Protein 3S7X (pdb70)

Radius of gyration: 32.51 Å; Cα contacts (8 Å, |Δi|>4): 3942; chains: 5; bounding box: 86×85×62 Å

Structure (mmCIF, N/CA/C/O backbone):
data_3S7X
#
_entry.id   3S7X
#
_cell.length_a   166.200
_cell.length_b   166.200
_cell.length_c   127.570
_cell.angle_alpha   90.00
_cell.angle_beta   90.00
_cell.angle_gamma   90.00
#
_symmetry.space_group_name_H-M   'P 43 21 2'
#
loop_
_entity.id
_entity.type
_entity.pdbx_description
1 polymer 'Major capsid protein VP1'
2 non-polymer GLYCEROL
3 non-polymer 'CHLORIDE ION'
4 non-polymer 'SODIUM ION'
#
loop_
_atom_site.group_PDB
_atom_site.id
_atom_site.type_symbol
_atom_site.label_atom_id
_atom_site.label_alt_id
_atom_site.label_comp_id
_atom_site.label_asym_id
_atom_site.label_entity_id
_atom_site.label_seq_id
_atom_site.pdbx_PDB_ins_code
_atom_site.Cartn_x
_atom_site.Cartn_y
_atom_site.Cartn_z
_atom_site.occupancy
_atom_site.B_iso_or_equiv
_atom_site.auth_seq_id
_atom_site.auth_comp_id
_atom_site.auth_asym_id
_atom_site.auth_atom_id
_atom_site.pdbx_PDB_model_num
ATOM 1 N N . SER A 1 2 ? 64.240 -25.583 -13.133 1.00 86.87 31 SER A N 1
ATOM 2 C CA . SER A 1 2 ? 64.965 -26.344 -12.078 1.00 87.52 31 SER A CA 1
ATOM 3 C C . SER A 1 2 ? 65.134 -27.825 -12.464 1.00 88.07 31 SER A C 1
ATOM 4 O O . SER A 1 2 ? 66.012 -28.145 -13.270 1.00 87.98 31 SER A O 1
ATOM 6 N N . HIS A 1 3 ? 64.295 -28.711 -11.913 1.00 88.58 32 HIS A N 1
ATOM 7 C CA . HIS A 1 3 ? 64.410 -30.168 -12.132 1.00 88.99 32 HIS A CA 1
ATOM 8 C C . HIS A 1 3 ? 64.126 -30.573 -13.578 1.00 88.97 32 HIS A C 1
ATOM 9 O O . HIS A 1 3 ? 64.550 -31.639 -14.030 1.00 88.88 32 HIS A O 1
ATOM 16 N N . MET A 1 4 ? 63.408 -29.711 -14.290 1.00 88.95 33 MET A N 1
ATOM 17 C CA . MET A 1 4 ? 63.017 -29.965 -15.671 1.00 88.78 33 MET A CA 1
ATOM 18 C C . MET A 1 4 ? 63.804 -29.109 -16.667 1.00 88.76 33 MET A C 1
ATOM 19 O O . MET A 1 4 ? 64.276 -29.619 -17.682 1.00 88.71 33 MET A O 1
ATOM 24 N N . GLY A 1 5 ? 63.927 -27.813 -16.367 1.00 88.83 34 GLY A N 1
ATOM 25 C CA . GLY A 1 5 ? 64.629 -26.844 -17.220 1.00 88.64 34 GLY A CA 1
ATOM 26 C C . GLY A 1 5 ? 66.005 -27.305 -17.677 1.00 88.50 34 GLY A C 1
ATOM 27 O O . GLY A 1 5 ? 66.862 -27.665 -16.859 1.00 88.81 34 GLY A O 1
ATOM 28 N N . GLY A 1 6 ? 66.212 -27.290 -18.991 1.00 87.67 35 GLY A N 1
ATOM 29 C CA . GLY A 1 6 ? 67.414 -27.856 -19.588 1.00 86.33 35 GLY A CA 1
ATOM 30 C C . GLY A 1 6 ? 67.203 -29.307 -19.981 1.00 85.19 35 GLY A C 1
ATOM 31 O O . GLY A 1 6 ? 68.127 -30.116 -19.903 1.00 85.34 35 GLY A O 1
ATOM 32 N N . VAL A 1 7 ? 65.975 -29.637 -20.377 1.00 83.87 36 VAL A N 1
ATOM 33 C CA . VAL A 1 7 ? 65.659 -30.937 -20.970 1.00 82.86 36 VAL A CA 1
ATOM 34 C C . VAL A 1 7 ? 64.710 -30.699 -22.144 1.00 81.74 36 VAL A C 1
ATOM 35 O O . VAL A 1 7 ? 63.901 -29.770 -22.119 1.00 82.06 36 VAL A O 1
ATOM 39 N N . ASP A 1 8 ? 64.814 -31.533 -23.170 1.00 79.76 37 ASP A N 1
ATOM 40 C CA . ASP A 1 8 ? 64.106 -31.287 -24.421 1.00 79.04 37 ASP A CA 1
ATOM 41 C C . ASP A 1 8 ? 63.183 -32.450 -24.768 1.00 77.72 37 ASP A C 1
ATOM 42 O O . ASP A 1 8 ? 63.638 -33.508 -25.203 1.00 77.52 37 ASP A O 1
ATOM 47 N N . VAL A 1 9 ? 61.885 -32.238 -24.577 1.00 76.43 38 VAL A N 1
ATOM 48 C CA . VAL A 1 9 ? 60.900 -33.316 -24.652 1.00 75.04 38 VAL A CA 1
ATOM 49 C C . VAL A 1 9 ? 60.324 -33.463 -26.057 1.00 74.10 38 VAL A C 1
ATOM 50 O O . VAL A 1 9 ? 59.781 -32.515 -26.612 1.00 73.99 38 VAL A O 1
ATOM 54 N N . LEU A 1 10 ? 60.438 -34.659 -26.622 1.00 73.28 39 LEU A N 1
ATOM 55 C CA . LEU A 1 10 ? 59.927 -34.919 -27.964 1.00 72.78 39 LEU A CA 1
ATOM 56 C C . LEU A 1 10 ? 58.674 -35.786 -27.920 1.00 72.65 39 LEU A C 1
ATOM 57 O O . LEU A 1 10 ? 57.989 -35.851 -26.910 1.00 72.71 39 LEU A O 1
ATOM 62 N N . ALA A 1 11 ? 58.386 -36.459 -29.025 1.00 73.00 40 ALA A N 1
ATOM 63 C CA . ALA A 1 11 ? 57.174 -37.259 -29.156 1.00 73.52 40 ALA A CA 1
ATOM 64 C C . ALA A 1 11 ? 57.120 -38.442 -28.194 1.00 74.01 40 ALA A C 1
ATOM 65 O O . ALA A 1 11 ? 58.133 -39.085 -27.914 1.00 73.86 40 ALA A O 1
ATOM 67 N N . ALA A 1 12 ? 55.925 -38.719 -27.690 1.00 74.86 41 ALA A N 1
ATOM 68 C CA . ALA A 1 12 ? 55.681 -39.934 -26.937 1.00 75.73 41 ALA A CA 1
ATOM 69 C C . ALA A 1 12 ? 55.649 -41.111 -27.899 1.00 76.52 41 ALA A C 1
ATOM 70 O O . ALA A 1 12 ? 55.054 -41.023 -28.973 1.00 76.61 41 ALA A O 1
ATOM 72 N N . VAL A 1 13 ? 56.307 -42.201 -27.524 1.00 77.62 42 VAL A N 1
ATOM 73 C CA . VAL A 1 13 ? 56.272 -43.421 -28.319 1.00 79.06 42 VAL A CA 1
ATOM 74 C C . VAL A 1 13 ? 54.848 -43.984 -28.306 1.00 81.02 42 VAL A C 1
ATOM 75 O O . VAL A 1 13 ? 54.276 -44.192 -27.233 1.00 81.00 42 VAL A O 1
ATOM 79 N N . PRO A 1 14 ? 54.262 -44.210 -29.498 1.00 83.21 43 PRO A N 1
ATOM 80 C CA . PRO A 1 14 ? 52.922 -44.797 -29.569 1.00 84.95 43 PRO A CA 1
ATOM 81 C C . PRO A 1 14 ? 52.875 -46.078 -28.746 1.00 86.91 43 PRO A C 1
ATOM 82 O O . PRO A 1 14 ? 53.693 -46.979 -28.955 1.00 87.08 43 PRO A O 1
ATOM 86 N N . LEU A 1 15 ? 51.935 -46.135 -27.807 1.00 89.10 44 LEU A N 1
ATOM 87 C CA . LEU A 1 15 ? 51.889 -47.208 -26.811 1.00 91.21 44 LEU A CA 1
ATOM 88 C C . LEU A 1 15 ? 51.471 -48.584 -27.355 1.00 92.54 44 LEU A C 1
ATOM 89 O O . LEU A 1 15 ? 50.352 -48.776 -27.843 1.00 92.53 44 LEU A O 1
ATOM 94 N N . SER A 1 16 ? 52.406 -49.528 -27.274 1.00 94.16 45 SER A N 1
ATOM 95 C CA . SER A 1 16 ? 52.157 -50.928 -27.589 1.00 95.71 45 SER A CA 1
ATOM 96 C C . SER A 1 16 ? 52.595 -51.785 -26.405 1.00 96.87 45 SER A C 1
ATOM 97 O O . SER A 1 16 ? 53.256 -51.296 -25.485 1.00 97.03 45 SER A O 1
ATOM 100 N N . GLU A 1 17 ? 52.235 -53.064 -26.445 1.00 98.07 46 GLU A N 1
ATOM 101 C CA . GLU A 1 17 ? 52.562 -54.031 -25.389 1.00 99.06 46 GLU A CA 1
ATOM 102 C C . GLU A 1 17 ? 54.041 -54.019 -24.976 1.00 98.56 46 GLU A C 1
ATOM 103 O O . GLU A 1 17 ? 54.382 -54.388 -23.851 1.00 98.73 46 GLU A O 1
ATOM 109 N N . GLU A 1 18 ? 54.903 -53.585 -25.890 1.00 97.74 47 GLU A N 1
ATOM 110 C CA . GLU A 1 18 ? 56.341 -53.554 -25.655 1.00 96.83 47 GLU A CA 1
ATOM 111 C C . GLU A 1 18 ? 56.818 -52.233 -25.034 1.00 94.55 47 GLU A C 1
ATOM 112 O O . GLU A 1 18 ? 57.914 -52.162 -24.478 1.00 94.33 47 GLU A O 1
ATOM 118 N N . THR A 1 19 ? 55.988 -51.197 -25.122 1.00 91.93 48 THR A N 1
ATOM 119 C CA . THR A 1 19 ? 56.388 -49.849 -24.710 1.00 89.43 48 THR A CA 1
ATOM 120 C C . THR A 1 19 ? 55.744 -49.373 -23.402 1.00 87.41 48 THR A C 1
ATOM 121 O O . THR A 1 19 ? 56.127 -48.329 -22.865 1.00 87.30 48 THR A O 1
ATOM 125 N N . GLU A 1 20 ? 54.772 -50.132 -22.895 1.00 85.03 49 GLU A N 1
ATOM 126 C CA . GLU A 1 20 ? 54.044 -49.746 -21.679 1.00 82.59 49 GLU A CA 1
ATOM 127 C C . GLU A 1 20 ? 54.325 -50.642 -20.467 1.00 79.66 49 GLU A C 1
ATOM 128 O O . GLU A 1 20 ? 54.605 -51.838 -20.616 1.00 79.36 49 GLU A O 1
ATOM 134 N N . PHE A 1 21 ? 54.232 -50.057 -19.273 1.00 76.31 50 PHE A N 1
ATOM 135 C CA . PHE A 1 21 ? 54.488 -50.781 -18.027 1.00 73.04 50 PHE A CA 1
ATOM 136 C C . PHE A 1 21 ? 53.512 -50.416 -16.902 1.00 70.87 50 PHE A C 1
ATOM 137 O O . PHE A 1 21 ? 53.209 -49.239 -16.696 1.00 70.60 50 PHE A O 1
ATOM 145 N N . LYS A 1 22 ? 53.036 -51.430 -16.178 1.00 68.35 51 LYS A N 1
ATOM 146 C CA . LYS A 1 22 ? 52.118 -51.231 -15.047 1.00 66.11 51 LYS A CA 1
ATOM 147 C C . LYS A 1 22 ? 52.578 -51.903 -13.746 1.00 64.47 51 LYS A C 1
ATOM 148 O O . LYS A 1 22 ? 53.067 -53.035 -13.768 1.00 64.59 51 LYS A O 1
ATOM 154 N N . VAL A 1 23 ? 52.421 -51.201 -12.621 1.00 62.37 52 VAL A N 1
ATOM 155 C CA . VAL A 1 23 ? 52.628 -51.796 -11.289 1.00 60.63 52 VAL A CA 1
ATOM 156 C C . VAL A 1 23 ? 51.549 -51.412 -10.309 1.00 59.39 52 VAL A C 1
ATOM 157 O O . VAL A 1 23 ? 51.090 -50.271 -10.308 1.00 59.55 52 VAL A O 1
ATOM 161 N N . GLU A 1 24 ? 51.155 -52.375 -9.478 1.00 57.78 53 GLU A N 1
ATOM 162 C CA . GLU A 1 24 ? 50.311 -52.117 -8.317 1.00 56.00 53 GLU A CA 1
ATOM 163 C C . GLU A 1 24 ? 51.183 -52.269 -7.082 1.00 54.97 53 GLU A C 1
ATOM 164 O O . GLU A 1 24 ? 52.037 -53.149 -7.041 1.00 55.47 53 GLU A O 1
ATOM 170 N N . LEU A 1 25 ? 50.997 -51.400 -6.090 1.00 53.71 54 LEU A N 1
ATOM 171 C CA . LEU A 1 25 ? 51.738 -51.499 -4.825 1.00 52.12 54 LEU A CA 1
ATOM 172 C C . LEU A 1 25 ? 50.999 -50.821 -3.674 1.00 51.36 54 LEU A C 1
ATOM 173 O O . LEU A 1 25 ? 50.161 -49.944 -3.903 1.00 51.45 54 LEU A O 1
ATOM 178 N N . PHE A 1 26 ? 51.306 -51.242 -2.446 1.00 50.32 55 PHE A N 1
ATOM 179 C CA . PHE A 1 26 ? 50.817 -50.565 -1.247 1.00 48.88 55 PHE A CA 1
ATOM 180 C C . PHE A 1 26 ? 51.941 -49.785 -0.580 1.00 49.10 55 PHE A C 1
ATOM 181 O O . PHE A 1 26 ? 53.103 -50.192 -0.636 1.00 49.48 55 PHE A O 1
ATOM 189 N N . VAL A 1 27 ? 51.592 -48.659 0.037 1.00 49.25 56 VAL A N 1
ATOM 190 C CA . VAL A 1 27 ? 52.551 -47.846 0.786 1.00 49.56 56 VAL A CA 1
ATOM 191 C C . VAL A 1 27 ? 52.106 -47.800 2.243 1.00 50.44 56 VAL A C 1
ATOM 192 O O . VAL A 1 27 ? 50.933 -47.550 2.528 1.00 50.95 56 VAL A O 1
ATOM 196 N N . LYS A 1 28 ? 53.043 -48.057 3.154 1.00 50.89 57 LYS A N 1
ATOM 197 C CA . LYS A 1 28 ? 52.746 -48.104 4.585 1.00 51.42 57 LYS A CA 1
ATOM 198 C C . LYS A 1 28 ? 52.908 -46.728 5.227 1.00 51.60 57 LYS A C 1
ATOM 199 O O . LYS A 1 28 ? 53.802 -45.981 4.841 1.00 51.64 57 LYS A O 1
ATOM 205 N N . PRO A 1 29 ? 52.047 -46.390 6.213 1.00 51.86 58 PRO A N 1
ATOM 206 C CA . PRO A 1 29 ? 52.223 -45.144 6.966 1.00 52.04 58 PRO A CA 1
ATOM 207 C C . PRO A 1 29 ? 53.429 -45.227 7.881 1.00 52.87 58 PRO A C 1
ATOM 208 O O . PRO A 1 29 ? 53.846 -46.319 8.249 1.00 52.76 58 PRO A O 1
ATOM 212 N N . VAL A 1 30 ? 53.988 -44.078 8.233 1.00 54.18 59 VAL A N 1
ATOM 213 C CA . VAL A 1 30 ? 55.188 -44.035 9.057 1.00 55.40 59 VAL A CA 1
ATOM 214 C C . VAL A 1 30 ? 54.970 -43.192 10.314 1.00 56.83 59 VAL A C 1
ATOM 215 O O . VAL A 1 30 ? 54.639 -42.003 10.236 1.00 56.51 59 VAL A O 1
ATOM 219 N N . ILE A 1 31 ? 55.137 -43.841 11.467 1.00 58.68 60 ILE A N 1
ATOM 220 C CA . ILE A 1 31 ? 55.228 -43.171 12.764 1.00 60.10 60 ILE A CA 1
ATOM 221 C C . ILE A 1 31 ? 56.695 -43.180 13.171 1.00 61.50 60 ILE A C 1
ATOM 222 O O . ILE A 1 31 ? 57.404 -44.145 12.903 1.00 61.24 60 ILE A O 1
ATOM 227 N N . GLY A 1 32 ? 57.146 -42.102 13.807 1.00 63.71 61 GLY A N 1
ATOM 228 C CA . GLY A 1 32 ? 58.542 -41.969 14.237 1.00 66.52 61 GLY A CA 1
ATOM 229 C C . GLY A 1 32 ? 58.951 -42.966 15.308 1.00 68.75 61 GLY A C 1
ATOM 230 O O . GLY A 1 32 ? 58.095 -43.582 15.946 1.00 68.88 61 GLY A O 1
ATOM 231 N N . ASN A 1 33 ? 60.262 -43.123 15.502 1.00 70.70 62 ASN A N 1
ATOM 232 C CA . ASN A 1 33 ? 60.801 -44.134 16.416 1.00 72.56 62 ASN A CA 1
ATOM 233 C C . ASN A 1 33 ? 61.478 -43.555 17.656 1.00 73.84 62 ASN A C 1
ATOM 234 O O . ASN A 1 33 ? 62.513 -42.894 17.559 1.00 73.77 62 ASN A O 1
ATOM 239 N N . ALA A 1 34 ? 60.902 -43.832 18.824 1.00 75.21 63 ALA A N 1
ATOM 240 C CA . ALA A 1 34 ? 61.355 -43.211 20.072 1.00 76.02 63 ALA A CA 1
ATOM 241 C C . ALA A 1 34 ? 62.747 -43.668 20.520 1.00 76.34 63 ALA A C 1
ATOM 242 O O . ALA A 1 34 ? 63.431 -42.948 21.242 1.00 76.47 63 ALA A O 1
ATOM 244 N N . GLU A 1 35 ? 63.172 -44.845 20.064 1.00 76.04 64 GLU A N 1
ATOM 245 C CA . GLU A 1 35 ? 64.433 -45.440 20.509 1.00 75.86 64 GLU A CA 1
ATOM 246 C C . GLU A 1 35 ? 65.366 -45.878 19.381 1.00 75.69 64 GLU A C 1
ATOM 247 O O . GLU A 1 35 ? 66.541 -46.147 19.627 1.00 75.75 64 GLU A O 1
ATOM 253 N N . GLY A 1 36 ? 64.846 -45.963 18.158 1.00 75.65 65 GLY A N 1
ATOM 254 C CA . GLY A 1 36 ? 65.619 -46.473 17.022 1.00 75.22 65 GLY A CA 1
ATOM 255 C C . GLY A 1 36 ? 65.873 -45.475 15.900 1.00 75.01 65 GLY A C 1
ATOM 256 O O . GLY A 1 36 ? 65.742 -44.253 16.083 1.00 74.44 65 GLY A O 1
ATOM 257 N N . THR A 1 37 ? 66.273 -46.010 14.744 1.00 74.73 66 THR A N 1
ATOM 258 C CA . THR A 1 37 ? 66.419 -45.233 13.508 1.00 74.31 66 THR A CA 1
ATOM 259 C C . THR A 1 37 ? 65.683 -45.893 12.330 1.00 74.12 66 THR A C 1
ATOM 260 O O . THR A 1 37 ? 65.616 -45.323 11.232 1.00 74.74 66 THR A O 1
ATOM 264 N N . THR A 1 38 ? 65.135 -47.088 12.558 1.00 72.82 67 THR A N 1
ATOM 265 C CA . THR A 1 38 ? 64.220 -47.686 11.591 1.00 72.32 67 THR A CA 1
ATOM 266 C C . THR A 1 38 ? 62.817 -47.133 11.836 1.00 71.59 67 THR A C 1
ATOM 267 O O . THR A 1 38 ? 62.448 -46.873 12.984 1.00 71.55 67 THR A O 1
ATOM 271 N N . PRO A 1 39 ? 62.030 -46.946 10.759 1.00 70.67 68 PRO A N 1
ATOM 272 C CA . PRO A 1 39 ? 60.683 -46.395 10.885 1.00 69.51 68 PRO A CA 1
ATOM 273 C C . PRO A 1 39 ? 59.690 -47.412 11.438 1.00 67.94 68 PRO A C 1
ATOM 274 O O . PRO A 1 39 ? 59.835 -48.604 11.186 1.00 68.09 68 PRO A O 1
ATOM 278 N N . HIS A 1 40 ? 58.699 -46.942 12.190 1.00 66.20 69 HIS A N 1
ATOM 279 C CA . HIS A 1 40 ? 57.578 -47.786 12.594 1.00 64.78 69 HIS A CA 1
ATOM 280 C C . HIS A 1 40 ? 56.502 -47.734 11.522 1.00 63.62 69 HIS A C 1
ATOM 281 O O . HIS A 1 40 ? 55.966 -46.663 11.238 1.00 63.68 69 HIS A O 1
ATOM 288 N N . TYR A 1 41 ? 56.188 -48.877 10.921 1.00 62.10 70 TYR A N 1
ATOM 289 C CA . TYR A 1 41 ? 55.069 -48.940 9.991 1.00 60.99 70 TYR A CA 1
ATOM 290 C C . TYR A 1 41 ? 53.792 -49.180 10.777 1.00 60.52 70 TYR A C 1
ATOM 291 O O . TYR A 1 41 ? 53.304 -50.304 10.860 1.00 60.68 70 TYR A O 1
ATOM 300 N N . TRP A 1 42 ? 53.278 -48.103 11.371 1.00 60.01 71 TRP A N 1
ATOM 301 C CA . TRP A 1 42 ? 52.058 -48.137 12.180 1.00 59.50 71 TRP A CA 1
ATOM 302 C C . TRP A 1 42 ? 50.959 -47.217 11.642 1.00 59.03 71 TRP A C 1
ATOM 303 O O . TRP A 1 42 ? 51.227 -46.097 11.204 1.00 58.98 71 TRP A O 1
ATOM 314 N N . SER A 1 43 ? 49.723 -47.701 11.701 1.00 58.57 72 SER A N 1
ATOM 315 C CA . SER A 1 43 ? 48.536 -46.882 11.499 1.00 58.16 72 SER A CA 1
ATOM 316 C C . SER A 1 43 ? 48.137 -46.122 12.770 1.00 58.26 72 SER A C 1
ATOM 317 O O . SER A 1 43 ? 47.369 -45.160 12.698 1.00 58.47 72 SER A O 1
ATOM 320 N N . ILE A 1 44 ? 48.648 -46.565 13.923 1.00 58.09 73 ILE A N 1
ATOM 321 C CA . ILE A 1 44 ? 48.324 -45.985 15.241 1.00 57.08 73 ILE A CA 1
ATOM 322 C C . ILE A 1 44 ? 49.594 -45.679 16.035 1.00 56.95 73 ILE A C 1
ATOM 323 O O . ILE A 1 44 ? 50.509 -46.502 16.102 1.00 57.07 73 ILE A O 1
ATOM 328 N N . SER A 1 45 ? 49.647 -44.493 16.632 1.00 56.91 74 SER A N 1
ATOM 329 C CA . SER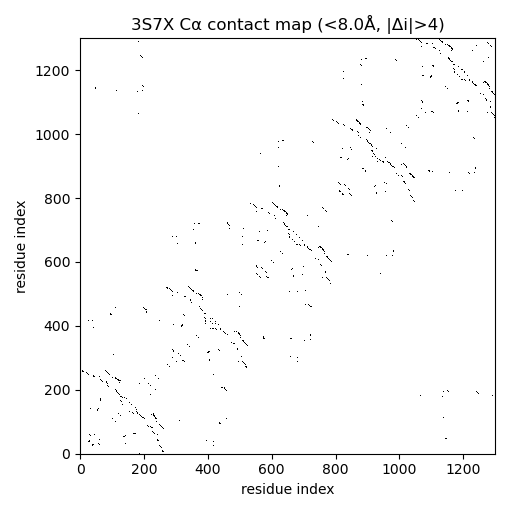 A 1 45 ? 50.828 -44.053 17.375 1.00 56.88 74 SER A CA 1
ATOM 330 C C . SER A 1 45 ? 50.734 -44.375 18.865 1.00 57.24 74 SER A C 1
ATOM 331 O O . SER A 1 45 ? 49.712 -44.855 19.352 1.00 57.55 74 SER A O 1
ATOM 334 N N . SER A 1 46 ? 51.819 -44.103 19.582 1.00 57.49 75 SER A N 1
ATOM 335 C CA . SER A 1 46 ? 51.844 -44.188 21.036 1.00 57.51 75 SER A CA 1
ATOM 336 C C . SER A 1 46 ? 51.083 -42.992 21.620 1.00 57.63 75 SER A C 1
ATOM 337 O O . SER A 1 46 ? 50.916 -41.979 20.940 1.00 57.70 75 SER A O 1
ATOM 340 N N . PRO A 1 47 ? 50.612 -43.104 22.881 1.00 57.76 76 PRO A N 1
ATOM 341 C CA . PRO A 1 47 ? 49.837 -42.012 23.474 1.00 57.56 76 PRO A CA 1
ATOM 342 C C . PRO A 1 47 ? 50.551 -40.672 23.389 1.00 57.59 76 PRO A C 1
ATOM 343 O O . PRO A 1 47 ? 51.753 -40.598 23.628 1.00 57.39 76 PRO A O 1
ATOM 347 N N . LEU A 1 48 ? 49.799 -39.632 23.039 1.00 58.05 77 LEU A N 1
ATOM 348 C CA . LEU A 1 48 ? 50.306 -38.261 22.966 1.00 58.76 77 LEU A CA 1
ATOM 349 C C . LEU A 1 48 ? 50.772 -37.778 24.332 1.00 59.23 77 LEU A C 1
ATOM 350 O O . LEU A 1 48 ? 50.084 -37.983 25.329 1.00 59.36 77 LEU A O 1
ATOM 355 N N . LYS A 1 49 ? 51.932 -37.128 24.368 1.00 59.88 78 LYS A N 1
ATOM 356 C CA . LYS A 1 49 ? 52.429 -36.495 25.597 1.00 60.97 78 LYS A CA 1
ATOM 357 C C . LYS A 1 49 ? 51.589 -35.272 25.983 1.00 61.31 78 LYS A C 1
ATOM 358 O O . LYS A 1 49 ? 50.727 -34.847 25.223 1.00 61.70 78 LYS A O 1
ATOM 364 N N . THR A 1 50 ? 51.819 -34.722 27.170 1.00 61.66 79 THR A N 1
ATOM 365 C CA . THR A 1 50 ? 51.061 -33.549 27.605 1.00 61.84 79 THR A CA 1
ATOM 366 C C . THR A 1 50 ? 51.714 -32.268 27.092 1.00 62.24 79 THR A C 1
ATOM 367 O O . THR A 1 50 ? 52.879 -32.271 26.690 1.00 61.86 79 THR A O 1
ATOM 371 N N . ALA A 1 51 ? 50.944 -31.185 27.121 1.00 63.25 80 ALA A N 1
ATOM 372 C CA . ALA A 1 51 ? 51.328 -29.899 26.550 1.00 64.37 80 ALA A CA 1
ATOM 373 C C . ALA A 1 51 ? 52.811 -29.581 26.679 1.00 65.51 80 ALA A C 1
ATOM 374 O O . ALA A 1 51 ? 53.510 -29.485 25.673 1.00 65.84 80 ALA A O 1
ATOM 376 N N . GLU A 1 52 ? 53.289 -29.446 27.913 1.00 66.73 81 GLU A N 1
ATOM 377 C CA . GLU A 1 52 ? 54.680 -29.054 28.188 1.00 67.66 81 GLU A CA 1
ATOM 378 C C . GLU A 1 52 ? 55.718 -29.749 27.289 1.00 67.17 81 GLU A C 1
ATOM 379 O O . GLU A 1 52 ? 56.623 -29.091 26.750 1.00 67.05 81 GLU A O 1
ATOM 385 N N . ALA A 1 53 ? 55.574 -31.068 27.133 1.00 66.38 82 ALA A N 1
ATOM 386 C CA . ALA A 1 53 ? 56.448 -31.856 26.265 1.00 65.69 82 ALA A CA 1
ATOM 387 C C . ALA A 1 53 ? 56.056 -31.733 24.789 1.00 65.38 82 ALA A C 1
ATOM 388 O O . ALA A 1 53 ? 56.870 -31.309 23.963 1.00 65.53 82 ALA A O 1
ATOM 390 N N . ALA A 1 54 ? 54.806 -32.090 24.474 1.00 64.57 83 ALA A N 1
ATOM 391 C CA . ALA A 1 54 ? 54.303 -32.151 23.090 1.00 63.38 83 ALA A CA 1
ATOM 392 C C . ALA A 1 54 ? 54.461 -30.842 22.321 1.00 62.61 83 ALA A C 1
ATOM 393 O O . ALA A 1 54 ? 54.806 -30.8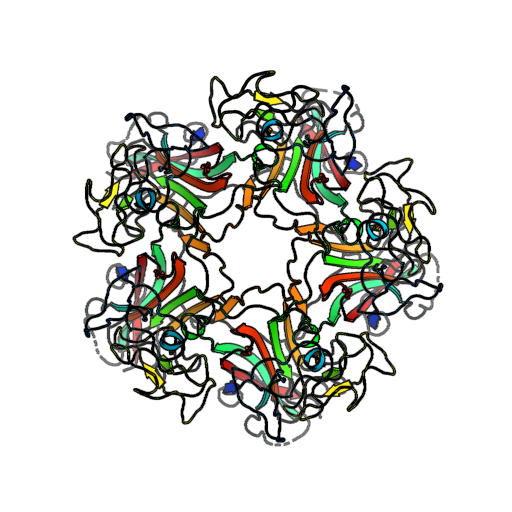45 21.148 1.00 62.43 83 ALA A O 1
ATOM 395 N N . ASN A 1 55 ? 54.225 -29.725 22.997 1.00 61.90 84 ASN A N 1
ATOM 396 C CA . ASN A 1 55 ? 54.309 -28.415 22.369 1.00 61.70 84 ASN A CA 1
ATOM 397 C C . ASN A 1 55 ? 55.692 -28.051 21.833 1.00 62.34 84 ASN A C 1
ATOM 398 O O . ASN A 1 55 ? 55.801 -27.204 20.939 1.00 62.94 84 ASN A O 1
ATOM 403 N N . VAL A 1 56 ? 56.743 -28.663 22.380 1.00 62.76 85 VAL A N 1
ATOM 404 C CA . VAL A 1 56 ? 58.112 -28.368 21.924 1.00 63.08 85 VAL A CA 1
ATOM 405 C C . VAL A 1 56 ? 58.894 -29.609 21.464 1.00 63.69 85 VAL A C 1
ATOM 406 O O . VAL A 1 56 ? 59.525 -29.570 20.401 1.00 63.74 85 VAL A O 1
ATOM 410 N N . THR A 1 57 ? 58.840 -30.696 22.245 1.00 63.95 86 THR A N 1
ATOM 411 C CA . THR A 1 57 ? 59.598 -31.915 21.943 1.00 64.31 86 THR A CA 1
ATOM 412 C C . THR A 1 57 ? 58.745 -33.165 22.103 1.00 64.61 86 THR A C 1
ATOM 413 O O . THR A 1 57 ? 58.942 -33.938 23.040 1.00 65.26 86 THR A O 1
ATOM 417 N N . PRO A 1 58 ? 57.796 -33.381 21.186 1.00 64.67 87 PRO A N 1
ATOM 418 C CA . PRO A 1 58 ? 57.001 -34.604 21.303 1.00 64.72 87 PRO A CA 1
ATOM 419 C C . PRO A 1 58 ? 57.836 -35.851 20.989 1.00 64.63 87 PRO A C 1
ATOM 420 O O . PRO A 1 58 ? 58.712 -35.804 20.123 1.00 64.74 87 PRO A O 1
ATOM 424 N N . ASP A 1 59 ? 57.571 -36.946 21.699 1.00 64.54 88 ASP A N 1
ATOM 425 C CA . ASP A 1 59 ? 58.248 -38.222 21.446 1.00 64.49 88 ASP A CA 1
ATOM 426 C C . ASP A 1 59 ? 58.088 -38.605 19.986 1.00 64.04 88 ASP A C 1
ATOM 427 O O . ASP A 1 59 ? 56.997 -38.520 19.438 1.00 64.16 88 ASP A O 1
ATOM 432 N N . ALA A 1 60 ? 59.176 -39.033 19.362 1.00 63.70 89 ALA A N 1
ATOM 433 C CA . ALA A 1 60 ? 59.157 -39.392 17.941 1.00 63.40 89 ALA A CA 1
ATOM 434 C C . ALA A 1 60 ? 57.999 -40.310 17.546 1.00 63.03 89 ALA A C 1
ATOM 435 O O . ALA A 1 60 ? 57.516 -40.232 16.417 1.00 63.53 89 ALA A O 1
ATOM 437 N N . ASP A 1 61 ? 57.547 -41.161 18.466 1.00 62.23 90 ASP A N 1
ATOM 438 C CA . ASP A 1 61 ? 56.428 -42.060 18.173 1.00 61.84 90 ASP A CA 1
ATOM 439 C C . ASP A 1 61 ? 55.040 -41.462 18.463 1.00 61.14 90 ASP A C 1
ATOM 440 O O . ASP A 1 61 ? 54.043 -42.183 18.538 1.00 60.84 90 ASP A O 1
ATOM 445 N N . THR A 1 62 ? 54.989 -40.139 18.613 1.00 60.44 91 THR A N 1
ATOM 446 C CA . THR A 1 62 ? 53.721 -39.394 18.633 1.00 59.90 91 THR A CA 1
ATOM 447 C C . THR A 1 62 ? 53.588 -38.421 17.441 1.00 59.24 91 THR A C 1
ATOM 448 O O . THR A 1 62 ? 52.817 -37.459 17.502 1.00 59.48 91 THR A O 1
ATOM 452 N N . THR A 1 63 ? 54.346 -38.669 16.372 1.00 57.83 92 THR A N 1
ATOM 453 C CA . THR A 1 63 ? 54.242 -37.874 15.150 1.00 56.57 92 THR A CA 1
ATOM 454 C C . THR A 1 63 ? 54.212 -38.754 13.906 1.00 56.06 92 THR A C 1
ATOM 455 O O . THR A 1 63 ? 54.636 -39.916 13.940 1.00 56.11 92 THR A O 1
ATOM 459 N N . VAL A 1 64 ? 53.696 -38.187 12.819 1.00 55.31 93 VAL A N 1
ATOM 460 C CA . VAL A 1 64 ? 53.593 -38.877 11.533 1.00 54.46 93 VAL A CA 1
ATOM 461 C C . VAL A 1 64 ? 54.669 -38.357 10.580 1.00 53.99 93 VAL A C 1
ATOM 462 O O . VAL A 1 64 ? 54.961 -37.157 10.556 1.00 53.88 93 VAL A O 1
ATOM 466 N N . CYS A 1 65 ? 55.267 -39.271 9.817 1.00 53.51 94 CYS A N 1
ATOM 467 C CA . CYS A 1 65 ? 56.271 -38.915 8.825 1.00 53.08 94 CYS A CA 1
ATOM 468 C C . CYS A 1 65 ? 55.791 -39.255 7.422 1.00 52.42 94 CYS A C 1
ATOM 469 O O . CYS A 1 65 ? 54.976 -40.164 7.247 1.00 52.22 94 CYS A O 1
ATOM 472 N N . TYR A 1 66 ? 56.287 -38.509 6.434 1.00 51.75 95 TYR A N 1
ATOM 473 C CA . TYR A 1 66 ? 55.982 -38.784 5.033 1.00 51.35 95 TYR A CA 1
ATOM 474 C C . TYR A 1 66 ? 56.479 -40.168 4.689 1.00 51.54 95 TYR A C 1
ATOM 475 O O . TYR A 1 66 ? 57.657 -40.472 4.880 1.00 52.06 95 TYR A O 1
ATOM 484 N N . SER A 1 67 ? 55.570 -41.008 4.213 1.00 51.50 96 SER A N 1
ATOM 485 C CA . SER A 1 67 ? 55.930 -42.298 3.684 1.00 52.02 96 SER A CA 1
ATOM 486 C C . SER A 1 67 ? 56.629 -42.082 2.355 1.00 53.06 96 SER A C 1
ATOM 487 O O . SER A 1 67 ? 56.339 -41.115 1.643 1.00 53.39 96 SER A O 1
ATOM 490 N N . LEU A 1 68 ? 57.570 -42.959 2.031 1.00 53.69 97 LEU A N 1
ATOM 491 C CA . LEU A 1 68 ? 58.326 -42.809 0.800 1.00 54.29 97 LEU A CA 1
ATOM 492 C C . LEU A 1 68 ? 58.506 -44.150 0.120 1.00 55.22 97 LEU A C 1
ATOM 493 O O . LEU A 1 68 ? 58.946 -45.118 0.734 1.00 56.04 97 LEU A O 1
ATOM 498 N N . SER A 1 69 ? 58.140 -44.203 -1.151 1.00 56.27 98 SER A N 1
ATOM 499 C CA . SER A 1 69 ? 58.252 -45.420 -1.925 1.00 57.36 98 SER A CA 1
ATOM 500 C C . SER A 1 69 ? 58.838 -45.107 -3.292 1.00 58.54 98 SER A C 1
ATOM 501 O O . SER A 1 69 ? 58.602 -44.029 -3.842 1.00 58.50 98 SER A O 1
ATOM 504 N N . GLN A 1 70 ? 59.602 -46.057 -3.826 1.00 59.99 99 GLN A N 1
ATOM 505 C CA . GLN A 1 70 ? 60.365 -45.857 -5.049 1.00 61.20 99 GLN A CA 1
ATOM 506 C C . GLN A 1 70 ? 60.096 -46.974 -6.046 1.00 61.53 99 GLN A C 1
ATOM 507 O O . GLN A 1 70 ? 60.143 -48.149 -5.690 1.00 61.77 99 GLN A O 1
ATOM 513 N N . VAL A 1 71 ? 59.802 -46.600 -7.290 1.00 61.95 100 VAL A N 1
ATOM 514 C CA . VAL A 1 71 ? 59.512 -47.570 -8.353 1.00 62.60 100 VAL A CA 1
ATOM 515 C C . VAL A 1 71 ? 60.468 -47.387 -9.525 1.00 63.30 100 VAL A C 1
ATOM 516 O O . VAL A 1 71 ? 60.661 -46.273 -10.001 1.00 63.40 100 VAL A O 1
ATOM 520 N N . ALA A 1 72 ? 61.071 -48.486 -9.972 1.00 64.07 101 ALA A N 1
ATOM 521 C CA . ALA A 1 72 ? 62.000 -48.459 -11.101 1.00 64.92 101 ALA A CA 1
ATOM 522 C C . ALA A 1 72 ? 61.569 -49.460 -12.170 1.00 65.93 101 ALA A C 1
ATOM 523 O O . ALA A 1 72 ? 61.761 -50.667 -11.998 1.00 65.98 101 ALA A O 1
ATOM 525 N N . PRO A 1 73 ? 60.975 -48.962 -13.277 1.00 66.95 102 PRO A N 1
ATOM 526 C CA . PRO A 1 73 ? 60.466 -49.825 -14.358 1.00 67.66 102 PRO A CA 1
ATOM 527 C C . PRO A 1 73 ? 61.599 -50.482 -15.157 1.00 68.72 102 PRO A C 1
ATOM 528 O O . PRO A 1 73 ? 62.730 -49.996 -15.106 1.00 68.66 102 PRO A O 1
ATOM 532 N N . PRO A 1 74 ? 61.300 -51.573 -15.899 1.00 69.91 103 PRO A N 1
ATOM 533 C CA . PRO A 1 74 ? 62.316 -52.337 -16.635 1.00 71.01 103 PRO A CA 1
ATOM 534 C C . PRO A 1 74 ? 63.249 -51.456 -17.472 1.00 72.68 103 PRO A C 1
ATOM 535 O O . PRO A 1 74 ? 62.826 -50.405 -17.958 1.00 73.02 103 PRO A O 1
ATOM 539 N N . ASP A 1 75 ? 64.503 -51.886 -17.630 1.00 74.22 104 ASP A N 1
ATOM 540 C CA . ASP A 1 75 ? 65.492 -51.174 -18.449 1.00 75.48 104 ASP A CA 1
ATOM 541 C C . ASP A 1 75 ? 65.041 -51.085 -19.909 1.00 75.91 104 ASP A C 1
ATOM 542 O O . ASP A 1 75 ? 64.425 -52.011 -20.423 1.00 75.78 104 ASP A O 1
ATOM 547 N N . ILE A 1 76 ? 65.329 -49.974 -20.579 1.00 74.92 105 ILE A N 1
ATOM 548 C CA . ILE A 1 76 ? 64.977 -49.857 -22.000 1.00 74.00 105 ILE A CA 1
ATOM 549 C C . ILE A 1 76 ? 66.221 -50.057 -22.882 1.00 73.53 105 ILE A C 1
ATOM 550 O O . ILE A 1 76 ? 67.184 -49.289 -22.768 1.00 73.38 105 ILE A O 1
ATOM 555 N N . PRO A 1 77 ? 66.207 -51.089 -23.759 1.00 73.16 106 PRO A N 1
ATOM 556 C CA . PRO A 1 77 ? 67.344 -51.347 -24.668 1.00 72.99 106 PRO A CA 1
ATOM 557 C C . PRO A 1 77 ? 67.393 -50.422 -25.903 1.00 73.05 106 PRO A C 1
ATOM 558 O O . PRO A 1 77 ? 66.383 -49.792 -26.252 1.00 73.20 106 PRO A O 1
ATOM 562 N N . ASN A 1 78 ? 68.566 -50.346 -26.541 1.00 72.55 107 ASN A N 1
ATOM 563 C CA . ASN A 1 78 ? 68.768 -49.589 -27.790 1.00 71.94 107 ASN A CA 1
ATOM 564 C C . ASN A 1 78 ? 68.452 -48.108 -27.669 1.00 71.60 107 ASN A C 1
ATOM 565 O O . ASN A 1 78 ? 69.158 -47.373 -26.985 1.00 71.67 107 ASN A O 1
ATOM 570 N N . GLU A 1 82 ? 71.490 -42.789 -28.618 1.00 81.49 111 GLU A N 1
ATOM 571 C CA . GLU A 1 82 ? 72.317 -42.130 -29.623 1.00 82.05 111 GLU A CA 1
ATOM 572 C C . GLU A 1 82 ? 72.243 -40.610 -29.493 1.00 81.38 111 GLU A C 1
ATOM 573 O O . GLU A 1 82 ? 72.893 -40.003 -28.638 1.00 80.77 111 GLU A O 1
ATOM 579 N N . CYS A 1 83 ? 71.439 -40.006 -30.361 1.00 81.08 112 CYS A N 1
ATOM 580 C CA . CYS A 1 83 ? 71.246 -38.567 -30.393 1.00 80.13 112 CYS A CA 1
ATOM 581 C C . CYS A 1 83 ? 70.053 -38.173 -29.514 1.00 79.87 112 CYS A C 1
ATOM 582 O O . CYS A 1 83 ? 69.801 -36.983 -29.272 1.00 80.08 112 CYS A O 1
ATOM 585 N N . ASP A 1 84 ? 69.322 -39.187 -29.046 1.00 79.12 113 ASP A N 1
ATOM 586 C CA . ASP A 1 84 ? 68.188 -39.003 -28.134 1.00 78.39 113 ASP A CA 1
ATOM 587 C C . ASP A 1 84 ? 67.839 -40.290 -27.368 1.00 76.62 113 ASP A C 1
ATOM 588 O O . ASP A 1 84 ? 68.088 -41.400 -27.855 1.00 76.22 113 ASP A O 1
ATOM 593 N N . MET A 1 85 ? 67.269 -40.115 -26.171 1.00 74.65 114 MET A N 1
ATOM 594 C CA . MET A 1 85 ? 66.977 -41.202 -25.224 1.00 72.37 114 MET A CA 1
ATOM 595 C C . MET A 1 85 ? 65.502 -41.552 -25.194 1.00 69.91 114 MET A C 1
ATOM 596 O O . MET A 1 85 ? 64.655 -40.690 -25.418 1.00 70.19 114 MET A O 1
ATOM 601 N N . LEU A 1 86 ? 65.202 -42.814 -24.894 1.00 66.82 115 LEU A N 1
ATOM 602 C CA . LEU A 1 86 ? 63.859 -43.212 -24.468 1.00 63.78 115 LEU A CA 1
ATOM 603 C C . LEU A 1 86 ? 63.773 -43.217 -22.938 1.00 62.50 115 LEU A C 1
ATOM 604 O O . LEU A 1 86 ? 64.670 -43.701 -22.255 1.00 62.39 115 LEU A O 1
ATOM 609 N N . ILE A 1 87 ? 62.680 -42.675 -22.413 1.00 61.47 116 ILE A N 1
ATOM 610 C CA . ILE A 1 87 ? 62.479 -42.492 -20.973 1.00 59.69 116 ILE A CA 1
ATOM 611 C C . ILE A 1 87 ? 61.069 -42.934 -20.570 1.00 58.71 116 ILE A C 1
ATOM 612 O O . ILE A 1 87 ? 60.129 -42.826 -21.363 1.00 58.51 116 ILE A O 1
ATOM 617 N N . TRP A 1 88 ? 60.932 -43.454 -19.353 1.00 58.35 117 TRP A N 1
ATOM 618 C CA . TRP A 1 88 ? 59.624 -43.840 -18.838 1.00 55.84 117 TRP A CA 1
ATOM 619 C C . TRP A 1 88 ? 58.808 -42.627 -18.386 1.00 54.94 117 TRP A C 1
ATOM 620 O O . TRP A 1 88 ? 59.321 -41.736 -17.691 1.00 53.36 117 TRP A O 1
ATOM 631 N N . GLU A 1 89 ? 57.535 -42.608 -18.784 1.00 54.87 118 GLU A N 1
ATOM 632 C CA . GLU A 1 89 ? 56.625 -41.493 -18.489 1.00 55.28 118 GLU A CA 1
ATOM 633 C C . GLU A 1 89 ? 55.348 -41.975 -17.803 1.00 54.73 118 GLU A C 1
ATOM 634 O O . GLU A 1 89 ? 54.586 -42.772 -18.366 1.00 55.05 118 GLU A O 1
ATOM 640 N N . LEU A 1 90 ? 55.131 -41.488 -16.584 1.00 53.32 119 LEU A N 1
ATOM 641 C CA . LEU A 1 90 ? 53.909 -41.768 -15.841 1.00 51.52 119 LEU A CA 1
ATOM 642 C C . LEU A 1 90 ? 52.831 -40.804 -16.324 1.00 51.18 119 LEU A C 1
ATOM 643 O O . LEU A 1 90 ? 52.985 -39.585 -16.204 1.00 51.24 119 LEU A O 1
ATOM 648 N N . TYR A 1 91 ? 51.754 -41.350 -16.882 1.00 50.47 120 TYR A N 1
ATOM 649 C CA . TYR A 1 91 ? 50.719 -40.526 -17.505 1.00 50.53 120 TYR A CA 1
ATOM 650 C C . TYR A 1 91 ? 49.339 -40.701 -16.858 1.00 52.73 120 TYR A C 1
ATOM 651 O O . TYR A 1 91 ? 48.449 -39.858 -17.031 1.00 54.02 120 TYR A O 1
ATOM 660 N N . ARG A 1 92 ? 49.180 -41.793 -16.110 1.00 54.05 121 ARG A N 1
ATOM 661 C CA . ARG A 1 92 ? 47.909 -42.155 -15.496 1.00 54.85 121 ARG A CA 1
ATOM 662 C C . ARG A 1 92 ? 48.183 -42.870 -14.181 1.00 55.21 121 ARG A C 1
ATOM 663 O O . ARG A 1 92 ? 49.152 -43.620 -14.083 1.00 56.97 121 ARG A O 1
ATOM 671 N N . MET A 1 93 ? 47.344 -42.644 -13.170 1.00 53.49 122 MET A N 1
ATOM 672 C CA . MET A 1 93 ? 47.413 -43.445 -11.939 1.00 51.06 122 MET A CA 1
ATOM 673 C C . MET A 1 93 ? 46.085 -43.543 -11.196 1.00 50.44 122 MET A C 1
ATOM 674 O O . MET A 1 93 ? 45.234 -42.670 -11.317 1.00 52.56 122 MET A O 1
ATOM 679 N N . GLU A 1 94 ? 45.916 -44.624 -10.444 1.00 48.40 123 GLU A N 1
ATOM 680 C CA . GLU A 1 94 ? 44.825 -44.743 -9.491 1.00 47.63 123 GLU A CA 1
ATOM 681 C C . GLU A 1 94 ? 45.437 -44.802 -8.104 1.00 48.09 123 GLU A C 1
ATOM 682 O O . GLU A 1 94 ? 46.472 -45.443 -7.906 1.00 48.87 123 GLU A O 1
ATOM 688 N N . THR A 1 95 ? 44.815 -44.125 -7.144 1.00 48.10 124 THR A N 1
ATOM 689 C CA . THR A 1 95 ? 45.254 -44.226 -5.755 1.00 47.44 124 THR A CA 1
ATOM 690 C C . THR A 1 95 ? 44.071 -44.241 -4.801 1.00 48.44 124 THR A C 1
ATOM 691 O O . THR A 1 95 ? 43.193 -43.393 -4.872 1.00 50.56 124 THR A O 1
ATOM 695 N N . GLU A 1 96 ? 44.039 -45.247 -3.940 1.00 48.26 125 GLU A N 1
ATOM 696 C CA . GLU A 1 96 ? 42.960 -45.407 -2.979 1.00 48.09 125 GLU A CA 1
ATOM 697 C C . GLU A 1 96 ? 43.572 -45.725 -1.621 1.00 48.15 125 GLU A C 1
ATOM 698 O O . GLU A 1 96 ? 44.597 -46.396 -1.544 1.00 48.87 125 GLU A O 1
ATOM 704 N N . VAL A 1 97 ? 42.956 -45.217 -0.560 1.00 46.88 126 VAL A N 1
ATOM 705 C CA . VAL A 1 97 ? 43.455 -45.419 0.795 1.00 44.58 126 VAL A CA 1
ATOM 706 C C . VAL A 1 97 ? 42.649 -46.517 1.488 1.00 45.70 126 VAL A C 1
ATOM 707 O O . VAL A 1 97 ? 41.435 -46.600 1.321 1.00 45.51 126 VAL A O 1
ATOM 711 N N . LEU A 1 98 ? 43.345 -47.379 2.229 1.00 47.28 127 LEU A N 1
ATOM 712 C CA . LEU A 1 98 ? 42.709 -48.421 3.045 1.00 47.67 127 LEU A CA 1
ATOM 713 C C . LEU A 1 98 ? 42.305 -47.839 4.386 1.00 46.91 127 LEU A C 1
ATOM 714 O O . LEU A 1 98 ? 43.118 -47.243 5.100 1.00 47.08 127 LEU A O 1
ATOM 719 N N . VAL A 1 99 ? 41.040 -48.017 4.726 1.00 45.71 128 VAL A N 1
ATOM 720 C CA . VAL A 1 99 ? 40.506 -47.371 5.903 1.00 44.71 128 VAL A CA 1
ATOM 721 C C . VAL A 1 99 ? 39.395 -48.207 6.565 1.00 44.49 128 VAL A C 1
ATOM 722 O O . VAL A 1 99 ? 38.554 -48.792 5.879 1.00 43.11 128 VAL A O 1
ATOM 726 N N . LEU A 1 100 ? 39.430 -48.306 7.893 1.00 45.91 129 LEU A N 1
ATOM 727 C CA . LEU A 1 100 ? 38.376 -49.002 8.646 1.00 46.18 129 LEU A CA 1
ATOM 728 C C . LEU A 1 100 ? 37.493 -47.989 9.371 1.00 45.92 129 LEU A C 1
ATOM 729 O O . LEU A 1 100 ? 37.952 -46.881 9.658 1.00 47.99 129 LEU A O 1
ATOM 734 N N . PRO A 1 101 ? 36.228 -48.353 9.659 1.00 44.53 130 PRO A N 1
ATOM 735 C CA . PRO A 1 101 ? 35.474 -47.533 10.604 1.00 45.14 130 PRO A CA 1
ATOM 736 C C . PRO A 1 101 ? 35.856 -47.918 12.027 1.00 47.68 130 PRO A C 1
ATOM 737 O O . PRO A 1 101 ? 35.858 -49.106 12.348 1.00 50.11 130 PRO A O 1
ATOM 741 N N . VAL A 1 102 ? 36.210 -46.944 12.864 1.00 48.66 131 VAL A N 1
ATOM 742 C CA . VAL A 1 102 ? 36.457 -47.249 14.277 1.00 49.00 131 VAL A CA 1
ATOM 743 C C . VAL A 1 102 ? 35.212 -46.975 15.107 1.00 49.97 131 VAL A C 1
ATOM 744 O O . VAL A 1 102 ? 34.819 -45.825 15.307 1.00 49.75 131 VAL A O 1
ATOM 748 N N . LEU A 1 103 ? 34.579 -48.053 15.551 1.00 51.57 132 LEU A N 1
ATOM 749 C CA . LEU A 1 103 ? 33.384 -47.960 16.365 1.00 52.66 132 LEU A CA 1
ATOM 750 C C . LEU A 1 103 ? 33.675 -48.533 17.749 1.00 54.59 132 LEU A C 1
ATOM 751 O O . LEU A 1 103 ? 33.753 -47.788 18.730 1.00 54.70 132 LEU A O 1
ATOM 756 N N . ASN A 1 104 ? 33.842 -49.854 17.814 1.00 56.06 133 ASN A N 1
ATOM 757 C CA . ASN A 1 104 ? 34.139 -50.542 19.065 1.00 56.90 133 ASN A CA 1
ATOM 758 C C . ASN A 1 104 ? 35.535 -50.216 19.601 1.00 56.96 133 ASN A C 1
ATOM 759 O O . ASN A 1 104 ? 35.715 -50.045 20.803 1.00 59.42 133 ASN A O 1
ATOM 764 N N . ALA A 1 105 ? 36.510 -50.111 18.703 1.00 55.24 134 ALA A N 1
ATOM 765 C CA . ALA A 1 105 ? 37.856 -49.648 19.055 1.00 53.48 134 ALA A CA 1
ATOM 766 C C . ALA A 1 105 ? 37.835 -48.158 19.382 1.00 53.27 134 ALA A C 1
ATOM 767 O O . ALA A 1 105 ? 38.832 -47.591 19.823 1.00 51.01 134 ALA A O 1
ATOM 769 N N . GLY A 1 106 ? 36.680 -47.534 19.167 1.00 55.33 135 GLY A N 1
ATOM 770 C CA . GLY A 1 106 ? 36.486 -46.116 19.468 1.00 58.30 135 GLY A CA 1
ATOM 771 C C . GLY A 1 106 ? 35.834 -45.849 20.818 1.00 59.69 135 GLY A C 1
ATOM 772 O O . GLY A 1 106 ? 35.928 -44.728 21.330 1.00 60.20 135 GLY A O 1
ATOM 773 N N . ILE A 1 107 ? 35.173 -46.864 21.392 1.00 59.48 136 ILE A N 1
ATOM 774 C CA . ILE A 1 107 ? 34.559 -46.749 22.722 1.00 57.44 136 ILE A CA 1
ATOM 775 C C . ILE A 1 107 ? 35.639 -46.358 23.714 1.00 58.62 136 ILE A C 1
ATOM 776 O O . ILE A 1 107 ? 36.709 -46.975 23.749 1.00 57.70 136 ILE A O 1
ATOM 781 N N . LEU A 1 108 ? 35.362 -45.320 24.498 1.00 60.54 137 LEU A N 1
ATOM 782 C CA . LEU A 1 108 ? 36.343 -44.810 25.451 1.00 63.32 137 LEU A CA 1
ATOM 783 C C . LEU A 1 108 ? 35.909 -45.044 26.897 1.00 67.43 137 LEU A C 1
ATOM 784 O O . LEU A 1 108 ? 34.717 -45.185 27.180 1.00 68.20 137 LEU A O 1
ATOM 789 N N . THR A 1 109 ? 36.895 -45.107 27.792 1.00 70.55 138 THR A N 1
ATOM 790 C CA . THR A 1 109 ? 36.692 -45.541 29.180 1.00 71.09 138 THR A CA 1
ATOM 791 C C . THR A 1 109 ? 35.661 -44.719 29.967 1.00 71.08 138 THR A C 1
ATOM 792 O O . THR A 1 109 ? 34.956 -45.279 30.805 1.00 69.03 138 THR A O 1
ATOM 796 N N . THR A 1 110 ? 35.555 -43.416 29.671 1.00 72.02 139 THR A N 1
ATOM 797 C CA . THR A 1 110 ? 34.557 -42.519 30.298 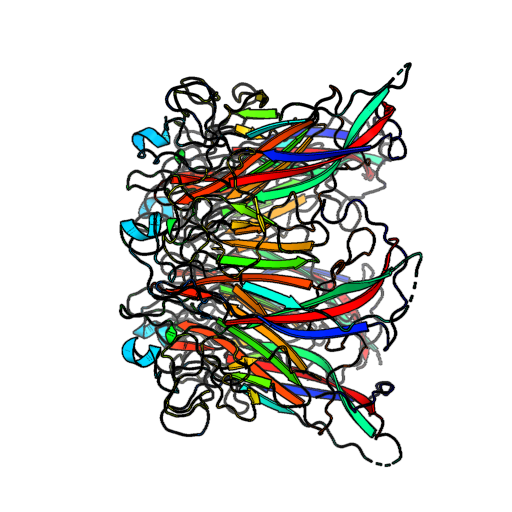1.00 73.12 139 THR A CA 1
ATOM 798 C C . THR A 1 110 ? 33.136 -42.816 29.847 1.00 73.89 139 THR A C 1
ATOM 799 O O . THR A 1 110 ? 32.180 -42.259 30.391 1.00 73.73 139 THR A O 1
ATOM 803 N N . GLY A 1 111 ? 33.008 -43.675 28.837 1.00 76.10 140 GLY A N 1
ATOM 804 C CA . GLY A 1 111 ? 31.708 -44.100 28.325 1.00 74.13 140 GLY A CA 1
ATOM 805 C C . GLY A 1 111 ? 31.338 -43.392 27.038 1.00 71.34 140 GLY A C 1
ATOM 806 O O . GLY A 1 111 ? 31.663 -42.216 26.845 1.00 70.87 140 GLY A O 1
ATOM 807 N N . GLY A 1 112 ? 30.652 -44.112 26.156 1.00 68.55 141 GLY A N 1
ATOM 808 C CA . GLY A 1 112 ? 30.224 -43.557 24.880 1.00 66.20 141 GLY A CA 1
ATOM 809 C C . GLY A 1 112 ? 31.224 -43.823 23.776 1.00 63.64 141 GLY A C 1
ATOM 810 O O . GLY A 1 112 ? 32.222 -44.531 23.977 1.00 62.23 141 GLY A O 1
ATOM 811 N N . VAL A 1 113 ? 30.954 -43.247 22.606 1.00 61.39 142 VAL A N 1
ATOM 812 C CA . VAL A 1 113 ? 31.774 -43.489 21.423 1.00 58.28 142 VAL A CA 1
ATOM 813 C C . VAL A 1 113 ? 32.614 -42.276 21.054 1.00 57.88 142 VAL A C 1
ATOM 814 O O . VAL A 1 113 ? 32.127 -41.354 20.407 1.00 58.52 142 VAL A O 1
ATOM 818 N N . GLY A 1 114 ? 33.879 -42.272 21.455 1.00 58.11 143 GLY A N 1
ATOM 819 C CA . GLY A 1 114 ? 34.835 -41.356 20.839 1.00 60.52 143 GLY A CA 1
ATOM 820 C C . GLY A 1 114 ? 35.135 -41.954 19.479 1.00 63.26 143 GLY A C 1
ATOM 821 O O . GLY A 1 114 ? 34.829 -43.125 19.239 1.00 68.56 143 GLY A O 1
ATOM 822 N N . GLY A 1 115 ? 35.710 -41.181 18.573 1.00 60.72 144 GLY A N 1
ATOM 823 C CA . GLY A 1 115 ? 36.160 -41.769 17.315 1.00 59.36 144 GLY A CA 1
ATOM 824 C C . GLY A 1 115 ? 37.487 -41.183 16.916 1.00 57.45 144 GLY A C 1
ATOM 825 O O . GLY A 1 115 ? 38.192 -40.616 17.745 1.00 60.16 144 GLY A O 1
ATOM 826 N N . ILE A 1 116 ? 37.840 -41.319 15.648 1.00 52.36 145 ILE A N 1
ATOM 827 C CA . ILE A 1 116 ? 38.926 -40.521 15.125 1.00 46.86 145 ILE A CA 1
ATOM 828 C C . ILE A 1 116 ? 38.350 -39.145 14.820 1.00 45.17 145 ILE A C 1
ATOM 829 O O . ILE A 1 116 ? 37.277 -39.027 14.222 1.00 47.00 145 ILE A O 1
ATOM 834 N N . ALA A 1 117 ? 39.048 -38.110 15.282 1.00 42.09 146 ALA A N 1
ATOM 835 C CA . ALA A 1 117 ? 38.649 -36.713 15.073 1.00 40.72 146 ALA A CA 1
ATOM 836 C C . ALA A 1 117 ? 39.815 -35.789 15.383 1.00 41.72 146 ALA A C 1
ATOM 837 O O . ALA A 1 117 ? 40.775 -36.193 16.039 1.00 41.67 146 ALA A O 1
ATOM 839 N N . GLY A 1 118 ? 39.728 -34.551 14.898 1.00 43.48 147 GLY A N 1
ATOM 840 C CA . GLY A 1 118 ? 40.766 -33.553 15.130 1.00 45.32 147 GLY A CA 1
ATOM 841 C C . GLY A 1 118 ? 41.508 -33.186 13.859 1.00 45.59 147 GLY A C 1
ATOM 842 O O . GLY A 1 118 ? 40.961 -33.316 12.764 1.00 45.62 147 GLY A O 1
ATOM 843 N N . PRO A 1 119 ? 42.763 -32.717 13.999 1.00 45.16 148 PRO A N 1
ATOM 844 C CA . PRO A 1 119 ? 43.560 -32.254 12.871 1.00 44.98 148 PRO A CA 1
ATOM 845 C C . PRO A 1 119 ? 43.838 -33.351 11.851 1.00 45.26 148 PRO A C 1
ATOM 846 O O . PRO A 1 119 ? 44.159 -34.477 12.223 1.00 44.69 148 PRO A O 1
ATOM 850 N N . GLN A 1 120 ? 43.699 -33.012 10.572 1.00 45.79 149 GLN A N 1
ATOM 851 C CA . GLN A 1 120 ? 43.921 -33.972 9.487 1.00 44.96 149 GLN A CA 1
ATOM 852 C C . GLN A 1 120 ? 44.906 -33.430 8.456 1.00 43.44 149 GLN A C 1
ATOM 853 O O . GLN A 1 120 ? 45.046 -32.221 8.303 1.00 42.54 149 GLN A O 1
ATOM 859 N N . LEU A 1 121 ? 45.589 -34.333 7.759 1.00 41.94 150 LEU A N 1
ATOM 860 C CA . LEU A 1 121 ? 46.458 -33.948 6.655 1.00 41.52 150 LEU A CA 1
ATOM 861 C C . LEU A 1 121 ? 46.519 -35.045 5.603 1.00 42.36 150 LEU A C 1
ATOM 862 O O . LEU A 1 121 ? 47.072 -36.112 5.843 1.00 43.10 150 LEU A O 1
ATOM 867 N N . TYR A 1 122 ? 45.941 -34.773 4.439 1.00 42.74 151 TYR A N 1
ATOM 868 C CA . TYR A 1 122 ? 45.989 -35.698 3.306 1.00 42.54 151 TYR A CA 1
ATOM 869 C C . TYR A 1 122 ? 46.912 -35.138 2.245 1.00 43.04 151 TYR A C 1
ATOM 870 O O . TYR A 1 122 ? 46.830 -33.953 1.898 1.00 44.21 151 TYR A O 1
ATOM 879 N N . PHE A 1 123 ? 47.802 -35.988 1.742 1.00 42.63 152 PHE A N 1
ATOM 880 C CA . PHE A 1 123 ? 48.838 -35.553 0.813 1.00 42.93 152 PHE A CA 1
ATOM 881 C C . PHE A 1 123 ? 49.382 -36.722 0.015 1.00 43.90 152 PHE A C 1
ATOM 882 O O . PHE A 1 123 ? 49.648 -37.788 0.575 1.00 43.99 152 PHE A O 1
ATOM 890 N N . TRP A 1 124 ? 49.531 -36.522 -1.294 1.00 44.74 153 TRP A N 1
ATOM 891 C CA . TRP A 1 124 ? 50.325 -37.428 -2.119 1.00 45.91 153 TRP A CA 1
ATOM 892 C C . TRP A 1 124 ? 51.106 -36.681 -3.199 1.00 45.50 153 TRP A C 1
ATOM 893 O O . TRP A 1 124 ? 50.725 -35.586 -3.620 1.00 45.17 153 TRP A O 1
ATOM 904 N N . ALA A 1 125 ? 52.206 -37.292 -3.630 1.00 45.77 154 ALA A N 1
ATOM 905 C CA . ALA A 1 125 ? 53.099 -36.716 -4.629 1.00 46.42 154 ALA A CA 1
ATOM 906 C C . ALA A 1 125 ? 53.761 -37.802 -5.483 1.00 47.32 154 ALA A C 1
ATOM 907 O O . ALA A 1 125 ? 54.231 -38.821 -4.970 1.00 47.76 154 ALA A O 1
ATOM 909 N N . VAL A 1 126 ? 53.772 -37.572 -6.790 1.00 47.64 155 VAL A N 1
ATOM 910 C CA . VAL A 1 126 ? 54.530 -38.397 -7.721 1.00 47.91 155 VAL A CA 1
ATOM 911 C C . VAL A 1 126 ? 55.547 -37.516 -8.463 1.00 48.28 155 VAL A C 1
ATOM 912 O O . VAL A 1 126 ? 55.237 -36.373 -8.834 1.00 46.70 155 VAL A O 1
ATOM 916 N N . GLY A 1 127 ? 56.758 -38.043 -8.655 1.00 49.69 156 GLY A N 1
ATOM 917 C CA . GLY A 1 127 ? 57.854 -37.258 -9.221 1.00 52.69 156 GLY A CA 1
ATOM 918 C C . GLY A 1 127 ? 58.990 -38.075 -9.804 1.00 55.22 156 GLY A C 1
ATOM 919 O O . GLY A 1 127 ? 59.085 -39.283 -9.569 1.00 56.55 156 GLY A O 1
ATOM 920 N N . GLY A 1 128 ? 59.852 -37.409 -10.572 1.00 56.19 157 GLY A N 1
ATOM 921 C CA . GLY A 1 128 ? 61.033 -38.045 -11.159 1.00 57.83 157 GLY A CA 1
ATOM 922 C C . GLY A 1 128 ? 62.245 -37.861 -10.272 1.00 59.29 157 GLY A C 1
ATOM 923 O O . GLY A 1 128 ? 63.347 -38.302 -10.596 1.00 60.36 157 GLY A O 1
ATOM 924 N N . GLN A 1 129 ? 62.013 -37.189 -9.151 1.00 60.15 158 GLN A N 1
ATOM 925 C CA . GLN A 1 129 ? 63.017 -36.900 -8.135 1.00 61.08 158 GLN A CA 1
ATOM 926 C C . GLN A 1 129 ? 62.316 -36.843 -6.776 1.00 61.16 158 GLN A C 1
ATOM 927 O O . GLN A 1 129 ? 61.087 -36.820 -6.715 1.00 61.22 158 GLN A O 1
ATOM 933 N N . PRO A 1 130 ? 63.091 -36.844 -5.681 1.00 61.18 159 PRO A N 1
ATOM 934 C CA . PRO A 1 130 ? 62.518 -36.595 -4.362 1.00 60.08 159 PRO A CA 1
ATOM 935 C C . PRO A 1 130 ? 61.645 -35.340 -4.313 1.00 56.80 159 PRO A C 1
ATOM 936 O O . PRO A 1 130 ? 61.870 -34.399 -5.063 1.00 57.05 159 PRO A O 1
ATOM 940 N N . LEU A 1 131 ? 60.659 -35.345 -3.428 1.00 52.81 160 LEU A N 1
ATOM 941 C CA . LEU A 1 131 ? 59.800 -34.196 -3.214 1.00 50.76 160 LEU A CA 1
ATOM 942 C C . LEU A 1 131 ? 60.578 -33.088 -2.516 1.00 50.11 160 LEU A C 1
ATOM 943 O O . LEU A 1 131 ? 61.235 -33.330 -1.507 1.00 50.04 160 LEU A O 1
ATOM 948 N N . ASP A 1 132 ? 60.507 -31.872 -3.048 1.00 50.64 161 ASP A N 1
ATOM 949 C CA . ASP A 1 132 ? 61.148 -30.736 -2.400 1.00 53.49 161 ASP A CA 1
ATOM 950 C C . ASP A 1 132 ? 60.230 -30.190 -1.321 1.00 53.45 161 ASP A C 1
ATOM 951 O O . ASP A 1 132 ? 59.035 -29.983 -1.563 1.00 53.62 161 ASP A O 1
ATOM 956 N N . VAL A 1 133 ? 60.794 -29.961 -0.136 1.00 53.83 162 VAL A N 1
ATOM 957 C CA . VAL A 1 133 ? 60.039 -29.449 1.016 1.00 53.74 162 VAL A CA 1
ATOM 958 C C . VAL A 1 133 ? 60.707 -28.243 1.692 1.00 55.02 162 VAL A C 1
ATOM 959 O O . VAL A 1 133 ? 61.897 -27.971 1.480 1.00 55.59 162 VAL A O 1
ATOM 963 N N . LEU A 1 134 ? 59.925 -27.535 2.509 1.00 55.45 163 LEU A N 1
ATOM 964 C CA . LEU A 1 134 ? 60.399 -26.379 3.262 1.00 55.87 163 LEU A CA 1
ATOM 965 C C . LEU A 1 134 ? 60.191 -26.598 4.754 1.00 57.39 163 LEU A C 1
ATOM 966 O O . LEU A 1 134 ? 59.124 -27.053 5.176 1.00 59.31 163 LEU A O 1
ATOM 971 N N . GLY A 1 135 ? 61.212 -26.261 5.544 1.00 56.65 164 GLY A N 1
ATOM 972 C CA . GLY A 1 135 ? 61.192 -26.431 6.998 1.00 54.34 164 GLY A CA 1
ATOM 973 C C . GLY A 1 135 ? 60.595 -25.237 7.710 1.00 54.43 164 GLY A C 1
ATOM 974 O O . GLY A 1 135 ? 61.168 -24.143 7.697 1.00 54.83 164 GLY A O 1
ATOM 975 N N . LEU A 1 136 ? 59.436 -25.444 8.330 1.00 54.18 165 LEU A N 1
ATOM 976 C CA . LEU A 1 136 ? 58.772 -24.383 9.089 1.00 54.55 165 LEU A CA 1
ATOM 977 C C . LEU A 1 136 ? 58.298 -24.851 10.459 1.00 55.71 165 LEU A C 1
ATOM 978 O O . LEU A 1 136 ? 58.112 -26.044 10.681 1.00 57.43 165 LEU A O 1
ATOM 983 N N . ALA A 1 137 ? 58.104 -23.905 11.373 1.00 55.30 166 ALA A N 1
ATOM 984 C CA . ALA A 1 137 ? 57.615 -24.214 12.715 1.00 55.31 166 ALA A CA 1
ATOM 985 C C . ALA A 1 137 ? 56.196 -23.682 12.918 1.00 54.51 166 ALA A C 1
ATOM 986 O O . ALA A 1 137 ? 55.900 -22.568 12.492 1.00 54.00 166 ALA A O 1
ATOM 988 N N . PRO A 1 138 ? 55.312 -24.475 13.565 1.00 54.32 167 PRO A N 1
ATOM 989 C CA . PRO A 1 138 ? 53.941 -24.037 13.837 1.00 54.66 167 PRO A CA 1
ATOM 990 C C . PRO A 1 138 ? 53.906 -22.826 14.761 1.00 56.82 167 PRO A C 1
ATOM 991 O O . PRO A 1 138 ? 53.060 -21.938 14.596 1.00 58.07 167 PRO A O 1
ATOM 995 N N . THR A 1 139 ? 54.834 -22.805 15.717 1.00 58.66 168 THR A N 1
ATOM 996 C CA . THR A 1 139 ? 54.883 -21.810 16.775 1.00 59.85 168 THR A CA 1
ATOM 997 C C . THR A 1 139 ? 56.329 -21.341 16.988 1.00 58.61 168 THR A C 1
ATOM 998 O O . THR A 1 139 ? 57.234 -21.800 16.299 1.00 57.04 168 THR A O 1
ATOM 1002 N N . GLU A 1 140 ? 56.547 -20.418 17.921 1.00 59.46 169 GLU A N 1
ATOM 1003 C CA . GLU A 1 140 ? 57.901 -19.899 18.196 1.00 60.56 169 GLU A CA 1
ATOM 1004 C C . GLU A 1 140 ? 58.798 -20.828 19.019 1.00 60.76 169 GLU A C 1
ATOM 1005 O O . GLU A 1 140 ? 59.975 -20.532 19.205 1.00 60.44 169 GLU A O 1
ATOM 1011 N N . LYS A 1 141 ? 58.252 -21.949 19.489 1.00 61.88 170 LYS A N 1
ATOM 1012 C CA . LYS A 1 141 ? 59.007 -22.867 20.354 1.00 63.56 170 LYS A CA 1
ATOM 1013 C C . LYS A 1 141 ? 58.987 -24.361 19.959 1.00 63.12 170 LYS A C 1
ATOM 1014 O O . LYS A 1 141 ? 59.596 -25.189 20.646 1.00 65.49 170 LYS A O 1
ATOM 1020 N N . TYR A 1 142 ? 58.315 -24.706 18.859 1.00 60.45 171 TYR A N 1
ATOM 1021 C CA . TYR A 1 142 ? 58.262 -26.100 18.408 1.00 57.39 171 TYR A CA 1
ATOM 1022 C C . TYR A 1 142 ? 59.590 -26.529 17.771 1.00 57.16 171 TYR A C 1
ATOM 1023 O O . TYR A 1 142 ? 60.074 -25.903 16.820 1.00 56.90 171 TYR A O 1
ATOM 1032 N N . LYS A 1 143 ? 60.172 -27.599 18.310 1.00 57.54 172 LYS A N 1
ATOM 1033 C CA . LYS A 1 143 ? 61.445 -28.128 17.826 1.00 58.26 172 LYS A CA 1
ATOM 1034 C C . LYS A 1 143 ? 61.240 -29.424 17.070 1.00 56.10 172 LYS A C 1
ATOM 1035 O O . LYS A 1 143 ? 61.917 -29.688 16.077 1.00 54.22 172 LYS A O 1
ATOM 1041 N N . GLY A 1 144 ? 60.305 -30.231 17.551 1.00 56.80 173 GLY A N 1
ATOM 1042 C CA . GLY A 1 144 ? 60.115 -31.579 17.034 1.00 60.99 173 GLY A CA 1
ATOM 1043 C C . GLY A 1 144 ? 60.769 -32.609 17.939 1.00 65.56 173 GLY A C 1
ATOM 1044 O O . GLY A 1 144 ? 61.408 -32.249 18.931 1.00 67.65 173 GLY A O 1
ATOM 1045 N N . PRO A 1 145 ? 60.607 -33.903 17.615 1.00 68.13 174 PRO A N 1
ATOM 1046 C CA . PRO A 1 145 ? 61.251 -34.936 18.411 1.00 71.14 174 PRO A CA 1
ATOM 1047 C C . PRO A 1 145 ? 62.747 -34.717 18.471 1.00 74.90 174 PRO A C 1
ATOM 1048 O O . PRO A 1 145 ? 63.369 -34.420 17.451 1.00 78.59 174 PRO A O 1
ATOM 1052 N N . ALA A 1 146 ? 63.313 -34.849 19.666 1.00 75.60 175 ALA A N 1
ATOM 1053 C CA . ALA A 1 146 ? 64.761 -34.781 19.841 1.00 74.72 175 ALA A CA 1
ATOM 1054 C C . ALA A 1 146 ? 65.394 -36.120 19.487 1.00 75.20 175 ALA A C 1
ATOM 1055 O O . ALA A 1 146 ? 66.563 -36.343 19.764 1.00 73.26 175 ALA A O 1
ATOM 1057 N N . GLN A 1 147 ? 64.627 -36.995 18.840 1.00 78.46 176 GLN A N 1
ATOM 1058 C CA . GLN A 1 147 ? 65.055 -38.375 18.636 1.00 82.36 176 GLN A CA 1
ATOM 1059 C C . GLN A 1 147 ? 65.300 -38.818 17.179 1.00 81.97 176 GLN A C 1
ATOM 1060 O O . GLN A 1 147 ? 66.450 -38.851 16.736 1.00 84.77 176 GLN A O 1
ATOM 1066 N N . TYR A 1 148 ? 64.238 -39.157 16.449 1.00 78.20 177 TYR A N 1
ATOM 1067 C CA . TYR A 1 148 ? 64.371 -39.953 15.219 1.00 74.07 177 TYR A CA 1
ATOM 1068 C C . TYR A 1 148 ? 64.284 -39.134 13.947 1.00 71.01 177 TYR A C 1
ATOM 1069 O O . TYR A 1 148 ? 64.827 -39.509 12.906 1.00 69.51 177 TYR A O 1
ATOM 1078 N N . THR A 1 149 ? 63.589 -38.014 14.050 1.00 68.37 178 THR A N 1
ATOM 1079 C CA . THR A 1 149 ? 63.214 -37.224 12.895 1.00 65.35 178 THR A CA 1
ATOM 1080 C C . THR A 1 149 ? 64.302 -36.234 12.512 1.00 63.90 178 THR A C 1
ATOM 1081 O O . THR A 1 149 ? 65.107 -35.818 13.353 1.00 64.59 178 THR A O 1
ATOM 1085 N N . VAL A 1 150 ? 64.323 -35.869 11.234 1.00 61.66 179 VAL A N 1
ATOM 1086 C CA . VAL A 1 150 ? 65.151 -34.771 10.765 1.00 58.50 179 VAL A CA 1
ATOM 1087 C C . VAL A 1 150 ? 64.353 -33.507 11.032 1.00 60.00 179 VAL A C 1
ATOM 1088 O O . VAL A 1 150 ? 63.346 -33.245 10.367 1.00 61.03 179 VAL A O 1
ATOM 1092 N N . ASN A 1 151 ? 64.772 -32.749 12.037 1.00 61.25 180 ASN A N 1
ATOM 1093 C CA . ASN A 1 151 ? 64.129 -31.473 12.319 1.00 64.08 180 ASN A CA 1
ATOM 1094 C C . ASN A 1 151 ? 64.740 -30.381 11.445 1.00 64.26 180 ASN A C 1
ATOM 1095 O O . ASN A 1 151 ? 65.900 -30.503 11.030 1.00 65.04 180 ASN A O 1
ATOM 1100 N N . PRO A 1 152 ? 63.957 -29.328 11.136 1.00 64.02 181 PRO A N 1
ATOM 1101 C CA . PRO A 1 152 ? 64.460 -28.148 10.434 1.00 65.17 181 PRO A CA 1
ATOM 1102 C C . PRO A 1 152 ? 65.717 -27.545 11.077 1.00 68.16 181 PRO A C 1
ATOM 1103 O O . PRO A 1 152 ? 66.578 -27.018 10.369 1.00 66.92 181 PRO A O 1
ATOM 1107 N N . LYS A 1 153 ? 65.808 -27.621 12.404 1.00 72.68 182 LYS A N 1
ATOM 1108 C CA . LYS A 1 153 ? 67.001 -27.210 13.148 1.00 76.41 182 LYS A CA 1
ATOM 1109 C C . LYS A 1 153 ? 67.148 -28.176 14.314 1.00 80.98 182 LYS A C 1
ATOM 1110 O O . LYS A 1 153 ? 66.265 -28.239 15.178 1.00 85.00 182 LYS A O 1
ATOM 1116 N N . THR A 1 154 ? 68.258 -28.919 14.339 1.00 81.71 183 THR A N 1
ATOM 1117 C CA . THR A 1 154 ? 68.337 -30.151 15.151 1.00 82.23 183 THR A CA 1
ATOM 1118 C C . THR A 1 154 ? 68.229 -29.970 16.672 1.00 81.95 183 THR A C 1
ATOM 1119 O O . THR A 1 154 ? 67.866 -30.905 17.387 1.00 81.78 183 THR A O 1
ATOM 1123 N N . ASN A 1 155 ? 68.503 -28.766 17.159 1.00 81.70 184 ASN A N 1
ATOM 1124 C CA . ASN A 1 155 ? 68.296 -28.490 18.571 1.00 81.91 184 ASN A CA 1
ATOM 1125 C C . ASN A 1 155 ? 67.449 -27.250 18.838 1.00 81.20 184 ASN A C 1
ATOM 1126 O O . ASN A 1 155 ? 67.111 -26.964 19.987 1.00 81.43 184 ASN A O 1
ATOM 1131 N N . GLY A 1 156 ? 67.089 -26.533 17.775 1.00 80.76 185 GLY A N 1
ATOM 1132 C CA . GLY A 1 156 ? 66.420 -25.233 17.895 1.00 77.87 185 GLY A CA 1
ATOM 1133 C C . GLY A 1 156 ? 65.122 -25.104 17.117 1.00 73.60 185 GLY A C 1
ATOM 1134 O O . GLY A 1 156 ? 64.465 -26.102 16.811 1.00 72.14 185 GLY A O 1
ATOM 1135 N N . THR A 1 157 ? 64.752 -23.862 16.816 1.00 70.16 186 THR A N 1
ATOM 1136 C CA . THR A 1 157 ? 63.561 -23.579 16.026 1.00 67.42 186 THR A CA 1
ATOM 1137 C C . THR A 1 157 ? 63.906 -22.759 14.793 1.00 67.80 186 THR A C 1
ATOM 1138 O O . THR A 1 157 ? 64.804 -21.912 14.822 1.00 69.78 186 THR A O 1
ATOM 1142 N N . VAL A 1 158 ? 63.181 -23.030 13.713 1.00 65.33 187 VAL A N 1
ATOM 1143 C CA . VAL A 1 158 ? 63.228 -22.226 12.496 1.00 60.57 187 VAL A CA 1
ATOM 1144 C C . VAL A 1 158 ? 62.015 -21.291 12.512 1.00 60.01 187 VAL A C 1
ATOM 1145 O O . VAL A 1 158 ? 61.104 -21.493 13.321 1.00 59.68 187 VAL A O 1
ATOM 1149 N N . PRO A 1 159 ? 61.995 -20.259 11.641 1.00 59.65 188 PRO A N 1
ATOM 1150 C CA . PRO A 1 159 ? 60.883 -19.297 11.730 1.00 59.79 188 PRO A CA 1
ATOM 1151 C C . PRO A 1 159 ? 59.527 -19.914 11.377 1.00 60.08 188 PRO A C 1
ATOM 1152 O O . PRO A 1 159 ? 59.467 -20.978 10.749 1.00 60.24 188 PRO A O 1
ATOM 1156 N N . HIS A 1 160 ? 58.453 -19.248 11.800 1.00 59.65 189 HIS A N 1
ATOM 1157 C CA . HIS A 1 160 ? 57.086 -19.699 11.520 1.00 58.74 189 HIS A CA 1
ATOM 1158 C C . HIS A 1 160 ? 56.519 -18.961 10.301 1.00 57.39 189 HIS A C 1
ATOM 1159 O O . HIS A 1 160 ? 55.334 -18.638 10.241 1.00 56.59 189 HIS A O 1
ATOM 1166 N N . VAL A 1 161 ? 57.397 -18.745 9.322 1.00 55.70 190 VAL A N 1
ATOM 1167 C CA . VAL A 1 161 ? 57.200 -17.836 8.200 1.00 53.57 190 VAL A CA 1
ATOM 1168 C C . VAL A 1 161 ? 58.295 -18.141 7.172 1.00 56.18 190 VAL A C 1
ATOM 1169 O O . VAL A 1 161 ? 59.367 -18.626 7.545 1.00 58.30 190 VAL A O 1
ATOM 1173 N N . TYR A 1 162 ? 58.034 -17.882 5.889 1.00 56.72 191 TYR A N 1
ATOM 1174 C CA . TYR A 1 162 ? 59.056 -18.105 4.868 1.00 56.98 191 TYR A CA 1
ATOM 1175 C C . TYR A 1 162 ? 60.225 -17.123 4.993 1.00 59.72 191 TYR A C 1
ATOM 1176 O O . TYR A 1 162 ? 60.027 -15.905 4.999 1.00 59.50 191 TYR A O 1
ATOM 1185 N N . SER A 1 163 ? 61.437 -17.674 5.084 1.00 62.61 192 SER A N 1
ATOM 1186 C CA . SER A 1 163 ? 62.674 -16.894 5.075 1.00 65.46 192 SER A CA 1
ATOM 1187 C C . SER A 1 163 ? 63.652 -17.438 4.035 1.00 66.54 192 SER A C 1
ATOM 1188 O O . SER A 1 163 ? 63.998 -18.625 4.049 1.00 65.50 192 SER A O 1
ATOM 1191 N N . SER A 1 164 ? 64.098 -16.557 3.141 1.00 68.34 193 SER A N 1
ATOM 1192 C CA . SER A 1 164 ? 65.030 -16.925 2.077 1.00 69.40 193 SER A CA 1
ATOM 1193 C C . SER A 1 164 ? 66.306 -17.501 2.678 1.00 69.59 193 SER A C 1
ATOM 1194 O O . SER A 1 164 ? 66.858 -18.486 2.176 1.00 68.67 193 SER A O 1
ATOM 1197 N N . SER A 1 165 ? 66.742 -16.887 3.778 1.00 70.47 194 SER A N 1
ATOM 1198 C CA . SER A 1 165 ? 67.985 -17.243 4.459 1.00 70.78 194 SER A CA 1
ATOM 1199 C C . SER A 1 165 ? 67.832 -18.381 5.474 1.00 71.43 194 SER A C 1
ATOM 1200 O O . SER A 1 165 ? 68.694 -19.261 5.552 1.00 72.41 194 SER A O 1
ATOM 1203 N N . GLU A 1 166 ? 66.739 -18.374 6.235 1.00 70.89 195 GLU A N 1
ATOM 1204 C CA . GLU A 1 166 ? 66.613 -19.274 7.387 1.00 69.64 195 GLU A CA 1
ATOM 1205 C C . GLU A 1 166 ? 65.661 -20.468 7.240 1.00 65.67 195 GLU A C 1
ATOM 1206 O O . GLU A 1 166 ? 65.728 -21.404 8.040 1.00 64.20 195 GLU A O 1
ATOM 1212 N N . THR A 1 167 ? 64.782 -20.442 6.238 1.00 62.45 196 THR A N 1
ATOM 1213 C CA . THR A 1 167 ? 63.889 -21.580 5.979 1.00 58.93 196 THR A CA 1
ATOM 1214 C C . THR A 1 167 ? 64.634 -22.679 5.225 1.00 56.62 196 THR A C 1
ATOM 1215 O O . THR A 1 167 ? 64.968 -22.511 4.049 1.00 56.22 196 THR A O 1
ATOM 1219 N N . PRO A 1 168 ? 64.899 -23.807 5.908 1.00 55.52 197 PRO A N 1
ATOM 1220 C CA . PRO A 1 168 ? 65.686 -24.912 5.344 1.00 54.96 197 PRO A CA 1
ATOM 1221 C C . PRO A 1 168 ? 64.990 -25.548 4.156 1.00 55.30 197 PRO A C 1
ATOM 1222 O O . PRO A 1 168 ? 63.766 -25.703 4.169 1.00 56.74 197 PRO A O 1
ATOM 1226 N N . LYS A 1 169 ? 65.767 -25.902 3.138 1.00 55.03 198 LYS A N 1
ATOM 1227 C CA . LYS A 1 169 ? 65.211 -26.526 1.945 1.00 55.92 198 LYS A CA 1
ATOM 1228 C C . LYS A 1 169 ? 65.794 -27.913 1.792 1.00 55.80 198 LYS A C 1
ATOM 1229 O O . LYS A 1 169 ? 66.982 -28.067 1.521 1.00 58.15 198 LYS A O 1
ATOM 1235 N N . ALA A 1 170 ? 64.951 -28.922 1.992 1.00 54.95 199 ALA A N 1
ATOM 1236 C CA . ALA A 1 170 ? 65.388 -30.323 1.932 1.00 55.40 199 ALA A CA 1
ATOM 1237 C C . ALA A 1 170 ? 64.613 -31.124 0.896 1.00 55.36 199 ALA A C 1
ATOM 1238 O O . ALA A 1 170 ? 63.631 -30.645 0.336 1.00 55.89 199 ALA A O 1
ATOM 1240 N N . ARG A 1 171 ? 65.062 -32.348 0.653 1.00 55.54 200 ARG A N 1
ATOM 1241 C CA . ARG A 1 171 ? 64.357 -33.274 -0.221 1.00 57.63 200 ARG A CA 1
ATOM 1242 C C . ARG A 1 171 ? 64.075 -34.578 0.527 1.00 56.91 200 ARG A C 1
ATOM 1243 O O . ARG A 1 171 ? 64.979 -35.160 1.130 1.00 59.29 200 ARG A O 1
ATOM 1251 N N . VAL A 1 172 ? 62.824 -35.025 0.494 1.00 54.25 201 VAL A N 1
ATOM 1252 C CA . VAL A 1 172 ? 62.395 -36.221 1.219 1.00 52.42 201 VAL A CA 1
ATOM 1253 C C . VAL A 1 172 ? 63.048 -37.490 0.646 1.00 55.92 201 VAL A C 1
ATOM 1254 O O . VAL A 1 172 ? 62.490 -38.146 -0.242 1.00 58.06 201 VAL A O 1
ATOM 1258 N N . THR A 1 173 ? 64.236 -37.813 1.164 1.00 58.11 202 THR A N 1
ATOM 1259 C CA . THR A 1 173 ? 65.051 -38.941 0.685 1.00 59.15 202 THR A CA 1
ATOM 1260 C C . THR A 1 173 ? 64.951 -40.149 1.595 1.00 61.22 202 THR A C 1
ATOM 1261 O O . THR A 1 173 ? 65.394 -41.236 1.233 1.00 61.03 202 THR A O 1
ATOM 1265 N N . ASN A 1 174 ? 64.366 -39.946 2.772 1.00 63.87 203 ASN A N 1
ATOM 1266 C CA . ASN A 1 174 ? 64.145 -41.009 3.756 1.00 66.34 203 ASN A CA 1
ATOM 1267 C C . ASN A 1 174 ? 62.787 -40.873 4.450 1.00 67.23 203 ASN A C 1
ATOM 1268 O O . ASN A 1 174 ? 62.049 -39.919 4.206 1.00 69.38 203 ASN A O 1
ATOM 1273 N N . GLU A 1 175 ? 62.472 -41.811 5.336 1.00 65.40 204 GLU A N 1
ATOM 1274 C CA . GLU A 1 175 ? 61.189 -41.793 6.029 1.00 62.58 204 GLU A CA 1
ATOM 1275 C C . GLU A 1 175 ? 61.268 -41.097 7.393 1.00 61.01 204 GLU A C 1
ATOM 1276 O O . GLU A 1 175 ? 60.559 -41.469 8.330 1.00 58.44 204 GLU A O 1
ATOM 1282 N N . LYS A 1 176 ? 62.112 -40.069 7.483 1.00 61.12 205 LYS A N 1
ATOM 1283 C CA . LYS A 1 176 ? 62.363 -39.378 8.754 1.00 61.56 205 LYS A CA 1
ATOM 1284 C C . LYS A 1 176 ? 61.837 -37.936 8.787 1.00 60.71 205 LYS A C 1
ATOM 1285 O O . LYS A 1 176 ? 62.268 -37.138 9.621 1.00 59.43 205 LYS A O 1
ATOM 1291 N N . TYR A 1 177 ? 60.907 -37.607 7.892 1.00 60.70 206 TYR A N 1
ATOM 1292 C CA . TYR A 1 177 ? 60.402 -36.232 7.773 1.00 59.12 206 TYR A CA 1
ATOM 1293 C C . TYR A 1 177 ? 58.991 -36.053 8.340 1.00 59.00 206 TYR A C 1
ATOM 1294 O O . TYR A 1 177 ? 58.013 -36.558 7.787 1.00 58.57 206 TYR A O 1
ATOM 1303 N N . SER A 1 178 ? 58.903 -35.336 9.455 1.00 59.38 207 SER A N 1
ATOM 1304 C CA . SER A 1 178 ? 57.645 -35.163 10.170 1.00 59.86 207 SER A CA 1
ATOM 1305 C C . SER A 1 178 ? 56.722 -34.191 9.441 1.00 57.85 207 SER A C 1
ATOM 1306 O O . SER A 1 178 ? 57.100 -33.049 9.170 1.00 58.18 207 SER A O 1
ATOM 1309 N N . ILE A 1 179 ? 55.511 -34.652 9.138 1.00 53.88 208 ILE A N 1
ATOM 1310 C CA . ILE A 1 179 ? 54.486 -33.813 8.513 1.00 49.06 208 ILE A CA 1
ATOM 1311 C C . ILE A 1 179 ? 54.105 -32.598 9.354 1.00 49.89 208 ILE A C 1
ATOM 1312 O O . ILE A 1 179 ? 53.372 -31.729 8.884 1.00 51.02 208 ILE A O 1
ATOM 1317 N N . GLU A 1 180 ? 54.599 -32.552 10.591 1.00 50.06 209 GLU A N 1
ATOM 1318 C CA . GLU A 1 180 ? 54.296 -31.459 11.516 1.00 50.20 209 GLU A CA 1
ATOM 1319 C C . GLU A 1 180 ? 55.287 -30.304 11.437 1.00 50.61 209 GLU A C 1
ATOM 1320 O O . GLU A 1 180 ? 55.080 -29.274 12.089 1.00 50.91 209 GLU A O 1
ATOM 1326 N N . SER A 1 181 ? 56.354 -30.467 10.648 1.00 51.36 210 SER A N 1
ATOM 1327 C CA . SER A 1 181 ? 57.259 -29.345 10.350 1.00 53.54 210 SER A CA 1
ATOM 1328 C C . SER A 1 181 ? 57.833 -29.270 8.905 1.00 53.96 210 SER A C 1
ATOM 1329 O O . SER A 1 181 ? 58.682 -28.424 8.612 1.00 53.74 210 SER A O 1
ATOM 1332 N N . TRP A 1 182 ? 57.348 -30.123 8.004 1.00 54.98 211 TRP A N 1
ATOM 1333 C CA . TRP A 1 182 ? 57.761 -30.071 6.593 1.00 56.60 211 TRP A CA 1
ATOM 1334 C C . TRP A 1 182 ? 56.591 -29.923 5.603 1.00 55.92 211 TRP A C 1
ATOM 1335 O O . TRP A 1 182 ? 55.689 -30.769 5.553 1.00 55.20 211 TRP A O 1
ATOM 1346 N N . VAL A 1 183 ? 56.639 -28.850 4.813 1.00 55.37 212 VAL A N 1
ATOM 1347 C CA . VAL A 1 183 ? 55.602 -28.509 3.833 1.00 54.18 212 VAL A CA 1
ATOM 1348 C C . VAL A 1 183 ? 56.166 -28.664 2.432 1.00 54.55 212 VAL A C 1
ATOM 1349 O O . VAL A 1 183 ? 57.344 -28.373 2.213 1.00 56.34 212 VAL A O 1
ATOM 1353 N N . ALA A 1 184 ? 55.334 -29.113 1.488 1.00 53.28 213 ALA A N 1
ATOM 1354 C CA . ALA A 1 184 ? 55.728 -29.182 0.075 1.00 51.76 213 ALA A CA 1
ATOM 1355 C C . ALA A 1 184 ? 56.051 -27.788 -0.481 1.00 51.76 213 ALA A C 1
ATOM 1356 O O . ALA A 1 184 ? 55.323 -26.814 -0.224 1.00 50.40 213 ALA A O 1
ATOM 1358 N N . ASP A 1 185 ? 57.150 -27.709 -1.230 1.00 52.11 214 ASP A N 1
ATOM 1359 C CA . ASP A 1 185 ? 57.629 -26.456 -1.793 1.00 52.30 214 ASP A CA 1
ATOM 1360 C C . ASP A 1 185 ? 56.939 -26.160 -3.128 1.00 51.05 214 ASP A C 1
ATOM 1361 O O . ASP A 1 185 ? 57.206 -26.841 -4.120 1.00 51.27 214 ASP A O 1
ATOM 1366 N N . PRO A 1 186 ? 56.064 -25.129 -3.157 1.00 49.59 215 PRO A N 1
ATOM 1367 C CA . PRO A 1 186 ? 55.321 -24.752 -4.360 1.00 50.30 215 PRO A CA 1
ATOM 1368 C C . PRO A 1 186 ? 56.184 -24.059 -5.419 1.00 53.58 215 PRO A C 1
ATOM 1369 O O . PRO A 1 186 ? 55.713 -23.788 -6.524 1.00 56.07 215 PRO A O 1
ATOM 1373 N N . SER A 1 187 ? 57.434 -23.775 -5.077 1.00 55.78 216 SER A N 1
ATOM 1374 C CA . SER A 1 187 ? 58.325 -23.047 -5.962 1.00 57.69 216 SER A CA 1
ATOM 1375 C C . SER A 1 187 ? 59.387 -23.956 -6.558 1.00 59.59 216 SER A C 1
ATOM 1376 O O . SER A 1 187 ? 60.318 -23.472 -7.213 1.00 61.54 216 SER A O 1
ATOM 1379 N N . ARG A 1 188 ? 59.260 -25.264 -6.340 1.00 59.12 217 ARG A N 1
ATOM 1380 C CA . ARG A 1 188 ? 60.307 -26.168 -6.776 1.00 60.05 217 ARG A CA 1
ATOM 1381 C C . ARG A 1 188 ? 59.882 -27.432 -7.480 1.00 61.73 217 ARG A C 1
ATOM 1382 O O . ARG A 1 188 ? 60.642 -27.956 -8.295 1.00 69.01 217 ARG A O 1
ATOM 1390 N N . ASN A 1 189 ? 58.699 -27.940 -7.185 1.00 58.16 218 ASN A N 1
ATOM 1391 C CA . ASN A 1 189 ? 58.394 -29.296 -7.611 1.00 58.83 218 ASN A CA 1
ATOM 1392 C C . ASN A 1 189 ? 58.015 -29.490 -9.084 1.00 61.79 218 ASN A C 1
ATOM 1393 O O . ASN A 1 189 ? 56.874 -29.843 -9.405 1.00 64.14 218 ASN A O 1
ATOM 1398 N N . ASP A 1 190 ? 58.999 -29.262 -9.962 1.00 63.49 219 ASP A N 1
ATOM 1399 C CA . ASP A 1 190 ? 58.916 -29.576 -11.390 1.00 65.93 219 ASP A CA 1
ATOM 1400 C C . ASP A 1 190 ? 58.862 -31.076 -11.569 1.00 62.48 219 ASP A C 1
ATOM 1401 O O . ASP A 1 190 ? 59.217 -31.813 -10.659 1.00 63.10 219 ASP A O 1
ATOM 1406 N N . ASN A 1 191 ? 58.448 -31.533 -12.747 1.00 58.78 220 ASN A N 1
ATOM 1407 C CA . ASN A 1 191 ? 58.380 -32.967 -13.033 1.00 55.75 220 ASN A CA 1
ATOM 1408 C C . ASN A 1 191 ? 57.762 -33.737 -11.853 1.00 55.25 220 ASN A C 1
ATOM 1409 O O . ASN A 1 191 ? 58.209 -34.817 -11.479 1.00 56.53 220 ASN A O 1
ATOM 1414 N N . CYS A 1 192 ? 56.729 -33.144 -11.267 1.00 54.08 221 CYS A N 1
ATOM 1415 C CA . CYS A 1 192 ? 56.073 -33.666 -10.078 1.00 53.22 221 CYS A CA 1
ATOM 1416 C C . CYS A 1 192 ? 54.642 -33.139 -10.021 1.00 53.10 221 CYS A C 1
ATOM 1417 O O . CYS A 1 192 ? 54.399 -31.968 -10.304 1.00 53.80 221 CYS A O 1
ATOM 1420 N N . ARG A 1 193 ? 53.695 -34.002 -9.680 1.00 53.63 222 ARG A N 1
ATOM 1421 C CA . ARG A 1 193 ? 52.340 -33.552 -9.371 1.00 56.07 222 ARG A CA 1
ATOM 1422 C C . ARG A 1 193 ? 52.048 -33.874 -7.899 1.00 54.93 222 ARG A C 1
ATOM 1423 O O . ARG A 1 193 ? 52.195 -35.020 -7.470 1.00 55.25 222 ARG A O 1
ATOM 1431 N N . TYR A 1 194 ? 51.668 -32.861 -7.121 1.00 52.25 223 TYR A N 1
ATOM 1432 C CA . TYR A 1 194 ? 51.304 -33.088 -5.724 1.00 48.97 223 TYR A CA 1
ATOM 1433 C C . TYR A 1 194 ? 50.002 -32.411 -5.324 1.00 50.56 223 TYR A C 1
ATOM 1434 O O . TYR A 1 194 ? 49.533 -31.491 -5.993 1.00 50.79 223 TYR A O 1
ATOM 1443 N N . PHE A 1 195 ? 49.462 -32.846 -4.189 1.00 52.41 224 PHE A N 1
ATOM 1444 C CA . PHE A 1 195 ? 48.088 -32.566 -3.806 1.00 54.41 224 PHE A CA 1
ATOM 1445 C C . PHE A 1 195 ? 47.920 -32.720 -2.295 1.00 50.49 224 PHE A C 1
ATOM 1446 O O . PHE A 1 195 ? 48.249 -33.766 -1.743 1.00 49.31 224 PHE A O 1
ATOM 1454 N N . GLY A 1 196 ? 47.405 -31.692 -1.625 1.00 48.14 225 GLY A N 1
ATOM 1455 C CA . GLY A 1 196 ? 47.218 -31.752 -0.177 1.00 46.53 225 GLY A CA 1
ATOM 1456 C C . GLY A 1 196 ? 46.003 -31.013 0.362 1.00 46.08 225 GLY A C 1
ATOM 1457 O O . GLY A 1 196 ? 45.599 -29.975 -0.161 1.00 47.19 225 GLY A O 1
ATOM 1458 N N . ARG A 1 197 ? 45.418 -31.555 1.421 1.00 44.74 226 ARG A N 1
ATOM 1459 C CA . ARG A 1 197 ? 44.375 -30.864 2.168 1.00 44.04 226 ARG A CA 1
ATOM 1460 C C . ARG A 1 197 ? 44.667 -30.994 3.657 1.00 42.56 226 ARG A C 1
ATOM 1461 O O . ARG A 1 197 ? 44.986 -32.095 4.116 1.00 41.63 226 ARG A O 1
ATOM 1469 N N . MET A 1 198 ? 44.581 -29.888 4.403 1.00 42.12 227 MET A N 1
ATOM 1470 C CA . MET A 1 198 ? 44.668 -29.951 5.875 1.00 44.02 227 MET A CA 1
ATOM 1471 C C . MET A 1 198 ? 43.410 -29.432 6.595 1.00 45.07 227 MET A C 1
ATOM 1472 O O . MET A 1 198 ? 42.673 -28.602 6.056 1.00 45.20 227 MET A O 1
ATOM 1477 N N . VAL A 1 199 ? 43.181 -29.941 7.808 1.00 45.63 228 VAL A N 1
ATOM 1478 C CA . VAL A 1 199 ? 42.021 -29.577 8.615 1.00 45.76 228 VAL A CA 1
ATOM 1479 C C . VAL A 1 199 ? 42.452 -29.088 9.999 1.00 48.52 228 VAL A C 1
ATOM 1480 O O . VAL A 1 199 ? 43.436 -29.574 10.558 1.00 47.85 228 VAL A O 1
ATOM 1484 N N . GLY A 1 200 ? 41.710 -28.117 10.534 1.00 52.19 229 GLY A N 1
ATOM 1485 C CA . GLY A 1 200 ? 41.885 -27.628 11.905 1.00 55.34 229 GLY A CA 1
ATOM 1486 C C . GLY A 1 200 ? 41.391 -28.617 12.948 1.00 58.24 229 GLY A C 1
ATOM 1487 O O . GLY A 1 200 ? 41.024 -29.750 12.616 1.00 59.23 229 GLY A O 1
ATOM 1488 N N . GLY A 1 201 ? 41.342 -28.190 14.208 1.00 59.22 230 GLY A N 1
ATOM 1489 C CA . GLY A 1 201 ? 41.311 -29.161 15.291 1.00 62.81 230 GLY A CA 1
ATOM 1490 C C . GLY A 1 201 ? 40.255 -29.111 16.371 1.00 65.26 230 GLY A C 1
ATOM 1491 O O . GLY A 1 201 ? 40.516 -29.539 17.504 1.00 67.93 230 GLY A O 1
ATOM 1492 N N . ALA A 1 202 ? 39.061 -28.624 16.049 1.00 63.56 231 ALA A N 1
ATOM 1493 C CA . ALA A 1 202 ? 37.966 -28.678 17.021 1.00 61.53 231 ALA A CA 1
ATOM 1494 C C . ALA A 1 202 ? 37.253 -30.035 16.949 1.00 59.91 231 ALA A C 1
ATOM 1495 O O . ALA A 1 202 ? 36.031 -30.099 16.773 1.00 61.43 231 ALA A O 1
ATOM 1497 N N . ALA A 1 203 ? 38.037 -31.110 17.079 1.00 55.99 232 ALA A N 1
ATOM 1498 C CA . ALA A 1 203 ? 37.548 -32.495 17.019 1.00 52.78 232 ALA A CA 1
ATOM 1499 C C . ALA A 1 203 ? 36.502 -32.753 15.932 1.00 51.23 232 ALA A C 1
ATOM 1500 O O . ALA A 1 203 ? 35.376 -33.149 16.225 1.00 50.68 232 ALA A O 1
ATOM 1502 N N . THR A 1 204 ? 36.886 -32.521 14.681 1.00 49.98 233 THR A N 1
ATOM 1503 C CA . THR A 1 204 ? 36.034 -32.832 13.524 1.00 48.35 233 THR A CA 1
ATOM 1504 C C . THR A 1 204 ? 36.426 -34.172 12.904 1.00 45.56 233 THR A C 1
ATOM 1505 O O . THR A 1 204 ? 37.613 -34.517 12.861 1.00 45.28 233 THR A O 1
ATOM 1509 N N . PRO A 1 205 ? 35.432 -34.928 12.411 1.00 43.53 234 PRO A N 1
ATOM 1510 C CA . PRO A 1 205 ? 35.679 -36.279 11.905 1.00 42.77 234 PRO A CA 1
ATOM 1511 C C . PRO A 1 205 ? 36.294 -36.261 10.518 1.00 43.46 234 PRO A C 1
ATOM 1512 O O . PRO A 1 205 ? 35.965 -35.377 9.723 1.00 46.14 234 PRO A O 1
ATOM 1516 N N . PRO A 1 206 ? 37.191 -37.221 10.225 1.00 42.29 235 PRO A N 1
ATOM 1517 C CA . PRO A 1 206 ? 37.619 -37.447 8.857 1.00 41.13 235 PRO A CA 1
ATOM 1518 C C . PRO A 1 206 ? 36.477 -38.026 8.024 1.00 40.37 235 PRO A C 1
ATOM 1519 O O . PRO A 1 206 ? 35.726 -38.875 8.506 1.00 39.81 235 PRO A O 1
ATOM 1523 N N . VAL A 1 207 ? 36.337 -37.535 6.795 1.00 39.32 236 VAL A N 1
ATOM 1524 C CA . VAL A 1 207 ? 35.423 -38.110 5.809 1.00 36.94 236 VAL A CA 1
ATOM 1525 C C . VAL A 1 207 ? 36.307 -38.645 4.698 1.00 37.78 236 VAL A C 1
ATOM 1526 O O . VAL A 1 207 ? 37.123 -37.908 4.149 1.00 38.79 236 VAL A O 1
ATOM 1530 N N . VAL A 1 208 ? 36.184 -39.934 4.396 1.00 38.90 237 VAL A N 1
ATOM 1531 C CA . VAL A 1 208 ? 37.107 -40.589 3.462 1.00 40.59 237 VAL A CA 1
ATOM 1532 C C . VAL A 1 208 ? 36.364 -41.498 2.481 1.00 43.62 237 VAL A C 1
ATOM 1533 O O . VAL A 1 208 ? 35.689 -42.452 2.883 1.00 46.05 237 VAL A O 1
ATOM 1537 N N . SER A 1 209 ? 36.493 -41.187 1.194 1.00 44.69 238 SER A N 1
ATOM 1538 C CA . SER A 1 209 ? 35.900 -41.991 0.129 1.00 44.23 238 SER A CA 1
ATOM 1539 C C . SER A 1 209 ? 36.925 -42.901 -0.547 1.00 43.78 238 SER A C 1
ATOM 1540 O O . SER A 1 209 ? 38.105 -42.568 -0.644 1.00 44.50 238 SER A O 1
ATOM 1543 N N . PHE A 1 210 ? 36.463 -44.058 -1.001 1.00 43.24 239 PHE A N 1
ATOM 1544 C CA . PHE A 1 210 ? 37.310 -45.003 -1.702 1.00 43.93 239 PHE A CA 1
ATOM 1545 C C . PHE A 1 210 ? 36.483 -45.745 -2.734 1.00 45.57 239 PHE A C 1
ATOM 1546 O O . PHE A 1 210 ? 35.320 -46.085 -2.498 1.00 44.38 239 PHE A O 1
ATOM 1554 N N . SER A 1 211 ? 37.087 -45.973 -3.895 1.00 48.39 240 SER A N 1
ATOM 1555 C CA . SER A 1 211 ? 36.404 -46.634 -4.997 1.00 49.68 240 SER A CA 1
ATOM 1556 C C . SER A 1 211 ? 37.362 -47.504 -5.763 1.00 50.68 240 SER A C 1
ATOM 1557 O O . SER A 1 211 ? 38.484 -47.773 -5.329 1.00 51.14 240 SER A O 1
ATOM 1560 N N . ASN A 1 212 ? 36.903 -47.874 -6.943 1.00 51.89 241 ASN A N 1
ATOM 1561 C CA . ASN A 1 212 ? 37.446 -48.937 -7.745 1.00 51.97 241 ASN A CA 1
ATOM 1562 C C . ASN A 1 212 ? 37.441 -48.403 -9.161 1.00 52.88 241 ASN A C 1
ATOM 1563 O O . ASN A 1 212 ? 37.971 -49.021 -10.078 1.00 52.32 241 ASN A O 1
ATOM 1568 N N . ASN A 1 213 ? 36.834 -47.227 -9.312 1.00 54.46 242 ASN A N 1
ATOM 1569 C CA . ASN A 1 213 ? 36.409 -46.699 -10.596 1.00 58.08 242 ASN A CA 1
ATOM 1570 C C . ASN A 1 213 ? 36.714 -45.202 -10.657 1.00 55.59 242 ASN A C 1
ATOM 1571 O O . ASN A 1 213 ? 35.824 -44.382 -10.827 1.00 58.90 242 ASN A O 1
ATOM 1576 N N . SER A 1 214 ? 37.988 -44.857 -10.516 1.00 51.67 243 SER A N 1
ATOM 1577 C CA . SER A 1 214 ? 38.412 -43.473 -10.374 1.00 50.12 243 SER A CA 1
ATOM 1578 C C . SER A 1 214 ? 39.899 -43.324 -10.729 1.00 49.27 243 SER A C 1
ATOM 1579 O O . SER A 1 214 ? 40.767 -43.907 -10.076 1.00 49.98 243 SER A O 1
ATOM 1582 N N . THR A 1 215 ? 40.183 -42.539 -11.766 1.00 48.38 244 THR A N 1
ATOM 1583 C CA . THR A 1 215 ? 41.540 -42.356 -12.277 1.00 48.40 244 THR A CA 1
ATOM 1584 C C . THR A 1 215 ? 42.000 -40.936 -12.047 1.00 47.94 244 THR A C 1
ATOM 1585 O O . THR A 1 215 ? 41.198 -40.026 -11.906 1.00 48.02 244 THR A O 1
ATOM 1589 N N . ILE A 1 216 ? 43.306 -40.750 -12.020 1.00 48.63 245 ILE A N 1
ATOM 1590 C CA . ILE A 1 216 ? 43.880 -39.419 -12.056 1.00 50.66 245 ILE A CA 1
ATOM 1591 C C . ILE A 1 216 ? 44.754 -39.302 -13.311 1.00 55.55 245 ILE A C 1
ATOM 1592 O O . ILE A 1 216 ? 45.694 -40.090 -13.484 1.00 58.06 245 ILE A O 1
ATOM 1597 N N . PRO A 1 217 ? 44.433 -38.339 -14.202 1.00 57.70 246 PRO A N 1
ATOM 1598 C CA . PRO A 1 217 ? 45.339 -38.055 -15.310 1.00 57.34 246 PRO A CA 1
ATOM 1599 C C . PRO A 1 217 ? 46.491 -37.205 -14.789 1.00 57.00 246 PRO A C 1
ATOM 1600 O O . PRO A 1 217 ? 46.306 -36.434 -13.837 1.00 56.91 246 PRO A O 1
ATOM 1604 N N . LEU A 1 218 ? 47.666 -37.351 -15.396 1.00 56.36 247 LEU A N 1
ATOM 1605 C CA . LEU A 1 218 ? 48.857 -36.686 -14.899 1.00 56.01 247 LEU A CA 1
ATOM 1606 C C . LEU A 1 218 ? 49.539 -35.763 -15.915 1.00 57.36 247 LEU A C 1
ATOM 1607 O O . LEU A 1 218 ? 50.559 -35.139 -15.603 1.00 59.25 247 LEU A O 1
ATOM 1612 N N . LEU A 1 219 ? 48.970 -35.656 -17.115 1.00 56.71 248 LEU A N 1
ATOM 1613 C CA . LEU A 1 219 ? 49.554 -34.832 -18.172 1.00 56.15 248 LEU A CA 1
ATOM 1614 C C . LEU A 1 219 ? 49.424 -33.355 -17.843 1.00 58.04 248 LEU A C 1
ATOM 1615 O O . LEU A 1 219 ? 48.387 -32.923 -17.369 1.00 60.05 248 LEU A O 1
ATOM 1620 N N . ASP A 1 220 ? 50.484 -32.588 -18.079 1.00 59.23 249 ASP A N 1
ATOM 1621 C CA . ASP A 1 220 ? 50.458 -31.136 -17.858 1.00 60.48 249 ASP A CA 1
ATOM 1622 C C . ASP A 1 220 ? 49.843 -30.410 -19.057 1.00 61.18 249 ASP A C 1
ATOM 1623 O O . ASP A 1 220 ? 49.248 -31.047 -19.929 1.00 59.75 249 ASP A O 1
ATOM 1628 N N . GLU A 1 221 ? 50.004 -29.085 -19.101 1.00 63.73 250 GLU A N 1
ATOM 1629 C CA . GLU A 1 221 ? 49.468 -28.251 -20.187 1.00 66.18 250 GLU A CA 1
ATOM 1630 C C . GLU A 1 221 ? 49.908 -28.729 -21.570 1.00 64.58 250 GLU A C 1
ATOM 1631 O O . GLU A 1 221 ? 49.162 -28.590 -22.540 1.00 65.00 250 GLU A O 1
ATOM 1637 N N . ASN A 1 222 ? 51.117 -29.286 -21.648 1.00 62.13 251 ASN A N 1
ATOM 1638 C CA . ASN A 1 222 ? 51.691 -29.742 -22.914 1.00 60.88 251 ASN A CA 1
ATOM 1639 C C . ASN A 1 222 ? 51.518 -31.238 -23.165 1.00 59.58 251 ASN A C 1
ATOM 1640 O O . ASN A 1 222 ? 52.130 -31.784 -24.084 1.00 60.27 251 ASN A O 1
ATOM 1645 N N . GLY A 1 223 ? 50.691 -31.894 -22.353 1.00 57.93 252 GLY A N 1
ATOM 1646 C CA . GLY A 1 223 ? 50.440 -33.326 -22.491 1.00 57.21 252 GLY A CA 1
ATOM 1647 C C . GLY A 1 223 ? 51.620 -34.190 -22.093 1.00 58.10 252 GLY A C 1
ATOM 1648 O O . GLY A 1 223 ? 51.786 -35.293 -22.620 1.00 58.49 252 GLY A O 1
ATOM 1649 N N . ILE A 1 224 ? 52.438 -33.689 -21.167 1.00 58.61 253 ILE A N 1
ATOM 1650 C CA . ILE A 1 224 ? 53.596 -34.424 -20.651 1.00 58.98 253 ILE A CA 1
ATOM 1651 C C . ILE A 1 224 ? 53.376 -34.842 -19.195 1.00 58.16 253 ILE A C 1
ATOM 1652 O O . ILE A 1 224 ? 53.145 -34.005 -18.320 1.00 58.01 253 ILE A O 1
ATOM 1657 N N . GLY A 1 225 ? 53.458 -36.142 -18.941 1.00 57.12 254 GLY A N 1
ATOM 1658 C CA . GLY A 1 225 ? 53.339 -36.662 -17.583 1.00 57.45 254 GLY A CA 1
ATOM 1659 C C . GLY A 1 225 ? 54.601 -36.493 -16.751 1.00 56.48 254 GLY A C 1
ATOM 1660 O O . GLY A 1 225 ? 55.371 -35.544 -16.941 1.00 56.33 254 GLY A O 1
ATOM 1661 N N . ILE A 1 226 ? 54.807 -37.412 -15.813 1.00 54.90 255 ILE A N 1
ATOM 1662 C CA . ILE A 1 226 ? 56.016 -37.399 -15.003 1.00 53.83 255 ILE A CA 1
ATOM 1663 C C . ILE A 1 226 ? 57.085 -38.223 -15.699 1.00 53.79 255 ILE A C 1
ATOM 1664 O O . ILE A 1 226 ? 56.850 -39.371 -16.076 1.00 52.50 255 ILE A O 1
ATOM 1669 N N . LEU A 1 227 ? 58.256 -37.622 -15.862 1.00 54.66 256 LEU A N 1
ATOM 1670 C CA . LEU A 1 227 ? 59.355 -38.244 -16.583 1.00 55.15 256 LEU A CA 1
ATOM 1671 C C . LEU A 1 227 ? 60.379 -38.804 -15.607 1.00 56.57 256 LEU A C 1
ATOM 1672 O O . LEU A 1 227 ? 60.892 -38.080 -14.749 1.00 57.31 256 LEU A O 1
ATOM 1677 N N . CYS A 1 228 ? 60.668 -40.095 -15.743 1.00 57.01 257 CYS A N 1
ATOM 1678 C CA . CYS A 1 228 ? 61.641 -40.763 -14.893 1.00 58.57 257 CYS A CA 1
ATOM 1679 C C . CYS A 1 228 ? 63.049 -40.584 -15.449 1.00 60.24 257 CYS A C 1
ATOM 1680 O O . CYS A 1 228 ? 63.642 -41.524 -15.976 1.00 60.22 257 CYS A O 1
ATOM 1683 N N . LEU A 1 229 ? 63.576 -39.369 -15.321 1.00 61.59 258 LEU A N 1
ATOM 1684 C CA . LEU A 1 229 ? 64.863 -39.009 -15.911 1.00 62.97 258 LEU A CA 1
ATOM 1685 C C . LEU A 1 229 ? 66.031 -39.860 -15.414 1.00 65.68 258 LEU A C 1
ATOM 1686 O O . LEU A 1 229 ? 67.010 -40.046 -16.141 1.00 67.39 258 LEU A O 1
ATOM 1691 N N . GLN A 1 230 ? 65.922 -40.374 -14.185 1.00 66.85 259 GLN A N 1
ATOM 1692 C CA . GLN A 1 230 ? 66.968 -41.212 -13.593 1.00 66.85 259 GLN A CA 1
ATOM 1693 C C . GLN A 1 230 ? 66.502 -42.658 -13.435 1.00 65.25 259 GLN A C 1
ATOM 1694 O O . GLN A 1 230 ? 67.097 -43.423 -12.682 1.00 67.54 259 GLN A O 1
ATOM 1700 N N . GLY A 1 231 ? 65.431 -43.029 -14.130 1.00 62.96 260 GLY A N 1
ATOM 1701 C CA . GLY A 1 231 ? 64.915 -44.400 -14.095 1.00 62.55 260 GLY A CA 1
ATOM 1702 C C . GLY A 1 231 ? 64.000 -44.747 -12.925 1.00 64.05 260 GLY A C 1
ATOM 1703 O O . GLY A 1 231 ? 63.378 -45.816 -12.911 1.00 62.54 260 GLY A O 1
ATOM 1704 N N . ARG A 1 232 ? 63.916 -43.850 -11.943 1.00 66.82 261 ARG A N 1
ATOM 1705 C CA . ARG A 1 232 ? 63.081 -44.062 -10.757 1.00 69.37 261 ARG A CA 1
ATOM 1706 C C . ARG A 1 232 ? 61.877 -43.113 -10.749 1.00 64.54 261 ARG A C 1
ATOM 1707 O O . ARG A 1 232 ? 61.957 -41.990 -11.254 1.00 62.90 261 ARG A O 1
ATOM 1715 N N . LEU A 1 233 ? 60.767 -43.580 -10.177 1.00 60.72 262 LEU A N 1
ATOM 1716 C CA . LEU A 1 233 ? 59.639 -42.720 -9.817 1.00 57.56 262 LEU A CA 1
ATOM 1717 C C . LEU A 1 233 ? 59.497 -42.648 -8.297 1.00 56.75 262 LEU A C 1
ATOM 1718 O O . LEU A 1 233 ? 59.542 -43.669 -7.604 1.00 55.98 262 LEU A O 1
ATOM 1723 N N . TYR A 1 234 ? 59.311 -41.429 -7.797 1.00 56.23 263 TYR A N 1
ATOM 1724 C CA . TYR A 1 234 ? 59.224 -41.160 -6.356 1.00 55.30 263 TYR A CA 1
ATOM 1725 C C . TYR A 1 234 ? 57.793 -40.910 -5.876 1.00 52.46 263 TYR A C 1
ATOM 1726 O O . TYR A 1 234 ? 57.182 -39.893 -6.215 1.00 52.29 263 TYR A O 1
ATOM 1735 N N . ILE A 1 235 ? 57.269 -41.847 -5.089 1.00 50.03 264 ILE A N 1
ATOM 1736 C CA . ILE A 1 235 ? 55.980 -41.672 -4.414 1.00 48.30 264 ILE A CA 1
ATOM 1737 C C . ILE A 1 235 ? 56.179 -41.134 -2.990 1.00 47.67 264 ILE A C 1
ATOM 1738 O O . ILE A 1 235 ? 56.977 -41.670 -2.226 1.00 48.24 264 ILE A O 1
ATOM 1743 N N . THR A 1 236 ? 55.465 -40.068 -2.644 1.00 46.35 265 THR A N 1
ATOM 1744 C CA . THR A 1 236 ? 55.535 -39.512 -1.298 1.00 46.57 265 THR A CA 1
ATOM 1745 C C . THR A 1 236 ? 54.133 -39.149 -0.826 1.00 48.63 265 THR A C 1
ATOM 1746 O O . THR A 1 236 ? 53.416 -38.436 -1.527 1.00 51.57 265 THR A O 1
ATOM 1750 N N . CYS A 1 237 ? 53.741 -39.635 0.352 1.00 47.58 266 CYS A N 1
ATOM 1751 C CA . CYS A 1 237 ? 52.379 -39.424 0.844 1.00 46.16 266 CYS A CA 1
ATOM 1752 C C . CYS A 1 237 ? 52.227 -39.508 2.359 1.00 46.70 266 CYS A C 1
ATOM 1753 O O . CYS A 1 237 ? 53.119 -39.963 3.055 1.00 47.65 266 CYS A O 1
ATOM 1756 N N . ALA A 1 238 ? 51.075 -39.058 2.848 1.00 46.86 267 ALA A N 1
ATOM 1757 C CA . ALA A 1 238 ? 50.722 -39.073 4.262 1.00 46.07 267 ALA A CA 1
ATOM 1758 C C . ALA A 1 238 ? 49.215 -38.876 4.392 1.00 47.26 267 ALA A C 1
ATOM 1759 O O . ALA A 1 238 ? 48.635 -38.008 3.734 1.00 47.60 267 ALA A O 1
ATOM 1761 N N . ASP A 1 239 ? 48.582 -39.679 5.241 1.00 48.57 268 ASP A N 1
ATOM 1762 C CA . ASP A 1 239 ? 47.148 -39.545 5.501 1.00 48.90 268 ASP A CA 1
ATOM 1763 C C . ASP A 1 239 ? 46.817 -39.515 6.990 1.00 46.48 268 ASP A C 1
ATOM 1764 O O . ASP A 1 239 ? 46.356 -40.519 7.551 1.00 46.21 268 ASP A O 1
ATOM 1769 N N . LEU A 1 240 ? 47.051 -38.363 7.621 1.00 43.63 269 LEU A N 1
ATOM 1770 C CA . LEU A 1 240 ? 46.725 -38.162 9.028 1.00 42.02 269 LEU A CA 1
ATOM 1771 C C . LEU A 1 240 ? 45.224 -38.019 9.184 1.00 42.67 269 LEU A C 1
ATOM 1772 O O . LEU A 1 240 ? 44.638 -37.044 8.707 1.00 43.32 269 LEU A O 1
ATOM 1777 N N . LEU A 1 241 ? 44.614 -38.993 9.857 1.00 42.67 270 LEU A N 1
ATOM 1778 C CA . LEU A 1 241 ? 43.154 -39.053 10.002 1.00 42.50 270 LEU A CA 1
ATOM 1779 C C . LEU A 1 241 ? 42.593 -38.307 11.211 1.00 43.25 270 LEU A C 1
ATOM 1780 O O . LEU A 1 241 ? 41.409 -37.984 11.251 1.00 42.96 270 LEU A O 1
ATOM 1785 N N . GLY A 1 242 ? 43.447 -38.041 12.192 1.00 44.59 271 GLY A N 1
ATOM 1786 C CA . GLY A 1 242 ? 43.030 -37.405 13.444 1.00 45.48 271 GLY A CA 1
ATOM 1787 C C . GLY A 1 242 ? 43.425 -38.212 14.675 1.00 46.68 271 GLY A C 1
ATOM 1788 O O . GLY A 1 242 ? 44.350 -39.036 14.627 1.00 47.12 271 GLY A O 1
ATOM 1789 N N . VAL A 1 243 ? 42.719 -37.987 15.782 1.00 47.38 272 VAL A N 1
ATOM 1790 C CA . VAL A 1 243 ? 43.076 -38.605 17.057 1.00 48.71 272 VAL A CA 1
ATOM 1791 C C . VAL A 1 243 ? 41.922 -39.426 17.613 1.00 49.26 272 VAL A C 1
ATOM 1792 O O . VAL A 1 243 ? 40.774 -38.990 17.570 1.00 48.39 272 VAL A O 1
ATOM 1796 N N . ASN A 1 244 ? 42.241 -40.622 18.112 1.00 50.68 273 ASN A N 1
ATOM 1797 C CA . ASN A 1 244 ? 41.283 -41.483 18.815 1.00 51.64 273 ASN A CA 1
ATOM 1798 C C . ASN A 1 244 ? 41.862 -42.020 20.121 1.00 52.05 273 ASN A C 1
ATOM 1799 O O . ASN A 1 244 ? 42.885 -42.717 20.118 1.00 52.58 273 ASN A O 1
ATOM 1804 N N . LYS A 1 245 ? 41.183 -41.701 21.223 1.00 51.06 274 LYS A N 1
ATOM 1805 C CA . LYS A 1 245 ? 41.586 -42.093 22.577 1.00 49.68 274 LYS A CA 1
ATOM 1806 C C . LYS A 1 245 ? 43.020 -41.659 22.847 1.00 50.64 274 LYS A C 1
ATOM 1807 O O . LYS A 1 245 ? 43.884 -42.481 23.166 1.00 49.90 274 LYS A O 1
ATOM 1813 N N . ASN A 1 246 ? 43.264 -40.358 22.696 1.00 52.30 275 ASN A N 1
ATOM 1814 C CA . ASN A 1 246 ? 44.597 -39.768 22.827 1.00 52.75 275 ASN A CA 1
ATOM 1815 C C . ASN A 1 246 ? 45.721 -40.466 22.032 1.00 53.21 275 ASN A C 1
ATOM 1816 O O . ASN A 1 246 ? 46.885 -40.466 22.451 1.00 52.58 275 ASN A O 1
ATOM 1821 N N . ARG A 1 247 ? 45.367 -41.047 20.881 1.00 54.38 276 ARG A N 1
ATOM 1822 C CA . ARG A 1 247 ? 46.355 -41.640 19.963 1.00 55.28 276 ARG A CA 1
ATOM 1823 C C . ARG A 1 247 ? 46.157 -41.237 18.495 1.00 55.57 276 ARG A C 1
ATOM 1824 O O . ARG A 1 247 ? 45.033 -41.222 17.985 1.00 55.98 276 ARG A O 1
ATOM 1832 N N . VAL A 1 248 ? 47.267 -40.906 17.835 1.00 54.30 277 VAL A N 1
ATOM 1833 C CA . VAL A 1 248 ? 47.264 -40.441 16.436 1.00 51.79 277 VAL A CA 1
ATOM 1834 C C . VAL A 1 248 ? 47.014 -41.580 15.451 1.00 52.38 277 VAL A C 1
ATOM 1835 O O . VAL A 1 248 ? 47.752 -42.575 15.434 1.00 53.27 277 VAL A O 1
ATOM 1839 N N . HIS A 1 249 ? 45.976 -41.425 14.632 1.00 51.76 278 HIS A N 1
ATOM 1840 C CA . HIS A 1 249 ? 45.661 -42.400 13.591 1.00 51.11 278 HIS A CA 1
ATOM 1841 C C . HIS A 1 249 ? 45.943 -41.886 12.176 1.00 50.02 278 HIS A C 1
ATOM 1842 O O . HIS A 1 249 ? 45.768 -40.699 11.866 1.00 50.70 278 HIS A O 1
ATOM 1849 N N . THR A 1 250 ? 46.398 -42.802 11.329 1.00 47.61 279 THR A N 1
ATOM 1850 C CA . THR A 1 250 ? 46.564 -42.542 9.906 1.00 44.91 279 THR A CA 1
ATOM 1851 C C . THR A 1 250 ? 45.720 -43.551 9.123 1.00 46.17 279 THR A C 1
ATOM 1852 O O . THR A 1 250 ? 45.073 -44.435 9.712 1.00 46.92 279 THR A O 1
ATOM 1856 N N . GLY A 1 251 ? 45.724 -43.407 7.799 1.00 46.11 280 GLY A N 1
ATOM 1857 C CA . GLY A 1 251 ? 45.154 -44.416 6.930 1.00 45.99 280 GLY A CA 1
ATOM 1858 C C . GLY A 1 251 ? 45.947 -45.679 7.157 1.00 47.23 280 GLY A C 1
ATOM 1859 O O . GLY A 1 251 ? 47.144 -45.618 7.476 1.00 47.66 280 GLY A O 1
ATOM 1860 N N . LEU A 1 252 ? 45.277 -46.822 7.024 1.00 48.28 281 LEU A N 1
ATOM 1861 C CA . LEU A 1 252 ? 45.913 -48.123 7.233 1.00 49.27 281 LEU A CA 1
ATOM 1862 C C . LEU A 1 252 ? 47.089 -48.326 6.273 1.00 51.39 281 LEU A C 1
ATOM 1863 O O . LEU A 1 252 ? 48.178 -48.712 6.689 1.00 50.93 281 LEU A O 1
ATOM 1868 N N . SER A 1 253 ? 46.846 -48.044 4.994 1.00 54.42 282 SER A N 1
ATOM 1869 C CA . SER A 1 253 ? 47.861 -48.063 3.937 1.00 56.31 282 SER A CA 1
ATOM 1870 C C . SER A 1 253 ? 47.245 -47.496 2.659 1.00 56.34 282 SER A C 1
ATOM 1871 O O . SER A 1 253 ? 46.027 -47.491 2.507 1.00 57.56 282 SER A O 1
ATOM 1874 N N . ARG A 1 254 ? 48.087 -47.010 1.753 1.00 54.31 283 ARG A N 1
ATOM 1875 C CA . ARG A 1 254 ? 47.613 -46.406 0.511 1.00 51.79 283 ARG A CA 1
ATOM 1876 C C . ARG A 1 254 ? 48.025 -47.225 -0.712 1.00 50.86 283 ARG A C 1
ATOM 1877 O O . ARG A 1 254 ? 49.196 -47.592 -0.873 1.00 50.48 283 ARG A O 1
ATOM 1885 N N . PHE A 1 255 ? 47.049 -47.496 -1.571 1.00 50.41 284 PHE A N 1
ATOM 1886 C CA . PHE A 1 255 ? 47.257 -48.253 -2.797 1.00 49.71 284 PHE A CA 1
ATOM 1887 C C . PHE A 1 255 ? 47.657 -47.336 -3.955 1.00 48.71 284 PHE A C 1
ATOM 1888 O O . PHE A 1 255 ? 47.277 -46.163 -4.003 1.00 48.01 284 PHE A O 1
ATOM 1896 N N . PHE A 1 256 ? 48.431 -47.875 -4.885 1.00 48.10 285 PHE A N 1
ATOM 1897 C CA . PHE A 1 256 ? 48.821 -47.143 -6.091 1.00 47.57 285 PHE A CA 1
ATOM 1898 C C . PHE A 1 256 ? 48.872 -48.077 -7.296 1.00 48.46 285 PHE A C 1
ATOM 1899 O O . PHE A 1 256 ? 49.509 -49.126 -7.238 1.00 50.27 285 PHE A O 1
ATOM 1907 N N . ARG A 1 257 ? 48.200 -47.704 -8.377 1.00 47.95 286 ARG A N 1
ATOM 1908 C CA . ARG A 1 257 ? 48.411 -48.366 -9.658 1.00 47.36 286 ARG A CA 1
ATOM 1909 C C . ARG A 1 257 ? 49.007 -47.363 -10.646 1.00 48.77 286 ARG A C 1
ATOM 1910 O O . ARG A 1 257 ? 48.363 -46.366 -10.990 1.00 50.10 286 ARG A O 1
ATOM 1918 N N . LEU A 1 258 ? 50.241 -47.625 -11.080 1.00 48.97 287 LEU A N 1
ATOM 1919 C CA . LEU A 1 258 ? 50.971 -46.694 -11.932 1.00 49.54 287 LEU A CA 1
ATOM 1920 C C . LEU A 1 258 ? 51.007 -47.131 -13.391 1.00 52.69 287 LEU A C 1
ATOM 1921 O O . LEU A 1 258 ? 51.323 -48.278 -13.685 1.00 54.66 287 LEU A O 1
ATOM 1926 N N . HIS A 1 259 ? 50.681 -46.212 -14.298 1.00 54.06 288 HIS A N 1
ATOM 1927 C CA . HIS A 1 259 ? 50.660 -46.494 -15.736 1.00 53.72 288 HIS A CA 1
ATOM 1928 C C . HIS A 1 259 ? 51.766 -45.738 -16.472 1.00 54.44 288 HIS A C 1
ATOM 1929 O O . HIS A 1 259 ? 51.768 -44.504 -16.536 1.00 53.96 288 HIS A O 1
ATOM 1936 N N . PHE A 1 260 ? 52.705 -46.497 -17.029 1.00 55.06 289 PHE A N 1
ATOM 1937 C CA . PHE A 1 260 ? 53.854 -45.933 -17.731 1.00 54.96 289 PHE A CA 1
ATOM 1938 C C . PHE A 1 260 ? 53.814 -46.160 -19.239 1.00 54.95 289 PHE A C 1
ATOM 1939 O O . PHE A 1 260 ? 53.279 -47.163 -19.718 1.00 54.52 289 PHE A O 1
ATOM 1947 N N . ARG A 1 261 ? 54.399 -45.214 -19.970 1.00 55.07 290 ARG A N 1
ATOM 1948 C CA . ARG A 1 261 ? 54.687 -45.363 -21.396 1.00 55.82 290 ARG A CA 1
ATOM 1949 C C . ARG A 1 261 ? 56.072 -44.777 -21.650 1.00 58.33 290 ARG A C 1
ATOM 1950 O O . ARG A 1 261 ? 56.665 -44.164 -20.751 1.00 59.04 290 ARG A O 1
ATOM 1958 N N . GLN A 1 262 ? 56.587 -44.956 -22.864 1.00 59.56 291 GLN A N 1
ATOM 1959 C CA . GLN A 1 262 ? 57.912 -44.440 -23.194 1.00 59.87 291 GLN A CA 1
ATOM 1960 C C . GLN A 1 262 ? 57.846 -43.093 -23.907 1.00 58.10 291 GLN A C 1
ATOM 1961 O O . GLN A 1 262 ? 56.878 -42.808 -24.613 1.00 56.57 291 GLN A O 1
ATOM 1967 N N . ARG A 1 263 ? 58.862 -42.257 -23.701 1.00 58.83 292 ARG A N 1
ATOM 1968 C CA . ARG A 1 263 ? 58.908 -40.950 -24.349 1.00 62.85 292 ARG A CA 1
ATOM 1969 C C . ARG A 1 263 ? 60.309 -40.509 -24.788 1.00 67.23 292 ARG A C 1
ATOM 1970 O O . ARG A 1 263 ? 61.273 -40.686 -24.048 1.00 70.46 292 ARG A O 1
ATOM 1978 N N . ARG A 1 264 ? 60.398 -39.910 -25.980 1.00 69.55 293 ARG A N 1
ATOM 1979 C CA . ARG A 1 264 ? 61.669 -39.435 -26.542 1.00 71.91 293 ARG A CA 1
ATOM 1980 C C . ARG A 1 264 ? 62.144 -38.121 -25.943 1.00 70.80 293 ARG A C 1
ATOM 1981 O O . ARG A 1 264 ? 61.346 -37.212 -25.734 1.00 69.95 293 ARG A O 1
ATOM 1989 N N . VAL A 1 265 ? 63.449 -38.030 -25.683 1.00 72.05 294 VAL A N 1
ATOM 1990 C CA . VAL A 1 265 ? 64.073 -36.827 -25.123 1.00 75.12 294 VAL A CA 1
ATOM 1991 C C . VAL A 1 265 ? 65.458 -36.611 -25.745 1.00 79.43 294 VAL A C 1
ATOM 1992 O O . VAL A 1 265 ? 66.176 -37.584 -25.997 1.00 82.88 294 VAL A O 1
ATOM 1996 N N . ARG A 1 266 ? 65.826 -35.345 -25.984 1.00 80.44 295 ARG A N 1
ATOM 1997 C CA . ARG A 1 266 ? 67.170 -34.989 -26.476 1.00 81.69 295 ARG A CA 1
ATOM 1998 C C . ARG A 1 266 ? 68.190 -34.917 -25.325 1.00 82.80 295 ARG A C 1
ATOM 1999 O O . ARG A 1 266 ? 67.898 -34.336 -24.273 1.00 82.87 295 ARG A O 1
ATOM 2001 N N . ASN A 1 267 ? 69.379 -35.492 -25.558 1.00 83.61 296 ASN A N 1
ATOM 2002 C CA . ASN A 1 267 ? 70.436 -35.739 -24.541 1.00 84.42 296 ASN A CA 1
ATOM 2003 C C . ASN A 1 267 ? 70.782 -34.652 -23.498 1.00 84.73 296 ASN A C 1
ATOM 2004 O O . ASN A 1 267 ? 70.424 -34.760 -22.319 1.00 84.61 296 ASN A O 1
ATOM 2010 N N . HIS B 1 3 ? 42.722 -62.588 -12.462 1.00 83.95 32 HIS B N 1
ATOM 2011 C CA . HIS B 1 3 ? 41.298 -62.615 -12.016 1.00 84.56 32 HIS B CA 1
ATOM 2012 C C . HIS B 1 3 ? 40.309 -62.501 -13.187 1.00 85.21 32 HIS B C 1
ATOM 2013 O O . HIS B 1 3 ? 39.256 -63.142 -13.185 1.00 85.35 32 HIS B O 1
ATOM 2020 N N . MET B 1 4 ? 40.646 -61.662 -14.166 1.00 85.98 33 MET B N 1
ATOM 2021 C CA . MET B 1 4 ? 39.824 -61.453 -15.368 1.00 86.33 33 MET B CA 1
ATOM 2022 C C . MET B 1 4 ? 40.561 -61.895 -16.637 1.00 86.77 33 MET B C 1
ATOM 2023 O O . MET B 1 4 ? 39.939 -62.376 -17.592 1.00 86.90 33 MET B O 1
ATOM 2028 N N . GLY B 1 5 ? 41.884 -61.713 -16.635 1.00 87.04 34 GLY B N 1
ATOM 2029 C CA . GLY B 1 5 ? 42.767 -62.167 -17.709 1.00 86.87 34 GLY B CA 1
ATOM 2030 C C . GLY B 1 5 ? 42.610 -63.644 -18.026 1.00 86.86 34 GLY B C 1
ATOM 2031 O O . GLY B 1 5 ? 42.370 -64.472 -17.136 1.00 86.28 34 GLY B O 1
ATOM 2032 N N . GLY B 1 6 ? 42.754 -63.967 -19.309 1.00 86.86 35 GLY B N 1
ATOM 2033 C CA . GLY B 1 6 ? 42.441 -65.298 -19.810 1.00 86.08 35 GLY B CA 1
ATOM 2034 C C . GLY B 1 6 ? 41.144 -65.252 -20.594 1.00 85.21 35 GLY B C 1
ATOM 2035 O O . GLY B 1 6 ? 40.986 -65.961 -21.589 1.00 85.71 35 GLY B O 1
ATOM 2036 N N . VAL B 1 7 ? 40.217 -64.409 -20.147 1.00 83.92 36 VAL B N 1
ATOM 2037 C CA . VAL B 1 7 ? 38.934 -64.243 -20.822 1.00 82.70 36 VAL B CA 1
ATOM 2038 C C . VAL B 1 7 ? 39.069 -63.295 -22.027 1.00 81.64 36 VAL B C 1
ATOM 2039 O O . VAL B 1 7 ? 39.904 -62.384 -22.026 1.00 81.95 36 VAL B O 1
ATOM 2043 N N . ASP B 1 8 ? 38.255 -63.532 -23.052 1.00 79.71 37 ASP B N 1
ATOM 2044 C CA . ASP B 1 8 ? 38.312 -62.790 -24.302 1.00 79.00 37 ASP B CA 1
ATOM 2045 C C . ASP B 1 8 ? 36.922 -62.273 -24.648 1.00 77.68 37 ASP B C 1
ATOM 2046 O O . ASP B 1 8 ? 36.051 -63.035 -25.066 1.00 77.50 37 ASP B O 1
ATOM 2051 N N . VAL B 1 9 ? 36.723 -60.971 -24.474 1.00 76.39 38 VAL B N 1
ATOM 2052 C CA . VAL B 1 9 ? 35.390 -60.370 -24.557 1.00 75.09 38 VAL B CA 1
ATOM 2053 C C . VAL B 1 9 ? 35.058 -59.889 -25.970 1.00 74.19 38 VAL B C 1
ATOM 2054 O O . VAL B 1 9 ? 35.787 -59.081 -26.553 1.00 74.02 38 VAL B O 1
ATOM 2058 N N . LEU B 1 10 ? 33.948 -60.379 -26.510 1.00 73.33 39 LEU B N 1
ATOM 2059 C CA . LEU B 1 10 ? 33.529 -59.989 -27.852 1.00 72.82 39 LEU B CA 1
ATOM 2060 C C . LEU B 1 10 ? 32.320 -59.056 -27.809 1.00 72.72 39 LEU B C 1
ATOM 2061 O O . LEU B 1 10 ? 32.066 -58.406 -26.796 1.00 72.72 39 LEU B O 1
ATOM 2066 N N . ALA B 1 11 ? 31.581 -59.003 -28.912 1.00 73.04 40 ALA B N 1
ATOM 2067 C CA . ALA B 1 11 ? 30.469 -58.077 -29.065 1.00 73.52 40 ALA B CA 1
ATOM 2068 C C . ALA B 1 11 ? 29.329 -58.392 -28.114 1.00 74.01 40 ALA B C 1
ATOM 2069 O O . ALA B 1 11 ? 29.046 -59.554 -27.833 1.00 73.79 40 ALA B O 1
ATOM 2071 N N . ALA B 1 12 ? 28.690 -57.340 -27.611 1.00 74.93 41 ALA B N 1
ATOM 2072 C CA . ALA B 1 12 ? 27.465 -57.483 -26.844 1.00 75.77 41 ALA B CA 1
ATOM 2073 C C . ALA B 1 12 ? 26.334 -57.827 -27.802 1.00 76.57 41 ALA B C 1
ATOM 2074 O O . ALA B 1 12 ? 26.233 -57.244 -28.882 1.00 76.71 41 ALA B O 1
ATOM 2076 N N . VAL B 1 13 ? 25.499 -58.786 -27.418 1.00 77.67 42 VAL B N 1
ATOM 2077 C CA . VAL B 1 13 ? 24.321 -59.134 -28.205 1.00 79.07 42 VAL B CA 1
ATOM 2078 C C . VAL B 1 13 ? 23.346 -57.952 -28.191 1.00 81.00 42 VAL B C 1
ATOM 2079 O O . VAL B 1 13 ? 22.974 -57.474 -27.117 1.00 80.94 42 VAL B O 1
ATOM 2083 N N . PRO B 1 14 ? 22.952 -57.462 -29.385 1.00 83.22 43 PRO B N 1
ATOM 2084 C CA . PRO B 1 14 ? 21.977 -56.372 -29.465 1.00 84.97 43 PRO B CA 1
ATOM 2085 C C . PRO B 1 14 ? 20.733 -56.715 -28.651 1.00 86.95 43 PRO B C 1
ATOM 2086 O O . PRO B 1 14 ? 20.122 -57.772 -28.866 1.00 87.10 43 PRO B O 1
ATOM 2090 N N . LEU B 1 15 ? 20.386 -55.830 -27.716 1.00 89.13 44 LEU B N 1
ATOM 2091 C CA . LEU B 1 15 ? 19.361 -56.117 -26.705 1.00 91.23 44 LEU B CA 1
ATOM 2092 C C . LEU B 1 15 ? 17.924 -56.158 -27.237 1.00 92.53 44 LEU B C 1
ATOM 2093 O O . LEU B 1 15 ? 17.389 -55.164 -27.722 1.00 92.54 44 LEU B O 1
ATOM 2098 N N . SER B 1 16 ? 17.327 -57.340 -27.150 1.00 94.11 45 SER B N 1
ATOM 2099 C CA . SER B 1 16 ? 15.923 -57.537 -27.463 1.00 95.71 45 SER B CA 1
ATOM 2100 C C . SER B 1 16 ? 15.240 -58.217 -26.279 1.00 96.90 45 SER B C 1
ATOM 2101 O O . SER B 1 16 ? 15.913 -58.692 -25.358 1.00 97.07 45 SER B O 1
ATOM 2104 N N . GLU B 1 17 ? 13.909 -58.274 -26.320 1.00 98.03 46 GLU B N 1
ATOM 2105 C CA . GLU B 1 17 ? 13.097 -58.872 -25.255 1.00 99.03 46 GLU B CA 1
ATOM 2106 C C . GLU B 1 17 ? 13.578 -60.268 -24.823 1.00 98.58 46 GLU B C 1
ATOM 2107 O O . GLU B 1 17 ? 13.347 -60.691 -23.688 1.00 98.75 46 GLU B O 1
ATOM 2113 N N . GLU B 1 18 ? 14.256 -60.965 -25.730 1.00 97.78 47 GLU B N 1
ATOM 2114 C CA . GLU B 1 18 ? 14.723 -62.324 -25.482 1.00 96.83 47 GLU B CA 1
ATOM 2115 C C . GLU B 1 18 ? 16.128 -62.365 -24.859 1.00 94.58 47 GLU B C 1
ATOM 2116 O O . GLU B 1 18 ? 16.532 -63.383 -24.287 1.00 94.35 47 GLU B O 1
ATOM 2122 N N . THR B 1 19 ? 16.858 -61.255 -24.959 1.00 91.94 48 THR B N 1
ATOM 2123 C CA . THR B 1 19 ? 18.267 -61.216 -24.558 1.00 89.42 48 THR B CA 1
ATOM 2124 C C . THR B 1 19 ? 18.527 -60.456 -23.254 1.00 87.42 48 THR B C 1
ATOM 2125 O O . THR B 1 19 ? 19.644 -60.490 -22.730 1.00 87.30 48 THR B O 1
ATOM 2129 N N . GLU B 1 20 ? 17.504 -59.771 -22.740 1.00 85.06 49 GLU B N 1
ATOM 2130 C CA . GLU B 1 20 ? 17.654 -58.934 -21.543 1.00 82.59 49 GLU B CA 1
ATOM 2131 C C . GLU B 1 20 ? 16.889 -59.462 -20.331 1.00 79.65 49 GLU B C 1
ATOM 2132 O O . GLU B 1 20 ? 15.838 -60.090 -20.478 1.00 79.36 49 GLU B O 1
ATOM 2138 N N . PHE B 1 21 ? 17.421 -59.183 -19.139 1.00 76.32 50 PHE B N 1
ATOM 2139 C CA . PHE B 1 21 ? 16.818 -59.641 -17.881 1.00 73.08 50 PHE B CA 1
ATOM 2140 C C . PHE B 1 21 ? 16.879 -58.595 -16.754 1.00 70.91 50 PHE B C 1
ATOM 2141 O O . PHE B 1 21 ? 17.913 -57.951 -16.548 1.00 70.59 50 PHE B O 1
ATOM 2149 N N . LYS B 1 22 ? 15.764 -58.443 -16.033 1.00 68.43 51 LYS B N 1
ATOM 2150 C CA . LYS B 1 22 ? 15.664 -57.506 -14.899 1.00 66.14 51 LYS B CA 1
ATOM 2151 C C . LYS B 1 22 ? 15.163 -58.143 -13.590 1.00 64.47 51 LYS B C 1
ATOM 2152 O O . LYS B 1 22 ? 14.242 -58.960 -13.595 1.00 64.63 51 LYS B O 1
ATOM 2158 N N . VAL B 1 23 ? 15.784 -57.770 -12.474 1.00 62.38 52 VAL B N 1
ATOM 2159 C CA . VAL B 1 23 ? 15.291 -58.147 -11.144 1.00 60.66 52 VAL B CA 1
ATOM 2160 C C . VAL B 1 23 ? 15.323 -56.990 -10.163 1.00 59.43 52 VAL B C 1
ATOM 2161 O O . VAL B 1 23 ? 16.265 -56.186 -10.157 1.00 59.49 52 VAL B O 1
ATOM 2165 N N . GLU B 1 24 ? 14.282 -56.919 -9.340 1.00 57.78 53 GLU B N 1
ATOM 2166 C CA . GLU B 1 24 ? 14.260 -56.035 -8.187 1.00 56.09 53 GLU B CA 1
ATOM 2167 C C . GLU B 1 24 ? 14.407 -56.905 -6.945 1.00 54.99 53 GLU B C 1
ATOM 2168 O O . GLU B 1 24 ? 13.848 -57.994 -6.895 1.00 55.52 53 GLU B O 1
ATOM 2174 N N . LEU B 1 25 ? 15.170 -56.440 -5.956 1.00 53.62 54 LEU B N 1
ATOM 2175 C CA . LEU B 1 25 ? 15.313 -57.159 -4.686 1.00 52.08 54 LEU B CA 1
ATOM 2176 C C . LEU B 1 25 ? 15.758 -56.254 -3.538 1.00 51.35 54 LEU B C 1
ATOM 2177 O O . LEU B 1 25 ? 16.363 -55.201 -3.761 1.00 51.44 54 LEU B O 1
ATOM 2182 N N . PHE B 1 26 ? 15.449 -56.675 -2.312 1.00 50.41 55 PHE B N 1
ATOM 2183 C CA . PHE B 1 26 ? 15.932 -56.005 -1.104 1.00 48.97 55 PHE B CA 1
ATOM 2184 C C . PHE B 1 26 ? 17.033 -56.833 -0.447 1.00 49.12 55 PHE B C 1
ATOM 2185 O O . PHE B 1 26 ? 17.029 -58.065 -0.520 1.00 49.42 55 PHE B O 1
ATOM 2193 N N . VAL B 1 27 ? 17.982 -56.141 0.171 1.00 49.24 56 VAL B N 1
ATOM 2194 C CA . VAL B 1 27 ? 19.067 -56.774 0.906 1.00 49.56 56 VAL B CA 1
ATOM 2195 C C . VAL B 1 27 ? 18.970 -56.324 2.361 1.00 50.49 56 VAL B C 1
ATOM 2196 O O . VAL B 1 27 ? 18.856 -55.126 2.633 1.00 51.06 56 VAL B O 1
ATOM 2200 N N . LYS B 1 28 ? 18.991 -57.287 3.283 1.00 50.93 57 LYS B N 1
ATOM 2201 C CA . LYS B 1 28 ? 18.877 -57.022 4.716 1.00 51.34 57 LYS B CA 1
ATOM 2202 C C . LYS B 1 28 ? 20.237 -56.765 5.358 1.00 51.53 57 LYS B C 1
ATOM 2203 O O . LYS B 1 28 ? 21.221 -57.400 4.986 1.00 51.55 57 LYS B O 1
ATOM 2209 N N . PRO B 1 29 ? 20.297 -55.832 6.329 1.00 51.80 58 PRO B N 1
ATOM 2210 C CA . PRO B 1 29 ? 21.543 -55.594 7.061 1.00 52.07 58 PRO B CA 1
ATOM 2211 C C . PRO B 1 29 ? 21.859 -56.758 7.985 1.00 52.92 58 PRO B C 1
ATOM 2212 O O . PRO B 1 29 ? 20.958 -57.487 8.378 1.00 52.90 58 PRO B O 1
ATOM 2216 N N . VAL B 1 30 ? 23.127 -56.932 8.325 1.00 54.19 59 VAL B N 1
ATOM 2217 C CA . VAL B 1 30 ? 23.535 -58.051 9.168 1.00 55.41 59 VAL B CA 1
ATOM 2218 C C . VAL B 1 30 ? 24.272 -57.587 10.422 1.00 56.79 59 VAL B C 1
ATOM 2219 O O . VAL B 1 30 ? 25.313 -56.915 10.347 1.00 56.48 59 VAL B O 1
ATOM 2223 N N . ILE B 1 31 ? 23.692 -57.931 11.572 1.00 58.65 60 ILE B N 1
ATOM 2224 C CA . ILE B 1 31 ? 24.358 -57.807 12.870 1.00 60.15 60 ILE B CA 1
ATOM 2225 C C . ILE B 1 31 ? 24.815 -59.208 13.283 1.00 61.52 60 ILE B C 1
ATOM 2226 O O . ILE B 1 31 ? 24.118 -60.191 13.025 1.00 61.20 60 ILE B O 1
ATOM 2231 N N . GLY B 1 32 ? 25.986 -59.292 13.908 1.00 63.64 61 GLY B N 1
ATOM 2232 C CA . GLY B 1 32 ? 26.545 -60.572 14.351 1.00 66.47 61 GLY B CA 1
ATOM 2233 C C . GLY B 1 32 ? 25.731 -61.256 15.438 1.00 68.75 61 GLY B C 1
ATOM 2234 O O . GLY B 1 32 ? 24.871 -60.631 16.066 1.00 68.96 61 GLY B O 1
ATOM 2235 N N . ASN B 1 33 ? 26.004 -62.542 15.660 1.00 70.67 62 ASN B N 1
ATOM 2236 C CA . ASN B 1 33 ? 25.205 -63.361 16.571 1.00 72.56 62 ASN B CA 1
ATOM 2237 C C . ASN B 1 33 ? 25.976 -63.824 17.800 1.00 73.81 62 ASN B C 1
ATOM 2238 O O . ASN B 1 33 ? 26.917 -64.611 17.692 1.00 73.69 62 ASN B O 1
ATOM 2243 N N . ALA B 1 34 ? 25.539 -63.357 18.969 1.00 75.20 63 ALA B N 1
ATOM 2244 C CA . ALA B 1 34 ? 26.275 -63.569 20.224 1.00 76.04 63 ALA B CA 1
ATOM 2245 C C . ALA B 1 34 ? 26.291 -65.024 20.695 1.00 76.36 63 ALA B C 1
ATOM 2246 O O . ALA B 1 34 ? 27.209 -65.446 21.393 1.00 76.38 63 ALA B O 1
ATOM 2248 N N . GLU B 1 35 ? 25.273 -65.781 20.298 1.00 76.35 64 GLU B N 1
ATOM 2249 C CA . GLU B 1 35 ? 25.151 -67.205 20.620 1.00 76.33 64 GLU B CA 1
ATOM 2250 C C . GLU B 1 35 ? 24.372 -67.900 19.505 1.00 75.50 64 GLU B C 1
ATOM 2251 O O . GLU B 1 35 ? 23.153 -68.077 19.591 1.00 75.10 64 GLU B O 1
ATOM 2257 N N . GLY B 1 36 ? 25.088 -68.274 18.450 1.00 74.79 65 GLY B N 1
ATOM 2258 C CA . GLY B 1 36 ? 24.468 -68.831 17.249 1.00 74.16 65 GLY B CA 1
ATOM 2259 C C . GLY B 1 36 ? 25.323 -68.581 16.022 1.00 73.69 65 GLY B C 1
ATOM 2260 O O . GLY B 1 36 ? 26.231 -67.736 16.051 1.00 73.82 65 GLY B O 1
ATOM 2261 N N . THR B 1 37 ? 25.044 -69.323 14.950 1.00 72.80 66 THR B N 1
ATOM 2262 C CA . THR B 1 37 ? 25.823 -69.208 13.714 1.00 72.15 66 THR B CA 1
ATOM 2263 C C . THR B 1 37 ? 24.984 -68.700 12.534 1.00 72.14 66 THR B C 1
ATOM 2264 O O . THR B 1 37 ? 25.495 -68.554 11.423 1.00 72.05 66 THR B O 1
ATOM 2268 N N . THR B 1 38 ? 23.703 -68.435 12.779 1.00 72.59 67 THR B N 1
ATOM 2269 C CA . THR B 1 38 ? 22.868 -67.757 11.788 1.00 72.34 67 THR B CA 1
ATOM 2270 C C . THR B 1 38 ? 22.971 -66.244 12.005 1.00 71.59 67 THR B C 1
ATOM 2271 O O . THR B 1 38 ? 23.134 -65.795 13.142 1.00 71.52 67 THR B O 1
ATOM 2275 N N . PRO B 1 39 ? 22.887 -65.455 10.916 1.00 70.68 68 PRO B N 1
ATOM 2276 C CA . PRO B 1 39 ? 22.982 -63.999 11.029 1.00 69.54 68 PRO B CA 1
ATOM 2277 C C . PRO B 1 39 ? 21.709 -63.363 11.581 1.00 67.96 68 PRO B C 1
ATOM 2278 O O . PRO B 1 39 ? 20.613 -63.865 11.326 1.00 68.05 68 PRO B O 1
ATOM 2282 N N . HIS B 1 40 ? 21.856 -62.272 12.327 1.00 66.22 69 HIS B N 1
ATOM 2283 C CA . HIS B 1 40 ? 20.706 -61.473 12.733 1.00 64.76 69 HIS B CA 1
ATOM 2284 C C . HIS B 1 40 ? 20.425 -60.444 11.657 1.00 63.68 69 HIS B C 1
ATOM 2285 O O . HIS B 1 40 ? 21.288 -59.606 11.357 1.00 63.72 69 HIS B O 1
ATOM 2292 N N . TYR B 1 41 ? 19.230 -60.502 11.070 1.00 62.10 70 TYR B N 1
ATOM 2293 C CA . TYR B 1 41 ? 18.813 -59.462 10.134 1.00 61.03 70 TYR B CA 1
ATOM 2294 C C . TYR B 1 41 ? 18.196 -58.301 10.902 1.00 60.48 70 TYR B C 1
ATOM 2295 O O . TYR B 1 41 ? 16.979 -58.174 10.987 1.00 60.61 70 TYR B O 1
ATOM 2304 N N . TRP B 1 42 ? 19.066 -57.473 11.476 1.00 59.93 71 TRP B N 1
ATOM 2305 C CA . TRP B 1 42 ? 18.656 -56.339 12.295 1.00 59.48 71 TRP B CA 1
ATOM 2306 C C . TRP B 1 42 ? 19.173 -55.010 11.758 1.00 58.98 71 TRP B C 1
ATOM 2307 O O . TRP B 1 42 ? 20.317 -54.913 11.322 1.00 59.00 71 TRP B O 1
ATOM 2318 N N . SER B 1 43 ? 18.321 -53.990 11.817 1.00 58.53 72 SER B N 1
ATOM 2319 C CA . SER B 1 43 ? 18.728 -52.602 11.606 1.00 58.21 72 SER B CA 1
ATOM 2320 C C . SER B 1 43 ? 19.351 -51.978 12.874 1.00 58.28 72 SER B C 1
ATOM 2321 O O . SER B 1 43 ? 20.051 -50.961 12.798 1.00 58.51 72 SER B O 1
ATOM 2324 N N . ILE B 1 44 ? 19.088 -52.594 14.028 1.00 58.03 73 ILE B N 1
ATOM 2325 C CA . ILE B 1 44 ? 19.543 -52.098 15.335 1.00 57.09 73 ILE B CA 1
ATOM 2326 C C . ILE B 1 44 ? 20.236 -53.203 16.134 1.00 56.98 73 ILE B C 1
ATOM 2327 O O . ILE B 1 44 ? 19.732 -54.324 16.223 1.00 57.15 73 ILE B O 1
ATOM 2332 N N . SER B 1 45 ? 21.391 -52.883 16.711 1.00 56.88 74 SER B N 1
ATOM 2333 C CA . SER B 1 45 ? 22.180 -53.857 17.460 1.00 56.89 74 SER B CA 1
ATOM 2334 C C . SER B 1 45 ? 21.832 -53.874 18.954 1.00 57.28 74 SER B C 1
ATOM 2335 O O . SER B 1 45 ? 21.040 -53.062 19.434 1.00 57.54 74 SER B O 1
ATOM 2338 N N . SER B 1 46 ? 22.438 -54.809 19.681 1.00 57.50 75 SER B N 1
ATOM 2339 C CA . SER B 1 46 ? 22.350 -54.845 21.138 1.00 57.54 75 SER B CA 1
ATOM 2340 C C . SER B 1 46 ? 23.262 -53.755 21.713 1.00 57.69 75 SER B C 1
ATOM 2341 O O . SER B 1 46 ? 24.190 -53.317 21.030 1.00 57.84 75 SER B O 1
ATOM 2344 N N . PRO B 1 47 ? 23.016 -53.321 22.970 1.00 57.75 76 PRO B N 1
ATOM 2345 C CA . PRO B 1 47 ? 23.823 -52.247 23.555 1.00 57.51 76 PRO B CA 1
ATOM 2346 C C . PRO B 1 47 ? 25.321 -52.509 23.461 1.00 57.59 76 PRO B C 1
ATOM 2347 O O . PRO B 1 47 ? 25.770 -53.633 23.693 1.00 57.41 76 PRO B O 1
ATOM 2351 N N . LEU B 1 48 ? 26.073 -51.469 23.108 1.00 58.01 77 LEU B N 1
ATOM 2352 C CA . LEU B 1 48 ? 27.534 -51.526 23.029 1.00 58.74 77 LEU B CA 1
ATOM 2353 C C . LEU B 1 48 ? 28.152 -51.813 24.391 1.00 59.25 77 LEU B C 1
ATOM 2354 O O . LEU B 1 48 ? 27.746 -51.232 25.388 1.00 59.54 77 LEU B O 1
ATOM 2359 N N . LYS B 1 49 ? 29.138 -52.699 24.428 1.00 59.80 78 LYS B N 1
ATOM 2360 C CA . LYS B 1 49 ? 29.870 -52.978 25.657 1.00 60.91 78 LYS B CA 1
ATOM 2361 C C . LYS B 1 49 ? 30.775 -51.801 26.032 1.00 61.36 78 LYS B C 1
ATOM 2362 O O . LYS B 1 49 ? 30.914 -50.857 25.258 1.00 61.79 78 LYS B O 1
ATOM 2368 N N . THR B 1 50 ? 31.375 -51.844 27.219 1.00 61.68 79 THR B N 1
ATOM 2369 C CA . THR B 1 50 ? 32.258 -50.765 27.650 1.00 61.83 79 THR B CA 1
ATOM 2370 C C . THR B 1 50 ? 33.667 -50.988 27.129 1.00 62.24 79 THR B C 1
ATOM 2371 O O . THR B 1 50 ? 34.019 -52.097 26.731 1.00 61.85 79 THR B O 1
ATOM 2375 N N . ALA B 1 51 ? 34.456 -49.916 27.141 1.00 63.29 80 ALA B N 1
ATOM 2376 C CA . ALA B 1 51 ? 35.797 -49.885 26.562 1.00 64.41 80 ALA B CA 1
ATOM 2377 C C . ALA B 1 51 ? 36.566 -51.195 26.703 1.00 65.50 80 ALA B C 1
ATOM 2378 O O . ALA B 1 51 ? 36.885 -51.822 25.701 1.00 65.78 80 ALA B O 1
ATOM 2380 N N . GLU B 1 52 ? 36.832 -51.612 27.941 1.00 66.72 81 GLU B N 1
ATOM 2381 C CA . GLU B 1 52 ? 37.652 -52.793 28.226 1.00 67.61 81 GLU B CA 1
ATOM 2382 C C . GLU B 1 52 ? 37.304 -54.001 27.347 1.00 67.12 81 GLU B C 1
ATOM 2383 O O . GLU B 1 52 ? 38.198 -54.662 26.807 1.00 66.97 81 GLU B O 1
ATOM 2389 N N . ALA B 1 53 ? 36.007 -54.270 27.201 1.00 66.36 82 ALA B N 1
ATOM 2390 C CA . ALA B 1 53 ? 35.524 -55.349 26.329 1.00 65.76 82 ALA B CA 1
ATOM 2391 C C . ALA B 1 53 ? 35.507 -54.960 24.841 1.00 65.42 82 ALA B C 1
ATOM 2392 O O . ALA B 1 53 ? 36.171 -55.602 24.018 1.00 65.54 82 ALA B O 1
ATOM 2394 N N . ALA B 1 54 ? 34.751 -53.906 24.514 1.00 64.56 83 ALA B N 1
ATOM 2395 C CA . ALA B 1 54 ? 34.550 -53.445 23.134 1.00 63.34 83 ALA B CA 1
ATOM 2396 C C . ALA B 1 54 ? 35.847 -53.186 22.364 1.00 62.62 83 ALA B C 1
ATOM 2397 O O . ALA B 1 54 ? 35.939 -53.522 21.188 1.00 62.47 83 ALA B O 1
ATOM 2399 N N . ASN B 1 55 ? 36.842 -52.603 23.032 1.00 61.91 84 ASN B N 1
ATOM 2400 C CA . ASN B 1 55 ? 38.123 -52.280 22.405 1.00 61.68 84 ASN B CA 1
ATOM 2401 C C . ASN B 1 55 ? 38.897 -53.481 21.869 1.00 62.33 84 ASN B C 1
ATOM 2402 O O . ASN B 1 55 ? 39.731 -53.322 20.969 1.00 62.96 84 ASN B O 1
ATOM 2407 N N . VAL B 1 56 ? 38.639 -54.670 22.422 1.00 62.75 85 VAL B N 1
ATOM 2408 C CA . VAL B 1 56 ? 39.346 -55.887 21.987 1.00 63.12 85 VAL B CA 1
ATOM 2409 C C . VAL B 1 56 ? 38.416 -57.022 21.533 1.00 63.64 85 VAL B C 1
ATOM 2410 O O . VAL B 1 56 ? 38.657 -57.637 20.486 1.00 63.64 85 VAL B O 1
ATOM 2414 N N . THR B 1 57 ? 37.366 -57.289 22.311 1.00 63.90 86 THR B N 1
ATOM 2415 C CA . THR B 1 57 ? 36.448 -58.396 22.017 1.00 64.36 86 THR B CA 1
ATOM 2416 C C . THR B 1 57 ? 34.986 -57.985 22.171 1.00 64.59 86 THR B C 1
ATOM 2417 O O . THR B 1 57 ? 34.320 -58.400 23.119 1.00 65.19 86 THR B O 1
ATOM 2421 N N . PRO B 1 58 ? 34.475 -57.173 21.236 1.00 64.65 87 PRO B N 1
ATOM 2422 C CA . PRO B 1 58 ? 33.073 -56.786 21.356 1.00 64.73 87 PRO B CA 1
ATOM 2423 C C . PRO B 1 58 ? 32.155 -57.967 21.070 1.00 64.59 87 PRO B C 1
ATOM 2424 O O . PRO B 1 58 ? 32.478 -58.807 20.237 1.00 64.60 87 PRO B O 1
ATOM 2428 N N . ASP B 1 59 ? 31.032 -58.030 21.778 1.00 64.52 88 ASP B N 1
ATOM 2429 C CA . ASP B 1 59 ? 30.037 -59.071 21.547 1.00 64.52 88 ASP B CA 1
ATOM 2430 C C . ASP B 1 59 ? 29.626 -59.047 20.083 1.00 64.08 88 ASP B C 1
ATOM 2431 O O . ASP B 1 59 ? 29.398 -57.978 19.519 1.00 64.24 88 ASP B O 1
ATOM 2436 N N . ALA B 1 60 ? 29.525 -60.223 19.475 1.00 63.69 89 ALA B N 1
ATOM 2437 C CA . ALA B 1 60 ? 29.190 -60.331 18.059 1.00 63.33 89 ALA B CA 1
ATOM 2438 C C . ALA B 1 60 ? 27.966 -59.509 17.658 1.00 62.97 89 ALA B C 1
ATOM 2439 O O . ALA B 1 60 ? 27.908 -59.007 16.541 1.00 63.48 89 ALA B O 1
ATOM 2441 N N . ASP B 1 61 ? 27.006 -59.351 18.568 1.00 62.22 90 ASP B N 1
ATOM 2442 C CA . ASP B 1 61 ? 25.807 -58.559 18.275 1.00 61.82 90 ASP B CA 1
ATOM 2443 C C . ASP B 1 61 ? 25.950 -57.056 18.558 1.00 61.10 90 ASP B C 1
ATOM 2444 O O . ASP B 1 61 ? 24.956 -56.329 18.666 1.00 60.80 90 ASP B O 1
ATOM 2449 N N . THR B 1 62 ? 27.197 -56.603 18.668 1.00 60.38 91 THR B N 1
ATOM 2450 C CA . THR B 1 62 ? 27.510 -55.171 18.704 1.00 59.94 91 THR B CA 1
ATOM 2451 C C . THR B 1 62 ? 28.382 -54.745 17.506 1.00 59.25 91 THR B C 1
ATOM 2452 O O . THR B 1 62 ? 29.034 -53.693 17.536 1.00 59.53 91 THR B O 1
ATOM 2456 N N . THR B 1 63 ? 28.394 -55.564 16.455 1.00 57.83 92 THR B N 1
ATOM 2457 C CA . THR B 1 63 ? 29.103 -55.208 15.229 1.00 56.55 92 THR B CA 1
ATOM 2458 C C . THR B 1 63 ? 28.260 -55.452 13.985 1.00 56.03 92 THR B C 1
ATOM 2459 O O . THR B 1 63 ? 27.297 -56.223 14.015 1.00 56.15 92 THR B O 1
ATOM 2463 N N . VAL B 1 64 ? 28.630 -54.788 12.895 1.00 55.27 93 VAL B N 1
ATOM 2464 C CA . VAL B 1 64 ? 27.932 -54.922 11.615 1.00 54.42 93 VAL B CA 1
ATOM 2465 C C . VAL B 1 64 ? 28.758 -55.780 10.669 1.00 53.91 93 VAL B C 1
ATOM 2466 O O . VAL B 1 64 ? 29.989 -55.684 10.634 1.00 53.74 93 VAL B O 1
ATOM 2470 N N . CYS B 1 65 ? 28.067 -56.630 9.916 1.00 53.53 94 CYS B N 1
ATOM 2471 C CA . CYS B 1 65 ? 28.706 -57.492 8.923 1.00 53.13 94 CYS B CA 1
ATOM 2472 C C . CYS B 1 65 ? 28.233 -57.162 7.513 1.00 52.48 94 CYS B C 1
ATOM 2473 O O . CYS B 1 65 ? 27.093 -56.707 7.323 1.00 52.31 94 CYS B O 1
ATOM 2476 N N . TYR B 1 66 ? 29.112 -57.387 6.533 1.00 51.78 95 TYR B N 1
ATOM 2477 C CA . TYR B 1 66 ? 28.750 -57.214 5.125 1.00 51.37 95 TYR B CA 1
ATOM 2478 C C . TYR B 1 66 ? 27.575 -58.099 4.776 1.00 51.51 95 TYR B C 1
ATOM 2479 O O . TYR B 1 66 ? 27.628 -59.310 4.964 1.00 52.12 95 TYR B O 1
ATOM 2488 N N . SER B 1 67 ? 26.503 -57.485 4.299 1.00 51.57 96 SER B N 1
ATOM 2489 C CA . SER B 1 67 ? 25.377 -58.230 3.766 1.00 52.11 96 SER B CA 1
ATOM 2490 C C . SER B 1 67 ? 25.805 -58.828 2.433 1.00 53.12 96 SER B C 1
ATOM 2491 O O . SER B 1 67 ? 26.621 -58.244 1.712 1.00 53.30 96 SER B O 1
ATOM 2494 N N . LEU B 1 68 ? 25.274 -60.006 2.116 1.00 53.86 97 LEU B N 1
ATOM 2495 C CA . LEU B 1 68 ? 25.657 -60.702 0.895 1.00 54.27 97 LEU B CA 1
ATOM 2496 C C . LEU B 1 68 ? 24.433 -61.283 0.250 1.00 55.14 97 LEU B C 1
ATOM 2497 O O . LEU B 1 68 ? 23.654 -61.967 0.890 1.00 56.04 97 LEU B O 1
ATOM 2502 N N . SER B 1 69 ? 24.256 -60.978 -1.022 1.00 56.31 98 SER B N 1
ATOM 2503 C CA . SER B 1 69 ? 23.114 -61.460 -1.782 1.00 57.43 98 SER B CA 1
ATOM 2504 C C . SER B 1 69 ? 23.592 -61.925 -3.151 1.00 58.59 98 SER B C 1
ATOM 2505 O O . SER B 1 69 ? 24.529 -61.353 -3.720 1.00 58.49 98 SER B O 1
ATOM 2508 N N . GLN B 1 70 ? 22.939 -62.965 -3.666 1.00 60.02 99 GLN B N 1
ATOM 2509 C CA . GLN B 1 70 ? 23.357 -63.622 -4.894 1.00 61.18 99 GLN B CA 1
ATOM 2510 C C . GLN B 1 70 ? 22.208 -63.699 -5.893 1.00 61.53 99 GLN B C 1
ATOM 2511 O O . GLN B 1 70 ? 21.093 -64.077 -5.531 1.00 61.86 99 GLN B O 1
ATOM 2517 N N . VAL B 1 71 ? 22.477 -63.322 -7.141 1.00 61.88 100 VAL B N 1
ATOM 2518 C CA . VAL B 1 71 ? 21.464 -63.361 -8.198 1.00 62.58 100 VAL B CA 1
ATOM 2519 C C . VAL B 1 71 ? 21.940 -64.229 -9.362 1.00 63.34 100 VAL B C 1
ATOM 2520 O O . VAL B 1 71 ? 23.067 -64.072 -9.834 1.00 63.44 100 VAL B O 1
ATOM 2524 N N . ALA B 1 72 ? 21.080 -65.149 -9.804 1.00 64.09 101 ALA B N 1
ATOM 2525 C CA . ALA B 1 72 ? 21.373 -66.032 -10.939 1.00 64.90 101 ALA B CA 1
ATOM 2526 C C . ALA B 1 72 ? 20.285 -65.928 -12.011 1.00 65.93 101 ALA B C 1
ATOM 2527 O O . ALA B 1 72 ? 19.190 -66.470 -11.841 1.00 65.99 101 ALA B O 1
ATOM 2529 N N . PRO B 1 73 ? 20.578 -65.221 -13.121 1.00 66.93 102 PRO B N 1
ATOM 2530 C CA . PRO B 1 73 ? 19.593 -65.007 -14.189 1.00 67.67 102 PRO B CA 1
ATOM 2531 C C . PRO B 1 73 ? 19.310 -66.296 -14.965 1.00 68.76 102 PRO B C 1
ATOM 2532 O O . PRO B 1 73 ? 20.119 -67.229 -14.891 1.00 68.71 102 PRO B O 1
ATOM 2536 N N . PRO B 1 74 ? 18.181 -66.351 -15.709 1.00 69.88 103 PRO B N 1
ATOM 2537 C CA . PRO B 1 74 ? 17.764 -67.559 -16.434 1.00 71.03 103 PRO B CA 1
ATOM 2538 C C . PRO B 1 74 ? 18.880 -68.186 -17.272 1.00 72.69 103 PRO B C 1
ATOM 2539 O O . PRO B 1 74 ? 19.749 -67.467 -17.778 1.00 73.03 103 PRO B O 1
ATOM 2543 N N . ASP B 1 75 ? 18.844 -69.512 -17.418 1.00 74.25 104 ASP B N 1
ATOM 2544 C CA . ASP B 1 75 ? 19.839 -70.248 -18.211 1.00 75.58 104 ASP B CA 1
ATOM 2545 C C . ASP B 1 75 ? 19.859 -69.864 -19.681 1.00 76.27 104 ASP B C 1
ATOM 2546 O O . ASP B 1 75 ? 18.843 -69.425 -20.245 1.00 75.99 104 ASP B O 1
ATOM 2551 N N . ILE B 1 76 ? 21.029 -70.062 -20.288 1.00 78.42 105 ILE B N 1
ATOM 2552 C CA . ILE B 1 76 ? 21.180 -69.982 -21.737 1.00 80.60 105 ILE B CA 1
ATOM 2553 C C . ILE B 1 76 ? 21.799 -71.293 -22.285 1.00 82.11 105 ILE B C 1
ATOM 2554 O O . ILE B 1 76 ? 22.755 -71.818 -21.686 1.00 81.99 105 ILE B O 1
ATOM 2559 N N . PRO B 1 77 ? 21.244 -71.826 -23.413 1.00 83.25 106 PRO B N 1
ATOM 2560 C CA . PRO B 1 77 ? 21.715 -73.010 -24.161 1.00 83.52 106 PRO B CA 1
ATOM 2561 C C . PRO B 1 77 ? 23.166 -73.449 -23.899 1.00 83.49 106 PRO B C 1
ATOM 2562 O O . PRO B 1 77 ? 24.109 -72.785 -24.338 1.00 83.64 106 PRO B O 1
ATOM 2566 N N . GLU B 1 82 ? 28.072 -73.867 -29.018 1.00 80.93 111 GLU B N 1
ATOM 2567 C CA . GLU B 1 82 ? 29.049 -74.247 -30.040 1.00 81.19 111 GLU B CA 1
ATOM 2568 C C . GLU B 1 82 ? 30.462 -73.693 -29.767 1.00 81.06 111 GLU B C 1
ATOM 2569 O O . GLU B 1 82 ? 31.152 -74.142 -28.847 1.00 80.56 111 GLU B O 1
ATOM 2571 N N . CYS B 1 83 ? 30.877 -72.710 -30.562 1.00 81.42 112 CYS B N 1
ATOM 2572 C CA . CYS B 1 83 ? 32.256 -72.215 -30.530 1.00 81.48 112 CYS B CA 1
ATOM 2573 C C . CYS B 1 83 ? 32.560 -71.177 -29.435 1.00 81.84 112 CYS B C 1
ATOM 2574 O O . CYS B 1 83 ? 33.560 -71.308 -28.723 1.00 82.34 112 CYS B O 1
ATOM 2577 N N . ASP B 1 84 ? 31.708 -70.155 -29.319 1.00 81.49 113 ASP B N 1
ATOM 2578 C CA . ASP B 1 84 ? 31.877 -69.068 -28.338 1.00 80.75 113 ASP B CA 1
ATOM 2579 C C . ASP B 1 84 ? 30.643 -68.904 -27.436 1.00 79.96 113 ASP B C 1
ATOM 2580 O O . ASP B 1 84 ? 29.510 -69.084 -27.894 1.00 80.22 113 ASP B O 1
ATOM 2585 N N . MET B 1 85 ? 30.869 -68.553 -26.167 1.00 78.72 114 MET B N 1
ATOM 2586 C CA . MET B 1 85 ? 29.812 -68.559 -25.131 1.00 77.36 114 MET B CA 1
ATOM 2587 C C . MET B 1 85 ? 28.970 -67.288 -25.064 1.00 75.08 114 MET B C 1
ATOM 2588 O O . MET B 1 85 ? 29.474 -66.191 -25.307 1.00 75.48 114 MET B O 1
ATOM 2593 N N . LEU B 1 86 ? 27.694 -67.447 -24.710 1.00 71.94 115 LEU B N 1
ATOM 2594 C CA . LEU B 1 86 ? 26.858 -66.320 -24.294 1.00 69.14 115 LEU B CA 1
ATOM 2595 C C . LEU B 1 86 ? 26.829 -66.205 -22.772 1.00 67.38 115 LEU B C 1
ATOM 2596 O O . LEU B 1 86 ? 26.638 -67.191 -22.064 1.00 67.27 115 LEU B O 1
ATOM 2601 N N . ILE B 1 87 ? 27.014 -64.988 -22.277 1.00 65.54 116 ILE B N 1
ATOM 2602 C CA . ILE B 1 87 ? 27.129 -64.725 -20.844 1.00 62.96 116 ILE B CA 1
ATOM 2603 C C . ILE B 1 87 ? 26.293 -63.521 -20.438 1.00 60.80 116 ILE B C 1
ATOM 2604 O O . ILE B 1 87 ? 26.123 -62.595 -21.225 1.00 60.85 116 ILE B O 1
ATOM 2609 N N . TRP B 1 88 ? 25.769 -63.535 -19.215 1.00 58.71 117 TRP B N 1
ATOM 2610 C CA . TRP B 1 88 ? 25.008 -62.391 -18.695 1.00 56.00 117 TRP B CA 1
ATOM 2611 C C . TRP B 1 88 ? 25.918 -61.232 -18.265 1.00 54.92 117 TRP B C 1
ATOM 2612 O O . TRP B 1 88 ? 26.944 -61.443 -17.596 1.00 53.25 117 TRP B O 1
ATOM 2623 N N . GLU B 1 89 ? 25.524 -60.018 -18.653 1.00 54.81 118 GLU B N 1
ATOM 2624 C CA . GLU B 1 89 ? 26.297 -58.799 -18.385 1.00 55.28 118 GLU B CA 1
ATOM 2625 C C . GLU B 1 89 ? 25.459 -57.717 -17.696 1.00 54.74 118 GLU B C 1
ATOM 2626 O O . GLU B 1 89 ? 24.472 -57.221 -18.256 1.00 55.07 118 GLU B O 1
ATOM 2632 N N . LEU B 1 90 ? 25.858 -57.358 -16.478 1.00 53.33 119 LEU B N 1
ATOM 2633 C CA . LEU B 1 90 ? 25.200 -56.283 -15.746 1.00 51.49 119 LEU B CA 1
ATOM 2634 C C . LEU B 1 90 ? 25.785 -54.975 -16.236 1.00 51.15 119 LEU B C 1
ATOM 2635 O O . LEU B 1 90 ? 26.993 -54.753 -16.111 1.00 51.12 119 LEU B O 1
ATOM 2640 N N . TYR B 1 91 ? 24.933 -54.126 -16.814 1.00 50.58 120 TYR B N 1
ATOM 2641 C CA . TYR B 1 91 ? 25.385 -52.870 -17.445 1.00 50.53 120 TYR B CA 1
ATOM 2642 C C . TYR B 1 91 ? 24.790 -51.616 -16.794 1.00 52.66 120 TYR B C 1
ATOM 2643 O O . TYR B 1 91 ? 25.309 -50.512 -16.962 1.00 54.04 120 TYR B O 1
ATOM 2652 N N . ARG B 1 92 ? 23.714 -51.802 -16.038 1.00 54.01 121 ARG B N 1
ATOM 2653 C CA . ARG B 1 92 ? 22.991 -50.697 -15.423 1.00 54.93 121 ARG B CA 1
ATOM 2654 C C . ARG B 1 92 ? 22.387 -51.180 -14.097 1.00 55.29 121 ARG B C 1
ATOM 2655 O O . ARG B 1 92 ? 21.963 -52.346 -13.994 1.00 57.02 121 ARG B O 1
ATOM 2663 N N . MET B 1 93 ? 22.351 -50.304 -13.089 1.00 53.41 122 MET B N 1
ATOM 2664 C CA . MET B 1 93 ? 21.604 -50.605 -11.861 1.00 51.05 122 MET B CA 1
ATOM 2665 C C . MET B 1 93 ? 21.107 -49.369 -11.126 1.00 50.49 122 MET B C 1
ATOM 2666 O O . MET B 1 93 ? 21.680 -48.282 -11.249 1.00 52.49 122 MET B O 1
ATOM 2671 N N . GLU B 1 94 ? 20.025 -49.545 -10.375 1.00 48.45 123 GLU B N 1
ATOM 2672 C CA . GLU B 1 94 ? 19.582 -48.542 -9.415 1.00 47.68 123 GLU B CA 1
ATOM 2673 C C . GLU B 1 94 ? 19.715 -49.144 -8.029 1.00 48.06 123 GLU B C 1
ATOM 2674 O O . GLU B 1 94 ? 19.434 -50.326 -7.829 1.00 48.84 123 GLU B O 1
ATOM 2680 N N . THR B 1 95 ? 20.173 -48.338 -7.078 1.00 48.12 124 THR B N 1
ATOM 2681 C CA . THR B 1 95 ? 20.221 -48.762 -5.686 1.00 47.43 124 THR B CA 1
ATOM 2682 C C . THR B 1 95 ? 19.838 -47.623 -4.746 1.00 48.47 124 THR B C 1
ATOM 2683 O O . THR B 1 95 ? 20.367 -46.512 -4.839 1.00 50.50 124 THR B O 1
ATOM 2687 N N . GLU B 1 96 ? 18.873 -47.901 -3.876 1.00 48.32 125 GLU B N 1
ATOM 2688 C CA . GLU B 1 96 ? 18.379 -46.927 -2.908 1.00 48.12 125 GLU B CA 1
ATOM 2689 C C . GLU B 1 96 ? 18.276 -47.591 -1.537 1.00 48.11 125 GLU B C 1
ATOM 2690 O O . GLU B 1 96 ? 17.927 -48.766 -1.432 1.00 48.81 125 GLU B O 1
ATOM 2696 N N . VAL B 1 97 ? 18.603 -46.840 -0.492 1.00 46.87 126 VAL B N 1
ATOM 2697 C CA . VAL B 1 97 ? 18.552 -47.359 0.875 1.00 44.60 126 VAL B CA 1
ATOM 2698 C C . VAL B 1 97 ? 17.256 -46.932 1.582 1.00 45.75 126 VAL B C 1
ATOM 2699 O O . VAL B 1 97 ? 16.799 -45.791 1.428 1.00 45.48 126 VAL B O 1
ATOM 2703 N N . LEU B 1 98 ? 16.653 -47.868 2.317 1.00 47.22 127 LEU B N 1
ATOM 2704 C CA . LEU B 1 98 ? 15.453 -47.586 3.109 1.00 47.66 127 LEU B CA 1
ATOM 2705 C C . LEU B 1 98 ? 15.887 -47.011 4.433 1.00 46.95 127 LEU B C 1
ATOM 2706 O O . LEU B 1 98 ? 16.702 -47.603 5.143 1.00 47.18 127 LEU B O 1
ATOM 2711 N N . VAL B 1 99 ? 15.340 -45.855 4.772 1.00 45.76 128 VAL B N 1
ATOM 2712 C CA . VAL B 1 99 ? 15.782 -45.166 5.962 1.00 44.68 128 VAL B CA 1
ATOM 2713 C C . VAL B 1 99 ? 14.624 -44.380 6.613 1.00 44.55 128 VAL B C 1
ATOM 2714 O O . VAL B 1 99 ? 13.783 -43.807 5.914 1.00 43.09 128 VAL B O 1
ATOM 2718 N N . LEU B 1 100 ? 14.550 -44.406 7.946 1.00 45.94 129 LEU B N 1
ATOM 2719 C CA . LEU B 1 100 ? 13.564 -43.601 8.689 1.00 46.08 129 LEU B CA 1
ATOM 2720 C C . LEU B 1 100 ? 14.268 -42.445 9.388 1.00 45.90 129 LEU B C 1
ATOM 2721 O O . LEU B 1 100 ? 15.472 -42.522 9.636 1.00 48.02 129 LEU B O 1
ATOM 2726 N N . PRO B 1 101 ? 13.539 -41.360 9.695 1.00 44.65 130 PRO B N 1
ATOM 2727 C CA . PRO B 1 101 ? 14.098 -40.383 10.640 1.00 45.16 130 PRO B CA 1
ATOM 2728 C C . PRO B 1 101 ? 13.844 -40.872 12.069 1.00 47.74 130 PRO B C 1
ATOM 2729 O O . PRO B 1 101 ? 12.712 -41.253 12.399 1.00 50.14 130 PRO B O 1
ATOM 2733 N N . VAL B 1 102 ? 14.878 -40.899 12.906 1.00 48.74 131 VAL B N 1
ATOM 2734 C CA . VAL B 1 102 ? 14.665 -41.216 14.326 1.00 49.04 131 VAL B CA 1
ATOM 2735 C C . VAL B 1 102 ? 14.546 -39.942 15.151 1.00 50.01 131 VAL B C 1
ATOM 2736 O O . VAL B 1 102 ? 15.513 -39.198 15.311 1.00 49.74 131 VAL B O 1
ATOM 2740 N N . LEU B 1 103 ? 13.329 -39.677 15.620 1.00 51.69 132 LEU B N 1
ATOM 2741 C CA . LEU B 1 103 ? 13.035 -38.487 16.402 1.00 52.61 132 LEU B CA 1
ATOM 2742 C C . LEU B 1 103 ? 12.576 -38.930 17.781 1.00 54.54 132 LEU B C 1
ATOM 2743 O O . LEU B 1 103 ? 13.309 -38.779 18.757 1.00 54.71 132 LEU B O 1
ATOM 2748 N N . ASN B 1 104 ? 11.368 -39.487 17.848 1.00 56.05 133 ASN B N 1
ATOM 2749 C CA . ASN B 1 104 ? 10.816 -39.993 19.102 1.00 56.93 133 ASN B CA 1
ATOM 2750 C C . ASN B 1 104 ? 11.577 -41.207 19.637 1.00 57.03 133 ASN B C 1
ATOM 2751 O O . ASN B 1 104 ? 11.824 -41.306 20.842 1.00 59.54 133 ASN B O 1
ATOM 2756 N N . ALA B 1 105 ? 11.964 -42.113 18.740 1.00 55.27 134 ALA B N 1
ATOM 2757 C CA . ALA B 1 105 ? 12.832 -43.242 19.094 1.00 53.49 134 ALA B CA 1
ATOM 2758 C C . ALA B 1 105 ? 14.237 -42.743 19.410 1.00 53.27 134 ALA B C 1
ATOM 2759 O O . ALA B 1 105 ? 15.094 -43.510 19.845 1.00 51.14 134 ALA B O 1
ATOM 2761 N N . GLY B 1 106 ? 14.459 -41.450 19.192 1.00 55.16 135 GLY B N 1
ATOM 2762 C CA . GLY B 1 106 ? 15.741 -40.824 19.479 1.00 58.23 135 GLY B CA 1
ATOM 2763 C C . GLY B 1 106 ? 15.806 -40.128 20.829 1.00 59.69 135 GLY B C 1
ATOM 2764 O O . GLY B 1 106 ? 16.906 -39.849 21.332 1.00 60.15 135 GLY B O 1
ATOM 2765 N N . ILE B 1 107 ? 14.635 -39.839 21.413 1.00 59.49 136 ILE B N 1
ATOM 2766 C CA . ILE B 1 107 ? 14.557 -39.224 22.745 1.00 57.48 136 ILE B CA 1
ATOM 2767 C C . ILE B 1 107 ? 15.281 -40.114 23.746 1.00 58.62 136 ILE B C 1
ATOM 2768 O O . ILE B 1 107 ? 15.043 -41.327 23.800 1.00 57.67 136 ILE B O 1
ATOM 2773 N N . LEU B 1 108 ? 16.182 -39.510 24.514 1.00 60.58 137 LEU B N 1
ATOM 2774 C CA . LEU B 1 108 ? 16.978 -40.265 25.477 1.00 63.37 137 LEU B CA 1
ATOM 2775 C C . LEU B 1 108 ? 16.610 -39.925 26.930 1.00 67.47 137 LEU B C 1
ATOM 2776 O O . LEU B 1 108 ? 16.106 -38.833 27.208 1.00 68.23 137 LEU B O 1
ATOM 2781 N N . THR B 1 109 ? 16.843 -40.881 27.835 1.00 70.63 138 THR B N 1
ATOM 2782 C CA . THR B 1 109 ? 16.371 -40.816 29.236 1.00 71.11 138 THR B CA 1
ATOM 2783 C C . THR B 1 109 ? 16.860 -39.589 30.018 1.00 71.07 138 THR B C 1
ATOM 2784 O O . THR B 1 109 ? 16.131 -39.058 30.851 1.00 68.95 138 THR B O 1
ATOM 2788 N N . THR B 1 110 ? 18.085 -39.145 29.730 1.00 72.09 139 THR B N 1
ATOM 2789 C CA . THR B 1 110 ? 18.645 -37.880 30.231 1.00 73.11 139 THR B CA 1
ATOM 2790 C C . THR B 1 110 ? 17.788 -36.660 29.894 1.00 74.58 139 THR B C 1
ATOM 2791 O O . THR B 1 110 ? 17.837 -35.652 30.604 1.00 75.46 139 THR B O 1
ATOM 2795 N N . GLY B 1 111 ? 17.016 -36.753 28.812 1.00 76.14 140 GLY B N 1
ATOM 2796 C CA . GLY B 1 111 ? 16.207 -35.641 28.325 1.00 74.11 140 GLY B CA 1
ATOM 2797 C C . GLY B 1 111 ? 16.777 -35.052 27.048 1.00 71.31 140 GLY B C 1
ATOM 2798 O O . GLY B 1 111 ? 17.998 -34.981 26.869 1.00 70.84 140 GLY B O 1
ATOM 2799 N N . GLY B 1 112 ? 15.885 -34.625 26.161 1.00 68.54 141 GLY B N 1
ATOM 2800 C CA . GLY B 1 112 ? 16.273 -34.091 24.861 1.00 66.18 141 GLY B CA 1
ATOM 2801 C C . GLY B 1 112 ? 16.290 -35.138 23.753 1.00 63.65 141 GLY B C 1
ATOM 2802 O O . GLY B 1 112 ? 15.904 -36.301 23.948 1.00 62.19 141 GLY B O 1
ATOM 2803 N N . VAL B 1 113 ? 16.751 -34.718 22.580 1.00 61.42 142 VAL B N 1
ATOM 2804 C CA . VAL B 1 113 ? 16.786 -35.580 21.405 1.00 58.25 142 VAL B CA 1
ATOM 2805 C C . VAL B 1 113 ? 18.215 -35.981 21.048 1.00 57.88 142 VAL B C 1
ATOM 2806 O O . VAL B 1 113 ? 18.958 -35.215 20.440 1.00 58.55 142 VAL B O 1
ATOM 2810 N N . GLY B 1 114 ? 18.611 -37.184 21.429 1.00 58.12 143 GLY B N 1
ATOM 2811 C CA . GLY B 1 114 ? 19.790 -37.774 20.821 1.00 60.52 143 GLY B CA 1
ATOM 2812 C C . GLY B 1 114 ? 19.294 -38.267 19.482 1.00 63.25 143 GLY B C 1
ATOM 2813 O O . GLY B 1 114 ? 18.085 -38.358 19.272 1.00 68.54 143 GLY B O 1
ATOM 2814 N N . GLY B 1 115 ? 20.192 -38.568 18.561 1.00 60.72 144 GLY B N 1
ATOM 2815 C CA . GLY B 1 115 ? 19.761 -39.206 17.324 1.00 59.37 144 GLY B CA 1
ATOM 2816 C C . GLY B 1 115 ? 20.733 -40.291 16.938 1.00 57.53 144 GLY B C 1
ATOM 2817 O O . GLY B 1 115 ? 21.488 -40.782 17.782 1.00 60.20 144 GLY B O 1
ATOM 2818 N N . ILE B 1 116 ? 20.719 -40.676 15.664 1.00 52.46 145 ILE B N 1
ATOM 2819 C CA . ILE B 1 116 ? 21.819 -41.463 15.138 1.00 46.87 145 ILE B CA 1
ATOM 2820 C C . ILE B 1 116 ? 22.956 -40.485 14.848 1.00 45.16 145 ILE B C 1
ATOM 2821 O O . ILE B 1 116 ? 22.737 -39.415 14.272 1.00 47.13 145 ILE B O 1
ATOM 2826 N N . ALA B 1 117 ? 24.153 -40.831 15.304 1.00 41.89 146 ALA B N 1
ATOM 2827 C CA . ALA B 1 117 ? 25.343 -40.019 15.073 1.00 40.76 146 ALA B CA 1
ATOM 2828 C C . ALA B 1 117 ? 26.590 -40.829 15.405 1.00 41.76 146 ALA B C 1
ATOM 2829 O O . ALA B 1 117 ? 26.498 -41.854 16.081 1.00 41.68 146 ALA B O 1
ATOM 2831 N N . GLY B 1 118 ? 27.744 -40.368 14.924 1.00 43.44 147 GLY B N 1
ATOM 2832 C CA . GLY B 1 118 ? 29.004 -41.076 15.134 1.00 45.33 147 GLY B CA 1
ATOM 2833 C C . GLY B 1 118 ? 29.600 -41.651 13.858 1.00 45.67 147 GLY B C 1
ATOM 2834 O O . GLY B 1 118 ? 29.320 -41.162 12.758 1.00 45.74 147 GLY B O 1
ATOM 2835 N N . PRO B 1 119 ? 30.433 -42.698 13.996 1.00 45.23 148 PRO B N 1
ATOM 2836 C CA . PRO B 1 119 ? 31.138 -43.293 12.863 1.00 44.98 148 PRO B CA 1
ATOM 2837 C C . PRO B 1 119 ? 30.187 -43.927 11.869 1.00 45.22 148 PRO B C 1
ATOM 2838 O O . PRO B 1 119 ? 29.247 -44.615 12.262 1.00 44.60 148 PRO B O 1
ATOM 2842 N N . GLN B 1 120 ? 30.437 -43.679 10.586 1.00 45.74 149 GLN B N 1
ATOM 2843 C CA . GLN B 1 120 ? 29.592 -44.205 9.513 1.00 44.92 149 GLN B CA 1
ATOM 2844 C C . GLN B 1 120 ? 30.408 -44.970 8.477 1.00 43.49 149 GLN B C 1
ATOM 2845 O O . GLN B 1 120 ? 31.600 -44.693 8.289 1.00 42.64 149 GLN B O 1
ATOM 2851 N N . LEU B 1 121 ? 29.761 -45.929 7.814 1.00 41.91 150 LEU B N 1
ATOM 2852 C CA . LEU B 1 121 ? 30.376 -46.637 6.693 1.00 41.52 150 LEU B CA 1
ATOM 2853 C C . LEU B 1 121 ? 29.342 -47.047 5.639 1.00 42.42 150 LEU B C 1
ATOM 2854 O O . LEU B 1 121 ? 28.490 -47.903 5.886 1.00 43.01 150 LEU B O 1
ATOM 2859 N N . TYR B 1 122 ? 29.430 -46.419 4.468 1.00 42.78 151 TYR B N 1
ATOM 2860 C CA . TYR B 1 122 ? 28.573 -46.745 3.334 1.00 42.53 151 TYR B CA 1
ATOM 2861 C C . TYR B 1 122 ? 29.412 -47.441 2.285 1.00 43.04 151 TYR B C 1
ATOM 2862 O O . TYR B 1 122 ? 30.512 -46.975 1.959 1.00 44.07 151 TYR B O 1
ATOM 2871 N N . PHE B 1 123 ? 28.892 -48.561 1.777 1.00 42.64 152 PHE B N 1
ATOM 2872 C CA . PHE B 1 123 ? 29.620 -49.400 0.847 1.00 42.87 152 PHE B CA 1
ATOM 2873 C C . PHE B 1 123 ? 28.659 -50.268 0.063 1.00 43.88 152 PHE B C 1
ATOM 2874 O O . PHE B 1 123 ? 27.725 -50.817 0.641 1.00 44.12 152 PHE B O 1
ATOM 2882 N N . TRP B 1 124 ? 28.887 -50.388 -1.245 1.00 44.67 153 TRP B N 1
ATOM 2883 C CA . TRP B 1 124 ? 28.261 -51.450 -2.036 1.00 45.81 153 TRP B CA 1
ATOM 2884 C C . TRP B 1 124 ? 29.201 -51.972 -3.108 1.00 45.37 153 TRP B C 1
ATOM 2885 O O . TRP B 1 124 ? 30.128 -51.282 -3.519 1.00 45.15 153 TRP B O 1
ATOM 2896 N N . ALA B 1 125 ? 28.950 -53.199 -3.551 1.00 45.67 154 ALA B N 1
ATOM 2897 C CA . ALA B 1 125 ? 29.776 -53.864 -4.553 1.00 46.36 154 ALA B CA 1
ATOM 2898 C C . ALA B 1 125 ? 28.949 -54.820 -5.408 1.00 47.31 154 ALA B C 1
ATOM 2899 O O . ALA B 1 125 ? 28.104 -55.559 -4.902 1.00 47.88 154 ALA B O 1
ATOM 2901 N N . VAL B 1 126 ? 29.192 -54.785 -6.711 1.00 47.61 155 VAL B N 1
ATOM 2902 C CA . VAL B 1 126 ? 28.632 -55.773 -7.621 1.00 47.87 155 VAL B CA 1
ATOM 2903 C C . VAL B 1 126 ? 29.782 -56.448 -8.370 1.00 48.29 155 VAL B C 1
ATOM 2904 O O . VAL B 1 126 ? 30.753 -55.779 -8.757 1.00 46.66 155 VAL B O 1
ATOM 2908 N N . GLY B 1 127 ? 29.676 -57.768 -8.553 1.00 49.85 156 GLY B N 1
ATOM 2909 C CA . GLY B 1 127 ? 30.762 -58.570 -9.136 1.00 52.71 156 GLY B CA 1
ATOM 2910 C C . GLY B 1 127 ? 30.337 -59.900 -9.732 1.00 55.23 156 GLY B C 1
ATOM 2911 O O . GLY B 1 127 ? 29.213 -60.361 -9.513 1.00 56.67 156 GLY B O 1
ATOM 2912 N N . GLY B 1 128 ? 31.238 -60.513 -10.499 1.00 56.19 157 GLY B N 1
ATOM 2913 C CA . GLY B 1 128 ? 31.008 -61.847 -11.067 1.00 57.89 157 GLY B CA 1
ATOM 2914 C C . GLY B 1 128 ? 31.542 -62.939 -10.154 1.00 59.36 157 GLY B C 1
ATOM 2915 O O . GLY B 1 128 ? 31.451 -64.128 -10.459 1.00 60.53 157 GLY B O 1
ATOM 2916 N N . GLN B 1 129 ? 32.102 -62.509 -9.030 1.00 60.18 158 GLN B N 1
ATOM 2917 C CA . GLN B 1 129 ? 32.669 -63.379 -8.012 1.00 61.10 158 GLN B CA 1
ATOM 2918 C C . GLN B 1 129 ? 32.519 -62.675 -6.661 1.00 61.21 158 GLN B C 1
ATOM 2919 O O . GLN B 1 129 ? 32.172 -61.489 -6.621 1.00 61.28 158 GLN B O 1
ATOM 2925 N N . PRO B 1 130 ? 32.748 -63.405 -5.549 1.00 61.19 159 PRO B N 1
ATOM 2926 C CA . PRO B 1 130 ? 32.817 -62.787 -4.226 1.00 60.02 159 PRO B CA 1
ATOM 2927 C C . PRO B 1 130 ? 33.747 -61.580 -4.181 1.00 56.88 159 PRO B C 1
ATOM 2928 O O . PRO B 1 130 ? 34.731 -61.524 -4.928 1.00 57.20 159 PRO B O 1
ATOM 2932 N N . LEU B 1 131 ? 33.431 -60.628 -3.310 1.00 52.83 160 LEU B N 1
ATOM 2933 C CA . LEU B 1 131 ? 34.263 -59.450 -3.111 1.00 50.74 160 LEU B CA 1
ATOM 2934 C C . LEU B 1 131 ? 35.571 -59.818 -2.409 1.00 50.02 160 LEU B C 1
ATOM 2935 O O . LEU B 1 131 ? 35.559 -60.487 -1.381 1.00 49.96 160 LEU B O 1
ATOM 2940 N N . ASP B 1 132 ? 36.698 -59.388 -2.960 1.00 50.56 161 ASP B N 1
ATOM 2941 C CA . ASP B 1 132 ? 37.985 -59.647 -2.321 1.00 53.52 161 ASP B CA 1
ATOM 2942 C C . ASP B 1 132 ? 38.233 -58.595 -1.252 1.00 53.45 161 ASP B C 1
ATOM 2943 O O . ASP B 1 132 ? 38.115 -57.394 -1.516 1.00 53.52 161 ASP B O 1
ATOM 2948 N N . VAL B 1 133 ? 38.584 -59.054 -0.051 1.00 53.84 162 VAL B N 1
ATOM 2949 C CA . VAL B 1 133 ? 38.861 -58.169 1.087 1.00 53.73 162 VAL B CA 1
ATOM 2950 C C . VAL B 1 133 ? 40.233 -58.406 1.734 1.00 55.00 162 VAL B C 1
ATOM 2951 O O . VAL B 1 133 ? 40.879 -59.432 1.500 1.00 55.64 162 VAL B O 1
ATOM 2955 N N . LEU B 1 134 ? 40.665 -57.442 2.543 1.00 55.44 163 LEU B N 1
ATOM 2956 C CA . LEU B 1 134 ? 41.907 -57.536 3.299 1.00 55.89 163 LEU B CA 1
ATOM 2957 C C . LEU B 1 134 ? 41.642 -57.407 4.800 1.00 57.40 163 LEU B C 1
ATOM 2958 O O . LEU B 1 134 ? 40.886 -56.528 5.227 1.00 59.29 163 LEU B O 1
ATOM 2963 N N . GLY B 1 135 ? 42.270 -58.283 5.588 1.00 56.59 164 GLY B N 1
ATOM 2964 C CA . GLY B 1 135 ? 42.105 -58.298 7.042 1.00 54.36 164 GLY B CA 1
ATOM 2965 C C . GLY B 1 135 ? 43.053 -57.359 7.759 1.00 54.44 164 GLY B C 1
ATOM 2966 O O . GLY B 1 135 ? 44.275 -57.565 7.751 1.00 54.79 164 GLY B O 1
ATOM 2967 N N . LEU B 1 136 ? 42.492 -56.322 8.379 1.00 54.10 165 LEU B N 1
ATOM 2968 C CA . LEU B 1 136 ? 43.298 -55.358 9.131 1.00 54.53 165 LEU B CA 1
ATOM 2969 C C . LEU B 1 136 ? 42.708 -55.041 10.503 1.00 55.76 165 LEU B C 1
ATOM 2970 O O . LEU B 1 136 ? 41.515 -55.253 10.743 1.00 57.49 165 LEU B O 1
ATOM 2975 N N . ALA B 1 137 ? 43.555 -54.538 11.399 1.00 55.34 166 ALA B N 1
ATOM 2976 C CA . ALA B 1 137 ? 43.125 -54.160 12.741 1.00 55.38 166 ALA B CA 1
ATOM 2977 C C . ALA B 1 137 ? 43.190 -52.644 12.945 1.00 54.48 166 ALA B C 1
ATOM 2978 O O . ALA B 1 137 ? 44.158 -52.012 12.527 1.00 53.93 166 ALA B O 1
ATOM 2980 N N . PRO B 1 138 ? 42.162 -52.058 13.591 1.00 54.25 167 PRO B N 1
ATOM 2981 C CA . PRO B 1 138 ? 42.151 -50.619 13.868 1.00 54.68 167 PRO B CA 1
ATOM 2982 C C . PRO B 1 138 ? 43.300 -50.198 14.770 1.00 56.79 167 PRO B C 1
ATOM 2983 O O . PRO B 1 138 ? 43.888 -49.122 14.588 1.00 57.84 167 PRO B O 1
ATOM 2987 N N . THR B 1 139 ? 43.605 -51.069 15.729 1.00 58.68 168 THR B N 1
ATOM 2988 C CA . THR B 1 139 ? 44.570 -50.800 16.785 1.00 59.95 168 THR B CA 1
ATOM 2989 C C . THR B 1 139 ? 45.470 -52.029 17.001 1.00 58.64 168 THR B C 1
ATOM 2990 O O . THR B 1 139 ? 45.316 -53.031 16.303 1.00 57.06 168 THR B O 1
ATOM 2994 N N . GLU B 1 140 ? 46.410 -51.951 17.946 1.00 59.38 169 GLU B N 1
ATOM 2995 C CA . GLU B 1 140 ? 47.327 -53.071 18.221 1.00 60.54 169 GLU B CA 1
ATOM 2996 C C . GLU B 1 140 ? 46.730 -54.202 19.064 1.00 60.81 169 GLU B C 1
ATOM 2997 O O . GLU B 1 140 ? 47.383 -55.222 19.271 1.00 60.51 169 GLU B O 1
ATOM 3003 N N . LYS B 1 141 ? 45.494 -54.038 19.528 1.00 61.86 170 LYS B N 1
ATOM 3004 C CA . LYS B 1 141 ? 44.871 -55.049 20.390 1.00 63.54 170 LYS B CA 1
ATOM 3005 C C . LYS B 1 141 ? 43.451 -55.496 19.995 1.00 63.05 170 LYS B C 1
ATOM 3006 O O . LYS B 1 141 ? 42.857 -56.333 20.678 1.00 65.38 170 LYS B O 1
ATOM 3012 N N . TYR B 1 142 ? 42.916 -54.964 18.897 1.00 60.44 171 TYR B N 1
ATOM 3013 C CA . TYR B 1 142 ? 41.565 -55.341 18.450 1.00 57.49 171 TYR B CA 1
ATOM 3014 C C . TYR B 1 142 ? 41.548 -56.740 17.831 1.00 57.12 171 TYR B C 1
ATOM 3015 O O . TYR B 1 142 ? 42.275 -57.012 16.878 1.00 56.87 171 TYR B O 1
ATOM 3024 N N . LYS B 1 143 ? 40.713 -57.615 18.385 1.00 57.52 172 LYS B N 1
ATOM 3025 C CA . LYS B 1 143 ? 40.597 -58.994 17.910 1.00 58.26 172 LYS B CA 1
ATOM 3026 C C . LYS B 1 143 ? 39.308 -59.208 17.145 1.00 56.10 172 LYS B C 1
ATOM 3027 O O . LYS B 1 143 ? 39.276 -59.924 16.147 1.00 54.25 172 LYS B O 1
ATOM 3033 N N . GLY B 1 144 ? 38.243 -58.581 17.622 1.00 56.83 173 GLY B N 1
ATOM 3034 C CA . GLY B 1 144 ? 36.915 -58.811 17.082 1.00 60.95 173 GLY B CA 1
ATOM 3035 C C . GLY B 1 144 ? 36.151 -59.742 17.997 1.00 65.53 173 GLY B C 1
ATOM 3036 O O . GLY B 1 144 ? 36.715 -60.231 18.982 1.00 67.71 173 GLY B O 1
ATOM 3037 N N . PRO B 1 145 ? 34.863 -59.989 17.693 1.00 68.11 174 PRO B N 1
ATOM 3038 C CA . PRO B 1 145 ? 34.087 -60.915 18.503 1.00 71.16 174 PRO B CA 1
ATOM 3039 C C . PRO B 1 145 ? 34.770 -62.274 18.577 1.00 74.94 174 PRO B C 1
ATOM 3040 O O . PRO B 1 145 ? 35.257 -62.782 17.563 1.00 78.60 174 PRO B O 1
ATOM 3044 N N . ALA B 1 146 ? 34.823 -62.842 19.777 1.00 75.59 175 ALA B N 1
ATOM 3045 C CA . ALA B 1 146 ? 35.328 -64.194 19.962 1.00 74.74 175 ALA B CA 1
ATOM 3046 C C . ALA B 1 146 ? 34.244 -65.219 19.614 1.00 75.21 175 ALA B C 1
ATOM 3047 O O . ALA B 1 146 ? 34.391 -66.400 19.899 1.00 73.24 175 ALA B O 1
ATOM 3049 N N . GLN B 1 147 ? 33.172 -64.767 18.966 1.00 78.46 176 GLN B N 1
ATOM 3050 C CA . GLN B 1 147 ? 31.998 -65.605 18.772 1.00 82.31 176 GLN B CA 1
ATOM 3051 C C . GLN B 1 147 ? 31.656 -65.980 17.320 1.00 81.93 176 GLN B C 1
ATOM 3052 O O . GLN B 1 147 ? 31.998 -67.074 16.878 1.00 84.76 176 GLN B O 1
ATOM 3058 N N . TYR B 1 148 ? 30.992 -65.088 16.589 1.00 78.22 177 TYR B N 1
ATOM 3059 C CA . TYR B 1 148 ? 30.275 -65.469 15.359 1.00 74.08 177 TYR B CA 1
ATOM 3060 C C . TYR B 1 148 ? 31.023 -65.142 14.075 1.00 71.00 177 TYR B C 1
ATOM 3061 O O . TYR B 1 148 ? 30.827 -65.779 13.039 1.00 69.48 177 TYR B O 1
ATOM 3070 N N . THR B 1 149 ? 31.881 -64.140 14.164 1.00 68.34 178 THR B N 1
ATOM 3071 C CA . THR B 1 149 ? 32.498 -63.544 13.003 1.00 65.26 178 THR B CA 1
ATOM 3072 C C . THR B 1 149 ? 33.770 -64.275 12.622 1.00 63.82 178 THR B C 1
ATOM 3073 O O . THR B 1 149 ? 34.401 -64.921 13.454 1.00 64.61 178 THR B O 1
ATOM 3077 N N . VAL B 1 150 ? 34.130 -64.178 11.350 1.00 61.57 179 VAL B N 1
ATOM 3078 C CA . VAL B 1 150 ? 35.426 -64.633 10.883 1.00 58.45 179 VAL B CA 1
ATOM 3079 C C . VAL B 1 150 ? 36.392 -63.495 11.139 1.00 59.99 179 VAL B C 1
ATOM 3080 O O . VAL B 1 150 ? 36.345 -62.470 10.463 1.00 61.11 179 VAL B O 1
ATOM 3084 N N . ASN B 1 151 ? 37.240 -63.648 12.143 1.00 61.24 180 ASN B N 1
ATOM 3085 C CA . ASN B 1 151 ? 38.240 -62.631 12.415 1.00 64.06 180 ASN B CA 1
ATOM 3086 C C . ASN B 1 151 ? 39.460 -62.870 11.533 1.00 64.23 180 ASN B C 1
ATOM 3087 O O . ASN B 1 151 ? 39.695 -64.002 11.108 1.00 65.02 180 ASN B O 1
ATOM 3092 N N . PRO B 1 152 ? 40.222 -61.803 11.226 1.00 64.03 181 PRO B N 1
ATOM 3093 C CA . PRO B 1 152 ? 41.497 -61.925 10.519 1.00 65.18 181 PRO B CA 1
ATOM 3094 C C . PRO B 1 152 ? 42.470 -62.929 11.168 1.00 68.16 181 PRO B C 1
ATOM 3095 O O . PRO B 1 152 ? 43.262 -63.559 10.462 1.00 66.90 181 PRO B O 1
ATOM 3099 N N . LYS B 1 153 ? 42.411 -63.054 12.495 1.00 72.70 182 LYS B N 1
ATOM 3100 C CA . LYS B 1 153 ? 43.177 -64.050 13.254 1.00 76.34 182 LYS B CA 1
ATOM 3101 C C . LYS B 1 153 ? 42.303 -64.447 14.435 1.00 80.75 182 LYS B C 1
ATOM 3102 O O . LYS B 1 153 ? 42.012 -63.608 15.289 1.00 84.92 182 LYS B O 1
ATOM 3108 N N . THR B 1 154 ? 41.879 -65.713 14.479 1.00 79.80 183 THR B N 1
ATOM 3109 C CA . THR B 1 154 ? 40.738 -66.120 15.331 1.00 79.18 183 THR B CA 1
ATOM 3110 C C . THR B 1 154 ? 40.865 -65.875 16.836 1.00 79.06 183 THR B C 1
ATOM 3111 O O . THR B 1 154 ? 39.863 -65.595 17.499 1.00 78.82 183 THR B O 1
ATOM 3115 N N . ASN B 1 155 ? 42.074 -65.945 17.374 1.00 78.97 184 ASN B N 1
ATOM 3116 C CA . ASN B 1 155 ? 42.277 -65.442 18.729 1.00 79.62 184 ASN B CA 1
ATOM 3117 C C . ASN B 1 155 ? 43.502 -64.561 18.922 1.00 79.90 184 ASN B C 1
ATOM 3118 O O . ASN B 1 155 ? 44.105 -64.546 19.993 1.00 80.17 184 ASN B O 1
ATOM 3123 N N . GLY B 1 156 ? 43.843 -63.805 17.884 1.00 80.63 185 GLY B N 1
ATOM 3124 C CA . GLY B 1 156 ? 44.937 -62.841 17.951 1.00 77.83 185 GLY B CA 1
ATOM 3125 C C . GLY B 1 156 ? 44.640 -61.563 17.193 1.00 73.59 185 GLY B C 1
ATOM 3126 O O . GLY B 1 156 ? 43.481 -61.257 16.901 1.00 72.19 185 GLY B O 1
ATOM 3127 N N . THR B 1 157 ? 45.697 -60.815 16.889 1.00 70.13 186 THR B N 1
ATOM 3128 C CA . THR B 1 157 ? 45.586 -59.606 16.092 1.00 67.39 186 THR B CA 1
ATOM 3129 C C . THR B 1 157 ? 46.476 -59.683 14.859 1.00 67.83 186 THR B C 1
ATOM 3130 O O . THR B 1 157 ? 47.573 -60.251 14.898 1.00 69.75 186 THR B O 1
ATOM 3134 N N . VAL B 1 158 ? 45.981 -59.111 13.765 1.00 65.40 187 VAL B N 1
ATOM 3135 C CA . VAL B 1 158 ? 46.770 -58.902 12.550 1.00 60.59 187 VAL B CA 1
ATOM 3136 C C . VAL B 1 158 ? 47.280 -57.451 12.565 1.00 60.04 187 VAL B C 1
ATOM 3137 O O . VAL B 1 158 ? 46.803 -56.646 13.379 1.00 59.62 187 VAL B O 1
ATOM 3141 N N . PRO B 1 159 ? 48.257 -57.111 11.694 1.00 59.63 188 PRO B N 1
ATOM 3142 C CA . PRO B 1 159 ? 48.821 -55.757 11.768 1.00 59.74 188 PRO B CA 1
ATOM 3143 C C . PRO B 1 159 ? 47.803 -54.666 11.411 1.00 60.13 188 PRO B C 1
ATOM 3144 O O . PRO B 1 159 ? 46.760 -54.949 10.800 1.00 60.27 188 PRO B O 1
ATOM 3148 N N . HIS B 1 160 ? 48.108 -53.436 11.819 1.00 59.70 189 HIS B N 1
ATOM 3149 C CA . HIS B 1 160 ? 47.258 -52.271 11.539 1.00 58.81 189 HIS B CA 1
ATOM 3150 C C . HIS B 1 160 ? 47.786 -51.495 10.314 1.00 57.45 189 HIS B C 1
ATOM 3151 O O . HIS B 1 160 ? 47.739 -50.263 10.261 1.00 56.60 189 HIS B O 1
ATOM 3158 N N . VAL B 1 161 ? 48.247 -52.266 9.325 1.00 55.75 190 VAL B N 1
ATOM 3159 C CA . VAL B 1 161 ? 49.043 -51.805 8.197 1.00 53.51 190 VAL B CA 1
ATOM 3160 C C . VAL B 1 161 ? 49.064 -52.946 7.178 1.00 56.17 190 VAL B C 1
ATOM 3161 O O . VAL B 1 161 ? 48.885 -54.104 7.556 1.00 58.40 190 VAL B O 1
ATOM 3165 N N . TYR B 1 162 ? 49.257 -52.635 5.895 1.00 56.77 191 TYR B N 1
ATOM 3166 C CA . TYR B 1 162 ? 49.353 -53.685 4.880 1.00 56.98 191 TYR B CA 1
ATOM 3167 C C . TYR B 1 162 ? 50.656 -54.483 5.004 1.00 59.77 191 TYR B C 1
ATOM 3168 O O . TYR B 1 162 ? 51.748 -53.900 5.022 1.00 59.49 191 TYR B O 1
ATOM 3177 N N . SER B 1 163 ? 50.518 -55.813 5.079 1.00 62.68 192 SER B N 1
ATOM 3178 C CA . SER B 1 163 ? 51.649 -56.743 5.087 1.00 65.46 192 SER B CA 1
ATOM 3179 C C . SER B 1 163 ? 51.421 -57.835 4.062 1.00 66.52 192 SER B C 1
ATOM 3180 O O . SER B 1 163 ? 50.393 -58.520 4.101 1.00 65.51 192 SER B O 1
ATOM 3183 N N . SER B 1 164 ? 52.386 -57.997 3.155 1.00 68.33 193 SER B N 1
ATOM 3184 C CA . SER B 1 164 ? 52.328 -59.026 2.108 1.00 69.37 193 SER B CA 1
ATOM 3185 C C . SER B 1 164 ? 52.186 -60.419 2.718 1.00 69.58 193 SER B C 1
ATOM 3186 O O . SER B 1 164 ? 51.429 -61.251 2.215 1.00 68.58 193 SER B O 1
ATOM 3189 N N . SER B 1 165 ? 52.911 -60.641 3.816 1.00 70.43 194 SER B N 1
ATOM 3190 C CA . SER B 1 165 ? 52.958 -61.925 4.509 1.00 70.69 194 SER B CA 1
ATOM 3191 C C . SER B 1 165 ? 51.839 -62.130 5.539 1.00 71.41 194 SER B C 1
ATOM 3192 O O . SER B 1 165 ? 51.281 -63.226 5.638 1.00 72.40 194 SER B O 1
ATOM 3195 N N . GLU B 1 166 ? 51.500 -61.082 6.290 1.00 70.98 195 GLU B N 1
ATOM 3196 C CA . GLU B 1 166 ? 50.600 -61.225 7.451 1.00 69.69 195 GLU B CA 1
ATOM 3197 C C . GLU B 1 166 ? 49.165 -60.693 7.291 1.00 65.70 195 GLU B C 1
ATOM 3198 O O . GLU B 1 166 ? 48.294 -61.039 8.091 1.00 64.22 195 GLU B O 1
ATOM 3204 N N . THR B 1 167 ? 48.921 -59.862 6.277 1.00 62.41 196 THR B N 1
ATOM 3205 C CA . THR B 1 167 ? 47.566 -59.369 6.006 1.00 58.93 196 THR B CA 1
ATOM 3206 C C . THR B 1 167 ? 46.730 -60.423 5.269 1.00 56.58 196 THR B C 1
ATOM 3207 O O . THR B 1 167 ? 46.957 -60.685 4.088 1.00 56.20 196 THR B O 1
ATOM 3211 N N . PRO B 1 168 ? 45.758 -61.026 5.972 1.00 55.45 197 PRO B N 1
ATOM 3212 C CA . PRO B 1 168 ? 44.944 -62.110 5.419 1.00 54.88 197 PRO B CA 1
ATOM 3213 C C . PRO B 1 168 ? 44.120 -61.645 4.232 1.00 55.28 197 PRO B C 1
ATOM 3214 O O . PRO B 1 168 ? 43.577 -60.539 4.252 1.00 56.78 197 PRO B O 1
ATOM 3218 N N . LYS B 1 169 ? 44.024 -62.490 3.214 1.00 55.02 198 LYS B N 1
ATOM 3219 C CA . LYS B 1 169 ? 43.252 -62.165 2.025 1.00 55.87 198 LYS B CA 1
ATOM 3220 C C . LYS B 1 169 ? 42.109 -63.152 1.883 1.00 55.83 198 LYS B C 1
ATOM 3221 O O . LYS B 1 169 ? 42.328 -64.333 1.611 1.00 58.25 198 LYS B O 1
ATOM 3227 N N . ALA B 1 170 ? 40.890 -62.668 2.099 1.00 54.89 199 ALA B N 1
ATOM 3228 C CA . ALA B 1 170 ? 39.709 -63.522 2.056 1.00 55.31 199 ALA B CA 1
ATOM 3229 C C . ALA B 1 170 ? 38.700 -63.039 1.024 1.00 55.41 199 ALA B C 1
ATOM 3230 O O . ALA B 1 170 ? 38.856 -61.958 0.458 1.00 55.97 199 ALA B O 1
ATOM 3232 N N . ARG B 1 171 ? 37.672 -63.848 0.785 1.00 55.54 200 ARG B N 1
ATOM 3233 C CA . ARG B 1 171 ? 36.574 -63.474 -0.097 1.00 57.62 200 ARG B CA 1
ATOM 3234 C C . ARG B 1 171 ? 35.248 -63.613 0.655 1.00 56.92 200 ARG B C 1
ATOM 3235 O O . ARG B 1 171 ? 34.984 -64.638 1.288 1.00 59.18 200 ARG B O 1
ATOM 3243 N N . VAL B 1 172 ? 34.425 -62.571 0.584 1.00 54.36 201 VAL B N 1
ATOM 3244 C CA . VAL B 1 172 ? 33.160 -62.513 1.311 1.00 52.49 201 VAL B CA 1
ATOM 3245 C C . VAL B 1 172 ? 32.153 -63.534 0.756 1.00 55.94 201 VAL B C 1
ATOM 3246 O O . VAL B 1 172 ? 31.335 -63.211 -0.114 1.00 58.09 201 VAL B O 1
ATOM 3250 N N . THR B 1 173 ? 32.230 -64.763 1.271 1.00 58.10 202 THR B N 1
ATOM 3251 C CA . THR B 1 173 ? 31.401 -65.888 0.807 1.00 59.17 202 THR B CA 1
ATOM 3252 C C . THR B 1 173 ? 30.201 -66.141 1.717 1.00 61.22 202 THR B C 1
ATOM 3253 O O . THR B 1 173 ? 29.276 -66.871 1.352 1.00 60.97 202 THR B O 1
ATOM 3257 N N . ASN B 1 174 ? 30.229 -65.522 2.896 1.00 63.87 203 ASN B N 1
ATOM 3258 C CA . ASN B 1 174 ? 29.163 -65.636 3.893 1.00 66.37 203 ASN B CA 1
ATOM 3259 C C . ASN B 1 174 ? 28.894 -64.294 4.581 1.00 67.24 203 ASN B C 1
ATOM 3260 O O . ASN B 1 174 ? 29.586 -63.299 4.332 1.00 69.29 203 ASN B O 1
ATOM 3265 N N . GLU B 1 175 ? 27.907 -64.282 5.471 1.00 65.44 204 GLU B N 1
ATOM 3266 C CA . GLU B 1 175 ? 27.514 -63.057 6.158 1.00 62.59 204 GLU B CA 1
ATOM 3267 C C . GLU B 1 175 ? 28.209 -62.902 7.512 1.00 61.00 204 GLU B C 1
ATOM 3268 O O . GLU B 1 175 ? 27.645 -62.328 8.441 1.00 58.55 204 GLU B O 1
ATOM 3274 N N . LYS B 1 176 ? 29.442 -63.397 7.609 1.00 61.17 205 LYS B N 1
ATOM 3275 C CA . LYS B 1 176 ? 30.180 -63.423 8.882 1.00 61.59 205 LYS B CA 1
ATOM 3276 C C . LYS B 1 176 ? 31.382 -62.465 8.913 1.00 60.73 205 LYS B C 1
ATOM 3277 O O . LYS B 1 176 ? 32.279 -62.619 9.747 1.00 59.49 205 LYS B O 1
ATOM 3283 N N . TYR B 1 177 ? 31.401 -61.481 8.013 1.00 60.65 206 TYR B N 1
ATOM 3284 C CA . TYR B 1 177 ? 32.555 -60.577 7.890 1.00 59.15 206 TYR B CA 1
ATOM 3285 C C . TYR B 1 177 ? 32.274 -59.181 8.447 1.00 59.01 206 TYR B C 1
ATOM 3286 O O . TYR B 1 177 ? 31.479 -58.416 7.894 1.00 58.50 206 TYR B O 1
ATOM 3295 N N . SER B 1 178 ? 32.937 -58.864 9.555 1.00 59.45 207 SER B N 1
ATOM 3296 C CA . SER B 1 178 ? 32.714 -57.610 10.262 1.00 59.87 207 SER B CA 1
ATOM 3297 C C . SER B 1 178 ? 33.358 -56.440 9.528 1.00 57.86 207 SER B C 1
ATOM 3298 O O . SER B 1 178 ? 34.565 -56.455 9.261 1.00 58.15 207 SER B O 1
ATOM 3301 N N . ILE B 1 179 ? 32.546 -55.427 9.220 1.00 53.99 208 ILE B N 1
ATOM 3302 C CA . ILE B 1 179 ? 33.022 -54.199 8.572 1.00 49.02 208 ILE B CA 1
ATOM 3303 C C . ILE B 1 179 ? 34.070 -53.467 9.410 1.00 49.88 208 ILE B C 1
ATOM 3304 O O . ILE B 1 179 ? 34.706 -52.541 8.925 1.00 51.09 208 ILE B O 1
ATOM 3309 N N . GLU B 1 180 ? 34.248 -53.897 10.660 1.00 50.10 209 GLU B N 1
ATOM 3310 C CA . GLU B 1 180 ? 35.205 -53.282 11.582 1.00 50.18 209 GLU B CA 1
ATOM 3311 C C . GLU B 1 180 ? 36.617 -53.843 11.471 1.00 50.62 209 GLU B C 1
ATOM 3312 O O . GLU B 1 180 ? 37.540 -53.305 12.100 1.00 50.87 209 GLU B O 1
ATOM 3318 N N . SER B 1 181 ? 36.792 -54.909 10.682 1.00 51.39 210 SER B N 1
ATOM 3319 C CA . SER B 1 181 ? 38.137 -55.435 10.400 1.00 53.55 210 SER B CA 1
ATOM 3320 C C . SER B 1 181 ? 38.379 -55.964 8.967 1.00 53.95 210 SER B C 1
ATOM 3321 O O . SER B 1 181 ? 39.451 -56.507 8.680 1.00 53.78 210 SER B O 1
ATOM 3324 N N . TRP B 1 182 ? 37.411 -55.780 8.069 1.00 54.94 211 TRP B N 1
ATOM 3325 C CA . TRP B 1 182 ? 37.586 -56.173 6.655 1.00 56.63 211 TRP B CA 1
ATOM 3326 C C . TRP B 1 182 ? 37.362 -55.028 5.650 1.00 55.97 211 TRP B C 1
ATOM 3327 O O . TRP B 1 182 ? 36.268 -54.466 5.573 1.00 55.30 211 TRP B O 1
ATOM 3338 N N . VAL B 1 183 ? 38.404 -54.715 4.879 1.00 55.37 212 VAL B N 1
ATOM 3339 C CA . VAL B 1 183 ? 38.392 -53.638 3.883 1.00 54.16 212 VAL B CA 1
ATOM 3340 C C . VAL B 1 183 ? 38.410 -54.232 2.479 1.00 54.57 212 VAL B C 1
ATOM 3341 O O . VAL B 1 183 ? 39.063 -55.250 2.257 1.00 56.41 212 VAL B O 1
ATOM 3345 N N . ALA B 1 184 ? 37.717 -53.596 1.532 1.00 53.34 213 ALA B N 1
ATOM 3346 C CA . ALA B 1 184 ? 37.774 -54.012 0.118 1.00 51.75 213 ALA B CA 1
ATOM 3347 C C . ALA B 1 184 ? 39.189 -53.880 -0.430 1.00 51.75 213 ALA B C 1
ATOM 3348 O O . ALA B 1 184 ? 39.877 -52.882 -0.166 1.00 50.50 213 ALA B O 1
ATOM 3350 N N . ASP B 1 185 ? 39.614 -54.899 -1.180 1.00 52.20 214 ASP B N 1
ATOM 3351 C CA . ASP B 1 185 ? 40.964 -54.966 -1.749 1.00 52.27 214 ASP B CA 1
ATOM 3352 C C . ASP B 1 185 ? 41.035 -54.224 -3.087 1.00 50.97 214 ASP B C 1
ATOM 3353 O O . ASP B 1 185 ? 40.463 -54.679 -4.081 1.00 51.21 214 ASP B O 1
ATOM 3358 N N . PRO B 1 186 ? 41.748 -53.081 -3.118 1.00 49.60 215 PRO B N 1
ATOM 3359 C CA . PRO B 1 186 ? 41.868 -52.260 -4.318 1.00 50.34 215 PRO B CA 1
ATOM 3360 C C . PRO B 1 186 ? 42.799 -52.869 -5.365 1.00 53.60 215 PRO B C 1
ATOM 3361 O O . PRO B 1 186 ? 42.897 -52.353 -6.482 1.00 56.17 215 PRO B O 1
ATOM 3365 N N . SER B 1 187 ? 43.465 -53.958 -5.003 1.00 55.79 216 SER B N 1
ATOM 3366 C CA . SER B 1 187 ? 44.409 -54.614 -5.898 1.00 57.79 216 SER B CA 1
ATOM 3367 C C . SER B 1 187 ? 43.868 -55.906 -6.492 1.00 59.56 216 SER B C 1
ATOM 3368 O O . SER B 1 187 ? 44.611 -56.639 -7.146 1.00 61.52 216 SER B O 1
ATOM 3371 N N . ARG B 1 188 ? 42.586 -56.185 -6.278 1.00 59.06 217 ARG B N 1
ATOM 3372 C CA . ARG B 1 188 ? 42.051 -57.459 -6.713 1.00 60.07 217 ARG B CA 1
ATOM 3373 C C . ARG B 1 188 ? 40.706 -57.451 -7.414 1.00 61.79 217 ARG B C 1
ATOM 3374 O O . ARG B 1 188 ? 40.423 -58.361 -8.202 1.00 69.01 217 ARG B O 1
ATOM 3382 N N . ASN B 1 189 ? 39.869 -56.461 -7.150 1.00 58.20 218 ASN B N 1
ATOM 3383 C CA . ASN B 1 189 ? 38.482 -56.615 -7.550 1.00 58.87 218 ASN B CA 1
ATOM 3384 C C . ASN B 1 189 ? 38.174 -56.344 -9.030 1.00 61.80 218 ASN B C 1
ATOM 3385 O O . ASN B 1 189 ? 37.487 -55.376 -9.366 1.00 64.22 218 ASN B O 1
ATOM 3390 N N . ASP B 1 190 ? 38.688 -57.216 -9.902 1.00 63.51 219 ASP B N 1
ATOM 3391 C CA . ASP B 1 190 ? 38.361 -57.228 -11.331 1.00 65.92 219 ASP B CA 1
ATOM 3392 C C . ASP B 1 190 ? 36.920 -57.641 -11.496 1.00 62.52 219 ASP B C 1
ATOM 3393 O O . ASP B 1 190 ? 36.322 -58.180 -10.565 1.00 63.09 219 ASP B O 1
ATOM 3398 N N . ASN B 1 191 ? 36.362 -57.408 -12.681 1.00 58.80 220 ASN B N 1
ATOM 3399 C CA . ASN B 1 191 ? 34.978 -57.779 -12.964 1.00 55.73 220 ASN B CA 1
ATOM 3400 C C . ASN B 1 191 ? 34.063 -57.423 -11.781 1.00 55.23 220 ASN B C 1
ATOM 3401 O O . ASN B 1 191 ? 33.179 -58.182 -11.398 1.00 56.59 220 ASN B O 1
ATOM 3406 N N . CYS B 1 192 ? 34.309 -56.254 -11.202 1.00 54.06 221 CYS B N 1
ATOM 3407 C CA . CYS B 1 192 ? 33.608 -55.783 -10.016 1.00 53.25 221 CYS B CA 1
ATOM 3408 C C . CYS B 1 192 ? 33.670 -54.263 -9.978 1.00 53.06 221 CYS B C 1
ATOM 3409 O O . CYS B 1 192 ? 34.713 -53.683 -10.250 1.00 53.59 221 CYS B O 1
ATOM 3412 N N . ARG B 1 193 ? 32.552 -53.622 -9.659 1.00 53.65 222 ARG B N 1
ATOM 3413 C CA . ARG B 1 193 ? 32.562 -52.199 -9.331 1.00 56.05 222 ARG B CA 1
ATOM 3414 C C . ARG B 1 193 ? 32.177 -52.033 -7.852 1.00 54.97 222 ARG B C 1
ATOM 3415 O O . ARG B 1 193 ? 31.134 -52.539 -7.412 1.00 55.36 222 ARG B O 1
ATOM 3423 N N . TYR B 1 194 ? 33.027 -51.355 -7.081 1.00 52.31 223 TYR B N 1
ATOM 3424 C CA . TYR B 1 194 ? 32.693 -51.053 -5.684 1.00 49.06 223 TYR B CA 1
ATOM 3425 C C . TYR B 1 194 ? 32.917 -49.594 -5.288 1.00 50.54 223 TYR B C 1
ATOM 3426 O O . TYR B 1 194 ? 33.620 -48.848 -5.971 1.00 50.72 223 TYR B O 1
ATOM 3435 N N . PHE B 1 195 ? 32.344 -49.217 -4.148 1.00 52.40 224 PHE B N 1
ATOM 3436 C CA . PHE B 1 195 ? 32.168 -47.820 -3.776 1.00 54.36 224 PHE B CA 1
ATOM 3437 C C . PHE B 1 195 ? 31.965 -47.702 -2.273 1.00 50.44 224 PHE B C 1
ATOM 3438 O O . PHE B 1 195 ? 31.076 -48.352 -1.719 1.00 49.24 224 PHE B O 1
ATOM 3446 N N . GLY B 1 196 ? 32.781 -46.884 -1.613 1.00 48.10 225 GLY B N 1
ATOM 3447 C CA . GLY B 1 196 ? 32.689 -46.723 -0.167 1.00 46.51 225 GLY B CA 1
ATOM 3448 C C . GLY B 1 196 ? 33.014 -45.342 0.369 1.00 46.08 225 GLY B C 1
ATOM 3449 O O . GLY B 1 196 ? 33.896 -44.655 -0.151 1.00 47.21 225 GLY B O 1
ATOM 3450 N N . ARG B 1 197 ? 32.298 -44.939 1.416 1.00 44.71 226 ARG B N 1
ATOM 3451 C CA . ARG B 1 197 ? 32.636 -43.738 2.174 1.00 44.02 226 ARG B CA 1
ATOM 3452 C C . ARG B 1 197 ? 32.625 -44.052 3.683 1.00 42.57 226 ARG B C 1
ATOM 3453 O O . ARG B 1 197 ? 31.711 -44.729 4.171 1.00 41.50 226 ARG B O 1
ATOM 3461 N N . MET B 1 198 ? 33.642 -43.588 4.413 1.00 42.03 227 MET B N 1
ATOM 3462 C CA . MET B 1 198 ? 33.618 -43.691 5.872 1.00 43.96 227 MET B CA 1
ATOM 3463 C C . MET B 1 198 ? 33.732 -42.336 6.572 1.00 45.13 227 MET B C 1
ATOM 3464 O O . MET B 1 198 ? 34.298 -41.380 6.023 1.00 45.21 227 MET B O 1
ATOM 3469 N N . VAL B 1 199 ? 33.179 -42.266 7.787 1.00 45.79 228 VAL B N 1
ATOM 3470 C CA . VAL B 1 199 ? 33.175 -41.041 8.593 1.00 45.80 228 VAL B CA 1
ATOM 3471 C C . VAL B 1 199 ? 33.784 -41.307 9.977 1.00 48.53 228 VAL B C 1
ATOM 3472 O O . VAL B 1 199 ? 33.623 -42.396 10.541 1.00 47.81 228 VAL B O 1
ATOM 3476 N N . GLY B 1 200 ? 34.491 -40.303 10.503 1.00 52.26 229 GLY B N 1
ATOM 3477 C CA . GLY B 1 200 ? 35.003 -40.299 11.877 1.00 55.34 229 GLY B CA 1
ATOM 3478 C C . GLY B 1 200 ? 33.910 -40.153 12.923 1.00 58.22 229 GLY B C 1
ATOM 3479 O O . GLY B 1 200 ? 32.713 -40.185 12.597 1.00 59.30 229 GLY B O 1
ATOM 3480 N N . GLY B 1 201 ? 34.305 -39.965 14.179 1.00 59.20 230 GLY B N 1
ATOM 3481 C CA . GLY B 1 201 ? 33.369 -40.208 15.270 1.00 62.87 230 GLY B CA 1
ATOM 3482 C C . GLY B 1 201 ? 33.110 -39.176 16.349 1.00 65.29 230 GLY B C 1
ATOM 3483 O O . GLY B 1 201 ? 32.811 -39.547 17.493 1.00 67.93 230 GLY B O 1
ATOM 3484 N N . ALA B 1 202 ? 33.190 -37.892 16.012 1.00 63.56 231 ALA B N 1
ATOM 3485 C CA . ALA B 1 202 ? 32.793 -36.863 16.976 1.00 61.56 231 ALA B CA 1
ATOM 3486 C C . ALA B 1 202 ? 31.276 -36.614 16.929 1.00 59.91 231 ALA B C 1
ATOM 3487 O O . ALA B 1 202 ? 30.829 -35.478 16.768 1.00 61.49 231 ALA B O 1
ATOM 3489 N N . ALA B 1 203 ? 30.497 -37.688 17.068 1.00 55.97 232 ALA B N 1
ATOM 3490 C CA . ALA B 1 203 ? 29.028 -37.641 17.010 1.00 52.83 232 ALA B CA 1
ATOM 3491 C C . ALA B 1 203 ? 28.469 -36.739 15.902 1.00 51.29 232 ALA B C 1
ATOM 3492 O O . ALA B 1 203 ? 27.764 -35.772 16.184 1.00 50.81 232 ALA B O 1
ATOM 3494 N N . THR B 1 204 ? 28.796 -37.053 14.651 1.00 49.97 233 THR B N 1
ATOM 3495 C CA . THR B 1 204 ? 28.239 -36.340 13.494 1.00 48.35 233 THR B CA 1
ATOM 3496 C C . THR B 1 204 ? 27.081 -37.137 12.888 1.00 45.56 233 THR B C 1
ATOM 3497 O O . THR B 1 204 ? 27.121 -38.371 12.869 1.00 45.19 233 THR B O 1
ATOM 3501 N N . PRO B 1 205 ? 26.044 -36.431 12.393 1.00 43.52 234 PRO B N 1
ATOM 3502 C CA . PRO B 1 205 ? 24.837 -37.087 11.898 1.00 42.72 234 PRO B CA 1
ATOM 3503 C C . PRO B 1 205 ? 25.031 -37.670 10.505 1.00 43.45 234 PRO B C 1
ATOM 3504 O O . PRO B 1 205 ? 25.763 -37.098 9.695 1.00 46.17 234 PRO B O 1
ATOM 3508 N N . PRO B 1 206 ? 24.391 -38.812 10.224 1.00 42.25 235 PRO B N 1
ATOM 3509 C CA . PRO B 1 206 ? 24.313 -39.289 8.854 1.00 41.21 235 PRO B CA 1
ATOM 3510 C C . PRO B 1 206 ? 23.407 -38.386 8.006 1.00 40.40 235 PRO B C 1
ATOM 3511 O O . PRO B 1 206 ? 22.365 -37.928 8.473 1.00 39.78 235 PRO B O 1
ATOM 3515 N N . VAL B 1 207 ? 23.828 -38.118 6.777 1.00 39.28 236 VAL B N 1
ATOM 3516 C CA . VAL B 1 207 ? 22.993 -37.436 5.807 1.00 36.92 236 VAL B CA 1
ATOM 3517 C C . VAL B 1 207 ? 22.751 -38.470 4.730 1.00 37.78 236 VAL B C 1
ATOM 3518 O O . VAL B 1 207 ? 23.699 -39.069 4.230 1.00 38.79 236 VAL B O 1
ATOM 3522 N N . VAL B 1 208 ? 21.488 -38.722 4.406 1.00 38.90 237 VAL B N 1
ATOM 3523 C CA . VAL B 1 208 ? 21.150 -39.810 3.486 1.00 40.66 237 VAL B CA 1
ATOM 3524 C C . VAL B 1 208 ? 20.058 -39.409 2.506 1.00 43.60 237 VAL B C 1
ATOM 3525 O O . VAL B 1 208 ? 18.933 -39.094 2.912 1.00 45.96 237 VAL B O 1
ATOM 3529 N N . SER B 1 209 ? 20.406 -39.430 1.219 1.00 44.69 238 SER B N 1
ATOM 3530 C CA . SER B 1 209 ? 19.463 -39.151 0.132 1.00 44.24 238 SER B CA 1
ATOM 3531 C C . SER B 1 209 ? 18.903 -40.422 -0.520 1.00 43.75 238 SER B C 1
ATOM 3532 O O . SER B 1 209 ? 19.576 -41.456 -0.605 1.00 44.45 238 SER B O 1
ATOM 3535 N N . PHE B 1 210 ? 17.660 -40.336 -0.975 1.00 43.20 239 PHE B N 1
ATOM 3536 C CA . PHE B 1 210 ? 17.021 -41.438 -1.672 1.00 43.99 239 PHE B CA 1
ATOM 3537 C C . PHE B 1 210 ? 16.065 -40.888 -2.700 1.00 45.50 239 PHE B C 1
ATOM 3538 O O . PHE B 1 210 ? 15.418 -39.868 -2.468 1.00 44.44 239 PHE B O 1
ATOM 3546 N N . SER B 1 211 ? 16.007 -41.554 -3.849 1.00 48.29 240 SER B N 1
ATOM 3547 C CA . SER B 1 211 ? 15.167 -41.111 -4.960 1.00 49.69 240 SER B CA 1
ATOM 3548 C C . SER B 1 211 ? 14.627 -42.292 -5.724 1.00 50.70 240 SER B C 1
ATOM 3549 O O . SER B 1 211 ? 14.682 -43.436 -5.278 1.00 51.15 240 SER B O 1
ATOM 3552 N N . ASN B 1 212 ? 14.145 -41.977 -6.909 1.00 51.93 241 ASN B N 1
ATOM 3553 C CA . ASN B 1 212 ? 13.290 -42.820 -7.691 1.00 51.97 241 ASN B CA 1
ATOM 3554 C C . ASN B 1 212 ? 13.783 -42.645 -9.107 1.00 52.88 241 ASN B C 1
ATOM 3555 O O . ASN B 1 212 ? 13.375 -43.367 -10.014 1.00 52.30 2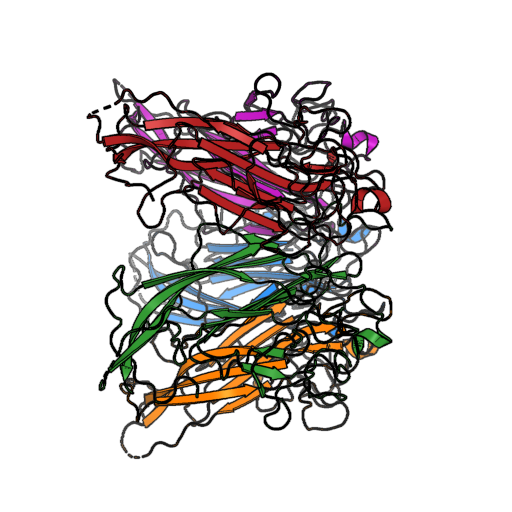41 ASN B O 1
ATOM 3560 N N . ASN B 1 213 ? 14.693 -41.684 -9.266 1.00 54.44 242 ASN B N 1
ATOM 3561 C CA . ASN B 1 213 ? 15.077 -41.144 -10.551 1.00 58.08 242 ASN B CA 1
ATOM 3562 C C . ASN B 1 213 ? 16.591 -40.977 -10.620 1.00 55.63 242 ASN B C 1
ATOM 3563 O O . ASN B 1 213 ? 17.097 -39.874 -10.812 1.00 58.94 242 ASN B O 1
ATOM 3568 N N . SER B 1 214 ? 17.313 -42.084 -10.469 1.00 51.76 243 SER B N 1
ATOM 3569 C CA . SER B 1 214 ? 18.763 -42.044 -10.346 1.00 50.16 243 SER B CA 1
ATOM 3570 C C . SER B 1 214 ? 19.354 -43.396 -10.716 1.00 49.16 243 SER B C 1
ATOM 3571 O O . SER B 1 214 ? 19.044 -44.400 -10.075 1.00 49.89 243 SER B O 1
ATOM 3574 N N . THR B 1 215 ? 20.197 -43.408 -11.752 1.00 48.24 244 THR B N 1
ATOM 3575 C CA . THR B 1 215 ? 20.828 -44.637 -12.268 1.00 48.50 244 THR B CA 1
ATOM 3576 C C . THR B 1 215 ? 22.328 -44.646 -12.033 1.00 48.00 244 THR B C 1
ATOM 3577 O O . THR B 1 215 ? 22.947 -43.599 -11.886 1.00 47.95 244 THR B O 1
ATOM 3581 N N . ILE B 1 216 ? 22.905 -45.842 -11.997 1.00 48.74 245 ILE B N 1
ATOM 3582 C CA . ILE B 1 216 ? 24.349 -46.001 -12.021 1.00 50.60 245 ILE B CA 1
ATOM 3583 C C . ILE B 1 216 ? 24.723 -46.803 -13.264 1.00 55.44 245 ILE B C 1
ATOM 3584 O O . ILE B 1 216 ? 24.276 -47.947 -13.419 1.00 58.05 245 ILE B O 1
ATOM 3589 N N . PRO B 1 217 ? 25.522 -46.204 -14.169 1.00 57.67 246 PRO B N 1
ATOM 3590 C CA . PRO B 1 217 ? 26.080 -46.985 -15.275 1.00 57.39 246 PRO B CA 1
ATOM 3591 C C . PRO B 1 217 ? 27.256 -47.816 -14.760 1.00 57.03 246 PRO B C 1
ATOM 3592 O O . PRO B 1 217 ? 27.957 -47.388 -13.835 1.00 56.93 246 PRO B O 1
ATOM 3596 N N . LEU B 1 218 ? 27.459 -48.993 -15.344 1.00 56.43 247 LEU B N 1
ATOM 3597 C CA . LEU B 1 218 ? 28.465 -49.922 -14.845 1.00 56.07 247 LEU B CA 1
ATOM 3598 C C . LEU B 1 218 ? 29.541 -50.308 -15.860 1.00 57.36 247 LEU B C 1
ATOM 3599 O O . LEU B 1 218 ? 30.437 -51.093 -15.538 1.00 59.15 247 LEU B O 1
ATOM 3604 N N . LEU B 1 219 ? 29.460 -49.748 -17.069 1.00 56.74 248 LEU B N 1
ATOM 3605 C CA . LEU B 1 219 ? 30.433 -50.024 -18.128 1.00 56.16 248 LEU B CA 1
ATOM 3606 C C . LEU B 1 219 ? 31.801 -49.432 -17.809 1.00 58.08 248 LEU B C 1
ATOM 3607 O O . LEU B 1 219 ? 31.890 -48.302 -17.344 1.00 60.14 248 LEU B O 1
ATOM 3612 N N . ASP B 1 220 ? 32.862 -50.203 -18.042 1.00 59.24 249 ASP B N 1
ATOM 3613 C CA . ASP B 1 220 ? 34.234 -49.718 -17.832 1.00 60.50 249 ASP B CA 1
ATOM 3614 C C . ASP B 1 220 ? 34.729 -48.912 -19.042 1.00 61.26 249 ASP B C 1
ATOM 3615 O O . ASP B 1 220 ? 33.939 -48.565 -19.933 1.00 59.83 249 ASP B O 1
ATOM 3620 N N . GLU B 1 221 ? 36.033 -48.635 -19.077 1.00 63.79 250 GLU B N 1
ATOM 3621 C CA . GLU B 1 221 ? 36.657 -47.890 -20.179 1.00 66.18 250 GLU B CA 1
ATOM 3622 C C . GLU B 1 221 ? 36.335 -48.481 -21.551 1.00 64.57 250 GLU B C 1
ATOM 3623 O O . GLU B 1 221 ? 36.231 -47.741 -22.528 1.00 65.12 250 GLU B O 1
ATOM 3629 N N . ASN B 1 222 ? 36.186 -49.805 -21.616 1.00 62.07 251 ASN B N 1
ATOM 3630 C CA . ASN B 1 222 ? 35.928 -50.515 -22.872 1.00 60.85 251 ASN B CA 1
ATOM 3631 C C . ASN B 1 222 ? 34.454 -50.836 -23.101 1.00 59.53 251 ASN B C 1
ATOM 3632 O O . ASN B 1 222 ? 34.113 -51.631 -23.986 1.00 60.16 251 ASN B O 1
ATOM 3637 N N . GLY B 1 223 ? 33.583 -50.229 -22.300 1.00 57.93 252 GLY B N 1
ATOM 3638 C CA . GLY B 1 223 ? 32.139 -50.435 -22.435 1.00 57.33 252 GLY B CA 1
ATOM 3639 C C . GLY B 1 223 ? 31.677 -51.825 -22.039 1.00 58.12 252 GLY B C 1
ATOM 3640 O O . GLY B 1 223 ? 30.680 -52.335 -22.564 1.00 58.42 252 GLY B O 1
ATOM 3641 N N . ILE B 1 224 ? 32.408 -52.433 -21.106 1.00 58.64 253 ILE B N 1
ATOM 3642 C CA . ILE B 1 224 ? 32.073 -53.755 -20.586 1.00 59.02 253 ILE B CA 1
ATOM 3643 C C . ILE B 1 224 ? 31.616 -53.658 -19.130 1.00 58.21 253 ILE B C 1
ATOM 3644 O O . ILE B 1 224 ? 32.356 -53.181 -18.256 1.00 57.98 253 ILE B O 1
ATOM 3649 N N . GLY B 1 225 ? 30.399 -54.126 -18.875 1.00 57.15 254 GLY B N 1
ATOM 3650 C CA . GLY B 1 225 ? 29.871 -54.170 -17.517 1.00 57.52 254 GLY B CA 1
ATOM 3651 C C . GLY B 1 225 ? 30.443 -55.306 -16.685 1.00 56.47 254 GLY B C 1
ATOM 3652 O O . GLY B 1 225 ? 31.592 -55.725 -16.885 1.00 56.29 254 GLY B O 1
ATOM 3653 N N . ILE B 1 226 ? 29.639 -55.794 -15.744 1.00 54.88 255 ILE B N 1
ATOM 3654 C CA . ILE B 1 226 ? 30.030 -56.927 -14.916 1.00 53.76 255 ILE B CA 1
ATOM 3655 C C . ILE B 1 226 ? 29.569 -58.200 -15.596 1.00 53.79 255 ILE B C 1
ATOM 3656 O O . ILE B 1 226 ? 28.391 -58.336 -15.944 1.00 52.48 255 ILE B O 1
ATOM 3661 N N . LEU B 1 227 ? 30.509 -59.123 -15.783 1.00 54.65 256 LEU B N 1
ATOM 3662 C CA . LEU B 1 227 ? 30.249 -60.376 -16.485 1.00 55.13 256 LEU B CA 1
ATOM 3663 C C . LEU B 1 227 ? 30.025 -61.513 -15.504 1.00 56.54 256 LEU B C 1
ATOM 3664 O O . LEU B 1 227 ? 30.861 -61.766 -14.634 1.00 57.36 256 LEU B O 1
ATOM 3669 N N . CYS B 1 228 ? 28.890 -62.190 -15.643 1.00 56.97 257 CYS B N 1
ATOM 3670 C CA . CYS B 1 228 ? 28.562 -63.313 -14.778 1.00 58.61 257 CYS B CA 1
ATOM 3671 C C . CYS B 1 228 ? 29.160 -64.607 -15.326 1.00 60.31 257 CYS B C 1
ATOM 3672 O O . CYS B 1 228 ? 28.437 -65.483 -15.823 1.00 60.17 257 CYS B O 1
ATOM 3675 N N . LEU B 1 229 ? 30.483 -64.719 -15.219 1.00 61.63 258 LEU B N 1
ATOM 3676 C CA . LEU B 1 229 ? 31.225 -65.837 -15.785 1.00 62.96 258 LEU B CA 1
ATOM 3677 C C . LEU B 1 229 ? 30.779 -67.211 -15.268 1.00 65.64 258 LEU B C 1
ATOM 3678 O O . LEU B 1 229 ? 30.896 -68.204 -15.985 1.00 67.37 258 LEU B O 1
ATOM 3683 N N . GLN B 1 230 ? 30.267 -67.259 -14.038 1.00 66.79 259 GLN B N 1
ATOM 3684 C CA . GLN B 1 230 ? 29.799 -68.507 -13.435 1.00 66.88 259 GLN B CA 1
ATOM 3685 C C . GLN B 1 230 ? 28.278 -68.502 -13.274 1.00 65.31 259 GLN B C 1
ATOM 3686 O O . GLN B 1 230 ? 27.729 -69.298 -12.514 1.00 67.59 259 GLN B O 1
ATOM 3692 N N . GLY B 1 231 ? 27.599 -67.594 -13.969 1.00 63.00 260 GLY B N 1
ATOM 3693 C CA . GLY B 1 231 ? 26.135 -67.538 -13.945 1.00 62.57 260 GLY B CA 1
ATOM 3694 C C . GLY B 1 231 ? 25.511 -66.778 -12.783 1.00 64.07 260 GLY B C 1
ATOM 3695 O O . GLY B 1 231 ? 24.301 -66.525 -12.787 1.00 62.51 260 GLY B O 1
ATOM 3696 N N . ARG B 1 232 ? 26.329 -66.418 -11.792 1.00 66.86 261 ARG B N 1
ATOM 3697 C CA . ARG B 1 232 ? 25.861 -65.684 -10.614 1.00 69.36 261 ARG B CA 1
ATOM 3698 C C . ARG B 1 232 ? 26.405 -64.253 -10.617 1.00 64.54 261 ARG B C 1
ATOM 3699 O O . ARG B 1 232 ? 27.518 -64.004 -11.101 1.00 62.88 261 ARG B O 1
ATOM 3707 N N . LEU B 1 233 ? 25.614 -63.327 -10.070 1.00 60.74 262 LEU B N 1
ATOM 3708 C CA . LEU B 1 233 ? 26.090 -61.990 -9.696 1.00 57.55 262 LEU B CA 1
ATOM 3709 C C . LEU B 1 233 ? 26.132 -61.834 -8.170 1.00 56.70 262 LEU B C 1
ATOM 3710 O O . LEU B 1 233 ? 25.199 -62.218 -7.470 1.00 56.06 262 LEU B O 1
ATOM 3715 N N . TYR B 1 234 ? 27.219 -61.253 -7.672 1.00 56.13 263 TYR B N 1
ATOM 3716 C CA . TYR B 1 234 ? 27.457 -61.090 -6.237 1.00 55.26 263 TYR B CA 1
ATOM 3717 C C . TYR B 1 234 ? 27.260 -59.644 -5.767 1.00 52.45 263 TYR B C 1
ATOM 3718 O O . TYR B 1 234 ? 28.051 -58.754 -6.100 1.00 52.25 263 TYR B O 1
ATOM 3727 N N . ILE B 1 235 ? 26.207 -59.420 -4.984 1.00 50.05 264 ILE B N 1
ATOM 3728 C CA . ILE B 1 235 ? 25.984 -58.125 -4.328 1.00 48.30 264 ILE B CA 1
ATOM 3729 C C . ILE B 1 235 ? 26.547 -58.136 -2.902 1.00 47.62 264 ILE B C 1
ATOM 3730 O O . ILE B 1 235 ? 26.264 -59.045 -2.122 1.00 48.26 264 ILE B O 1
ATOM 3735 N N . THR B 1 236 ? 27.343 -57.132 -2.567 1.00 46.27 265 THR B N 1
ATOM 3736 C CA . THR B 1 236 ? 27.903 -57.027 -1.222 1.00 46.59 265 THR B CA 1
ATOM 3737 C C . THR B 1 236 ? 27.798 -55.584 -0.749 1.00 48.65 265 THR B C 1
ATOM 3738 O O . THR B 1 236 ? 28.228 -54.674 -1.454 1.00 51.69 265 THR B O 1
ATOM 3742 N N . CYS B 1 237 ? 27.226 -55.368 0.436 1.00 47.71 266 CYS B N 1
ATOM 3743 C CA . CYS B 1 237 ? 26.995 -54.003 0.925 1.00 46.20 266 CYS B CA 1
ATOM 3744 C C . CYS B 1 237 ? 26.887 -53.880 2.446 1.00 46.70 266 CYS B C 1
ATOM 3745 O O . CYS B 1 237 ? 26.741 -54.874 3.158 1.00 47.46 266 CYS B O 1
ATOM 3748 N N . ALA B 1 238 ? 26.971 -52.638 2.919 1.00 46.85 267 ALA B N 1
ATOM 3749 C CA . ALA B 1 238 ? 26.855 -52.289 4.334 1.00 46.18 267 ALA B CA 1
ATOM 3750 C C . ALA B 1 238 ? 26.579 -50.799 4.458 1.00 47.23 267 ALA B C 1
ATOM 3751 O O . ALA B 1 238 ? 27.238 -49.988 3.807 1.00 47.45 267 ALA B O 1
ATOM 3753 N N . ASP B 1 239 ? 25.605 -50.448 5.297 1.00 48.63 268 ASP B N 1
ATOM 3754 C CA . ASP B 1 239 ? 25.271 -49.043 5.552 1.00 48.97 268 ASP B CA 1
ATOM 3755 C C . ASP B 1 239 ? 25.200 -48.710 7.039 1.00 46.47 268 ASP B C 1
ATOM 3756 O O . ASP B 1 239 ? 24.105 -48.576 7.590 1.00 46.14 268 ASP B O 1
ATOM 3761 N N . LEU B 1 240 ? 26.371 -48.574 7.671 1.00 43.64 269 LEU B N 1
ATOM 3762 C CA . LEU B 1 240 ? 26.473 -48.176 9.070 1.00 42.02 269 LEU B CA 1
ATOM 3763 C C . LEU B 1 240 ? 26.144 -46.689 9.207 1.00 42.76 269 LEU B C 1
ATOM 3764 O O . LEU B 1 240 ? 26.894 -45.829 8.725 1.00 43.47 269 LEU B O 1
ATOM 3769 N N . LEU B 1 241 ? 25.028 -46.395 9.873 1.00 42.68 270 LEU B N 1
ATOM 3770 C CA . LEU B 1 241 ? 24.535 -45.024 10.008 1.00 42.45 270 LEU B CA 1
ATOM 3771 C C . LEU B 1 241 ? 25.079 -44.274 11.222 1.00 43.33 270 LEU B C 1
ATOM 3772 O O . LEU B 1 241 ? 25.037 -43.040 11.257 1.00 43.13 270 LEU B O 1
ATOM 3777 N N . GLY B 1 242 ? 25.577 -45.014 12.212 1.00 44.58 271 GLY B N 1
ATOM 3778 C CA . GLY B 1 242 ? 26.086 -44.428 13.457 1.00 45.42 271 GLY B CA 1
ATOM 3779 C C . GLY B 1 242 ? 25.465 -45.050 14.697 1.00 46.63 271 GLY B C 1
ATOM 3780 O O . GLY B 1 242 ? 25.006 -46.201 14.664 1.00 47.10 271 GLY B O 1
ATOM 3781 N N . VAL B 1 243 ? 25.439 -44.287 15.789 1.00 47.37 272 VAL B N 1
ATOM 3782 C CA . VAL B 1 243 ? 24.941 -44.786 17.073 1.00 48.79 272 VAL B CA 1
ATOM 3783 C C . VAL B 1 243 ? 23.784 -43.934 17.624 1.00 49.34 272 VAL B C 1
ATOM 3784 O O . VAL B 1 243 ? 23.828 -42.699 17.572 1.00 48.41 272 VAL B O 1
ATOM 3788 N N . ASN B 1 244 ? 22.752 -44.611 18.134 1.00 50.67 273 ASN B N 1
ATOM 3789 C CA . ASN B 1 244 ? 21.640 -43.964 18.837 1.00 51.65 273 ASN B CA 1
ATOM 3790 C C . ASN B 1 244 ? 21.307 -44.673 20.150 1.00 52.17 273 ASN B C 1
ATOM 3791 O O . ASN B 1 244 ? 20.928 -45.863 20.151 1.00 52.71 273 ASN B O 1
ATOM 3796 N N . LYS B 1 245 ? 21.437 -43.927 21.253 1.00 51.15 274 LYS B N 1
ATOM 3797 C CA . LYS B 1 245 ? 21.191 -44.428 22.613 1.00 49.77 274 LYS B CA 1
ATOM 3798 C C . LYS B 1 245 ? 22.051 -45.655 22.873 1.00 50.59 274 LYS B C 1
ATOM 3799 O O . LYS B 1 245 ? 21.540 -46.737 23.175 1.00 49.89 274 LYS B O 1
ATOM 3805 N N . ASN B 1 246 ? 23.358 -45.479 22.720 1.00 52.19 275 ASN B N 1
ATOM 3806 C CA . ASN B 1 246 ? 24.330 -46.567 22.863 1.00 52.80 275 ASN B CA 1
ATOM 3807 C C . ASN B 1 246 ? 24.021 -47.861 22.069 1.00 53.22 275 ASN B C 1
ATOM 3808 O O . ASN B 1 246 ? 24.380 -48.967 22.483 1.00 52.57 275 ASN B O 1
ATOM 3813 N N . ARG B 1 247 ? 23.365 -47.709 20.921 1.00 54.38 276 ARG B N 1
ATOM 3814 C CA . ARG B 1 247 ? 23.107 -48.841 20.028 1.00 55.31 276 ARG B CA 1
ATOM 3815 C C . ARG B 1 247 ? 23.428 -48.526 18.557 1.00 55.63 276 ARG B C 1
ATOM 3816 O O . ARG B 1 247 ? 23.127 -47.437 18.055 1.00 56.02 276 ARG B O 1
ATOM 3824 N N . VAL B 1 248 ? 24.058 -49.487 17.887 1.00 54.30 277 VAL B N 1
ATOM 3825 C CA . VAL B 1 248 ? 24.495 -49.327 16.499 1.00 51.72 277 VAL B CA 1
ATOM 3826 C C . VAL B 1 248 ? 23.325 -49.470 15.535 1.00 52.32 277 VAL B C 1
ATOM 3827 O O . VAL B 1 248 ? 22.604 -50.465 15.564 1.00 53.18 277 VAL B O 1
ATOM 3831 N N . HIS B 1 249 ? 23.145 -48.460 14.689 1.00 51.83 278 HIS B N 1
ATOM 3832 C CA . HIS B 1 249 ? 22.102 -48.477 13.664 1.00 51.13 278 HIS B CA 1
ATOM 3833 C C . HIS B 1 249 ? 22.665 -48.579 12.246 1.00 50.03 278 HIS B C 1
ATOM 3834 O O . HIS B 1 249 ? 23.726 -48.022 11.935 1.00 50.77 278 HIS B O 1
ATOM 3841 N N . THR B 1 250 ? 21.941 -49.304 11.398 1.00 47.61 279 THR B N 1
ATOM 3842 C CA . THR B 1 250 ? 22.244 -49.382 9.974 1.00 44.90 279 THR B CA 1
ATOM 3843 C C . THR B 1 250 ? 21.025 -48.904 9.195 1.00 46.15 279 THR B C 1
ATOM 3844 O O . THR B 1 250 ? 19.986 -48.580 9.788 1.00 46.93 279 THR B O 1
ATOM 3848 N N . GLY B 1 251 ? 21.160 -48.852 7.870 1.00 46.14 280 GLY B N 1
ATOM 3849 C CA . GLY B 1 251 ? 20.021 -48.640 6.994 1.00 45.95 280 GLY B CA 1
ATOM 3850 C C . GLY B 1 251 ? 19.070 -49.788 7.221 1.00 47.15 280 GLY B C 1
ATOM 3851 O O . GLY B 1 251 ? 19.502 -50.897 7.546 1.00 47.57 280 GLY B O 1
ATOM 3852 N N . LEU B 1 252 ? 17.774 -49.519 7.079 1.00 48.25 281 LEU B N 1
ATOM 3853 C CA . LEU B 1 252 ? 16.734 -50.529 7.320 1.00 49.27 281 LEU B CA 1
ATOM 3854 C C . LEU B 1 252 ? 16.883 -51.720 6.371 1.00 51.50 281 LEU B C 1
ATOM 3855 O O . LEU B 1 252 ? 16.814 -52.874 6.794 1.00 51.06 281 LEU B O 1
ATOM 3860 N N . SER B 1 253 ? 17.100 -51.413 5.092 1.00 54.53 282 SER B N 1
ATOM 3861 C CA . SER B 1 253 ? 17.416 -52.391 4.047 1.00 56.29 282 SER B CA 1
ATOM 3862 C C . SER B 1 253 ? 17.770 -51.625 2.773 1.00 56.43 282 SER B C 1
ATOM 3863 O O . SER B 1 253 ? 17.392 -50.455 2.615 1.00 57.73 282 SER B O 1
ATOM 3866 N N . ARG B 1 254 ? 18.491 -52.274 1.864 1.00 54.36 283 ARG B N 1
ATOM 3867 C CA . ARG B 1 254 ? 18.893 -51.626 0.616 1.00 51.80 283 ARG B CA 1
ATOM 3868 C C . ARG B 1 254 ? 18.237 -52.277 -0.594 1.00 50.85 283 ARG B C 1
ATOM 3869 O O . ARG B 1 254 ? 18.266 -53.502 -0.748 1.00 50.50 283 ARG B O 1
ATOM 3877 N N . PHE B 1 255 ? 17.654 -51.440 -1.448 1.00 50.45 284 PHE B N 1
ATOM 3878 C CA . PHE B 1 255 ? 17.008 -51.878 -2.687 1.00 49.81 284 PHE B CA 1
ATOM 3879 C C . PHE B 1 255 ? 18.007 -51.993 -3.850 1.00 48.74 284 PHE B C 1
ATOM 3880 O O . PHE B 1 255 ? 19.013 -51.275 -3.895 1.00 47.87 284 PHE B O 1
ATOM 3888 N N . PHE B 1 256 ? 17.721 -52.907 -4.776 1.00 48.09 285 PHE B N 1
ATOM 3889 C CA . PHE B 1 256 ? 18.526 -53.079 -5.981 1.00 47.55 285 PHE B CA 1
ATOM 3890 C C . PHE B 1 256 ? 17.646 -53.412 -7.175 1.00 48.45 285 PHE B C 1
ATOM 3891 O O . PHE B 1 256 ? 16.840 -54.335 -7.104 1.00 50.21 285 PHE B O 1
ATOM 3899 N N . ARG B 1 257 ? 17.798 -52.660 -8.264 1.00 47.97 286 ARG B N 1
ATOM 3900 C CA . ARG B 1 257 ? 17.253 -53.074 -9.554 1.00 47.41 286 ARG B CA 1
ATOM 3901 C C . ARG B 1 257 ? 18.404 -53.313 -10.530 1.00 48.77 286 ARG B C 1
ATOM 3902 O O . ARG B 1 257 ? 19.148 -52.388 -10.869 1.00 50.04 286 ARG B O 1
ATOM 3910 N N . LEU B 1 258 ? 18.544 -54.563 -10.964 1.00 49.10 287 LEU B N 1
ATOM 3911 C CA . LEU B 1 258 ? 19.651 -54.966 -11.825 1.00 49.61 287 LEU B CA 1
ATOM 3912 C C . LEU B 1 258 ? 19.209 -55.146 -13.274 1.00 52.71 287 LEU B C 1
ATOM 3913 O O . LEU B 1 258 ? 18.198 -55.803 -13.544 1.00 54.57 287 LEU B O 1
ATOM 3918 N N . HIS B 1 259 ? 19.970 -54.552 -14.196 1.00 54.05 288 HIS B N 1
ATOM 3919 C CA . HIS B 1 259 ? 19.693 -54.639 -15.637 1.00 53.73 288 HIS B CA 1
ATOM 3920 C C . HIS B 1 259 ? 20.745 -55.463 -16.386 1.00 54.50 288 HIS B C 1
ATOM 3921 O O . HIS B 1 259 ? 21.924 -55.066 -16.484 1.00 54.02 288 HIS B O 1
ATOM 3928 N N . PHE B 1 260 ? 20.309 -56.607 -16.911 1.00 55.00 289 PHE B N 1
ATOM 3929 C CA . PHE B 1 260 ? 21.197 -57.532 -17.614 1.00 54.97 289 PHE B CA 1
ATOM 3930 C C . PHE B 1 260 ? 20.984 -57.580 -19.127 1.00 54.95 289 PHE B C 1
ATOM 3931 O O . PHE B 1 260 ? 19.871 -57.401 -19.627 1.00 54.52 289 PHE B O 1
ATOM 3939 N N . ARG B 1 261 ? 22.073 -57.834 -19.841 1.00 55.08 290 ARG B N 1
ATOM 3940 C CA . ARG B 1 261 ? 22.026 -58.164 -21.261 1.00 55.93 290 ARG B CA 1
ATOM 3941 C C . ARG B 1 261 ? 23.013 -59.306 -21.518 1.00 58.38 290 ARG B C 1
ATOM 3942 O O . ARG B 1 261 ? 23.795 -59.667 -20.627 1.00 59.08 290 ARG B O 1
ATOM 3950 N N . GLN B 1 262 ? 22.984 -59.871 -22.724 1.00 59.63 291 GLN B N 1
ATOM 3951 C CA . GLN B 1 262 ? 23.888 -60.970 -23.054 1.00 59.93 291 GLN B CA 1
ATOM 3952 C C . GLN B 1 262 ? 25.138 -60.490 -23.779 1.00 58.10 291 GLN B C 1
ATOM 3953 O O . GLN B 1 262 ? 25.094 -59.487 -24.485 1.00 56.60 291 GLN B O 1
ATOM 3959 N N . ARG B 1 263 ? 26.252 -61.194 -23.575 1.00 58.84 292 ARG B N 1
ATOM 3960 C CA . ARG B 1 263 ? 27.514 -60.852 -24.232 1.00 62.87 292 ARG B CA 1
ATOM 3961 C C . ARG B 1 263 ? 28.353 -62.059 -24.661 1.00 67.23 292 ARG B C 1
ATOM 3962 O O . ARG B 1 263 ? 28.486 -63.030 -23.917 1.00 70.44 292 ARG B O 1
ATOM 3970 N N . ARG B 1 264 ? 28.939 -61.967 -25.854 1.00 69.58 293 ARG B N 1
ATOM 3971 C CA . ARG B 1 264 ? 29.798 -63.020 -26.405 1.00 71.95 293 ARG B CA 1
ATOM 3972 C C . ARG B 1 264 ? 31.204 -63.049 -25.810 1.00 70.80 293 ARG B C 1
ATOM 3973 O O . ARG B 1 264 ? 31.841 -62.007 -25.633 1.00 69.92 293 ARG B O 1
ATOM 3981 N N . VAL B 1 265 ? 31.679 -64.262 -25.527 1.00 72.07 294 VAL B N 1
ATOM 3982 C CA . VAL B 1 265 ? 33.019 -64.498 -24.988 1.00 75.15 294 VAL B CA 1
ATOM 3983 C C . VAL B 1 265 ? 33.612 -65.761 -25.633 1.00 79.41 294 VAL B C 1
ATOM 3984 O O . VAL B 1 265 ? 32.891 -66.741 -25.848 1.00 82.78 294 VAL B O 1
ATOM 3988 N N . ARG B 1 266 ? 34.907 -65.732 -25.959 1.00 80.53 295 ARG B N 1
ATOM 3989 C CA . ARG B 1 266 ? 35.585 -66.906 -26.533 1.00 81.44 295 ARG B CA 1
ATOM 3990 C C . ARG B 1 266 ? 35.699 -68.012 -25.485 1.00 82.27 295 ARG B C 1
ATOM 3991 O O . ARG B 1 266 ? 35.993 -67.736 -24.316 1.00 82.71 295 ARG B O 1
ATOM 3993 N N . ASN B 1 267 ? 35.451 -69.253 -25.907 1.00 82.63 296 ASN B N 1
ATOM 3994 C CA . ASN B 1 267 ? 35.462 -70.412 -25.006 1.00 83.02 296 ASN B CA 1
ATOM 3995 C C . ASN B 1 267 ? 36.829 -70.652 -24.346 1.00 83.22 296 ASN B C 1
ATOM 3996 O O . ASN B 1 267 ? 36.940 -71.036 -23.174 1.00 83.10 296 ASN B O 1
ATOM 4002 N N . SER C 1 2 ? 3.702 -52.432 -12.056 1.00 89.11 31 SER C N 1
ATOM 4003 C CA . SER C 1 2 ? 2.267 -52.631 -11.727 1.00 89.20 31 SER C CA 1
ATOM 4004 C C . SER C 1 2 ? 1.412 -51.443 -12.191 1.00 89.60 31 SER C C 1
ATOM 4005 O O . SER C 1 2 ? 0.449 -51.633 -12.935 1.00 90.08 31 SER C O 1
ATOM 4007 N N . HIS C 1 3 ? 1.776 -50.228 -11.772 1.00 89.73 32 HIS C N 1
ATOM 4008 C CA . HIS C 1 3 ? 0.993 -49.008 -12.066 1.00 89.55 32 HIS C CA 1
ATOM 4009 C C . HIS C 1 3 ? 0.973 -48.621 -13.542 1.00 88.97 32 HIS C C 1
ATOM 4010 O O . HIS C 1 3 ? -0.046 -48.158 -14.057 1.00 88.50 32 HIS C O 1
ATOM 4017 N N . MET C 1 4 ? 2.114 -48.802 -14.203 1.00 88.78 33 MET C N 1
ATOM 4018 C CA . MET C 1 4 ? 2.291 -48.434 -15.604 1.00 88.14 33 MET C CA 1
ATOM 4019 C C . MET C 1 4 ? 2.079 -49.638 -16.524 1.00 87.85 33 MET C C 1
ATOM 4020 O O . MET C 1 4 ? 1.975 -49.485 -17.744 1.00 87.90 33 MET C O 1
ATOM 4025 N N . GLY C 1 5 ? 2.014 -50.829 -15.927 1.00 87.37 34 GLY C N 1
ATOM 4026 C CA . GLY C 1 5 ? 1.818 -52.082 -16.660 1.00 86.45 34 GLY C CA 1
ATOM 4027 C C . GLY C 1 5 ? 0.704 -52.052 -17.694 1.00 85.68 34 GLY C C 1
ATOM 4028 O O . GLY C 1 5 ? -0.390 -51.544 -17.438 1.00 85.66 34 GLY C O 1
ATOM 4029 N N . GLY C 1 6 ? 1.002 -52.582 -18.876 1.00 85.06 35 GLY C N 1
ATOM 4030 C CA . GLY C 1 6 ? 0.018 -52.726 -19.943 1.00 83.92 35 GLY C CA 1
ATOM 4031 C C . GLY C 1 6 ? -0.572 -51.433 -20.475 1.00 82.95 35 GLY C C 1
ATOM 4032 O O . GLY C 1 6 ? -1.557 -51.467 -21.211 1.00 83.18 35 GLY C O 1
ATOM 4033 N N . VAL C 1 7 ? 0.011 -50.295 -20.103 1.00 81.71 36 VAL C N 1
ATOM 4034 C CA . VAL C 1 7 ? -0.407 -49.019 -20.675 1.00 80.60 36 VAL C CA 1
ATOM 4035 C C . VAL C 1 7 ? 0.438 -48.751 -21.920 1.00 80.31 36 VAL C C 1
ATOM 4036 O O . VAL C 1 7 ? 1.618 -49.101 -21.966 1.00 80.68 36 VAL C O 1
ATOM 4040 N N . ASP C 1 8 ? -0.176 -48.160 -22.939 1.00 79.59 37 ASP C N 1
ATOM 4041 C CA . ASP C 1 8 ? 0.498 -47.970 -24.215 1.00 78.97 37 ASP C CA 1
ATOM 4042 C C . ASP C 1 8 ? 0.567 -46.493 -24.580 1.00 77.69 37 ASP C C 1
ATOM 4043 O O . ASP C 1 8 ? -0.417 -45.898 -25.035 1.00 77.46 37 ASP C O 1
ATOM 4048 N N . VAL C 1 9 ? 1.744 -45.911 -24.385 1.00 76.38 38 VAL C N 1
ATOM 4049 C CA . VAL C 1 9 ? 1.907 -44.463 -24.478 1.00 75.08 38 VAL C CA 1
ATOM 4050 C C . VAL C 1 9 ? 2.261 -44.015 -25.894 1.00 74.15 38 VAL C C 1
ATOM 4051 O O . VAL C 1 9 ? 3.243 -44.471 -26.469 1.00 74.04 38 VAL C O 1
ATOM 4055 N N . LEU C 1 10 ? 1.462 -43.114 -26.447 1.00 73.32 39 LEU C N 1
ATOM 4056 C CA . LEU C 1 10 ? 1.717 -42.603 -27.786 1.00 72.79 39 LEU C CA 1
ATOM 4057 C C . LEU C 1 10 ? 2.221 -41.163 -27.743 1.00 72.70 39 LEU C C 1
ATOM 4058 O O . LEU C 1 10 ? 2.742 -40.711 -26.725 1.00 72.73 39 LEU C O 1
ATOM 4063 N N . ALA C 1 11 ? 2.059 -40.449 -28.853 1.00 73.02 40 ALA C N 1
ATOM 4064 C CA . ALA C 1 11 ? 2.595 -39.104 -29.004 1.00 73.49 40 ALA C CA 1
ATOM 4065 C C . ALA C 1 11 ? 1.945 -38.110 -28.055 1.00 74.01 40 ALA C C 1
ATOM 4066 O O . ALA C 1 11 ? 0.752 -38.202 -27.759 1.00 73.79 40 ALA C O 1
ATOM 4068 N N . ALA C 1 12 ? 2.752 -37.171 -27.570 1.00 74.94 41 ALA C N 1
ATOM 4069 C CA . ALA C 1 12 ? 2.249 -36.032 -26.814 1.00 75.78 41 ALA C CA 1
ATOM 4070 C C . ALA C 1 12 ? 1.577 -35.064 -27.773 1.00 76.50 41 ALA C C 1
ATOM 4071 O O . ALA C 1 12 ? 2.100 -34.798 -28.854 1.00 76.57 41 ALA C O 1
ATOM 4073 N N . VAL C 1 13 ? 0.411 -34.558 -27.387 1.00 77.59 42 VAL C N 1
ATOM 4074 C CA . VAL C 1 13 ? -0.285 -33.561 -28.188 1.00 79.04 42 VAL C CA 1
ATOM 4075 C C . VAL C 1 13 ? 0.535 -32.274 -28.180 1.00 81.02 42 VAL C C 1
ATOM 4076 O O . VAL C 1 13 ? 0.872 -31.772 -27.104 1.00 81.01 42 VAL C O 1
ATOM 4080 N N . PRO C 1 14 ? 0.881 -31.748 -29.377 1.00 83.20 43 PRO C N 1
ATOM 4081 C CA . PRO C 1 14 ? 1.635 -30.494 -29.463 1.00 84.92 43 PRO C CA 1
ATOM 4082 C C . PRO C 1 14 ? 0.931 -29.408 -28.658 1.00 86.91 43 PRO C C 1
ATOM 4083 O O . PRO C 1 14 ? -0.262 -29.154 -28.868 1.00 87.10 43 PRO C O 1
ATOM 4087 N N . LEU C 1 15 ? 1.665 -28.796 -27.732 1.00 89.08 44 LEU C N 1
ATOM 4088 C CA . LEU C 1 15 ? 1.068 -27.910 -26.729 1.00 91.20 44 LEU C CA 1
ATOM 4089 C C . LEU C 1 15 ? 0.589 -26.560 -27.270 1.00 92.49 44 LEU C C 1
ATOM 4090 O O . LEU C 1 15 ? 1.373 -25.747 -27.755 1.00 92.52 44 LEU C O 1
ATOM 4095 N N . SER C 1 16 ? -0.721 -26.354 -27.193 1.00 94.08 45 SER C N 1
ATOM 4096 C CA . SER C 1 16 ? -1.343 -25.076 -27.507 1.00 95.70 45 SER C CA 1
ATOM 4097 C C . SER C 1 16 ? -2.190 -24.619 -26.317 1.00 96.89 45 SER C C 1
ATOM 4098 O O . SER C 1 16 ? -2.435 -25.393 -25.388 1.00 97.07 45 SER C O 1
ATOM 4101 N N . GLU C 1 17 ? -2.641 -23.367 -26.357 1.00 98.03 46 GLU C N 1
ATOM 4102 C CA . GLU C 1 17 ? -3.463 -22.773 -25.298 1.00 99.02 46 GLU C CA 1
ATOM 4103 C C . GLU C 1 17 ? -4.651 -23.650 -24.871 1.00 98.57 46 GLU C C 1
ATOM 4104 O O . GLU C 1 17 ? -5.126 -23.551 -23.739 1.00 98.71 46 GLU C O 1
ATOM 4110 N N . GLU C 1 18 ? -5.111 -24.508 -25.780 1.00 97.80 47 GLU C N 1
ATOM 4111 C CA . GLU C 1 18 ? -6.261 -25.378 -25.536 1.00 96.85 47 GLU C CA 1
ATOM 4112 C C . GLU C 1 18 ? -5.874 -26.724 -24.908 1.00 94.56 47 GLU C C 1
ATOM 4113 O O . GLU C 1 18 ? -6.721 -27.416 -24.341 1.00 94.39 47 GLU C O 1
ATOM 4119 N N . THR C 1 19 ? -4.595 -27.082 -25.001 1.00 91.92 48 THR C N 1
ATOM 4120 C CA . THR C 1 19 ? -4.130 -28.410 -24.589 1.00 89.42 48 THR C CA 1
ATOM 4121 C C . THR C 1 19 ? -3.329 -28.414 -23.282 1.00 87.43 48 THR C C 1
ATOM 4122 O O . THR C 1 19 ? -3.026 -29.483 -22.742 1.00 87.31 48 THR C O 1
ATOM 4126 N N . GLU C 1 20 ? -2.991 -27.225 -22.781 1.00 85.08 49 GLU C N 1
ATOM 4127 C CA . GLU C 1 20 ? -2.162 -27.095 -21.575 1.00 82.63 49 GLU C CA 1
ATOM 4128 C C . GLU C 1 20 ? -2.909 -26.518 -20.365 1.00 79.62 49 GLU C C 1
ATOM 4129 O O . GLU C 1 20 ? -3.826 -25.709 -20.516 1.00 79.29 49 GLU C O 1
ATOM 4135 N N . PHE C 1 21 ? -2.491 -26.935 -19.170 1.00 76.27 50 PHE C N 1
ATOM 4136 C CA . PHE C 1 21 ? -3.114 -26.496 -17.921 1.00 73.02 50 PHE C CA 1
ATOM 4137 C C . PHE C 1 21 ? -2.107 -26.238 -16.784 1.00 70.94 50 PHE C C 1
ATOM 4138 O O . PHE C 1 21 ? -1.189 -27.038 -16.564 1.00 70.62 50 PHE C O 1
ATOM 4146 N N . LYS C 1 22 ? -2.293 -25.124 -16.065 1.00 68.45 51 LYS C N 1
ATOM 4147 C CA . LYS C 1 22 ? -1.409 -24.742 -14.944 1.00 66.14 51 LYS C CA 1
ATOM 4148 C C . LYS C 1 22 ? -2.170 -24.446 -13.647 1.00 64.50 51 LYS C C 1
ATOM 4149 O O . LYS C 1 22 ? -3.237 -23.827 -13.674 1.00 64.68 51 LYS C O 1
ATOM 4155 N N . VAL C 1 23 ? -1.626 -24.901 -12.519 1.00 62.34 52 VAL C N 1
ATOM 4156 C CA . VAL C 1 23 ? -2.149 -24.534 -11.199 1.00 60.57 52 VAL C CA 1
ATOM 4157 C C . VAL C 1 23 ? -1.045 -24.220 -10.219 1.00 59.41 52 VAL C C 1
ATOM 4158 O O . VAL C 1 23 ? -0.010 -24.885 -10.196 1.00 59.55 52 VAL C O 1
ATOM 4162 N N . GLU C 1 24 ? -1.279 -23.200 -9.403 1.00 57.84 53 GLU C N 1
ATOM 4163 C CA . GLU C 1 24 ? -0.441 -22.926 -8.243 1.00 56.06 53 GLU C CA 1
ATOM 4164 C C . GLU C 1 24 ? -1.238 -23.327 -7.005 1.00 55.02 53 GLU C C 1
ATOM 4165 O O . GLU C 1 24 ? -2.453 -23.138 -6.962 1.00 55.50 53 GLU C O 1
ATOM 4171 N N . LEU C 1 25 ? -0.567 -23.902 -6.011 1.00 53.70 54 LEU C N 1
ATOM 4172 C CA . LEU C 1 25 ? -1.216 -24.239 -4.740 1.00 52.19 54 LEU C CA 1
ATOM 4173 C C . LEU C 1 25 ? -0.214 -24.354 -3.585 1.00 51.43 54 LEU C C 1
ATOM 4174 O O . LEU C 1 25 ? 0.981 -24.576 -3.806 1.00 51.50 54 LEU C O 1
ATOM 4179 N N . PHE C 1 26 ? -0.712 -24.189 -2.360 1.00 50.37 55 PHE C N 1
ATOM 4180 C CA . PHE C 1 26 ? 0.079 -24.429 -1.156 1.00 48.92 55 PHE C CA 1
ATOM 4181 C C . PHE C 1 26 ? -0.376 -25.714 -0.495 1.00 49.14 55 PHE C C 1
ATOM 4182 O O . PHE C 1 26 ? -1.551 -26.085 -0.587 1.00 49.55 55 PHE C O 1
ATOM 4190 N N . VAL C 1 27 ? 0.564 -26.403 0.148 1.00 49.29 56 VAL C N 1
ATOM 4191 C CA . VAL C 1 27 ? 0.267 -27.632 0.879 1.00 49.56 56 VAL C CA 1
ATOM 4192 C C . VAL C 1 27 ? 0.653 -27.406 2.333 1.00 50.47 56 VAL C C 1
ATOM 4193 O O . VAL C 1 27 ? 1.769 -26.954 2.622 1.00 51.03 56 VAL C O 1
ATOM 4197 N N . LYS C 1 28 ? -0.272 -27.709 3.241 1.00 50.92 57 LYS C N 1
ATOM 4198 C CA . LYS C 1 28 ? -0.043 -27.526 4.679 1.00 51.45 57 LYS C CA 1
ATOM 4199 C C . LYS C 1 28 ? 0.643 -28.741 5.314 1.00 51.62 57 LYS C C 1
ATOM 4200 O O . LYS C 1 28 ? 0.351 -29.880 4.922 1.00 51.54 57 LYS C O 1
ATOM 4206 N N . PRO C 1 29 ? 1.559 -28.503 6.285 1.00 51.80 58 PRO C N 1
ATOM 4207 C CA . PRO C 1 29 ? 2.159 -29.608 7.045 1.00 52.07 58 PRO C CA 1
ATOM 4208 C C . PRO C 1 29 ? 1.137 -30.242 7.980 1.00 53.00 58 PRO C C 1
ATOM 4209 O O . PRO C 1 29 ? 0.170 -29.583 8.367 1.00 52.91 58 PRO C O 1
ATOM 4213 N N . VAL C 1 30 ? 1.351 -31.506 8.332 1.00 54.22 59 VAL C N 1
ATOM 4214 C CA . VAL C 1 30 ? 0.404 -32.250 9.161 1.00 55.45 59 VAL C CA 1
ATOM 4215 C C . VAL C 1 30 ? 1.067 -32.806 10.427 1.00 56.82 59 VAL C C 1
ATOM 4216 O O . VAL C 1 30 ? 2.014 -33.594 10.356 1.00 56.51 59 VAL C O 1
ATOM 4220 N N . ILE C 1 31 ? 0.566 -32.357 11.575 1.00 58.65 60 ILE C N 1
ATOM 4221 C CA . ILE C 1 31 ? 0.893 -32.937 12.873 1.00 60.11 60 ILE C CA 1
ATOM 4222 C C . ILE C 1 31 ? -0.303 -33.789 13.290 1.00 61.55 60 ILE C C 1
ATOM 4223 O O . ILE C 1 31 ? -1.453 -33.412 13.044 1.00 61.29 60 ILE C O 1
ATOM 4228 N N . GLY C 1 32 ? -0.033 -34.934 13.912 1.00 63.67 61 GLY C N 1
ATOM 4229 C CA . GLY C 1 32 ? -1.091 -35.840 14.373 1.00 66.50 61 GLY C CA 1
ATOM 4230 C C . GLY C 1 32 ? -1.992 -35.259 15.454 1.00 68.74 61 GLY C C 1
ATOM 4231 O O . GLY C 1 32 ? -1.657 -34.248 16.078 1.00 68.87 61 GLY C O 1
ATOM 4232 N N . ASN C 1 33 ? -3.136 -35.906 15.674 1.00 70.72 62 ASN C N 1
ATOM 4233 C CA . ASN C 1 33 ? -4.165 -35.386 16.581 1.00 72.59 62 ASN C CA 1
ATOM 4234 C C . ASN C 1 33 ? -4.386 -36.251 17.821 1.00 73.81 62 ASN C C 1
ATOM 4235 O O . ASN C 1 33 ? -4.851 -37.392 17.722 1.00 73.68 62 ASN C O 1
ATOM 4240 N N . ALA C 1 34 ? -4.081 -35.681 18.987 1.00 75.17 63 ALA C N 1
ATOM 4241 C CA . ALA C 1 34 ? -4.066 -36.434 20.246 1.00 76.03 63 ALA C CA 1
ATOM 4242 C C . ALA C 1 34 ? -5.447 -36.891 20.730 1.00 76.43 63 ALA C C 1
ATOM 4243 O O . ALA C 1 34 ? -5.552 -37.903 21.425 1.00 76.45 63 ALA C O 1
ATOM 4245 N N . GLU C 1 35 ? -6.499 -36.157 20.366 1.00 76.72 64 GLU C N 1
ATOM 4246 C CA . GLU C 1 35 ? -7.854 -36.491 20.817 1.00 77.19 64 GLU C CA 1
ATOM 4247 C C . GLU C 1 35 ? -8.883 -36.314 19.704 1.00 77.62 64 GLU C C 1
ATOM 4248 O O . GLU C 1 35 ? -10.052 -36.021 19.968 1.00 78.22 64 GLU C O 1
ATOM 4254 N N . GLY C 1 36 ? -8.449 -36.490 18.460 1.00 77.58 65 GLY C N 1
ATOM 4255 C CA . GLY C 1 36 ? -9.336 -36.339 17.309 1.00 77.15 65 GLY C CA 1
ATOM 4256 C C . GLY C 1 36 ? -8.933 -37.236 16.158 1.00 76.96 65 GLY C C 1
ATOM 4257 O O . GLY C 1 36 ? -8.079 -38.115 16.314 1.00 77.35 65 GLY C O 1
ATOM 4258 N N . THR C 1 37 ? -9.563 -37.019 15.005 1.00 76.20 66 THR C N 1
ATOM 4259 C CA . THR C 1 37 ? -9.250 -37.758 13.777 1.00 75.01 66 THR C CA 1
ATOM 4260 C C . THR C 1 37 ? -9.069 -36.822 12.580 1.00 74.08 66 THR C C 1
ATOM 4261 O O . THR C 1 37 ? -8.636 -37.256 11.509 1.00 74.14 66 THR C O 1
ATOM 4265 N N . THR C 1 38 ? -9.407 -35.545 12.757 1.00 72.82 67 THR C N 1
ATOM 4266 C CA . THR C 1 38 ? -9.038 -34.532 11.769 1.00 72.37 67 THR C CA 1
ATOM 4267 C C . THR C 1 38 ? -7.578 -34.141 11.995 1.00 71.62 67 THR C C 1
ATOM 4268 O O . THR C 1 38 ? -7.125 -34.112 13.142 1.00 71.60 67 THR C O 1
ATOM 4272 N N . PRO C 1 39 ? -6.834 -33.850 10.905 1.00 70.72 68 PRO C N 1
ATOM 4273 C CA . PRO C 1 39 ? -5.418 -33.507 11.022 1.00 69.53 68 PRO C CA 1
ATOM 4274 C C . PRO C 1 39 ? -5.207 -32.100 11.571 1.00 67.99 68 PRO C C 1
ATOM 4275 O O . PRO C 1 39 ? -6.029 -31.216 11.323 1.00 68.04 68 PRO C O 1
ATOM 4279 N N . HIS C 1 40 ? -4.121 -31.903 12.316 1.00 66.27 69 HIS C N 1
ATOM 4280 C CA . HIS C 1 40 ? -3.707 -30.559 12.717 1.00 64.80 69 HIS C CA 1
ATOM 4281 C C . HIS C 1 40 ? -2.811 -29.974 11.637 1.00 63.62 69 HIS C C 1
ATOM 4282 O O . HIS C 1 40 ? -1.742 -30.520 11.351 1.00 63.65 69 HIS C O 1
ATOM 4289 N N . TYR C 1 41 ? -3.241 -28.874 11.030 1.00 61.98 70 TYR C N 1
ATOM 4290 C CA . TYR C 1 41 ? -2.372 -28.171 10.104 1.00 60.98 70 TYR C CA 1
ATOM 4291 C C . TYR C 1 41 ? -1.464 -27.216 10.880 1.00 60.60 70 TYR C C 1
ATOM 4292 O O . TYR C 1 41 ? -1.710 -26.011 10.939 1.00 60.72 70 TYR C O 1
ATOM 4301 N N . TRP C 1 42 ? -0.420 -27.783 11.487 1.00 60.09 71 TRP C N 1
ATOM 4302 C CA . TRP C 1 42 ? 0.548 -27.029 12.281 1.00 59.47 71 TRP C CA 1
ATOM 4303 C C . TRP C 1 42 ? 1.968 -27.139 11.730 1.00 58.99 71 TRP C C 1
ATOM 4304 O O . TRP C 1 42 ? 2.399 -28.209 11.292 1.00 59.00 71 TRP C O 1
ATOM 4315 N N . SER C 1 43 ? 2.692 -26.027 11.783 1.00 58.52 72 SER C N 1
ATOM 4316 C CA . SER C 1 43 ? 4.137 -26.009 11.573 1.00 58.15 72 SER C CA 1
ATOM 4317 C C . SER C 1 43 ? 4.914 -26.379 12.844 1.00 58.21 72 SER C C 1
ATOM 4318 O O . SER C 1 43 ? 6.102 -26.702 12.773 1.00 58.47 72 SER C O 1
ATOM 4321 N N . ILE C 1 44 ? 4.242 -26.318 13.997 1.00 58.06 73 ILE C N 1
ATOM 4322 C CA . ILE C 1 44 ? 4.850 -26.590 15.311 1.00 57.11 73 ILE C CA 1
ATOM 4323 C C . ILE C 1 44 ? 4.001 -27.581 16.111 1.00 56.90 73 ILE C C 1
ATOM 4324 O O . ILE C 1 44 ? 2.785 -27.456 16.166 1.00 57.06 73 ILE C O 1
ATOM 4329 N N . SER C 1 45 ? 4.650 -28.568 16.718 1.00 56.83 74 SER C N 1
ATOM 4330 C CA . SER C 1 45 ? 3.954 -29.614 17.466 1.00 56.87 74 SER C CA 1
ATOM 4331 C C . SER C 1 45 ? 3.823 -29.275 18.948 1.00 57.29 74 SER C C 1
ATOM 4332 O O . SER C 1 45 ? 4.359 -28.267 19.422 1.00 57.52 74 SER C O 1
ATOM 4335 N N . SER C 1 46 ? 3.111 -30.134 19.673 1.00 57.48 75 SER C N 1
ATOM 4336 C CA . SER C 1 46 ? 3.060 -30.076 21.134 1.00 57.54 75 SER C CA 1
ATOM 4337 C C . SER C 1 46 ? 4.379 -30.590 21.714 1.00 57.64 75 SER C C 1
ATOM 4338 O O . SER C 1 46 ? 5.088 -31.325 21.035 1.00 57.76 75 SER C O 1
ATOM 4341 N N . PRO C 1 47 ? 4.712 -30.211 22.968 1.00 57.73 76 PRO C N 1
ATOM 4342 C CA . PRO C 1 47 ? 5.984 -30.643 23.557 1.00 57.60 76 PRO C CA 1
ATOM 4343 C C . PRO C 1 47 ? 6.197 -32.154 23.474 1.00 57.62 76 PRO C C 1
ATOM 4344 O O . PRO C 1 47 ? 5.260 -32.923 23.698 1.00 57.43 76 PRO C O 1
ATOM 4348 N N . LEU C 1 48 ? 7.423 -32.555 23.139 1.00 58.00 77 LEU C N 1
ATOM 4349 C CA . LEU C 1 48 ? 7.810 -33.962 23.060 1.00 58.77 77 LEU C CA 1
ATOM 4350 C C . LEU C 1 48 ? 7.719 -34.631 24.427 1.00 59.32 77 LEU C C 1
ATOM 4351 O O . LEU C 1 48 ? 8.161 -34.056 25.422 1.00 59.52 77 LEU C O 1
ATOM 4356 N N . LYS C 1 49 ? 7.159 -35.837 24.474 1.00 59.85 78 LYS C N 1
ATOM 4357 C CA . LYS C 1 49 ? 7.132 -36.623 25.704 1.00 60.91 78 LYS C CA 1
ATOM 4358 C C . LYS C 1 49 ? 8.532 -37.123 26.080 1.00 61.36 78 LYS C C 1
ATOM 4359 O O . LYS C 1 49 ? 9.480 -36.957 25.310 1.00 61.75 78 LYS C O 1
ATOM 4365 N N . THR C 1 50 ? 8.672 -37.707 27.269 1.00 61.70 79 THR C N 1
ATOM 4366 C CA . THR C 1 50 ? 9.975 -38.209 27.711 1.00 61.87 79 THR C CA 1
ATOM 4367 C C . THR C 1 50 ? 10.194 -39.626 27.197 1.00 62.31 79 THR C C 1
ATOM 4368 O O . THR C 1 50 ? 9.241 -40.310 26.794 1.00 61.87 79 THR C O 1
ATOM 4372 N N . ALA C 1 51 ? 11.458 -40.049 27.222 1.00 63.31 80 ALA C N 1
ATOM 4373 C CA . ALA C 1 51 ? 11.897 -41.327 26.661 1.00 64.40 80 ALA C CA 1
ATOM 4374 C C . ALA C 1 51 ? 10.876 -42.458 26.804 1.00 65.54 80 ALA C C 1
ATOM 4375 O O . ALA C 1 51 ? 10.350 -42.942 25.806 1.00 65.88 80 ALA C O 1
ATOM 4377 N N . GLU C 1 52 ? 10.579 -42.850 28.041 1.00 66.75 81 GLU C N 1
ATOM 4378 C CA . GLU C 1 52 ? 9.691 -43.980 28.322 1.00 67.66 81 GLU C CA 1
ATOM 4379 C C . GLU C 1 52 ? 8.438 -44.009 27.437 1.00 67.14 81 GLU C C 1
ATOM 4380 O O . GLU C 1 52 ? 8.083 -45.065 26.901 1.00 67.09 81 GLU C O 1
ATOM 4386 N N . ALA C 1 53 ? 7.785 -42.855 27.288 1.00 66.34 82 ALA C N 1
ATOM 4387 C CA . ALA C 1 53 ? 6.615 -42.725 26.419 1.00 65.74 82 ALA C CA 1
ATOM 4388 C C . ALA C 1 53 ? 6.998 -42.601 24.936 1.00 65.41 82 ALA C C 1
ATOM 4389 O O . ALA C 1 53 ? 6.601 -43.436 24.112 1.00 65.54 82 ALA C O 1
ATOM 4391 N N . ALA C 1 54 ? 7.780 -41.568 24.611 1.00 64.55 83 ALA C N 1
ATOM 4392 C CA . ALA C 1 54 ? 8.149 -41.247 23.227 1.00 63.37 83 ALA C CA 1
ATOM 4393 C C . ALA C 1 54 ? 8.788 -42.409 22.459 1.00 62.66 83 ALA C C 1
ATOM 4394 O O . ALA C 1 54 ? 8.488 -42.617 21.283 1.00 62.54 83 ALA C O 1
ATOM 4396 N N . ASN C 1 55 ? 9.655 -43.163 23.128 1.00 61.89 84 ASN C N 1
ATOM 4397 C CA . ASN C 1 55 ? 10.336 -44.294 22.506 1.00 61.68 84 ASN C CA 1
ATOM 4398 C C . ASN C 1 55 ? 9.425 -45.403 21.982 1.00 62.34 84 ASN C C 1
ATOM 4399 O O . ASN C 1 55 ? 9.838 -46.161 21.099 1.00 62.95 84 ASN C O 1
ATOM 4404 N N . VAL C 1 56 ? 8.210 -45.516 22.526 1.00 62.74 85 VAL C N 1
ATOM 4405 C CA . VAL C 1 56 ? 7.268 -46.561 22.086 1.00 63.09 85 VAL C CA 1
ATOM 4406 C C . VAL C 1 56 ? 5.908 -46.010 21.616 1.00 63.69 85 VAL C C 1
ATOM 4407 O O . VAL C 1 56 ? 5.415 -46.404 20.549 1.00 63.66 85 VAL C O 1
ATOM 4411 N N . THR C 1 57 ? 5.318 -45.104 22.401 1.00 63.97 86 THR C N 1
ATOM 4412 C CA . THR C 1 57 ? 3.985 -44.565 22.102 1.00 64.37 86 THR C CA 1
ATOM 4413 C C . THR C 1 57 ? 3.930 -43.044 22.245 1.00 64.61 86 THR C C 1
ATOM 4414 O O . THR C 1 57 ? 3.304 -42.526 23.175 1.00 65.20 86 THR C O 1
ATOM 4418 N N . PRO C 1 58 ? 4.575 -42.316 21.321 1.00 64.68 87 PRO C N 1
ATOM 4419 C CA . PRO C 1 58 ? 4.508 -40.857 21.425 1.00 64.70 87 PRO C CA 1
ATOM 4420 C C . PRO C 1 58 ? 3.100 -40.345 21.141 1.00 64.62 87 PRO C C 1
ATOM 4421 O O . PRO C 1 58 ? 2.384 -40.927 20.323 1.00 64.75 87 PRO C O 1
ATOM 4425 N N . ASP C 1 59 ? 2.701 -39.282 21.834 1.00 64.56 88 ASP C N 1
ATOM 4426 C CA . ASP C 1 59 ? 1.401 -38.647 21.596 1.00 64.62 88 ASP C CA 1
ATOM 4427 C C . ASP C 1 59 ? 1.294 -38.256 20.126 1.00 64.15 88 ASP C C 1
ATOM 4428 O O . ASP C 1 59 ? 2.233 -37.678 19.571 1.00 64.19 88 ASP C O 1
ATOM 4433 N N . ALA C 1 60 ? 0.156 -38.566 19.506 1.00 63.67 89 ALA C N 1
ATOM 4434 C CA . ALA C 1 60 ? -0.049 -38.273 18.092 1.00 63.32 89 ALA C CA 1
ATOM 4435 C C . ALA C 1 60 ? 0.348 -36.848 17.684 1.00 62.99 89 ALA C C 1
ATOM 4436 O O . ALA C 1 60 ? 0.812 -36.640 16.568 1.00 63.48 89 ALA C O 1
ATOM 4438 N N . ASP C 1 61 ? 0.195 -35.878 18.583 1.00 62.27 90 ASP C N 1
ATOM 4439 C CA . ASP C 1 61 ? 0.588 -34.494 18.282 1.00 61.87 90 ASP C CA 1
ATOM 4440 C C . ASP C 1 61 ? 2.069 -34.172 18.575 1.00 61.19 90 ASP C C 1
ATOM 4441 O O . ASP C 1 61 ? 2.456 -32.996 18.679 1.00 60.91 90 ASP C O 1
ATOM 4446 N N . THR C 1 62 ? 2.886 -35.220 18.701 1.00 60.41 91 THR C N 1
ATOM 4447 C CA . THR C 1 62 ? 4.344 -35.074 18.745 1.00 59.89 91 THR C CA 1
ATOM 4448 C C . THR C 1 62 ? 5.016 -35.773 17.557 1.00 59.23 91 THR C C 1
ATOM 4449 O O . THR C 1 62 ? 6.221 -36.057 17.594 1.00 59.53 91 THR C O 1
ATOM 4453 N N . THR C 1 63 ? 4.240 -36.053 16.511 1.00 57.79 92 THR C N 1
ATOM 4454 C CA . THR C 1 63 ? 4.788 -36.632 15.287 1.00 56.54 92 THR C CA 1
ATOM 4455 C C . THR C 1 63 ? 4.309 -35.898 14.032 1.00 56.04 92 THR C C 1
ATOM 4456 O O . THR C 1 63 ? 3.290 -35.197 14.055 1.00 56.06 92 THR C O 1
ATOM 4460 N N . VAL C 1 64 ? 5.064 -36.059 12.947 1.00 55.33 93 VAL C N 1
ATOM 4461 C CA . VAL C 1 64 ? 4.728 -35.462 11.651 1.00 54.44 93 VAL C CA 1
ATOM 4462 C C . VAL C 1 64 ? 4.161 -36.518 10.700 1.00 53.97 93 VAL C C 1
ATOM 4463 O O . VAL C 1 64 ? 4.624 -37.658 10.668 1.00 53.86 93 VAL C O 1
ATOM 4467 N N . CYS C 1 65 ? 3.145 -36.132 9.939 1.00 53.52 94 CYS C N 1
ATOM 4468 C CA . CYS C 1 65 ? 2.542 -37.021 8.957 1.00 53.11 94 CYS C CA 1
ATOM 4469 C C . CYS C 1 65 ? 2.707 -36.476 7.551 1.00 52.46 94 CYS C C 1
ATOM 4470 O O . CYS C 1 65 ? 2.786 -35.252 7.352 1.00 52.31 94 CYS C O 1
ATOM 4473 N N . TYR C 1 66 ? 2.751 -37.385 6.579 1.00 51.72 95 TYR C N 1
ATOM 4474 C CA . TYR C 1 66 ? 2.802 -36.998 5.167 1.00 51.46 95 TYR C CA 1
ATOM 4475 C C . TYR C 1 66 ? 1.601 -36.144 4.803 1.00 51.64 95 TYR C C 1
ATOM 4476 O O . TYR C 1 66 ? 0.456 -36.570 4.976 1.00 52.17 95 TYR C O 1
ATOM 4485 N N . SER C 1 67 ? 1.867 -34.935 4.320 1.00 51.61 96 SER C N 1
ATOM 4486 C CA . SER C 1 67 ? 0.822 -34.089 3.784 1.00 52.09 96 SER C CA 1
ATOM 4487 C C . SER C 1 67 ? 0.377 -34.680 2.463 1.00 53.04 96 SER C C 1
ATOM 4488 O O . SER C 1 67 ? 1.182 -35.260 1.743 1.00 53.36 96 SER C O 1
ATOM 4491 N N . LEU C 1 68 ? -0.907 -34.553 2.157 1.00 53.74 97 LEU C N 1
ATOM 4492 C CA . LEU C 1 68 ? -1.449 -35.131 0.940 1.00 54.29 97 LEU C CA 1
ATOM 4493 C C . LEU C 1 68 ? -2.385 -34.147 0.276 1.00 55.24 97 LEU C C 1
ATOM 4494 O O . LEU C 1 68 ? -3.282 -33.610 0.914 1.00 56.10 97 LEU C O 1
ATOM 4499 N N . SER C 1 69 ? -2.144 -33.894 -1.004 1.00 56.35 98 SER C N 1
ATOM 4500 C CA . SER C 1 69 ? -2.940 -32.957 -1.776 1.00 57.37 98 SER C CA 1
ATOM 4501 C C . SER C 1 69 ? -3.241 -33.553 -3.140 1.00 58.53 98 SER C C 1
ATOM 4502 O O . SER C 1 69 ? -2.414 -34.265 -3.710 1.00 58.52 98 SER C O 1
ATOM 4505 N N . GLN C 1 70 ? -4.427 -33.250 -3.658 1.00 59.98 99 GLN C N 1
ATOM 4506 C CA . GLN C 1 70 ? -4.913 -33.860 -4.887 1.00 61.21 99 GLN C CA 1
ATOM 4507 C C . GLN C 1 70 ? -5.338 -32.791 -5.887 1.00 61.56 99 GLN C C 1
ATOM 4508 O O . GLN C 1 70 ? -6.047 -31.854 -5.525 1.00 61.89 99 GLN C O 1
ATOM 4514 N N . VAL C 1 71 ? -4.897 -32.926 -7.137 1.00 61.93 100 VAL C N 1
ATOM 4515 C CA . VAL C 1 71 ? -5.253 -31.971 -8.191 1.00 62.56 100 VAL C CA 1
ATOM 4516 C C . VAL C 1 71 ? -5.934 -32.696 -9.346 1.00 63.31 100 VAL C C 1
ATOM 4517 O O . VAL C 1 71 ? -5.441 -33.723 -9.810 1.00 63.49 100 VAL C O 1
ATOM 4521 N N . ALA C 1 72 ? -7.072 -32.167 -9.791 1.00 64.04 101 ALA C N 1
ATOM 4522 C CA . ALA C 1 72 ? -7.799 -32.734 -10.931 1.00 64.90 101 ALA C CA 1
ATOM 4523 C C . ALA C 1 72 ? -8.040 -31.673 -12.018 1.00 65.93 101 ALA C C 1
ATOM 4524 O O . ALA C 1 72 ? -8.904 -30.808 -11.865 1.00 65.92 101 ALA C O 1
ATOM 4526 N N . PRO C 1 73 ? -7.265 -31.731 -13.120 1.00 66.98 102 PRO C N 1
ATOM 4527 C CA . PRO C 1 73 ? -7.371 -30.740 -14.204 1.00 67.68 102 PRO C CA 1
ATOM 4528 C C . PRO C 1 73 ? -8.680 -30.887 -14.987 1.00 68.72 102 PRO C C 1
ATOM 4529 O O . PRO C 1 73 ? -9.304 -31.952 -14.918 1.00 68.64 102 PRO C O 1
ATOM 4533 N N . PRO C 1 74 ? -9.090 -29.836 -15.735 1.00 69.89 103 PRO C N 1
ATOM 4534 C CA . PRO C 1 74 ? -10.367 -29.812 -16.468 1.00 70.99 103 PRO C CA 1
ATOM 4535 C C . PRO C 1 74 ? -10.612 -31.069 -17.306 1.00 72.69 103 PRO C C 1
ATOM 4536 O O . PRO C 1 74 ? -9.655 -31.663 -17.815 1.00 73.10 103 PRO C O 1
ATOM 4540 N N . ASP C 1 75 ? -11.880 -31.461 -17.450 1.00 74.20 104 ASP C N 1
ATOM 4541 C CA . ASP C 1 75 ? -12.263 -32.631 -18.257 1.00 75.47 104 ASP C CA 1
ATOM 4542 C C . ASP C 1 75 ? -11.837 -32.484 -19.718 1.00 76.00 104 ASP C C 1
ATOM 4543 O O . ASP C 1 75 ? -11.815 -31.377 -20.251 1.00 75.90 104 ASP C O 1
ATOM 4548 N N . ILE C 1 76 ? -11.486 -33.595 -20.357 1.00 76.03 105 ILE C N 1
ATOM 4549 C CA . ILE C 1 76 ? -11.112 -33.570 -21.770 1.00 76.69 105 ILE C CA 1
ATOM 4550 C C . ILE C 1 76 ? -12.212 -34.226 -22.618 1.00 77.00 105 ILE C C 1
ATOM 4551 O O . ILE C 1 76 ? -12.604 -35.371 -22.345 1.00 77.11 105 ILE C O 1
ATOM 4556 N N . PRO C 1 77 ? -12.716 -33.499 -23.646 1.00 76.91 106 PRO C N 1
ATOM 4557 C CA . PRO C 1 77 ? -13.800 -33.981 -24.526 1.00 76.82 106 PRO C CA 1
ATOM 4558 C C . PRO C 1 77 ? -13.387 -35.069 -25.545 1.00 76.79 106 PRO C C 1
ATOM 4559 O O . PRO C 1 77 ? -13.139 -34.766 -26.715 1.00 76.97 106 PRO C O 1
ATOM 4563 N N . ASN C 1 78 ? -13.350 -36.325 -25.096 1.00 76.68 107 ASN C N 1
ATOM 4564 C CA . ASN C 1 78 ? -12.905 -37.452 -25.925 1.00 76.53 107 ASN C CA 1
ATOM 4565 C C . ASN C 1 78 ? -13.950 -37.915 -26.933 1.00 76.69 107 ASN C C 1
ATOM 4566 O O . ASN C 1 78 ? -13.930 -39.067 -27.375 1.00 77.07 107 ASN C O 1
ATOM 4571 N N . GLU C 1 82 ? -12.448 -43.165 -28.916 1.00 81.86 111 GLU C N 1
ATOM 4572 C CA . GLU C 1 82 ? -12.348 -44.185 -29.954 1.00 82.33 111 GLU C CA 1
ATOM 4573 C C . GLU C 1 82 ? -11.350 -45.269 -29.532 1.00 82.74 111 GLU C C 1
ATOM 4574 O O . GLU C 1 82 ? -11.580 -45.966 -28.545 1.00 82.74 111 GLU C O 1
ATOM 4576 N N . CYS C 1 83 ? -10.251 -45.409 -30.276 1.00 83.04 112 CYS C N 1
ATOM 4577 C CA . CYS C 1 83 ? -9.145 -46.296 -29.888 1.00 82.98 112 CYS C CA 1
ATOM 4578 C C . CYS C 1 83 ? -8.020 -45.504 -29.183 1.00 82.57 112 CYS C C 1
ATOM 4579 O O . CYS C 1 83 ? -7.161 -46.077 -28.500 1.00 81.84 112 CYS C O 1
ATOM 4582 N N . ASP C 1 84 ? -8.051 -44.183 -29.363 1.00 82.50 113 ASP C N 1
ATOM 4583 C CA . ASP C 1 84 ? -7.148 -43.249 -28.694 1.00 82.12 113 ASP C CA 1
ATOM 4584 C C . ASP C 1 84 ? -7.810 -42.593 -27.481 1.00 81.12 113 ASP C C 1
ATOM 4585 O O . ASP C 1 84 ? -9.036 -42.562 -27.370 1.00 81.45 113 ASP C O 1
ATOM 4590 N N . MET C 1 85 ? -6.981 -42.062 -26.584 1.00 79.60 114 MET C N 1
ATOM 4591 C CA . MET C 1 85 ? -7.429 -41.383 -25.372 1.00 77.54 114 MET C CA 1
ATOM 4592 C C . MET C 1 85 ? -6.480 -40.257 -25.022 1.00 75.74 114 MET C C 1
ATOM 4593 O O . MET C 1 85 ? -5.303 -40.508 -24.799 1.00 76.10 114 MET C O 1
ATOM 4598 N N . LEU C 1 86 ? -6.975 -39.023 -24.969 1.00 73.57 115 LEU C N 1
ATOM 4599 C CA . LEU C 1 86 ? -6.181 -37.942 -24.392 1.00 71.66 115 LEU C CA 1
ATOM 4600 C C . LEU C 1 86 ? -6.151 -38.098 -22.869 1.00 69.95 115 LEU C C 1
ATOM 4601 O O . LEU C 1 86 ? -7.117 -38.562 -22.264 1.00 69.72 115 LEU C O 1
ATOM 4606 N N . ILE C 1 87 ? -5.022 -37.738 -22.266 1.00 67.74 116 ILE C N 1
ATOM 4607 C CA . ILE C 1 87 ? -4.819 -37.844 -20.820 1.00 64.58 116 ILE C CA 1
ATOM 4608 C C . ILE C 1 87 ? -3.820 -36.788 -20.367 1.00 62.18 116 ILE C C 1
ATOM 4609 O O . ILE C 1 87 ? -2.866 -36.477 -21.091 1.00 62.50 116 ILE C O 1
ATOM 4614 N N . TRP C 1 88 ? -4.060 -36.211 -19.192 1.00 58.78 117 TRP C N 1
ATOM 4615 C CA . TRP C 1 88 ? -3.208 -35.138 -18.676 1.00 56.00 117 TRP C CA 1
ATOM 4616 C C . TRP C 1 88 ? -1.828 -35.638 -18.230 1.00 55.00 117 TRP C C 1
ATOM 4617 O O . TRP C 1 88 ? -1.718 -36.660 -17.533 1.00 53.45 117 TRP C O 1
ATOM 4628 N N . GLU C 1 89 ? -0.787 -34.908 -18.631 1.00 54.76 118 GLU C N 1
ATOM 4629 C CA . GLU C 1 89 ? 0.598 -35.289 -18.342 1.00 55.25 118 GLU C CA 1
ATOM 4630 C C . GLU C 1 89 ? 1.370 -34.153 -17.663 1.00 54.78 118 GLU C C 1
ATOM 4631 O O . GLU C 1 89 ? 1.533 -33.058 -18.227 1.00 55.09 118 GLU C O 1
ATOM 4637 N N . LEU C 1 90 ? 1.841 -34.420 -16.448 1.00 53.36 119 LEU C N 1
ATOM 4638 C CA . LEU C 1 90 ? 2.675 -33.462 -15.723 1.00 51.57 119 LEU C CA 1
ATOM 4639 C C . LEU C 1 90 ? 4.117 -33.603 -16.206 1.00 51.20 119 LEU C C 1
ATOM 4640 O O . LEU C 1 90 ? 4.724 -34.668 -16.059 1.00 51.26 119 LEU C O 1
ATOM 4645 N N . TYR C 1 91 ? 4.655 -32.538 -16.794 1.00 50.45 120 TYR C N 1
ATOM 4646 C CA . TYR C 1 91 ? 5.981 -32.598 -17.419 1.00 50.48 120 TYR C CA 1
ATOM 4647 C C . TYR C 1 91 ? 7.003 -31.651 -16.782 1.00 52.63 120 TYR C C 1
ATOM 4648 O O . TYR C 1 91 ? 8.205 -31.795 -16.991 1.00 54.00 120 TYR C O 1
ATOM 4657 N N . ARG C 1 92 ? 6.511 -30.692 -16.003 1.00 54.06 121 ARG C N 1
ATOM 4658 C CA . ARG C 1 92 ? 7.329 -29.636 -15.412 1.00 54.87 121 ARG C CA 1
ATOM 4659 C C . ARG C 1 92 ? 6.676 -29.179 -14.113 1.00 55.25 121 ARG C C 1
ATOM 4660 O O . ARG C 1 92 ? 5.442 -29.100 -14.037 1.00 57.08 121 ARG C O 1
ATOM 4668 N N . MET C 1 93 ? 7.484 -28.871 -13.098 1.00 53.50 122 MET C N 1
ATOM 4669 C CA . MET C 1 93 ? 6.958 -28.260 -11.868 1.00 51.07 122 MET C CA 1
ATOM 4670 C C . MET C 1 93 ? 7.979 -27.404 -11.131 1.00 50.50 122 MET C C 1
ATOM 4671 O O . MET C 1 93 ? 9.188 -27.626 -11.246 1.00 52.51 122 MET C O 1
ATOM 4676 N N . GLU C 1 94 ? 7.483 -26.413 -10.395 1.00 48.38 123 GLU C N 1
ATOM 4677 C CA . GLU C 1 94 ? 8.308 -25.687 -9.437 1.00 47.64 123 GLU C CA 1
ATOM 4678 C C . GLU C 1 94 ? 7.789 -26.004 -8.051 1.00 48.04 123 GLU C C 1
ATOM 4679 O O . GLU C 1 94 ? 6.578 -26.116 -7.851 1.00 48.87 123 GLU C O 1
ATOM 4685 N N . THR C 1 95 ? 8.697 -26.171 -7.097 1.00 48.02 124 THR C N 1
ATOM 4686 C CA . THR C 1 95 ? 8.294 -26.337 -5.704 1.00 47.41 124 THR C CA 1
ATOM 4687 C C . THR C 1 95 ? 9.241 -25.628 -4.747 1.00 48.40 124 THR C C 1
ATOM 4688 O O . THR C 1 95 ? 10.452 -25.808 -4.793 1.00 50.53 124 THR C O 1
ATOM 4692 N N . GLU C 1 96 ? 8.671 -24.780 -3.906 1.00 48.21 125 GLU C N 1
ATOM 4693 C CA . GLU C 1 96 ? 9.446 -24.015 -2.939 1.00 48.12 125 GLU C CA 1
ATOM 4694 C C . GLU C 1 96 ? 8.778 -24.103 -1.568 1.00 48.23 125 GLU C C 1
ATOM 4695 O O . GLU C 1 96 ? 7.553 -24.144 -1.468 1.00 48.99 125 GLU C O 1
ATOM 4701 N N . VAL C 1 97 ? 9.588 -24.163 -0.517 1.00 46.94 126 VAL C N 1
ATOM 4702 C CA . VAL C 1 97 ? 9.070 -24.285 0.839 1.00 44.55 126 VAL C CA 1
ATOM 4703 C C . VAL C 1 97 ? 9.073 -22.915 1.539 1.00 45.76 126 VAL C C 1
ATOM 4704 O O . VAL C 1 97 ? 10.017 -22.124 1.390 1.00 45.61 126 VAL C O 1
ATOM 4708 N N . LEU C 1 98 ? 7.998 -22.626 2.273 1.00 47.25 127 LEU C N 1
ATOM 4709 C CA . LEU C 1 98 ? 7.910 -21.396 3.069 1.00 47.63 127 LEU C CA 1
ATOM 4710 C C . LEU C 1 98 ? 8.590 -21.618 4.398 1.00 46.93 127 LEU C C 1
ATOM 4711 O O . LEU C 1 98 ? 8.265 -22.562 5.124 1.00 47.17 127 LEU C O 1
ATOM 4716 N N . VAL C 1 99 ? 9.528 -20.744 4.724 1.00 45.77 128 VAL C N 1
ATOM 4717 C CA . VAL C 1 99 ? 10.330 -20.940 5.912 1.00 44.67 128 VAL C CA 1
ATOM 4718 C C . VAL C 1 99 ? 10.739 -19.600 6.564 1.00 44.47 128 VAL C C 1
ATOM 4719 O O . VAL C 1 99 ? 11.055 -18.628 5.871 1.00 42.89 128 VAL C O 1
ATOM 4723 N N . LEU C 1 100 ? 10.677 -19.542 7.894 1.00 45.89 129 LEU C N 1
ATOM 4724 C CA . LEU C 1 100 ? 11.132 -18.361 8.642 1.00 46.15 129 LEU C CA 1
ATOM 4725 C C . LEU C 1 100 ? 12.447 -18.658 9.346 1.00 45.87 129 LEU C C 1
ATOM 4726 O O . LEU C 1 100 ? 12.740 -19.811 9.614 1.00 47.97 129 LEU C O 1
ATOM 4731 N N . PRO C 1 101 ? 13.252 -17.625 9.637 1.00 44.58 130 PRO C N 1
ATOM 4732 C CA . PRO C 1 101 ? 14.341 -17.847 10.576 1.00 45.15 130 PRO C CA 1
ATOM 4733 C C . PRO C 1 101 ? 13.802 -17.747 12.002 1.00 47.76 130 PRO C C 1
ATOM 4734 O O . PRO C 1 101 ? 13.099 -16.777 12.315 1.00 50.23 130 PRO C O 1
ATOM 4738 N N . VAL C 1 102 ? 14.091 -18.735 12.850 1.00 48.70 131 VAL C N 1
ATOM 4739 C CA . VAL C 1 102 ? 13.728 -18.623 14.268 1.00 49.00 131 VAL C CA 1
ATOM 4740 C C . VAL C 1 102 ? 14.910 -18.114 15.087 1.00 50.03 131 VAL C C 1
ATOM 4741 O O . VAL C 1 102 ? 15.905 -18.818 15.284 1.00 49.82 131 VAL C O 1
ATOM 4745 N N . LEU C 1 103 ? 14.797 -16.865 15.531 1.00 51.66 132 LEU C N 1
ATOM 4746 C CA . LEU C 1 103 ? 15.830 -16.228 16.335 1.00 52.62 132 LEU C CA 1
ATOM 4747 C C . LEU C 1 103 ? 15.266 -15.908 17.712 1.00 54.54 132 LEU C C 1
ATOM 4748 O O . LEU C 1 103 ? 15.657 -16.515 18.705 1.00 54.76 132 LEU C O 1
ATOM 4753 N N . ASN C 1 104 ? 14.336 -14.957 17.758 1.00 56.12 133 ASN C N 1
ATOM 4754 C CA . ASN C 1 104 ? 13.696 -14.564 19.014 1.00 57.01 133 ASN C CA 1
ATOM 4755 C C . ASN C 1 104 ? 12.775 -15.643 19.571 1.00 57.05 133 ASN C C 1
ATOM 4756 O O . ASN C 1 104 ? 12.752 -15.871 20.782 1.00 59.49 133 ASN C O 1
ATOM 4761 N N . ALA C 1 105 ? 12.041 -16.316 18.682 1.00 55.29 134 ALA C N 1
ATOM 4762 C CA . ALA C 1 105 ? 11.220 -17.466 19.058 1.00 53.42 134 ALA C CA 1
ATOM 4763 C C . ALA C 1 105 ? 12.121 -18.657 19.379 1.00 53.29 134 ALA C C 1
ATOM 4764 O O . ALA C 1 105 ? 11.659 -19.707 19.835 1.00 51.10 134 ALA C O 1
ATOM 4766 N N . GLY C 1 106 ? 13.418 -18.474 19.151 1.00 55.21 135 GLY C N 1
ATOM 4767 C CA . GLY C 1 106 ? 14.406 -19.505 19.445 1.00 58.28 135 GLY C CA 1
ATOM 4768 C C . GLY C 1 106 ? 15.093 -19.351 20.791 1.00 59.64 135 GLY C C 1
ATOM 4769 O O . GLY C 1 106 ? 15.666 -20.318 21.303 1.00 60.18 135 GLY C O 1
ATOM 4770 N N . ILE C 1 107 ? 15.047 -18.141 21.357 1.00 59.43 136 ILE C N 1
ATOM 4771 C CA . ILE C 1 107 ? 15.601 -17.879 22.688 1.00 57.44 136 ILE C CA 1
ATOM 4772 C C . ILE C 1 107 ? 14.962 -18.827 23.694 1.00 58.63 136 ILE C C 1
ATOM 4773 O O . ILE C 1 107 ? 13.738 -18.949 23.753 1.00 57.74 136 ILE C O 1
ATOM 4778 N N . LEU C 1 108 ? 15.796 -19.506 24.471 1.00 60.55 137 LEU C N 1
ATOM 4779 C CA . LEU C 1 108 ? 15.300 -20.478 25.441 1.00 63.31 137 LEU C CA 1
ATOM 4780 C C . LEU C 1 108 ? 15.522 -20.019 26.886 1.00 67.47 137 LEU C C 1
ATOM 4781 O O . LEU C 1 108 ? 16.415 -19.204 27.158 1.00 68.23 137 LEU C O 1
ATOM 4786 N N . THR C 1 109 ? 14.686 -20.530 27.793 1.00 70.59 138 THR C N 1
ATOM 4787 C CA . THR C 1 109 ? 14.606 -20.045 29.185 1.00 71.10 138 THR C CA 1
ATOM 4788 C C . THR C 1 109 ? 15.932 -20.123 29.957 1.00 71.10 138 THR C C 1
ATOM 4789 O O . THR C 1 109 ? 16.209 -19.261 30.786 1.00 69.01 138 THR C O 1
ATOM 4793 N N . THR C 1 110 ? 16.749 -21.138 29.655 1.00 72.29 139 THR C N 1
ATOM 4794 C CA . THR C 1 110 ? 18.113 -21.285 30.198 1.00 73.44 139 THR C CA 1
ATOM 4795 C C . THR C 1 110 ? 19.040 -20.136 29.809 1.00 74.71 139 THR C C 1
ATOM 4796 O O . THR C 1 110 ? 20.105 -19.960 30.403 1.00 75.41 139 THR C O 1
ATOM 4800 N N . GLY C 1 111 ? 18.657 -19.384 28.784 1.00 76.18 140 GLY C N 1
ATOM 4801 C CA . GLY C 1 111 ? 19.483 -18.293 28.284 1.00 74.14 140 GLY C CA 1
ATOM 4802 C C . GLY C 1 111 ? 20.199 -18.670 27.003 1.00 71.38 140 GLY C C 1
ATOM 4803 O O . GLY C 1 111 ? 20.610 -19.825 26.819 1.00 70.94 140 GLY C O 1
ATOM 4804 N N . GLY C 1 112 ? 20.347 -17.688 26.115 1.00 68.60 141 GLY C N 1
ATOM 4805 C CA . GLY C 1 112 ? 20.982 -17.898 24.817 1.00 66.21 141 GLY C CA 1
ATOM 4806 C C . GLY C 1 112 ? 20.002 -18.285 23.720 1.00 63.62 141 GLY C C 1
ATOM 4807 O O . GLY C 1 112 ? 18.774 -18.302 23.923 1.00 62.10 141 GLY C O 1
ATOM 4808 N N . VAL C 1 113 ? 20.555 -18.611 22.555 1.00 61.35 142 VAL C N 1
ATOM 4809 C CA . VAL C 1 113 ? 19.749 -18.899 21.375 1.00 58.26 142 VAL C CA 1
ATOM 4810 C C . VAL C 1 113 ? 19.779 -20.372 21.012 1.00 57.82 142 VAL C C 1
ATOM 4811 O O . VAL C 1 113 ? 20.713 -20.841 20.379 1.00 58.55 142 VAL C O 1
ATOM 4815 N N . GLY C 1 114 ? 18.756 -21.111 21.410 1.00 58.15 143 GLY C N 1
ATOM 4816 C CA . GLY C 1 114 ? 18.530 -22.423 20.820 1.00 60.50 143 GLY C CA 1
ATOM 4817 C C . GLY C 1 114 ? 17.915 -22.117 19.477 1.00 63.27 143 GLY C C 1
ATOM 4818 O O . GLY C 1 114 ? 17.462 -20.993 19.247 1.00 68.58 143 GLY C O 1
ATOM 4819 N N . GLY C 1 115 ? 17.908 -23.077 18.569 1.00 60.76 144 GLY C N 1
ATOM 4820 C CA . GLY C 1 115 ? 17.188 -22.869 17.319 1.00 59.39 144 GLY C CA 1
ATOM 4821 C C . GLY C 1 115 ? 16.445 -24.121 16.941 1.00 57.50 144 GLY C C 1
ATOM 4822 O O . GLY C 1 115 ? 16.196 -24.983 17.785 1.00 60.18 144 GLY C O 1
ATOM 4823 N N . ILE C 1 116 ? 16.081 -24.226 15.671 1.00 52.44 145 ILE C N 1
ATOM 4824 C CA . ILE C 1 116 ? 15.672 -25.517 15.149 1.00 46.97 145 ILE C CA 1
ATOM 4825 C C . ILE C 1 116 ? 16.958 -26.295 14.874 1.00 45.18 145 ILE C C 1
ATOM 4826 O O . ILE C 1 116 ? 17.920 -25.749 14.317 1.00 47.07 145 ILE C O 1
ATOM 4831 N N . ALA C 1 117 ? 16.982 -27.546 15.317 1.00 41.93 146 ALA C N 1
ATOM 4832 C CA . ALA C 1 117 ? 18.116 -28.440 15.088 1.00 40.69 146 ALA C CA 1
ATOM 4833 C C . ALA C 1 117 ? 17.724 -29.878 15.418 1.00 41.74 146 ALA C C 1
ATOM 4834 O O . ALA C 1 117 ? 16.703 -30.115 16.075 1.00 41.74 146 ALA C O 1
ATOM 4836 N N . GLY C 1 118 ? 18.526 -30.832 14.946 1.00 43.50 147 GLY C N 1
ATOM 4837 C CA . GLY C 1 118 ? 18.262 -32.252 15.176 1.00 45.36 147 GLY C CA 1
ATOM 4838 C C . GLY C 1 118 ? 17.872 -32.994 13.915 1.00 45.61 147 GLY C C 1
ATOM 4839 O O . GLY C 1 118 ? 18.246 -32.588 12.816 1.00 45.72 147 GLY C O 1
ATOM 4840 N N . PRO C 1 119 ? 17.120 -34.096 14.066 1.00 45.18 148 PRO C N 1
ATOM 4841 C CA . PRO C 1 119 ? 16.749 -34.952 12.939 1.00 45.03 148 PRO C CA 1
ATOM 4842 C C . PRO C 1 119 ? 15.887 -34.231 11.914 1.00 45.26 148 PRO C C 1
ATOM 4843 O O . PRO C 1 119 ? 14.961 -33.517 12.283 1.00 44.69 148 PRO C O 1
ATOM 4847 N N . GLN C 1 120 ? 16.206 -34.415 10.636 1.00 45.75 149 GLN C N 1
ATOM 4848 C CA . GLN C 1 120 ? 15.445 -33.793 9.554 1.00 44.87 149 GLN C CA 1
ATOM 4849 C C . GLN C 1 120 ? 14.967 -34.816 8.518 1.00 43.50 149 GLN C C 1
ATOM 4850 O O . GLN C 1 120 ? 15.570 -35.882 8.350 1.00 42.64 149 GLN C O 1
ATOM 4856 N N . LEU C 1 121 ? 13.875 -34.486 7.835 1.00 42.00 150 LEU C N 1
ATOM 4857 C CA . LEU C 1 121 ? 13.382 -35.301 6.734 1.00 41.53 150 LEU C CA 1
ATOM 4858 C C . LEU C 1 121 ? 12.693 -34.430 5.683 1.00 42.45 150 LEU C C 1
ATOM 4859 O O . LEU C 1 121 ? 11.635 -33.849 5.939 1.00 43.12 150 LEU C O 1
ATOM 4864 N N . TYR C 1 122 ? 13.310 -34.339 4.507 1.00 42.73 151 TYR C N 1
ATOM 4865 C CA . TYR C 1 122 ? 12.735 -33.621 3.382 1.00 42.47 151 TYR C CA 1
ATOM 4866 C C . TYR C 1 122 ? 12.318 -34.635 2.354 1.00 42.98 151 TYR C C 1
ATOM 4867 O O . TYR C 1 122 ? 13.081 -35.552 2.052 1.00 44.11 151 TYR C O 1
ATOM 4876 N N . PHE C 1 123 ? 11.098 -34.477 1.841 1.00 42.64 152 PHE C N 1
ATOM 4877 C CA . PHE C 1 123 ? 10.516 -35.426 0.901 1.00 42.99 152 PHE C CA 1
ATOM 4878 C C . PHE C 1 123 ? 9.397 -34.775 0.105 1.00 43.86 152 PHE C C 1
ATOM 4879 O O . PHE C 1 123 ? 8.589 -34.049 0.667 1.00 43.92 152 PHE C O 1
ATOM 4887 N N . TRP C 1 124 ? 9.369 -35.023 -1.202 1.00 44.72 153 TRP C N 1
ATOM 4888 C CA . TRP C 1 124 ? 8.164 -34.780 -1.997 1.00 45.90 153 TRP C CA 1
ATOM 4889 C C . TRP C 1 124 ? 7.956 -35.848 -3.069 1.00 45.50 153 TRP C C 1
ATOM 4890 O O . TRP C 1 124 ? 8.904 -36.504 -3.496 1.00 45.31 153 TRP C O 1
ATOM 4901 N N . ALA C 1 125 ? 6.706 -36.006 -3.497 1.00 45.80 154 ALA C N 1
ATOM 4902 C CA . ALA C 1 125 ? 6.330 -37.000 -4.495 1.00 46.38 154 ALA C CA 1
ATOM 4903 C C . ALA C 1 125 ? 5.158 -36.514 -5.359 1.00 47.35 154 ALA C C 1
ATOM 4904 O O . ALA C 1 125 ? 4.182 -35.963 -4.850 1.00 47.81 154 ALA C O 1
ATOM 4906 N N . VAL C 1 126 ? 5.277 -36.717 -6.668 1.00 47.70 155 VAL C N 1
ATOM 4907 C CA . VAL C 1 126 ? 4.168 -36.511 -7.591 1.00 47.84 155 VAL C CA 1
ATOM 4908 C C . VAL C 1 126 ? 3.871 -37.815 -8.317 1.00 48.19 155 VAL C C 1
ATOM 4909 O O . VAL C 1 126 ? 4.791 -38.557 -8.667 1.00 46.71 155 VAL C O 1
ATOM 4913 N N . GLY C 1 127 ? 2.587 -38.097 -8.524 1.00 49.78 156 GLY C N 1
ATOM 4914 C CA . GLY C 1 127 ? 2.146 -39.374 -9.100 1.00 52.75 156 GLY C CA 1
ATOM 4915 C C . GLY C 1 127 ? 0.729 -39.401 -9.657 1.00 55.20 156 GLY C C 1
ATOM 4916 O O . GLY C 1 127 ? -0.072 -38.501 -9.409 1.00 56.53 156 GLY C O 1
ATOM 4917 N N . GLY C 1 128 ? 0.425 -40.445 -10.422 1.00 56.27 157 GLY C N 1
ATOM 4918 C CA . GLY C 1 128 ? -0.908 -40.629 -10.999 1.00 57.87 157 GLY C CA 1
ATOM 4919 C C . GLY C 1 128 ? -1.775 -41.477 -10.093 1.00 59.38 157 GLY C C 1
ATOM 4920 O O . GLY C 1 128 ? -2.935 -41.749 -10.396 1.00 60.57 157 GLY C O 1
ATOM 4921 N N . GLN C 1 129 ? -1.191 -41.888 -8.974 1.00 60.20 158 GLN C N 1
ATOM 4922 C CA . GLN C 1 129 ? -1.855 -42.688 -7.955 1.00 61.10 158 GLN C CA 1
ATOM 4923 C C . GLN C 1 129 ? -1.236 -42.327 -6.599 1.00 61.24 158 GLN C C 1
ATOM 4924 O O . GLN C 1 129 ? -0.199 -41.649 -6.559 1.00 61.34 158 GLN C O 1
ATOM 4930 N N . PRO C 1 130 ? -1.873 -42.754 -5.488 1.00 61.23 159 PRO C N 1
ATOM 4931 C CA . PRO C 1 130 ? -1.257 -42.618 -4.170 1.00 60.04 159 PRO C CA 1
ATOM 4932 C C . PRO C 1 130 ? 0.180 -43.134 -4.132 1.00 56.84 159 PRO C C 1
ATOM 4933 O O . PRO C 1 130 ? 0.527 -44.053 -4.871 1.00 57.08 159 PRO C O 1
ATOM 4937 N N . LEU C 1 131 ? 0.999 -42.528 -3.279 1.00 52.87 160 LEU C N 1
ATOM 4938 C CA . LEU C 1 131 ? 2.373 -42.969 -3.061 1.00 50.81 160 LEU C CA 1
ATOM 4939 C C . LEU C 1 131 ? 2.400 -44.327 -2.349 1.00 50.04 160 LEU C C 1
ATOM 4940 O O . LEU C 1 131 ? 1.733 -44.510 -1.339 1.00 49.98 160 LEU C O 1
ATOM 4945 N N . ASP C 1 132 ? 3.159 -45.278 -2.876 1.00 50.52 161 ASP C N 1
ATOM 4946 C CA . ASP C 1 132 ? 3.300 -46.572 -2.214 1.00 53.49 161 ASP C CA 1
ATOM 4947 C C . ASP C 1 132 ? 4.371 -46.478 -1.131 1.00 53.47 161 ASP C C 1
ATOM 4948 O O . ASP C 1 132 ? 5.470 -45.959 -1.373 1.00 53.59 161 ASP C O 1
ATOM 4953 N N . VAL C 1 133 ? 4.049 -46.987 0.057 1.00 53.82 162 VAL C N 1
ATOM 4954 C CA . VAL C 1 133 ? 4.968 -46.950 1.198 1.00 53.75 162 VAL C CA 1
ATOM 4955 C C . VAL C 1 133 ? 5.147 -48.314 1.861 1.00 55.01 162 VAL C C 1
ATOM 4956 O O . VAL C 1 133 ? 4.376 -49.243 1.612 1.00 55.55 162 VAL C O 1
ATOM 4960 N N . LEU C 1 134 ? 6.178 -48.418 2.698 1.00 55.51 163 LEU C N 1
ATOM 4961 C CA . LEU C 1 134 ? 6.483 -49.637 3.445 1.00 55.95 163 LEU C CA 1
ATOM 4962 C C . LEU C 1 134 ? 6.515 -49.334 4.940 1.00 57.47 163 LEU C C 1
ATOM 4963 O O . LEU C 1 134 ? 7.118 -48.337 5.360 1.00 59.46 163 LEU C O 1
ATOM 4968 N N . GLY C 1 135 ? 5.872 -50.190 5.736 1.00 56.58 164 GLY C N 1
ATOM 4969 C CA . GLY C 1 135 ? 5.819 -50.014 7.188 1.00 54.31 164 GLY C CA 1
ATOM 4970 C C . GLY C 1 135 ? 7.003 -50.629 7.901 1.00 54.44 164 GLY C C 1
ATOM 4971 O O . GLY C 1 135 ? 7.178 -51.849 7.881 1.00 54.88 164 GLY C O 1
ATOM 4972 N N . LEU C 1 136 ? 7.821 -49.787 8.532 1.00 54.15 165 LEU C N 1
ATOM 4973 C CA . LEU C 1 136 ? 8.988 -50.266 9.286 1.00 54.53 165 LEU C CA 1
ATOM 4974 C C . LEU C 1 136 ? 9.100 -49.608 10.656 1.00 55.76 165 LEU C C 1
ATOM 4975 O O . LEU C 1 136 ? 8.518 -48.543 10.895 1.00 57.48 165 LEU C O 1
ATOM 4980 N N . ALA C 1 137 ? 9.855 -50.244 11.549 1.00 55.28 166 ALA C N 1
ATOM 4981 C CA . ALA C 1 137 ? 10.075 -49.707 12.886 1.00 55.30 166 ALA C CA 1
ATOM 4982 C C . ALA C 1 137 ? 11.540 -49.306 13.093 1.00 54.50 166 ALA C C 1
ATOM 4983 O O . ALA C 1 137 ? 12.431 -50.047 12.690 1.00 53.91 166 ALA C O 1
ATOM 4985 N N . PRO C 1 138 ? 11.793 -48.132 13.722 1.00 54.37 167 PRO C N 1
ATOM 4986 C CA . PRO C 1 138 ? 13.167 -47.676 13.991 1.00 54.66 167 PRO C CA 1
ATOM 4987 C C . PRO C 1 138 ? 13.909 -48.620 14.916 1.00 56.77 167 PRO C C 1
ATOM 4988 O O . PRO C 1 138 ? 15.111 -48.838 14.754 1.00 57.96 167 PRO C O 1
ATOM 4992 N N . THR C 1 139 ? 13.173 -49.172 15.876 1.00 58.67 168 THR C N 1
ATOM 4993 C CA . THR C 1 139 ? 13.722 -50.017 16.925 1.00 59.91 168 THR C CA 1
ATOM 4994 C C . THR C 1 139 ? 12.819 -51.246 17.157 1.00 58.63 168 THR C C 1
ATOM 4995 O O . THR C 1 139 ? 11.803 -51.403 16.476 1.00 57.10 168 THR C O 1
ATOM 4999 N N . GLU C 1 140 ? 13.185 -52.114 18.101 1.00 59.38 169 GLU C N 1
ATOM 5000 C CA . GLU C 1 140 ? 12.385 -53.320 18.387 1.00 60.56 169 GLU C CA 1
ATOM 5001 C C . GLU C 1 140 ? 11.117 -53.079 19.214 1.00 60.88 169 GLU C C 1
ATOM 5002 O O . GLU C 1 140 ? 10.328 -54.004 19.408 1.00 60.59 169 GLU C O 1
ATOM 5008 N N . LYS C 1 141 ? 10.907 -51.847 19.678 1.00 61.88 170 LYS C N 1
ATOM 5009 C CA . LYS C 1 141 ? 9.757 -51.555 20.539 1.00 63.57 170 LYS C CA 1
ATOM 5010 C C . LYS C 1 141 ? 8.896 -50.344 20.138 1.00 63.12 170 LYS C C 1
ATOM 5011 O O . LYS C 1 141 ? 7.919 -50.023 20.828 1.00 65.41 170 LYS C O 1
ATOM 5017 N N . TYR C 1 142 ? 9.235 -49.685 19.031 1.00 60.47 171 TYR C N 1
ATOM 5018 C CA . TYR C 1 142 ? 8.461 -48.517 18.581 1.00 57.44 171 TYR C CA 1
ATOM 5019 C C . TYR C 1 142 ? 7.140 -48.938 17.948 1.00 57.18 171 TYR C C 1
ATOM 5020 O O . TYR C 1 142 ? 7.121 -49.709 16.983 1.00 56.88 171 TYR C O 1
ATOM 5029 N N . LYS C 1 143 ? 6.041 -48.425 18.500 1.00 57.63 172 LYS C N 1
ATOM 5030 C CA . LYS C 1 143 ? 4.694 -48.744 18.016 1.00 58.26 172 LYS C CA 1
ATOM 5031 C C . LYS C 1 143 ? 4.104 -47.578 17.238 1.00 56.17 172 LYS C C 1
ATOM 5032 O O . LYS C 1 143 ? 3.414 -47.774 16.231 1.00 54.20 172 LYS C O 1
ATOM 5038 N N . GLY C 1 144 ? 4.383 -46.366 17.715 1.00 56.96 173 GLY C N 1
ATOM 5039 C CA . GLY C 1 144 ? 3.751 -45.160 17.191 1.00 61.02 173 GLY C CA 1
ATOM 5040 C C . GLY C 1 144 ? 2.610 -44.724 18.086 1.00 65.52 173 GLY C C 1
ATOM 5041 O O . GLY C 1 144 ? 2.291 -45.409 19.060 1.00 67.64 173 GLY C O 1
ATOM 5042 N N . PRO C 1 145 ? 1.991 -43.572 17.774 1.00 68.18 174 PRO C N 1
ATOM 5043 C CA . PRO C 1 145 ? 0.867 -43.104 18.578 1.00 71.22 174 PRO C CA 1
ATOM 5044 C C . PRO C 1 145 ? -0.225 -44.156 18.657 1.00 74.94 174 PRO C C 1
ATOM 5045 O O . PRO C 1 145 ? -0.562 -44.772 17.646 1.00 78.62 174 PRO C O 1
ATOM 5049 N N . ALA C 1 146 ? -0.756 -44.368 19.857 1.00 75.59 175 ALA C N 1
ATOM 5050 C CA . ALA C 1 146 ? -1.888 -45.272 20.038 1.00 74.77 175 ALA C CA 1
ATOM 5051 C C . ALA C 1 146 ? -3.196 -44.554 19.683 1.00 75.25 175 ALA C C 1
ATOM 5052 O O . ALA C 1 146 ? -4.284 -45.054 19.962 1.00 73.20 175 ALA C O 1
ATOM 5054 N N . GLN C 1 147 ? -3.081 -43.396 19.034 1.00 78.47 176 GLN C N 1
ATOM 5055 C CA . GLN C 1 147 ? -4.235 -42.530 18.833 1.00 82.34 176 GLN C CA 1
ATOM 5056 C C . GLN C 1 147 ? -4.695 -42.321 17.379 1.00 81.99 176 GLN C C 1
ATOM 5057 O O . GLN C 1 147 ? -5.644 -42.975 16.937 1.00 84.84 176 GLN C O 1
ATOM 5063 N N . TYR C 1 148 ? -4.041 -41.421 16.647 1.00 78.18 177 TYR C N 1
ATOM 5064 C CA . TYR C 1 148 ? -4.616 -40.869 15.410 1.00 74.05 177 TYR C CA 1
ATOM 5065 C C . TYR C 1 148 ? -4.065 -41.486 14.135 1.00 71.02 177 TYR C C 1
ATOM 5066 O O . TYR C 1 148 ? -4.712 -41.472 13.081 1.00 69.49 177 TYR C O 1
ATOM 5075 N N . THR C 1 149 ? -2.860 -42.024 14.249 1.00 68.35 178 THR C N 1
ATOM 5076 C CA . THR C 1 149 ? -2.096 -42.448 13.099 1.00 65.29 178 THR C CA 1
ATOM 5077 C C . THR C 1 149 ? -2.406 -43.887 12.722 1.00 63.86 178 THR C C 1
ATOM 5078 O O . THR C 1 149 ? -2.817 -44.688 13.557 1.00 64.54 178 THR C O 1
ATOM 5082 N N . VAL C 1 150 ? -2.217 -44.196 11.445 1.00 61.69 179 VAL C N 1
ATOM 5083 C CA . VAL C 1 150 ? -2.235 -45.566 10.976 1.00 58.50 179 VAL C CA 1
ATOM 5084 C C . VAL C 1 150 ? -0.850 -46.125 11.238 1.00 60.00 179 VAL C C 1
ATOM 5085 O O . VAL C 1 150 ? 0.116 -45.764 10.560 1.00 61.07 179 VAL C O 1
ATOM 5089 N N . ASN C 1 151 ? -0.743 -46.973 12.250 1.00 61.25 180 ASN C N 1
ATOM 5090 C CA . ASN C 1 151 ? 0.521 -47.627 12.529 1.00 64.04 180 ASN C CA 1
ATOM 5091 C C . ASN C 1 151 ? 0.668 -48.874 11.667 1.00 64.22 180 ASN C C 1
ATOM 5092 O O . ASN C 1 151 ? -0.338 -49.462 11.263 1.00 65.04 180 ASN C O 1
ATOM 5097 N N . PRO C 1 152 ? 1.919 -49.267 11.358 1.00 64.07 181 PRO C N 1
ATOM 5098 C CA . PRO C 1 152 ? 2.203 -50.530 10.658 1.00 65.21 181 PRO C CA 1
ATOM 5099 C C . PRO C 1 152 ? 1.535 -51.753 11.296 1.00 68.15 181 PRO C C 1
ATOM 5100 O O . PRO C 1 152 ? 1.168 -52.691 10.587 1.00 66.91 181 PRO C O 1
ATOM 5104 N N . LYS C 1 153 ? 1.404 -51.733 12.623 1.00 72.69 182 LYS C N 1
ATOM 5105 C CA . LYS C 1 153 ? 0.692 -52.759 13.388 1.00 76.39 182 LYS C CA 1
ATOM 5106 C C . LYS C 1 153 ? 0.023 -52.050 14.563 1.00 80.91 182 LYS C C 1
ATOM 5107 O O . LYS C 1 153 ? 0.712 -51.498 15.427 1.00 84.99 182 LYS C O 1
ATOM 5113 N N . THR C 1 154 ? -1.311 -52.072 14.586 1.00 80.96 183 THR C N 1
ATOM 5114 C CA . THR C 1 154 ? -2.113 -51.189 15.455 1.00 80.87 183 THR C CA 1
ATOM 5115 C C . THR C 1 154 ? -1.626 -51.069 16.908 1.00 81.13 183 THR C C 1
ATOM 5116 O O . THR C 1 154 ? -1.474 -49.955 17.427 1.00 81.09 183 THR C O 1
ATOM 5120 N N . ASN C 1 155 ? -1.371 -52.202 17.555 1.00 81.08 184 ASN C N 1
ATOM 5121 C CA . ASN C 1 155 ? -0.832 -52.173 18.911 1.00 81.34 184 ASN C CA 1
ATOM 5122 C C . ASN C 1 155 ? 0.416 -53.016 19.111 1.00 81.01 184 ASN C C 1
ATOM 5123 O O . ASN C 1 155 ? 0.761 -53.385 20.239 1.00 81.25 184 ASN C O 1
ATOM 5128 N N . GLY C 1 156 ? 1.097 -53.307 18.008 1.00 80.73 185 GLY C N 1
ATOM 5129 C CA . GLY C 1 156 ? 2.351 -54.048 18.058 1.00 77.84 185 GLY C CA 1
ATOM 5130 C C . GLY C 1 156 ? 3.485 -53.373 17.307 1.00 73.58 185 GLY C C 1
ATOM 5131 O O . GLY C 1 156 ? 3.429 -52.183 16.988 1.00 72.19 185 GLY C O 1
ATOM 5132 N N . THR C 1 157 ? 4.527 -54.147 17.040 1.00 70.14 186 THR C N 1
ATOM 5133 C CA . THR C 1 157 ? 5.648 -53.672 16.250 1.00 67.42 186 THR C CA 1
ATOM 5134 C C . THR C 1 157 ? 5.836 -54.549 15.021 1.00 67.84 186 THR C C 1
ATOM 5135 O O . THR C 1 157 ? 5.614 -55.762 15.062 1.00 69.80 186 THR C O 1
ATOM 5139 N N . VAL C 1 158 ? 6.237 -53.911 13.926 1.00 65.43 187 VAL C N 1
ATOM 5140 C CA . VAL C 1 158 ? 6.671 -54.600 12.711 1.00 60.60 187 VAL C CA 1
ATOM 5141 C C . VAL C 1 158 ? 8.209 -54.651 12.731 1.00 60.03 187 VAL C C 1
ATOM 5142 O O . VAL C 1 158 ? 8.832 -53.966 13.554 1.00 59.64 187 VAL C O 1
ATOM 5146 N N . PRO C 1 159 ? 8.830 -55.472 11.855 1.00 59.66 188 PRO C N 1
ATOM 5147 C CA . PRO C 1 159 ? 10.293 -55.601 11.930 1.00 59.76 188 PRO C CA 1
ATOM 5148 C C . PRO C 1 159 ? 11.026 -54.309 11.568 1.00 60.11 188 PRO C C 1
ATOM 5149 O O . PRO C 1 159 ? 10.442 -53.408 10.949 1.00 60.24 188 PRO C O 1
ATOM 5153 N N . HIS C 1 160 ? 12.292 -54.226 11.976 1.00 59.66 189 HIS C N 1
ATOM 5154 C CA . HIS C 1 160 ? 13.141 -53.063 11.694 1.00 58.76 189 HIS C CA 1
ATOM 5155 C C . HIS C 1 160 ? 14.033 -53.332 10.472 1.00 57.39 189 HIS C C 1
ATOM 5156 O O . HIS C 1 160 ? 15.190 -52.901 10.400 1.00 56.67 189 HIS C O 1
ATOM 5163 N N . VAL C 1 161 ? 13.442 -54.023 9.501 1.00 55.65 190 VAL C N 1
ATOM 5164 C CA . VAL C 1 161 ? 14.130 -54.619 8.367 1.00 53.53 190 VAL C CA 1
ATOM 5165 C C . VAL C 1 161 ? 13.055 -54.998 7.351 1.00 56.17 190 VAL C C 1
ATOM 5166 O O . VAL C 1 161 ? 11.897 -55.187 7.733 1.00 58.44 190 VAL C O 1
ATOM 5170 N N . TYR C 1 162 ? 13.411 -55.084 6.068 1.00 56.71 191 TYR C N 1
ATOM 5171 C CA . TYR C 1 162 ? 12.442 -55.528 5.058 1.00 56.98 191 TYR C CA 1
ATOM 5172 C C . TYR C 1 162 ? 12.077 -57.020 5.176 1.00 59.71 191 TYR C C 1
ATOM 5173 O O . TYR C 1 162 ? 12.956 -57.896 5.173 1.00 59.39 191 TYR C O 1
ATOM 5182 N N . SER C 1 163 ? 10.770 -57.282 5.273 1.00 62.61 192 SER C N 1
ATOM 5183 C CA . SER C 1 163 ? 10.216 -58.639 5.290 1.00 65.48 192 SER C CA 1
ATOM 5184 C C . SER C 1 163 ? 9.098 -58.779 4.261 1.00 66.57 192 SER C C 1
ATOM 5185 O O . SER C 1 163 ? 8.109 -58.029 4.292 1.00 65.53 192 SER C O 1
ATOM 5188 N N . SER C 1 164 ? 9.253 -59.754 3.363 1.00 68.39 193 SER C N 1
ATOM 5189 C CA . SER C 1 164 ? 8.268 -60.019 2.311 1.00 69.38 193 SER C CA 1
ATOM 5190 C C . SER C 1 164 ? 6.904 -60.295 2.925 1.00 69.55 193 SER C C 1
ATOM 5191 O O . SER C 1 164 ? 5.885 -59.812 2.433 1.00 68.63 193 SER C O 1
ATOM 5194 N N . SER C 1 165 ? 6.911 -61.049 4.021 1.00 70.43 194 SER C N 1
ATOM 5195 C CA . SER C 1 165 ? 5.697 -61.467 4.721 1.00 70.75 194 SER C CA 1
ATOM 5196 C C . SER C 1 165 ? 5.158 -60.448 5.736 1.00 71.39 194 SER C C 1
ATOM 5197 O O . SER C 1 165 ? 3.945 -60.249 5.829 1.00 72.35 194 SER C O 1
ATOM 5200 N N . GLU C 1 166 ? 6.049 -59.798 6.481 1.00 70.92 195 GLU C N 1
ATOM 5201 C CA . GLU C 1 166 ? 5.626 -58.991 7.633 1.00 69.63 195 GLU C CA 1
ATOM 5202 C C . GLU C 1 166 ? 5.708 -57.473 7.465 1.00 65.70 195 GLU C C 1
ATOM 5203 O O . GLU C 1 166 ? 5.123 -56.738 8.261 1.00 64.29 195 GLU C O 1
ATOM 5209 N N . THR C 1 167 ? 6.423 -56.997 6.448 1.00 62.45 196 THR C N 1
ATOM 5210 C CA . THR C 1 167 ? 6.479 -55.552 6.184 1.00 58.95 196 THR C CA 1
ATOM 5211 C C . THR C 1 167 ? 5.220 -55.089 5.444 1.00 56.60 196 THR C C 1
ATOM 5212 O O . THR C 1 167 ? 5.038 -55.400 4.266 1.00 56.23 196 THR C O 1
ATOM 5216 N N . PRO C 1 168 ? 4.351 -54.334 6.139 1.00 55.47 197 PRO C N 1
ATOM 5217 C CA . PRO C 1 168 ? 3.073 -53.886 5.581 1.00 54.91 197 PRO C CA 1
ATOM 5218 C C . PRO C 1 168 ? 3.268 -52.981 4.379 1.00 55.32 197 PRO C C 1
ATOM 5219 O O . PRO C 1 168 ? 4.167 -52.131 4.387 1.00 56.80 197 PRO C O 1
ATOM 5223 N N . LYS C 1 169 ? 2.429 -53.163 3.361 1.00 55.07 198 LYS C N 1
ATOM 5224 C CA . LYS C 1 169 ? 2.490 -52.339 2.161 1.00 55.93 198 LYS C CA 1
ATOM 5225 C C . LYS C 1 169 ? 1.201 -51.547 2.020 1.00 55.84 198 LYS C C 1
ATOM 5226 O O . LYS C 1 169 ? 0.144 -52.111 1.756 1.00 58.20 198 LYS C O 1
ATOM 5232 N N . ALA C 1 170 ? 1.294 -50.236 2.228 1.00 54.94 199 ALA C N 1
ATOM 5233 C CA . ALA C 1 170 ? 0.128 -49.357 2.175 1.00 55.38 199 ALA C CA 1
ATOM 5234 C C . ALA C 1 170 ? 0.278 -48.245 1.133 1.00 55.46 199 ALA C C 1
ATOM 5235 O O . ALA C 1 170 ? 1.358 -48.051 0.566 1.00 56.01 199 ALA C O 1
ATOM 5237 N N . ARG C 1 171 ? -0.814 -47.524 0.884 1.00 55.58 200 ARG C N 1
ATOM 5238 C CA . ARG C 1 171 ? -0.793 -46.371 -0.001 1.00 57.61 200 ARG C CA 1
ATOM 5239 C C . ARG C 1 171 ? -1.321 -45.158 0.749 1.00 56.85 200 ARG C C 1
ATOM 5240 O O . ARG C 1 171 ? -2.373 -45.223 1.375 1.00 59.20 200 ARG C O 1
ATOM 5248 N N . VAL C 1 172 ? -0.575 -44.061 0.688 1.00 54.30 201 VAL C N 1
ATOM 5249 C CA . VAL C 1 172 ? -0.907 -42.827 1.399 1.00 52.48 201 VAL C CA 1
ATOM 5250 C C . VAL C 1 172 ? -2.176 -42.174 0.829 1.00 55.96 201 VAL C C 1
ATOM 5251 O O . VAL C 1 172 ? -2.103 -41.303 -0.052 1.00 58.07 201 VAL C O 1
ATOM 5255 N N . THR C 1 173 ? -3.332 -42.606 1.346 1.00 58.14 202 THR C N 1
ATOM 5256 C CA . THR C 1 173 ? -4.653 -42.161 0.863 1.00 59.13 202 THR C CA 1
ATOM 5257 C C . THR C 1 173 ? -5.272 -41.119 1.771 1.00 61.26 202 THR C C 1
ATOM 5258 O O . THR C 1 173 ? -6.281 -40.506 1.415 1.00 61.01 202 THR C O 1
ATOM 5262 N N . ASN C 1 174 ? -4.661 -40.930 2.941 1.00 63.89 203 ASN C N 1
ATOM 5263 C CA . ASN C 1 174 ? -5.101 -39.942 3.930 1.00 66.37 203 ASN C CA 1
ATOM 5264 C C . ASN C 1 174 ? -3.914 -39.284 4.634 1.00 67.25 203 ASN C C 1
ATOM 5265 O O . ASN C 1 174 ? -2.759 -39.667 4.416 1.00 69.37 203 ASN C O 1
ATOM 5270 N N . GLU C 1 175 ? -4.202 -38.321 5.505 1.00 65.40 204 GLU C N 1
ATOM 5271 C CA . GLU C 1 175 ? -3.148 -37.579 6.196 1.00 62.59 204 GLU C CA 1
ATOM 5272 C C . GLU C 1 175 ? -2.787 -38.187 7.559 1.00 60.98 204 GLU C C 1
ATOM 5273 O O . GLU C 1 175 ? -2.402 -37.470 8.483 1.00 58.48 204 GLU C O 1
ATOM 5279 N N . LYS C 1 176 ? -2.894 -39.510 7.665 1.00 61.10 205 LYS C N 1
ATOM 5280 C CA . LYS C 1 176 ? -2.683 -40.215 8.936 1.00 61.57 205 LYS C CA 1
ATOM 5281 C C . LYS C 1 176 ? -1.397 -41.066 8.970 1.00 60.77 205 LYS C C 1
ATOM 5282 O O . LYS C 1 176 ? -1.263 -41.968 9.801 1.00 59.46 205 LYS C O 1
ATOM 5288 N N . TYR C 1 177 ? -0.453 -40.780 8.074 1.00 60.70 206 TYR C N 1
ATOM 5289 C CA . TYR C 1 177 ? 0.751 -41.605 7.951 1.00 59.15 206 TYR C CA 1
ATOM 5290 C C . TYR C 1 177 ? 1.993 -40.915 8.506 1.00 59.04 206 TYR C C 1
ATOM 5291 O O . TYR C 1 177 ? 2.485 -39.933 7.943 1.00 58.63 206 TYR C O 1
ATOM 5300 N N . SER C 1 178 ? 2.485 -41.438 9.624 1.00 59.46 207 SER C N 1
ATOM 5301 C CA . SER C 1 178 ? 3.623 -40.849 10.320 1.00 59.91 207 SER C CA 1
ATOM 5302 C C . SER C 1 178 ? 4.935 -41.114 9.579 1.00 57.90 207 SER C C 1
ATOM 5303 O O . SER C 1 178 ? 5.288 -42.274 9.321 1.00 58.21 207 SER C O 1
ATOM 5306 N N . ILE C 1 179 ? 5.649 -40.032 9.253 1.00 54.01 208 ILE C N 1
ATOM 5307 C CA . ILE C 1 179 ? 6.983 -40.103 8.629 1.00 49.06 208 ILE C CA 1
ATOM 5308 C C . ILE C 1 179 ? 7.999 -40.875 9.481 1.00 49.94 208 ILE C C 1
ATOM 5309 O O . ILE C 1 179 ? 9.086 -41.205 9.005 1.00 51.07 208 ILE C O 1
ATOM 5314 N N . GLU C 1 180 ? 7.637 -41.155 10.734 1.00 50.15 209 GLU C N 1
ATOM 5315 C CA . GLU C 1 180 ? 8.512 -41.884 11.662 1.00 50.33 209 GLU C CA 1
ATOM 5316 C C . GLU C 1 180 ? 8.389 -43.406 11.572 1.00 50.60 209 GLU C C 1
ATOM 5317 O O . GLU C 1 180 ? 9.162 -44.119 12.226 1.00 50.85 209 GLU C O 1
ATOM 5323 N N . SER C 1 181 ? 7.435 -43.901 10.779 1.00 51.30 210 SER C N 1
ATOM 5324 C CA . SER C 1 181 ? 7.355 -45.343 10.507 1.00 53.57 210 SER C CA 1
ATOM 5325 C C . SER C 1 181 ? 6.930 -45.747 9.078 1.00 53.99 210 SER C C 1
ATOM 5326 O O . SER C 1 181 ? 6.750 -46.938 8.800 1.00 53.84 210 SER C O 1
ATOM 5329 N N . TRP C 1 182 ? 6.796 -44.776 8.174 1.00 54.98 211 TRP C N 1
ATOM 5330 C CA . TRP C 1 182 ? 6.487 -45.083 6.767 1.00 56.57 211 TRP C CA 1
ATOM 5331 C C . TRP C 1 182 ? 7.526 -44.530 5.775 1.00 55.97 211 TRP C C 1
ATOM 5332 O O . TRP C 1 182 ? 7.780 -43.317 5.735 1.00 55.38 211 TRP C O 1
ATOM 5343 N N . VAL C 1 183 ? 8.111 -45.432 4.982 1.00 55.38 212 VAL C N 1
ATOM 5344 C CA . VAL C 1 183 ? 9.145 -45.105 3.987 1.00 54.19 212 VAL C CA 1
ATOM 5345 C C . VAL C 1 183 ? 8.584 -45.300 2.584 1.00 54.52 212 VAL C C 1
ATOM 5346 O O . VAL C 1 183 ? 7.797 -46.213 2.368 1.00 56.36 212 VAL C O 1
ATOM 5350 N N . ALA C 1 184 ? 8.990 -44.455 1.637 1.00 53.23 213 ALA C N 1
ATOM 5351 C CA . ALA C 1 184 ? 8.612 -44.639 0.233 1.00 51.72 213 ALA C CA 1
ATOM 5352 C C . ALA C 1 184 ? 9.166 -45.954 -0.325 1.00 51.75 213 ALA C C 1
ATOM 5353 O O . ALA C 1 184 ? 10.338 -46.301 -0.093 1.00 50.47 213 ALA C O 1
ATOM 5355 N N . ASP C 1 185 ? 8.314 -46.673 -1.056 1.00 52.06 214 ASP C N 1
ATOM 5356 C CA . ASP C 1 185 ? 8.662 -47.968 -1.624 1.00 52.26 214 ASP C CA 1
ATOM 5357 C C . ASP C 1 185 ? 9.397 -47.831 -2.962 1.00 50.98 214 ASP C C 1
ATOM 5358 O O . ASP C 1 185 ? 8.795 -47.436 -3.959 1.00 51.25 214 ASP C O 1
ATOM 5363 N N . PRO C 1 186 ? 10.700 -48.177 -2.990 1.00 49.65 215 PRO C N 1
ATOM 5364 C CA . PRO C 1 186 ? 11.522 -48.025 -4.193 1.00 50.32 215 PRO C CA 1
ATOM 5365 C C . PRO C 1 186 ? 11.230 -49.088 -5.245 1.00 53.59 215 PRO C C 1
ATOM 5366 O O . PRO C 1 186 ? 11.759 -49.020 -6.355 1.00 56.20 215 PRO C O 1
ATOM 5370 N N . SER C 1 187 ? 10.394 -50.057 -4.894 1.00 55.80 216 SER C N 1
ATOM 5371 C CA . SER C 1 187 ? 10.081 -51.172 -5.781 1.00 57.71 216 SER C CA 1
ATOM 5372 C C . SER C 1 187 ? 8.680 -51.062 -6.369 1.00 59.59 216 SER C C 1
ATOM 5373 O O . SER C 1 187 ? 8.194 -52.012 -6.994 1.00 61.52 216 SER C O 1
ATOM 5376 N N . ARG C 1 188 ? 8.028 -49.916 -6.181 1.00 59.15 217 ARG C N 1
ATOM 5377 C CA . ARG C 1 188 ? 6.641 -49.803 -6.606 1.00 60.10 217 ARG C CA 1
ATOM 5378 C C . ARG C 1 188 ? 6.237 -48.521 -7.306 1.00 61.79 217 ARG C C 1
ATOM 5379 O O . ARG C 1 188 ? 5.294 -48.527 -8.101 1.00 69.00 217 ARG C O 1
ATOM 5387 N N . ASN C 1 189 ? 6.915 -47.422 -7.033 1.00 58.30 218 ASN C N 1
ATOM 5388 C CA . ASN C 1 189 ? 6.351 -46.143 -7.448 1.00 58.93 218 ASN C CA 1
ATOM 5389 C C . ASN C 1 189 ? 6.524 -45.777 -8.928 1.00 61.79 218 ASN C C 1
ATOM 5390 O O . ASN C 1 189 ? 7.238 -44.823 -9.272 1.00 64.17 218 ASN C O 1
ATOM 5395 N N . ASP C 1 190 ? 5.853 -46.546 -9.789 1.00 63.43 219 ASP C N 1
ATOM 5396 C CA . ASP C 1 190 ? 5.747 -46.255 -11.216 1.00 65.92 219 ASP C CA 1
ATOM 5397 C C . ASP C 1 190 ? 4.908 -45.017 -11.393 1.00 62.50 219 ASP C C 1
ATOM 5398 O O . ASP C 1 190 ? 4.180 -44.641 -10.481 1.00 63.05 219 ASP C O 1
ATOM 5403 N N . ASN C 1 191 ? 4.986 -44.395 -12.570 1.00 58.83 220 ASN C N 1
ATOM 5404 C CA . ASN C 1 191 ? 4.198 -43.195 -12.874 1.00 55.78 220 ASN C CA 1
ATOM 5405 C C . ASN C 1 191 ? 4.253 -42.191 -11.710 1.00 55.28 220 ASN C C 1
ATOM 5406 O O . ASN C 1 191 ? 3.251 -41.577 -11.335 1.00 56.53 220 ASN C O 1
ATOM 5411 N N . CYS C 1 192 ? 5.445 -42.056 -11.137 1.00 54.11 221 CYS C N 1
ATOM 5412 C CA . CYS C 1 192 ? 5.675 -41.253 -9.945 1.00 53.25 221 CYS C CA 1
ATOM 5413 C C . CYS C 1 192 ? 7.144 -40.871 -9.889 1.00 53.08 221 CYS C C 1
ATOM 5414 O O . CYS C 1 192 ? 8.008 -41.711 -10.136 1.00 53.64 221 CYS C O 1
ATOM 5417 N N . ARG C 1 193 ? 7.420 -39.608 -9.580 1.00 53.60 222 ARG C N 1
ATOM 5418 C CA . ARG C 1 193 ? 8.777 -39.176 -9.253 1.00 56.07 222 ARG C CA 1
ATOM 5419 C C . ARG C 1 193 ? 8.818 -38.740 -7.778 1.00 54.99 222 ARG C C 1
ATOM 5420 O O . ARG C 1 193 ? 8.016 -37.899 -7.344 1.00 55.39 222 ARG C O 1
ATOM 5428 N N . TYR C 1 194 ? 9.728 -39.330 -7.003 1.00 52.31 223 TYR C N 1
ATOM 5429 C CA . TYR C 1 194 ? 9.901 -38.928 -5.606 1.00 49.00 223 TYR C CA 1
ATOM 5430 C C . TYR C 1 194 ? 11.363 -38.714 -5.218 1.00 50.56 223 TYR C C 1
ATOM 5431 O O . TYR C 1 194 ? 12.283 -39.191 -5.893 1.00 50.69 223 TYR C O 1
ATOM 5440 N N . PHE C 1 195 ? 11.548 -38.031 -4.089 1.00 52.44 224 PHE C N 1
ATOM 5441 C CA . PHE C 1 195 ? 12.822 -37.431 -3.716 1.00 54.41 224 PHE C CA 1
ATOM 5442 C C . PHE C 1 195 ? 12.879 -37.199 -2.209 1.00 50.43 224 PHE C C 1
ATOM 5443 O O . PHE C 1 195 ? 12.004 -36.536 -1.651 1.00 49.25 224 PHE C O 1
ATOM 5451 N N . GLY C 1 196 ? 13.903 -37.736 -1.551 1.00 48.11 225 GLY C N 1
ATOM 5452 C CA . GLY C 1 196 ? 14.027 -37.603 -0.099 1.00 46.57 225 GLY C CA 1
ATOM 5453 C C . GLY C 1 196 ? 15.439 -37.486 0.448 1.00 46.07 225 GLY C C 1
ATOM 5454 O O . GLY C 1 196 ? 16.369 -38.093 -0.074 1.00 47.19 225 GLY C O 1
ATOM 5455 N N . ARG C 1 197 ? 15.594 -36.697 1.506 1.00 44.80 226 ARG C N 1
ATOM 5456 C CA . ARG C 1 197 ? 16.852 -36.620 2.252 1.00 44.06 226 ARG C CA 1
ATOM 5457 C C . ARG C 1 197 ? 16.544 -36.670 3.746 1.00 42.55 226 ARG C C 1
ATOM 5458 O O . ARG C 1 197 ? 15.631 -35.980 4.209 1.00 41.48 226 ARG C O 1
ATOM 5466 N N . MET C 1 198 ? 17.278 -37.501 4.489 1.00 42.18 227 MET C N 1
ATOM 5467 C CA . MET C 1 198 ? 17.162 -37.505 5.955 1.00 44.04 227 MET C CA 1
ATOM 5468 C C . MET C 1 198 ? 18.479 -37.180 6.662 1.00 45.05 227 MET C C 1
ATOM 5469 O O . MET C 1 198 ? 19.563 -37.409 6.109 1.00 45.20 227 MET C O 1
ATOM 5474 N N . VAL C 1 199 ? 18.367 -36.628 7.873 1.00 45.64 228 VAL C N 1
ATOM 5475 C CA . VAL C 1 199 ? 19.527 -36.234 8.679 1.00 45.77 228 VAL C CA 1
ATOM 5476 C C . VAL C 1 199 ? 19.474 -36.876 10.064 1.00 48.49 228 VAL C C 1
ATOM 5477 O O . VAL C 1 199 ? 18.402 -37.048 10.644 1.00 47.84 228 VAL C O 1
ATOM 5481 N N . GLY C 1 200 ? 20.644 -37.228 10.587 1.00 52.26 229 GLY C N 1
ATOM 5482 C CA . GLY C 1 200 ? 20.787 -37.709 11.966 1.00 55.44 229 GLY C CA 1
ATOM 5483 C C . GLY C 1 200 ? 20.608 -36.614 13.007 1.00 58.27 229 GLY C C 1
ATOM 5484 O O . GLY C 1 200 ? 20.247 -35.470 12.680 1.00 59.22 229 GLY C O 1
ATOM 5485 N N . GLY C 1 201 ? 20.896 -36.942 14.263 1.00 59.29 230 GLY C N 1
ATOM 5486 C CA . GLY C 1 201 ? 20.386 -36.119 15.351 1.00 62.94 230 GLY C CA 1
ATOM 5487 C C . GLY C 1 201 ? 21.294 -35.568 16.433 1.00 65.30 230 GLY C C 1
ATOM 5488 O O . GLY C 1 201 ? 20.856 -35.423 17.582 1.00 67.96 230 GLY C O 1
ATOM 5489 N N . ALA C 1 202 ? 22.534 -35.232 16.094 1.00 63.52 231 ALA C N 1
ATOM 5490 C CA . ALA C 1 202 ? 23.390 -34.553 17.064 1.00 61.51 231 ALA C CA 1
ATOM 5491 C C . ALA C 1 202 ? 23.181 -33.034 16.987 1.00 59.92 231 ALA C C 1
ATOM 5492 O O . ALA C 1 202 ? 24.136 -32.265 16.806 1.00 61.43 231 ALA C O 1
ATOM 5494 N N . ALA C 1 203 ? 21.919 -32.618 17.124 1.00 55.99 232 ALA C N 1
ATOM 5495 C CA . ALA C 1 203 ? 21.513 -31.208 17.045 1.00 52.80 232 ALA C CA 1
ATOM 5496 C C . ALA C 1 203 ? 22.205 -30.409 15.936 1.00 51.21 232 ALA C C 1
ATOM 5497 O O . ALA C 1 203 ? 22.911 -29.443 16.210 1.00 50.73 232 ALA C O 1
ATOM 5499 N N . THR C 1 204 ? 22.003 -30.821 14.688 1.00 49.92 233 THR C N 1
ATOM 5500 C CA . THR C 1 204 ? 22.522 -30.075 13.532 1.00 48.31 233 THR C CA 1
ATOM 5501 C C . THR C 1 204 ? 21.421 -29.223 12.918 1.00 45.52 233 THR C C 1
ATOM 5502 O O . THR C 1 204 ? 20.262 -29.642 12.887 1.00 45.35 233 THR C O 1
ATOM 5506 N N . PRO C 1 205 ? 21.775 -28.028 12.419 1.00 43.50 234 PRO C N 1
ATOM 5507 C CA . PRO C 1 205 ? 20.778 -27.085 11.907 1.00 42.74 234 PRO C CA 1
ATOM 5508 C C . PRO C 1 205 ? 20.282 -27.465 10.519 1.00 43.44 234 PRO C C 1
ATOM 5509 O O . PRO C 1 205 ? 21.059 -27.993 9.716 1.00 46.06 234 PRO C O 1
ATOM 5513 N N . PRO C 1 206 ? 18.991 -27.210 10.234 1.00 42.28 235 PRO C N 1
ATOM 5514 C CA . PRO C 1 206 ? 18.506 -27.268 8.861 1.00 41.20 235 PRO C CA 1
ATOM 5515 C C . PRO C 1 206 ? 19.087 -26.131 8.019 1.00 40.33 235 PRO C C 1
ATOM 5516 O O . PRO C 1 206 ? 19.189 -24.997 8.485 1.00 39.64 235 PRO C O 1
ATOM 5520 N N . VAL C 1 207 ? 19.492 -26.461 6.797 1.00 39.29 236 VAL C N 1
ATOM 5521 C CA . VAL C 1 207 ? 19.892 -25.474 5.799 1.00 36.92 236 VAL C CA 1
ATOM 5522 C C . VAL C 1 207 ? 18.854 -25.563 4.699 1.00 37.75 236 VAL C C 1
ATOM 5523 O O . VAL C 1 207 ? 18.618 -26.640 4.163 1.00 38.78 236 VAL C O 1
ATOM 5527 N N . VAL C 1 208 ? 18.199 -24.447 4.394 1.00 38.88 237 VAL C N 1
ATOM 5528 C CA . VAL C 1 208 ? 17.064 -24.466 3.461 1.00 40.66 237 VAL C CA 1
ATOM 5529 C C . VAL C 1 208 ? 17.110 -23.306 2.469 1.00 43.67 237 VAL C C 1
ATOM 5530 O O . VAL C 1 208 ? 17.075 -22.135 2.864 1.00 46.15 237 VAL C O 1
ATOM 5534 N N . SER C 1 209 ? 17.187 -23.645 1.183 1.00 44.72 238 SER C N 1
ATOM 5535 C CA . SER C 1 209 ? 17.198 -22.652 0.109 1.00 44.27 238 SER C CA 1
ATOM 5536 C C . SER C 1 209 ? 15.828 -22.517 -0.551 1.00 43.78 238 SER C C 1
ATOM 5537 O O . SER C 1 209 ? 15.072 -23.480 -0.635 1.00 44.58 238 SER C O 1
ATOM 5540 N N . PHE C 1 210 ? 15.514 -21.312 -1.007 1.00 43.25 239 PHE C N 1
ATOM 5541 C CA . PHE C 1 210 ? 14.269 -21.053 -1.706 1.00 43.91 239 PHE C CA 1
ATOM 5542 C C . PHE C 1 210 ? 14.502 -19.973 -2.732 1.00 45.49 239 PHE C C 1
ATOM 5543 O O . PHE C 1 210 ? 15.268 -19.027 -2.498 1.00 44.32 239 PHE C O 1
ATOM 5551 N N . SER C 1 211 ? 13.864 -20.141 -3.885 1.00 48.25 240 SER C N 1
ATOM 5552 C CA . SER C 1 211 ? 14.031 -19.221 -5.002 1.00 49.65 240 SER C CA 1
ATOM 5553 C C . SER C 1 211 ? 12.743 -19.070 -5.772 1.00 50.72 240 SER C C 1
ATOM 5554 O O . SER C 1 211 ? 11.673 -19.513 -5.349 1.00 51.15 240 SER C O 1
ATOM 5557 N N . ASN C 1 212 ? 12.901 -18.471 -6.939 1.00 52.00 241 ASN C N 1
ATOM 5558 C CA . ASN C 1 212 ? 11.844 -17.939 -7.755 1.00 52.00 241 ASN C CA 1
ATOM 5559 C C . ASN C 1 212 ? 12.164 -18.371 -9.181 1.00 53.02 241 ASN C C 1
ATOM 5560 O O . ASN C 1 212 ? 11.370 -18.184 -10.110 1.00 52.40 241 ASN C O 1
ATOM 5565 N N . ASN C 1 213 ? 13.343 -18.979 -9.326 1.00 54.51 242 ASN C N 1
ATOM 5566 C CA . ASN C 1 213 ? 13.982 -19.176 -10.606 1.00 58.12 242 ASN C CA 1
ATOM 5567 C C . ASN C 1 213 ? 14.607 -20.565 -10.650 1.00 55.63 242 ASN C C 1
ATOM 5568 O O . ASN C 1 213 ? 15.815 -20.716 -10.825 1.00 58.91 242 ASN C O 1
ATOM 5573 N N . SER C 1 214 ? 13.771 -21.584 -10.486 1.00 51.75 243 SER C N 1
ATOM 5574 C CA . SER C 1 214 ? 14.243 -22.960 -10.356 1.00 50.15 243 SER C CA 1
ATOM 5575 C C . SER C 1 214 ? 13.137 -23.959 -10.708 1.00 49.16 243 SER C C 1
ATOM 5576 O O . SER C 1 214 ? 12.098 -24.006 -10.048 1.00 49.91 243 SER C O 1
ATOM 5579 N N . THR C 1 215 ? 13.371 -24.748 -11.755 1.00 48.26 244 THR C N 1
ATOM 5580 C CA . THR C 1 215 ? 12.392 -25.719 -12.264 1.00 48.48 244 THR C CA 1
ATOM 5581 C C . THR C 1 215 ? 12.854 -27.153 -12.036 1.00 47.99 244 THR C C 1
ATOM 5582 O O . THR C 1 215 ? 14.041 -27.429 -11.927 1.00 47.92 244 THR C O 1
ATOM 5586 N N . ILE C 1 216 ? 11.896 -28.064 -11.970 1.00 48.75 245 ILE C N 1
ATOM 5587 C CA . ILE C 1 216 ? 12.189 -29.483 -11.999 1.00 50.61 245 ILE C CA 1
ATOM 5588 C C . ILE C 1 216 ? 11.537 -30.099 -13.248 1.00 55.49 245 ILE C C 1
ATOM 5589 O O . ILE C 1 216 ? 10.313 -30.031 -13.406 1.00 57.98 245 ILE C O 1
ATOM 5594 N N . PRO C 1 217 ? 12.356 -30.679 -14.154 1.00 57.73 246 PRO C N 1
ATOM 5595 C CA . PRO C 1 217 ? 11.784 -31.454 -15.256 1.00 57.35 246 PRO C CA 1
ATOM 5596 C C . PRO C 1 217 ? 11.354 -32.817 -14.734 1.00 56.95 246 PRO C C 1
ATOM 5597 O O . PRO C 1 217 ? 11.969 -33.339 -13.800 1.00 56.89 246 PRO C O 1
ATOM 5601 N N . LEU C 1 218 ? 10.302 -33.379 -15.321 1.00 56.39 247 LEU C N 1
ATOM 5602 C CA . LEU C 1 218 ? 9.717 -34.614 -14.812 1.00 56.04 247 LEU C CA 1
ATOM 5603 C C . LEU C 1 218 ? 9.702 -35.764 -15.814 1.00 57.32 247 LEU C C 1
ATOM 5604 O O . LEU C 1 218 ? 9.246 -36.862 -15.489 1.00 59.23 247 LEU C O 1
ATOM 5609 N N . LEU C 1 219 ? 10.219 -35.522 -17.018 1.00 56.71 248 LEU C N 1
ATOM 5610 C CA . LEU C 1 219 ? 10.242 -36.541 -18.068 1.00 56.22 248 LEU C CA 1
ATOM 5611 C C . LEU C 1 219 ? 11.220 -37.666 -17.737 1.00 58.12 248 LEU C C 1
ATOM 5612 O O . LEU C 1 219 ? 12.327 -37.404 -17.286 1.00 60.09 248 LEU C O 1
ATOM 5617 N N . ASP C 1 220 ? 10.802 -38.913 -17.949 1.00 59.22 249 ASP C N 1
ATOM 5618 C CA . ASP C 1 220 ? 11.672 -40.065 -17.735 1.00 60.41 249 ASP C CA 1
ATOM 5619 C C . ASP C 1 220 ? 12.577 -40.297 -18.945 1.00 61.21 249 ASP C C 1
ATOM 5620 O O . ASP C 1 220 ? 12.650 -39.448 -19.842 1.00 59.79 249 ASP C O 1
ATOM 5625 N N . GLU C 1 221 ? 13.250 -41.451 -18.968 1.00 63.82 250 GLU C N 1
ATOM 5626 C CA . GLU C 1 221 ? 14.150 -41.834 -20.075 1.00 66.23 250 GLU C CA 1
ATOM 5627 C C . GLU C 1 221 ? 13.487 -41.721 -21.457 1.00 64.58 250 GLU C C 1
ATOM 5628 O O . GLU C 1 221 ? 14.157 -41.423 -22.445 1.00 65.05 250 GLU C O 1
ATOM 5634 N N . ASN C 1 222 ? 12.179 -41.967 -21.515 1.00 62.07 251 ASN C N 1
ATOM 5635 C CA . ASN C 1 222 ? 11.445 -41.949 -22.773 1.00 60.87 251 ASN C CA 1
ATOM 5636 C C . ASN C 1 222 ? 10.702 -40.636 -23.020 1.00 59.56 251 ASN C C 1
ATOM 5637 O O . ASN C 1 222 ? 9.865 -40.554 -23.924 1.00 60.19 251 ASN C O 1
ATOM 5642 N N . GLY C 1 223 ? 11.006 -39.614 -22.222 1.00 57.96 252 GLY C N 1
ATOM 5643 C CA . GLY C 1 223 ? 10.376 -38.300 -22.371 1.00 57.26 252 GLY C CA 1
ATOM 5644 C C . GLY C 1 223 ? 8.909 -38.285 -21.976 1.00 58.09 252 GLY C C 1
ATOM 5645 O O . GLY C 1 223 ? 8.130 -37.485 -22.494 1.00 58.38 252 GLY C O 1
ATOM 5646 N N . ILE C 1 224 ? 8.539 -39.175 -21.055 1.00 58.64 253 ILE C N 1
ATOM 5647 C CA . ILE C 1 224 ? 7.176 -39.246 -20.520 1.00 59.01 253 ILE C CA 1
ATOM 5648 C C . ILE C 1 224 ? 7.128 -38.780 -19.062 1.00 58.19 253 ILE C C 1
ATOM 5649 O O . ILE C 1 224 ? 7.800 -39.338 -18.188 1.00 57.98 253 ILE C O 1
ATOM 5654 N N . GLY C 1 225 ? 6.322 -37.759 -18.805 1.00 57.18 254 GLY C N 1
ATOM 5655 C CA . GLY C 1 225 ? 6.122 -37.273 -17.443 1.00 57.47 254 GLY C CA 1
ATOM 5656 C C . GLY C 1 225 ? 5.203 -38.156 -16.608 1.00 56.49 254 GLY C C 1
ATOM 5657 O O . GLY C 1 225 ? 5.149 -39.382 -16.794 1.00 56.32 254 GLY C O 1
ATOM 5658 N N . ILE C 1 226 ? 4.486 -37.530 -15.677 1.00 54.87 255 ILE C N 1
ATOM 5659 C CA . ILE C 1 226 ? 3.512 -38.237 -14.859 1.00 53.76 255 ILE C CA 1
ATOM 5660 C C . ILE C 1 226 ? 2.157 -38.185 -15.545 1.00 53.83 255 ILE C C 1
ATOM 5661 O O . ILE C 1 226 ? 1.657 -37.101 -15.887 1.00 52.56 255 ILE C O 1
ATOM 5666 N N . LEU C 1 227 ? 1.574 -39.364 -15.739 1.00 54.66 256 LEU C N 1
ATOM 5667 C CA . LEU C 1 227 ? 0.307 -39.508 -16.437 1.00 55.11 256 LEU C CA 1
ATOM 5668 C C . LEU C 1 227 ? -0.848 -39.651 -15.455 1.00 56.58 256 LEU C C 1
ATOM 5669 O O . LEU C 1 227 ? -0.839 -40.539 -14.597 1.00 57.38 256 LEU C O 1
ATOM 5674 N N . CYS C 1 228 ? -1.839 -38.772 -15.583 1.00 57.03 257 CYS C N 1
ATOM 5675 C CA . CYS C 1 228 ? -3.018 -38.797 -14.726 1.00 58.58 257 CYS C CA 1
ATOM 5676 C C . CYS C 1 228 ? -4.070 -39.758 -15.288 1.00 60.28 257 CYS C C 1
ATOM 5677 O O . CYS C 1 228 ? -5.108 -39.338 -15.818 1.00 60.18 257 CYS C O 1
ATOM 5680 N N . LEU C 1 229 ? -3.787 -41.051 -15.160 1.00 61.65 258 LEU C N 1
ATOM 5681 C CA . LEU C 1 229 ? -4.621 -42.109 -15.724 1.00 62.96 258 LEU C CA 1
ATOM 5682 C C . LEU C 1 229 ? -6.057 -42.103 -15.206 1.00 65.64 258 LEU C C 1
ATOM 5683 O O . LEU C 1 229 ? -6.963 -42.529 -15.913 1.00 67.38 258 LEU C O 1
ATOM 5688 N N . GLN C 1 230 ? -6.260 -41.619 -13.982 1.00 66.84 259 GLN C N 1
ATOM 5689 C CA . GLN C 1 230 ? -7.595 -41.538 -13.384 1.00 66.92 259 GLN C CA 1
ATOM 5690 C C . GLN C 1 230 ? -8.062 -40.082 -13.235 1.00 65.32 259 GLN C C 1
ATOM 5691 O O . GLN C 1 230 ? -8.987 -39.800 -12.479 1.00 67.57 259 GLN C O 1
ATOM 5697 N N . GLY C 1 231 ? -7.415 -39.159 -13.938 1.00 63.04 260 GLY C N 1
ATOM 5698 C CA . GLY C 1 231 ? -7.809 -37.750 -13.908 1.00 62.53 260 GLY C CA 1
ATOM 5699 C C . GLY C 1 231 ? -7.249 -36.928 -12.760 1.00 63.98 260 GLY C C 1
ATOM 5700 O O . GLY C 1 231 ? -7.351 -35.699 -12.768 1.00 62.42 260 GLY C O 1
ATOM 5701 N N . ARG C 1 232 ? -6.657 -37.603 -11.776 1.00 66.84 261 ARG C N 1
ATOM 5702 C CA . ARG C 1 232 ? -6.090 -36.937 -10.594 1.00 69.41 261 ARG C CA 1
ATOM 5703 C C . ARG C 1 232 ? -4.557 -37.008 -10.586 1.00 64.52 261 ARG C C 1
ATOM 5704 O O . ARG C 1 232 ? -3.974 -37.985 -11.055 1.00 62.91 261 ARG C O 1
ATOM 5712 N N . LEU C 1 233 ? -3.923 -35.965 -10.053 1.00 60.67 262 LEU C N 1
ATOM 5713 C CA . LEU C 1 233 ? -2.511 -36.000 -9.685 1.00 57.56 262 LEU C CA 1
ATOM 5714 C C . LEU C 1 233 ? -2.356 -35.970 -8.155 1.00 56.83 262 LEU C C 1
ATOM 5715 O O . LEU C 1 233 ? -2.996 -35.161 -7.468 1.00 56.13 262 LEU C O 1
ATOM 5720 N N . TYR C 1 234 ? -1.489 -36.843 -7.641 1.00 56.18 263 TYR C N 1
ATOM 5721 C CA . TYR C 1 234 ? -1.263 -36.996 -6.204 1.00 55.24 263 TYR C CA 1
ATOM 5722 C C . TYR C 1 234 ? 0.045 -36.360 -5.728 1.00 52.43 263 TYR C C 1
ATOM 5723 O O . TYR C 1 234 ? 1.138 -36.835 -6.050 1.00 52.25 263 TYR C O 1
ATOM 5732 N N . ILE C 1 235 ? -0.077 -35.290 -4.950 1.00 49.95 264 ILE C N 1
ATOM 5733 C CA . ILE C 1 235 ? 1.081 -34.679 -4.285 1.00 48.30 264 ILE C CA 1
ATOM 5734 C C . ILE C 1 235 ? 1.260 -35.210 -2.851 1.00 47.68 264 ILE C C 1
ATOM 5735 O O . ILE C 1 235 ? 0.318 -35.235 -2.067 1.00 48.24 264 ILE C O 1
ATOM 5740 N N . THR C 1 236 ? 2.470 -35.640 -2.515 1.00 46.40 265 THR C N 1
ATOM 5741 C CA . THR C 1 236 ? 2.746 -36.148 -1.176 1.00 46.67 265 THR C CA 1
ATOM 5742 C C . THR C 1 236 ? 4.089 -35.606 -0.704 1.00 48.64 265 THR C C 1
ATOM 5743 O O . THR C 1 236 ? 5.092 -35.746 -1.401 1.00 51.55 265 THR C O 1
ATOM 5747 N N . CYS C 1 237 ? 4.108 -34.990 0.475 1.00 47.61 266 CYS C N 1
ATOM 5748 C CA . CYS C 1 237 ? 5.327 -34.367 0.966 1.00 46.23 266 CYS C CA 1
ATOM 5749 C C . CYS C 1 237 ? 5.386 -34.206 2.484 1.00 46.77 266 CYS C C 1
ATOM 5750 O O . CYS C 1 237 ? 4.377 -34.331 3.171 1.00 47.65 266 CYS C O 1
ATOM 5753 N N . ALA C 1 238 ? 6.594 -33.922 2.978 1.00 46.91 267 ALA C N 1
ATOM 5754 C CA . ALA C 1 238 ? 6.885 -33.682 4.385 1.00 46.07 267 ALA C CA 1
ATOM 5755 C C . ALA C 1 238 ? 8.209 -32.950 4.486 1.00 47.22 267 ALA C C 1
ATOM 5756 O O . ALA C 1 238 ? 9.181 -33.338 3.831 1.00 47.57 267 ALA C O 1
ATOM 5758 N N . ASP C 1 239 ? 8.248 -31.899 5.303 1.00 48.56 268 ASP C N 1
ATOM 5759 C CA . ASP C 1 239 ? 9.495 -31.183 5.573 1.00 48.99 268 ASP C CA 1
ATOM 5760 C C . ASP C 1 239 ? 9.786 -31.024 7.067 1.00 46.50 268 ASP C C 1
ATOM 5761 O O . ASP C 1 239 ? 9.564 -29.952 7.628 1.00 46.33 268 ASP C O 1
ATOM 5766 N N . LEU C 1 240 ? 10.289 -32.087 7.698 1.00 43.63 269 LEU C N 1
ATOM 5767 C CA . LEU C 1 240 ? 10.693 -32.042 9.100 1.00 42.01 269 LEU C CA 1
ATOM 5768 C C . LEU C 1 240 ? 11.995 -31.277 9.228 1.00 42.69 269 LEU C C 1
ATOM 5769 O O . LEU C 1 240 ? 13.029 -31.720 8.719 1.00 43.35 269 LEU C O 1
ATOM 5774 N N . LEU C 1 241 ? 11.935 -30.133 9.911 1.00 42.70 270 LEU C N 1
ATOM 5775 C CA . LEU C 1 241 ? 13.092 -29.230 10.034 1.00 42.54 270 LEU C CA 1
ATOM 5776 C C . LEU C 1 241 ? 13.985 -29.500 11.245 1.00 43.33 270 LEU C C 1
ATOM 5777 O O . LEU C 1 241 ? 15.147 -29.084 11.261 1.00 43.11 270 LEU C O 1
ATOM 5782 N N . GLY C 1 242 ? 13.440 -30.188 12.249 1.00 44.62 271 GLY C N 1
ATOM 5783 C CA . GLY C 1 242 ? 14.161 -30.467 13.491 1.00 45.40 271 GLY C CA 1
ATOM 5784 C C . GLY C 1 242 ? 13.371 -30.050 14.714 1.00 46.64 271 GLY C C 1
ATOM 5785 O O . GLY C 1 242 ? 12.137 -29.934 14.664 1.00 47.14 271 GLY C O 1
ATOM 5786 N N . VAL C 1 243 ? 14.082 -29.814 15.815 1.00 47.38 272 VAL C N 1
ATOM 5787 C CA . VAL C 1 243 ? 13.444 -29.496 17.097 1.00 48.77 272 VAL C CA 1
ATOM 5788 C C . VAL C 1 243 ? 13.896 -28.132 17.625 1.00 49.30 272 VAL C C 1
ATOM 5789 O O . VAL C 1 243 ? 15.082 -27.787 17.536 1.00 48.33 272 VAL C O 1
ATOM 5793 N N . ASN C 1 244 ? 12.938 -27.361 18.148 1.00 50.63 273 ASN C N 1
ATOM 5794 C CA . ASN C 1 244 ? 13.218 -26.092 18.836 1.00 51.69 273 ASN C CA 1
ATOM 5795 C C . ASN C 1 244 ? 12.446 -25.970 20.142 1.00 52.14 273 ASN C C 1
ATOM 5796 O O . ASN C 1 244 ? 11.202 -25.980 20.142 1.00 52.72 273 ASN C O 1
ATOM 5801 N N . LYS C 1 245 ? 13.194 -25.836 21.240 1.00 51.11 274 LYS C N 1
ATOM 5802 C CA . LYS C 1 245 ? 12.635 -25.765 22.595 1.00 49.75 274 LYS C CA 1
ATOM 5803 C C . LYS C 1 245 ? 11.720 -26.957 22.850 1.00 50.63 274 LYS C C 1
ATOM 5804 O O . LYS C 1 245 ? 10.531 -26.795 23.150 1.00 49.87 274 LYS C O 1
ATOM 5810 N N . ASN C 1 246 ? 12.286 -28.154 22.698 1.00 52.30 275 ASN C N 1
ATOM 5811 C CA . ASN C 1 246 ? 11.558 -29.418 22.863 1.00 52.79 275 ASN C CA 1
ATOM 5812 C C . ASN C 1 246 ? 10.225 -29.507 22.093 1.00 53.23 275 ASN C C 1
ATOM 5813 O O . ASN C 1 246 ? 9.271 -30.162 22.535 1.00 52.55 275 ASN C O 1
ATOM 5818 N N . ARG C 1 247 ? 10.176 -28.852 20.933 1.00 54.35 276 ARG C N 1
ATOM 5819 C CA . ARG C 1 247 ? 9.025 -28.960 20.036 1.00 55.30 276 ARG C CA 1
ATOM 5820 C C . ARG C 1 247 ? 9.424 -29.181 18.574 1.00 55.59 276 ARG C C 1
ATOM 5821 O O . ARG C 1 247 ? 10.361 -28.548 18.068 1.00 56.03 276 ARG C O 1
ATOM 5829 N N . VAL C 1 248 ? 8.711 -30.095 17.916 1.00 54.22 277 VAL C N 1
ATOM 5830 C CA . VAL C 1 248 ? 8.981 -30.463 16.521 1.00 51.74 277 VAL C CA 1
ATOM 5831 C C . VAL C 1 248 ? 8.513 -29.386 15.536 1.00 52.37 277 VAL C C 1
ATOM 5832 O O . VAL C 1 248 ? 7.345 -28.984 15.550 1.00 53.23 277 VAL C O 1
ATOM 5836 N N . HIS C 1 249 ? 9.428 -28.924 14.685 1.00 51.75 278 HIS C N 1
ATOM 5837 C CA . HIS C 1 249 ? 9.094 -27.938 13.660 1.00 51.10 278 HIS C CA 1
ATOM 5838 C C . HIS C 1 249 ? 9.153 -28.518 12.248 1.00 50.01 278 HIS C C 1
ATOM 5839 O O . HIS C 1 249 ? 9.992 -29.371 11.942 1.00 50.90 278 HIS C O 1
ATOM 5846 N N . THR C 1 250 ? 8.245 -28.053 11.398 1.00 47.54 279 THR C N 1
ATOM 5847 C CA . THR C 1 250 ? 8.270 -28.373 9.974 1.00 44.88 279 THR C CA 1
ATOM 5848 C C . THR C 1 250 ? 8.376 -27.082 9.167 1.00 46.14 279 THR C C 1
ATOM 5849 O O . THR C 1 250 ? 8.404 -25.980 9.736 1.00 46.99 279 THR C O 1
ATOM 5853 N N . GLY C 1 251 ? 8.434 -27.220 7.845 1.00 46.08 280 GLY C N 1
ATOM 5854 C CA . GLY C 1 251 ? 8.288 -26.076 6.962 1.00 46.04 280 GLY C CA 1
ATOM 5855 C C . GLY C 1 251 ? 6.911 -25.492 7.192 1.00 47.17 280 GLY C C 1
ATOM 5856 O O . GLY C 1 251 ? 5.972 -26.222 7.516 1.00 47.60 280 GLY C O 1
ATOM 5857 N N . LEU C 1 252 ? 6.788 -24.177 7.047 1.00 48.18 281 LEU C N 1
ATOM 5858 C CA . LEU C 1 252 ? 5.511 -23.497 7.279 1.00 49.23 281 LEU C CA 1
ATOM 5859 C C . LEU C 1 252 ? 4.425 -24.022 6.339 1.00 51.41 281 LEU C C 1
ATOM 5860 O O . LEU C 1 252 ? 3.321 -24.352 6.770 1.00 50.97 281 LEU C O 1
ATOM 5865 N N . SER C 1 253 ? 4.772 -24.105 5.057 1.00 54.51 282 SER C N 1
ATOM 5866 C CA . SER C 1 253 ? 3.944 -24.702 4.006 1.00 56.31 282 SER C CA 1
ATOM 5867 C C . SER C 1 253 ? 4.790 -24.806 2.735 1.00 56.40 282 SER C C 1
ATOM 5868 O O . SER C 1 253 ? 5.778 -24.078 2.584 1.00 57.64 282 SER C O 1
ATOM 5871 N N . ARG C 1 254 ? 4.409 -25.713 1.835 1.00 54.37 283 ARG C N 1
ATOM 5872 C CA . ARG C 1 254 ? 5.138 -25.918 0.586 1.00 51.74 283 ARG C CA 1
ATOM 5873 C C . ARG C 1 254 ? 4.315 -25.511 -0.630 1.00 50.80 283 ARG C C 1
ATOM 5874 O O . ARG C 1 254 ? 3.155 -25.911 -0.779 1.00 50.42 283 ARG C O 1
ATOM 5882 N N . PHE C 1 255 ? 4.939 -24.718 -1.496 1.00 50.42 284 PHE C N 1
ATOM 5883 C CA . PHE C 1 255 ? 4.322 -24.220 -2.722 1.00 49.79 284 PHE C CA 1
ATOM 5884 C C . PHE C 1 255 ? 4.532 -25.193 -3.881 1.00 48.73 284 PHE C C 1
ATOM 5885 O O . PHE C 1 255 ? 5.522 -25.918 -3.919 1.00 47.99 284 PHE C O 1
ATOM 5893 N N . PHE C 1 256 ? 3.594 -25.203 -4.822 1.00 48.15 285 PHE C N 1
ATOM 5894 C CA . PHE C 1 256 ? 3.696 -26.040 -6.016 1.00 47.61 285 PHE C CA 1
ATOM 5895 C C . PHE C 1 256 ? 3.107 -25.316 -7.213 1.00 48.54 285 PHE C C 1
ATOM 5896 O O . PHE C 1 256 ? 1.977 -24.818 -7.139 1.00 50.37 285 PHE C O 1
ATOM 5904 N N . ARG C 1 257 ? 3.860 -25.253 -8.308 1.00 48.03 286 ARG C N 1
ATOM 5905 C CA . ARG C 1 257 ? 3.289 -24.859 -9.598 1.00 47.36 286 ARG C CA 1
ATOM 5906 C C . ARG C 1 257 ? 3.409 -26.036 -10.564 1.00 48.78 286 ARG C C 1
ATOM 5907 O O . ARG C 1 257 ? 4.514 -26.469 -10.893 1.00 50.17 286 ARG C O 1
ATOM 5915 N N . LEU C 1 258 ? 2.265 -26.561 -10.992 1.00 49.09 287 LEU C N 1
ATOM 5916 C CA . LEU C 1 258 ? 2.225 -27.740 -11.846 1.00 49.56 287 LEU C CA 1
ATOM 5917 C C . LEU C 1 258 ? 1.927 -27.367 -13.291 1.00 52.72 287 LEU C C 1
ATOM 5918 O O . LEU C 1 258 ? 0.993 -26.602 -13.567 1.00 54.58 287 LEU C O 1
ATOM 5923 N N . HIS C 1 259 ? 2.729 -27.915 -14.206 1.00 54.13 288 HIS C N 1
ATOM 5924 C CA . HIS C 1 259 ? 2.552 -27.704 -15.649 1.00 53.77 288 HIS C CA 1
ATOM 5925 C C . HIS C 1 259 ? 2.089 -28.975 -16.371 1.00 54.49 288 HIS C C 1
ATOM 5926 O O . HIS C 1 259 ? 2.816 -29.984 -16.420 1.00 53.98 288 HIS C O 1
ATOM 5933 N N . PHE C 1 260 ? 0.875 -28.915 -16.924 1.00 55.05 289 PHE C N 1
ATOM 5934 C CA . PHE C 1 260 ? 0.269 -30.050 -17.623 1.00 54.95 289 PHE C CA 1
ATOM 5935 C C . PHE C 1 260 ? 0.165 -29.855 -19.132 1.00 54.91 289 PHE C C 1
ATOM 5936 O O . PHE C 1 260 ? 0.031 -28.734 -19.624 1.00 54.48 289 PHE C O 1
ATOM 5944 N N . ARG C 1 261 ? 0.233 -30.969 -19.851 1.00 55.03 290 ARG C N 1
ATOM 5945 C CA . ARG C 1 261 ? -0.096 -31.024 -21.271 1.00 55.86 290 ARG C CA 1
ATOM 5946 C C . ARG C 1 261 ? -0.885 -32.313 -21.514 1.00 58.34 290 ARG C C 1
ATOM 5947 O O . ARG C 1 261 ? -1.002 -33.155 -20.612 1.00 59.05 290 ARG C O 1
ATOM 5955 N N . GLN C 1 262 ? -1.420 -32.472 -22.722 1.00 59.62 291 GLN C N 1
ATOM 5956 C CA . GLN C 1 262 ? -2.188 -33.670 -23.049 1.00 59.93 291 GLN C CA 1
ATOM 5957 C C . GLN C 1 262 ? -1.342 -34.726 -23.763 1.00 58.13 291 GLN C C 1
ATOM 5958 O O . GLN C 1 262 ? -0.386 -34.388 -24.464 1.00 56.60 291 GLN C O 1
ATOM 5964 N N . ARG C 1 263 ? -1.684 -35.998 -23.560 1.00 58.85 292 ARG C N 1
ATOM 5965 C CA . ARG C 1 263 ? -0.964 -37.095 -24.203 1.00 62.87 292 ARG C CA 1
ATOM 5966 C C . ARG C 1 263 ? -1.853 -38.263 -24.632 1.00 67.21 292 ARG C C 1
ATOM 5967 O O . ARG C 1 263 ? -2.756 -38.662 -23.898 1.00 70.40 292 ARG C O 1
ATOM 5975 N N . ARG C 1 264 ? -1.562 -38.819 -25.810 1.00 69.56 293 ARG C N 1
ATOM 5976 C CA . ARG C 1 264 ? -2.302 -39.960 -26.365 1.00 71.94 293 ARG C CA 1
ATOM 5977 C C . ARG C 1 264 ? -1.918 -41.310 -25.758 1.00 70.78 293 ARG C C 1
ATOM 5978 O O . ARG C 1 264 ? -0.743 -41.587 -25.541 1.00 69.91 293 ARG C O 1
ATOM 5986 N N . VAL C 1 265 ? -2.926 -42.145 -25.512 1.00 72.03 294 VAL C N 1
ATOM 5987 C CA . VAL C 1 265 ? -2.758 -43.486 -24.941 1.00 75.13 294 VAL C CA 1
ATOM 5988 C C . VAL C 1 265 ? -3.809 -44.458 -25.530 1.00 79.38 294 VAL C C 1
ATOM 5989 O O . VAL C 1 265 ? -4.919 -44.040 -25.861 1.00 82.82 294 VAL C O 1
ATOM 5993 N N . ARG C 1 266 ? -3.480 -45.749 -25.631 1.00 79.96 295 ARG C N 1
ATOM 5994 C CA . ARG C 1 266 ? -4.460 -46.776 -26.031 1.00 80.65 295 ARG C CA 1
ATOM 5995 C C . ARG C 1 266 ? -5.389 -47.188 -24.865 1.00 81.79 295 ARG C C 1
ATOM 5996 O O . ARG C 1 266 ? -4.991 -47.106 -23.696 1.00 82.10 295 ARG C O 1
ATOM 5998 N N . ASN C 1 267 ? -6.612 -47.637 -25.193 1.00 82.57 296 ASN C N 1
ATOM 5999 C CA . ASN C 1 267 ? -7.668 -47.983 -24.201 1.00 82.93 296 ASN C CA 1
ATOM 6000 C C . ASN C 1 267 ? -7.493 -49.295 -23.424 1.00 82.95 296 ASN C C 1
ATOM 6001 O O . ASN C 1 267 ? -7.647 -49.340 -22.199 1.00 82.79 296 ASN C O 1
ATOM 6007 N N . GLY D 1 6 ? -0.749 -9.454 -17.641 1.00 80.78 35 GLY D N 1
ATOM 6008 C CA . GLY D 1 6 ? -0.379 -10.091 -18.937 1.00 81.30 35 GLY D CA 1
ATOM 6009 C C . GLY D 1 6 ? -0.097 -9.054 -20.010 1.00 81.55 35 GLY D C 1
ATOM 6010 O O . GLY D 1 6 ? -0.913 -8.851 -20.909 1.00 81.75 35 GLY D O 1
ATOM 6011 N N . VAL D 1 7 ? 1.065 -8.405 -19.911 1.00 81.38 36 VAL D N 1
ATOM 6012 C CA . VAL D 1 7 ? 1.451 -7.305 -20.805 1.00 80.48 36 VAL D CA 1
ATOM 6013 C C . VAL D 1 7 ? 2.179 -7.836 -22.043 1.00 79.85 36 VAL D C 1
ATOM 6014 O O . VAL D 1 7 ? 2.518 -9.021 -22.111 1.00 79.50 36 VAL D O 1
ATOM 6018 N N . ASP D 1 8 ? 2.417 -6.966 -23.022 1.00 79.57 37 ASP D N 1
ATOM 6019 C CA . ASP D 1 8 ? 2.863 -7.452 -24.318 1.00 78.99 37 ASP D CA 1
ATOM 6020 C C . ASP D 1 8 ? 4.288 -7.050 -24.659 1.00 77.70 37 ASP D C 1
ATOM 6021 O O . ASP D 1 8 ? 4.545 -5.925 -25.088 1.00 77.42 37 ASP D O 1
ATOM 6026 N N . VAL D 1 9 ? 5.209 -7.991 -24.477 1.00 76.48 38 VAL D N 1
ATOM 6027 C CA . VAL D 1 9 ? 6.642 -7.700 -24.552 1.00 75.09 38 VAL D CA 1
ATOM 6028 C C . VAL D 1 9 ? 7.181 -7.924 -25.961 1.00 74.16 38 VAL D C 1
ATOM 6029 O O . VAL D 1 9 ? 7.046 -9.010 -26.523 1.00 74.02 38 VAL D O 1
ATOM 6033 N N . LEU D 1 10 ? 7.791 -6.888 -26.525 1.00 73.35 39 LEU D N 1
ATOM 6034 C CA . LEU D 1 10 ? 8.343 -6.975 -27.870 1.00 72.81 39 LEU D CA 1
ATOM 6035 C C . LEU D 1 10 ? 9.867 -7.017 -27.833 1.00 72.70 39 LEU D C 1
ATOM 6036 O O . LEU D 1 10 ? 10.463 -7.368 -26.819 1.00 72.73 39 LEU D O 1
ATOM 6041 N N . ALA D 1 11 ? 10.491 -6.654 -28.947 1.00 73.07 40 ALA D N 1
ATOM 6042 C CA . ALA D 1 11 ? 11.938 -6.744 -29.097 1.00 73.53 40 ALA D CA 1
ATOM 6043 C C . ALA D 1 11 ? 12.685 -5.817 -28.151 1.00 74.01 40 ALA D C 1
ATOM 6044 O O . ALA D 1 11 ? 12.239 -4.704 -27.874 1.00 73.88 40 ALA D O 1
ATOM 6046 N N . ALA D 1 12 ? 13.820 -6.294 -27.652 1.00 74.89 41 ALA D N 1
ATOM 6047 C CA . ALA D 1 12 ? 14.743 -5.451 -26.910 1.00 75.76 41 ALA D CA 1
ATOM 6048 C C . ALA D 1 12 ? 15.453 -4.511 -27.883 1.00 76.55 41 ALA D C 1
ATOM 6049 O O . ALA D 1 12 ? 15.867 -4.930 -28.964 1.00 76.62 41 ALA D O 1
ATOM 6051 N N . VAL D 1 13 ? 15.566 -3.239 -27.510 1.00 77.67 42 VAL D N 1
ATOM 6052 C CA . VAL D 1 13 ? 16.302 -2.271 -28.317 1.00 79.06 42 VAL D CA 1
ATOM 6053 C C . VAL D 1 13 ? 17.780 -2.660 -28.309 1.00 81.02 42 VAL D C 1
ATOM 6054 O O . VAL D 1 13 ? 18.363 -2.838 -27.235 1.00 80.97 42 VAL D O 1
ATOM 6058 N N . PRO D 1 14 ? 18.385 -2.820 -29.505 1.00 83.24 43 PRO D N 1
ATOM 6059 C CA . PRO D 1 14 ? 19.817 -3.138 -29.591 1.00 84.96 43 PRO D CA 1
ATOM 6060 C C . PRO D 1 14 ? 20.630 -2.131 -28.783 1.00 86.92 43 PRO D C 1
ATOM 6061 O O . PRO D 1 14 ? 20.512 -0.918 -28.998 1.00 87.04 43 PRO D O 1
ATOM 6065 N N . LEU D 1 15 ? 21.428 -2.641 -27.847 1.00 89.14 44 LEU D N 1
ATOM 6066 C CA . LEU D 1 15 ? 22.100 -1.798 -26.849 1.00 91.24 44 LEU D CA 1
ATOM 6067 C C . LEU D 1 15 ? 23.237 -0.936 -27.405 1.00 92.54 44 LEU D C 1
ATOM 6068 O O . LEU D 1 15 ? 24.252 -1.440 -27.891 1.00 92.52 44 LEU D O 1
ATOM 6073 N N . SER D 1 16 ? 23.025 0.375 -27.339 1.00 94.11 45 SER D N 1
ATOM 6074 C CA . SER D 1 16 ? 24.049 1.358 -27.663 1.00 95.73 45 SER D CA 1
ATOM 6075 C C . SER D 1 16 ? 24.223 2.313 -26.481 1.00 96.91 45 SER D C 1
ATOM 6076 O O . SER D 1 16 ? 23.408 2.318 -25.555 1.00 97.09 45 SER D O 1
ATOM 6079 N N . GLU D 1 17 ? 25.280 3.122 -26.526 1.00 98.06 46 GLU D N 1
ATOM 6080 C CA . GLU D 1 17 ? 25.589 4.100 -25.476 1.00 99.04 46 GLU D CA 1
ATOM 6081 C C . GLU D 1 17 ? 24.383 4.957 -25.048 1.00 98.57 46 GLU D C 1
ATOM 6082 O O . GLU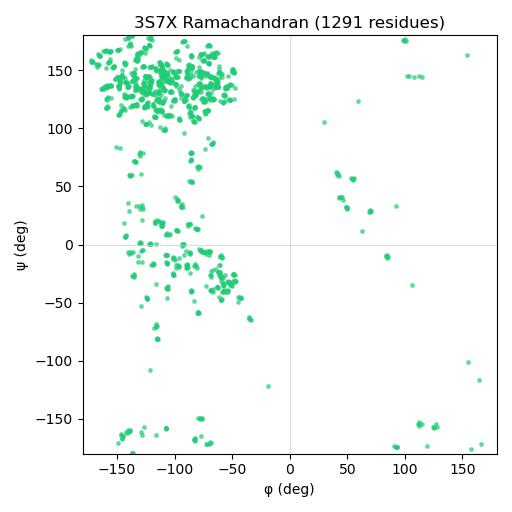 D 1 17 ? 24.328 5.446 -23.920 1.00 98.73 46 GLU D O 1
ATOM 6088 N N . GLU D 1 18 ? 23.423 5.123 -25.953 1.00 97.78 47 GLU D N 1
ATOM 6089 C CA . GLU D 1 18 ? 22.250 5.953 -25.709 1.00 96.83 47 GLU D CA 1
ATOM 6090 C C . GLU D 1 18 ? 21.090 5.170 -25.076 1.00 94.56 47 GLU D C 1
ATOM 6091 O O . GLU D 1 18 ? 20.165 5.763 -24.514 1.00 94.37 47 GLU D O 1
ATOM 6097 N N . THR D 1 19 ? 21.145 3.844 -25.161 1.00 91.91 48 THR D N 1
ATOM 6098 C CA . THR D 1 19 ? 20.022 2.995 -24.747 1.00 89.42 48 THR D CA 1
ATOM 6099 C C . THR D 1 19 ? 20.261 2.242 -23.433 1.00 87.44 48 THR D C 1
ATOM 6100 O O . THR D 1 19 ? 19.334 1.628 -22.892 1.00 87.28 48 THR D O 1
ATOM 6104 N N . GLU D 1 20 ? 21.497 2.288 -22.928 1.00 85.09 49 GLU D N 1
ATOM 6105 C CA . GLU D 1 20 ? 21.880 1.538 -21.722 1.00 82.60 49 GLU D CA 1
ATOM 6106 C C . GLU D 1 20 ? 22.197 2.426 -20.517 1.00 79.67 49 GLU D C 1
ATOM 6107 O O . GLU D 1 20 ? 22.681 3.551 -20.673 1.00 79.37 49 GLU D O 1
ATOM 6113 N N . PHE D 1 21 ? 21.932 1.904 -19.319 1.00 76.34 50 PHE D N 1
ATOM 6114 C CA . PHE D 1 21 ? 22.163 2.645 -18.072 1.00 73.08 50 PHE D CA 1
ATOM 6115 C C . PHE D 1 21 ? 22.733 1.775 -16.936 1.00 70.93 50 PHE D C 1
ATOM 6116 O O . PHE D 1 21 ? 22.267 0.653 -16.711 1.00 70.64 50 PHE D O 1
ATOM 6124 N N . LYS D 1 22 ? 23.737 2.307 -16.230 1.00 68.46 51 LYS D N 1
ATOM 6125 C CA . LYS D 1 22 ? 24.386 1.607 -15.106 1.00 66.13 51 LYS D CA 1
ATOM 6126 C C . LYS D 1 22 ? 24.433 2.422 -13.806 1.00 64.45 51 LYS D C 1
ATOM 6127 O O . LYS D 1 22 ? 24.717 3.619 -13.822 1.00 64.58 51 LYS D O 1
ATOM 6133 N N . VAL D 1 23 ? 24.135 1.768 -12.685 1.00 62.39 52 VAL D N 1
ATOM 6134 C CA . VAL D 1 23 ? 24.319 2.371 -11.353 1.00 60.68 52 VAL D CA 1
ATOM 6135 C C . VAL D 1 23 ? 24.978 1.431 -10.363 1.00 59.45 52 VAL D C 1
ATOM 6136 O O . VAL D 1 23 ? 24.676 0.234 -10.335 1.00 59.57 52 VAL D O 1
ATOM 6140 N N . GLU D 1 24 ? 25.877 1.986 -9.555 1.00 57.83 53 GLU D N 1
ATOM 6141 C CA . GLU D 1 24 ? 26.417 1.287 -8.396 1.00 56.09 53 GLU D CA 1
ATOM 6142 C C . GLU D 1 24 ? 25.787 1.914 -7.158 1.00 55.00 53 GLU D C 1
ATOM 6143 O O . GLU D 1 24 ? 25.572 3.117 -7.125 1.00 55.60 53 GLU D O 1
ATOM 6149 N N . LEU D 1 25 ? 25.455 1.107 -6.156 1.00 53.68 54 LEU D N 1
ATOM 6150 C CA . LEU D 1 25 ? 24.928 1.635 -4.891 1.00 52.15 54 LEU D CA 1
ATOM 6151 C C . LEU D 1 25 ? 25.118 0.655 -3.737 1.00 51.38 54 LEU D C 1
ATOM 6152 O O . LEU D 1 25 ? 25.264 -0.549 -3.959 1.00 51.52 54 LEU D O 1
ATOM 6157 N N . PHE D 1 26 ? 25.120 1.183 -2.511 1.00 50.36 55 PHE D N 1
ATOM 6158 C CA . PHE D 1 26 ? 25.138 0.365 -1.294 1.00 48.92 55 PHE D CA 1
ATOM 6159 C C . PHE D 1 26 ? 23.773 0.400 -0.626 1.00 49.08 55 PHE D C 1
ATOM 6160 O O . PHE D 1 26 ? 23.080 1.412 -0.671 1.00 49.46 55 PHE D O 1
ATOM 6168 N N . VAL D 1 27 ? 23.389 -0.718 -0.022 1.00 49.26 56 VAL D N 1
ATOM 6169 C CA . VAL D 1 27 ? 22.149 -0.816 0.733 1.00 49.53 56 VAL D CA 1
ATOM 6170 C C . VAL D 1 27 ? 22.516 -1.103 2.184 1.00 50.47 56 VAL D C 1
ATOM 6171 O O . VAL D 1 27 ? 23.342 -1.977 2.453 1.00 51.10 56 VAL D O 1
ATOM 6175 N N . LYS D 1 28 ? 21.920 -0.354 3.110 1.00 50.98 57 LYS D N 1
ATOM 6176 C CA . LYS D 1 28 ? 22.190 -0.496 4.546 1.00 51.40 57 LYS D CA 1
ATOM 6177 C C . LYS D 1 28 ? 21.248 -1.516 5.183 1.00 51.57 57 LYS D C 1
ATOM 6178 O O . LYS D 1 28 ? 20.090 -1.603 4.788 1.00 51.54 57 LYS D O 1
ATOM 6184 N N . PRO D 1 29 ? 21.745 -2.299 6.166 1.00 51.92 58 PRO D N 1
ATOM 6185 C CA . PRO D 1 29 ? 20.872 -3.202 6.925 1.00 52.04 58 PRO D CA 1
ATOM 6186 C C . PRO D 1 29 ? 19.947 -2.413 7.840 1.00 52.92 58 PRO D C 1
ATOM 6187 O O . PRO D 1 29 ? 20.259 -1.282 8.199 1.00 52.82 58 PRO D O 1
ATOM 6191 N N . VAL D 1 30 ? 18.815 -3.004 8.205 1.00 54.16 59 VAL D N 1
ATOM 6192 C CA . VAL D 1 30 ? 17.842 -2.323 9.035 1.00 55.35 59 VAL D CA 1
ATOM 6193 C C . VAL D 1 30 ? 17.538 -3.128 10.291 1.00 56.84 59 VAL D C 1
ATOM 6194 O O . VAL D 1 30 ? 17.087 -4.280 10.213 1.00 56.59 59 VAL D O 1
ATOM 6198 N N . ILE D 1 31 ? 17.816 -2.508 11.442 1.00 58.73 60 ILE D N 1
ATOM 6199 C CA . ILE D 1 31 ? 17.347 -2.972 12.755 1.00 60.18 60 ILE D CA 1
ATOM 6200 C C . ILE D 1 31 ? 16.157 -2.094 13.176 1.00 61.61 60 ILE D C 1
ATOM 6201 O O . ILE D 1 31 ? 16.156 -0.876 12.937 1.00 61.27 60 ILE D O 1
ATOM 6206 N N . GLY D 1 32 ? 15.154 -2.712 13.797 1.00 63.71 61 GLY D N 1
ATOM 6207 C CA . GLY D 1 32 ? 13.961 -1.995 14.259 1.00 66.52 61 GLY D CA 1
ATOM 6208 C C . GLY D 1 32 ? 14.243 -0.938 15.320 1.00 68.78 61 GLY D C 1
ATOM 6209 O O . GLY D 1 32 ? 15.315 -0.924 15.929 1.00 68.97 61 GLY D O 1
ATOM 6210 N N . ASN D 1 33 ? 13.274 -0.052 15.540 1.00 70.75 62 ASN D N 1
ATOM 6211 C CA . ASN D 1 33 ? 13.449 1.086 16.446 1.00 72.59 62 ASN D CA 1
ATOM 6212 C C . ASN D 1 33 ? 12.559 1.021 17.686 1.00 73.81 62 ASN D C 1
ATOM 6213 O O . ASN D 1 33 ? 11.332 1.105 17.584 1.00 73.66 62 ASN D O 1
ATOM 6218 N N . ALA D 1 34 ? 13.194 0.903 18.853 1.00 75.16 63 ALA D N 1
ATOM 6219 C CA . ALA D 1 34 ? 12.485 0.667 20.123 1.00 76.10 63 ALA D CA 1
ATOM 6220 C C . ALA D 1 34 ? 11.719 1.889 20.634 1.00 76.57 63 ALA D C 1
ATOM 6221 O O . ALA D 1 34 ? 10.649 1.761 21.254 1.00 76.45 63 ALA D O 1
ATOM 6223 N N . GLU D 1 35 ? 12.320 3.057 20.396 1.00 77.94 64 GLU D N 1
ATOM 6224 C CA . GLU D 1 35 ? 11.824 4.345 20.855 1.00 79.27 64 GLU D CA 1
ATOM 6225 C C . GLU D 1 35 ? 11.769 5.327 19.671 1.00 79.28 64 GLU D C 1
ATOM 6226 O O . GLU D 1 35 ? 12.440 6.367 19.677 1.00 79.76 64 GLU D O 1
ATOM 6232 N N . GLY D 1 36 ? 10.975 4.993 18.653 1.00 78.59 65 GLY D N 1
ATOM 6233 C CA . GLY D 1 36 ? 10.902 5.810 17.433 1.00 77.51 65 GLY D CA 1
ATOM 6234 C C . GLY D 1 36 ? 10.228 5.139 16.244 1.00 76.60 65 GLY D C 1
ATOM 6235 O O . GLY D 1 36 ? 9.644 4.054 16.373 1.00 76.13 65 GLY D O 1
ATOM 6236 N N . THR D 1 37 ? 10.301 5.797 15.084 1.00 75.76 66 THR D N 1
ATOM 6237 C CA . THR D 1 37 ? 9.688 5.279 13.851 1.00 74.77 66 THR D CA 1
ATOM 6238 C C . THR D 1 37 ? 10.606 5.301 12.621 1.00 73.78 66 THR D C 1
ATOM 6239 O O . THR D 1 37 ? 10.297 4.675 11.611 1.00 73.76 66 THR D O 1
ATOM 6243 N N . THR D 1 38 ? 11.710 6.037 12.693 1.00 72.73 67 THR D N 1
ATOM 6244 C CA . THR D 1 38 ? 12.738 5.964 11.654 1.00 72.36 67 THR D CA 1
ATOM 6245 C C . THR D 1 38 ? 13.553 4.688 11.866 1.00 71.59 67 THR D C 1
ATOM 6246 O O . THR D 1 38 ? 13.710 4.245 13.002 1.00 71.53 67 THR D O 1
ATOM 6250 N N . PRO D 1 39 ? 14.071 4.090 10.774 1.00 70.74 68 PRO D N 1
ATOM 6251 C CA . PRO D 1 39 ? 14.831 2.842 10.898 1.00 69.57 68 PRO D CA 1
ATOM 6252 C C . PRO D 1 39 ? 16.242 3.068 11.435 1.00 67.97 68 PRO D C 1
ATOM 6253 O O . PRO D 1 39 ? 16.845 4.105 11.163 1.00 68.01 68 PRO D O 1
ATOM 6257 N N . HIS D 1 40 ? 16.759 2.102 12.186 1.00 66.25 69 HIS D N 1
ATOM 6258 C CA . HIS D 1 40 ? 18.167 2.123 12.575 1.00 64.81 69 HIS D CA 1
ATOM 6259 C C . HIS D 1 40 ? 18.997 1.453 11.496 1.00 63.64 69 HIS D C 1
ATOM 6260 O O . HIS D 1 40 ? 18.788 0.274 11.189 1.00 63.68 69 HIS D O 1
ATOM 6267 N N . TYR D 1 41 ? 19.929 2.196 10.911 1.00 62.00 70 TYR D N 1
ATOM 6268 C CA . TYR D 1 41 ? 20.860 1.589 9.971 1.00 61.04 70 TYR D CA 1
ATOM 6269 C C . TYR D 1 41 ? 22.048 1.017 10.728 1.00 60.54 70 TYR D C 1
ATOM 6270 O O . TYR D 1 41 ? 23.118 1.627 10.785 1.00 60.57 70 TYR D O 1
ATOM 6279 N N . TRP D 1 42 ? 21.826 -0.159 11.320 1.00 60.01 71 TRP D N 1
ATOM 6280 C CA . TRP D 1 42 ? 22.830 -0.847 12.130 1.00 59.49 71 TRP D CA 1
ATOM 6281 C C . TRP D 1 42 ? 23.168 -2.237 11.599 1.00 59.02 71 TRP D C 1
ATOM 6282 O O . TRP D 1 42 ? 22.282 -2.990 11.193 1.00 59.05 71 TRP D O 1
ATOM 6293 N N . SER D 1 43 ? 24.453 -2.573 11.634 1.00 58.58 72 SER D N 1
ATOM 6294 C CA . SER D 1 43 ? 24.923 -3.938 11.433 1.00 58.18 72 SER D CA 1
ATOM 6295 C C . SER D 1 43 ? 24.791 -4.783 12.708 1.00 58.24 72 SER D C 1
ATOM 6296 O O . SER D 1 43 ? 24.778 -6.015 12.636 1.00 58.52 72 SER D O 1
ATOM 6299 N N . ILE D 1 44 ? 24.696 -4.116 13.863 1.00 58.05 73 ILE D N 1
ATOM 6300 C CA . ILE D 1 44 ? 24.606 -4.776 15.180 1.00 57.11 73 ILE D CA 1
ATOM 6301 C C . ILE D 1 44 ? 23.404 -4.277 15.985 1.00 56.90 73 ILE D C 1
ATOM 6302 O O . ILE D 1 44 ? 23.159 -3.077 16.057 1.00 57.08 73 ILE D O 1
ATOM 6307 N N . SER D 1 45 ? 22.660 -5.203 16.584 1.00 56.86 74 SER D N 1
ATOM 6308 C CA . SER D 1 45 ? 21.454 -4.860 17.348 1.00 56.86 74 SER D CA 1
ATOM 6309 C C . SER D 1 45 ? 21.727 -4.638 18.839 1.00 57.25 74 SER D C 1
ATOM 6310 O O . SER D 1 45 ? 22.842 -4.832 19.325 1.00 57.59 74 SER D O 1
ATOM 6313 N N . SER D 1 46 ? 20.689 -4.235 19.560 1.00 57.45 75 SER D N 1
ATOM 6314 C CA . SER D 1 46 ? 20.743 -4.144 21.011 1.00 57.53 75 SER D CA 1
ATOM 6315 C C . SER D 1 46 ? 20.656 -5.558 21.596 1.00 57.66 75 SER D C 1
ATOM 6316 O O . SER D 1 46 ? 20.155 -6.458 20.922 1.00 57.75 75 SER D O 1
ATOM 6319 N N . PRO D 1 47 ? 21.140 -5.762 22.844 1.00 57.69 76 PRO D N 1
ATOM 6320 C CA . PRO D 1 47 ? 21.115 -7.098 23.455 1.00 57.52 76 PRO D CA 1
ATOM 6321 C C . PRO D 1 47 ? 19.750 -7.767 23.381 1.00 57.55 76 PRO D C 1
ATOM 6322 O O . PRO D 1 47 ? 18.736 -7.116 23.605 1.00 57.43 76 PRO D O 1
ATOM 6326 N N . LEU D 1 48 ? 19.739 -9.054 23.051 1.00 57.93 77 LEU D N 1
ATOM 6327 C CA . LEU D 1 48 ? 18.510 -9.842 22.969 1.00 58.72 77 LEU D CA 1
ATOM 6328 C C . LEU D 1 48 ? 17.842 -9.969 24.333 1.00 59.28 77 LEU D C 1
ATOM 6329 O O . LEU D 1 48 ? 18.516 -10.208 25.333 1.00 59.59 77 LEU D O 1
ATOM 6334 N N . LYS D 1 49 ? 16.522 -9.827 24.372 1.00 59.86 78 LYS D N 1
ATOM 6335 C CA . LYS D 1 49 ? 15.768 -10.012 25.610 1.00 60.95 78 LYS D CA 1
ATOM 6336 C C . LYS D 1 49 ? 15.718 -11.493 25.993 1.00 61.38 78 LYS D C 1
ATOM 6337 O O . LYS D 1 49 ? 16.138 -12.350 25.218 1.00 61.72 78 LYS D O 1
ATOM 6343 N N . THR D 1 50 ? 15.231 -11.793 27.193 1.00 61.70 79 THR D N 1
ATOM 6344 C CA . THR D 1 50 ? 15.154 -13.181 27.646 1.00 61.89 79 THR D CA 1
ATOM 6345 C C . THR D 1 50 ? 13.873 -13.837 27.150 1.00 62.28 79 THR D C 1
ATOM 6346 O O . THR D 1 50 ? 12.926 -13.148 26.764 1.00 61.92 79 THR D O 1
ATOM 6350 N N . ALA D 1 51 ? 13.860 -15.169 27.181 1.00 63.22 80 ALA D N 1
ATOM 6351 C CA . ALA D 1 51 ? 12.786 -15.978 26.614 1.00 64.36 80 ALA D CA 1
ATOM 6352 C C . ALA D 1 51 ? 11.404 -15.351 26.760 1.00 65.53 80 ALA D C 1
ATOM 6353 O O . ALA D 1 51 ? 10.785 -15.002 25.760 1.00 65.93 80 ALA D O 1
ATOM 6355 N N . GLU D 1 52 ? 10.941 -15.183 27.996 1.00 66.72 81 GLU D N 1
ATOM 6356 C CA . GLU D 1 52 ? 9.584 -14.690 28.277 1.00 67.64 81 GLU D CA 1
ATOM 6357 C C . GLU D 1 52 ? 9.159 -13.505 27.392 1.00 67.14 81 GLU D C 1
ATOM 6358 O O . GLU D 1 52 ? 8.042 -13.495 26.859 1.00 67.07 81 GLU D O 1
ATOM 6364 N N . ALA D 1 53 ? 10.052 -12.527 27.229 1.00 66.35 82 ALA D N 1
ATOM 6365 C CA . ALA D 1 53 ? 9.795 -11.379 26.357 1.00 65.72 82 ALA D CA 1
ATOM 6366 C C . ALA D 1 53 ? 10.039 -11.705 24.876 1.00 65.42 82 ALA D C 1
ATOM 6367 O O . ALA D 1 53 ? 9.123 -11.588 24.056 1.00 65.60 82 ALA D O 1
ATOM 6369 N N . ALA D 1 54 ? 11.266 -12.122 24.548 1.00 64.55 83 ALA D N 1
ATOM 6370 C CA . ALA D 1 54 ? 11.688 -12.383 23.165 1.00 63.38 83 ALA D CA 1
ATOM 6371 C C . ALA D 1 54 ? 10.784 -13.359 22.404 1.00 62.69 83 ALA D C 1
ATOM 6372 O O . ALA D 1 54 ? 10.509 -13.150 21.223 1.00 62.58 83 ALA D O 1
ATOM 6374 N N . ASN D 1 55 ? 10.317 -14.405 23.083 1.00 61.86 84 ASN D N 1
ATOM 6375 C CA . ASN D 1 55 ? 9.473 -15.419 22.464 1.00 61.61 84 ASN D CA 1
ATOM 6376 C C . ASN D 1 55 ? 8.143 -14.909 21.934 1.00 62.32 84 ASN D C 1
ATOM 6377 O O . ASN D 1 55 ? 7.554 -15.543 21.052 1.00 62.94 84 ASN D O 1
ATOM 6382 N N . VAL D 1 56 ? 7.654 -13.790 22.478 1.00 62.81 85 VAL D N 1
ATOM 6383 C CA . VAL D 1 56 ? 6.366 -13.212 22.035 1.00 63.12 85 VAL D CA 1
ATOM 6384 C C . VAL D 1 56 ? 6.468 -11.746 21.565 1.00 63.69 85 VAL D C 1
ATOM 6385 O O . VAL D 1 56 ? 5.941 -11.397 20.500 1.00 63.68 85 VAL D O 1
ATOM 6389 N N . THR D 1 57 ? 7.154 -10.905 22.343 1.00 63.92 86 THR D N 1
ATOM 6390 C CA . THR D 1 57 ? 7.251 -9.477 22.040 1.00 64.35 86 THR D CA 1
ATOM 6391 C C . THR D 1 57 ? 8.678 -8.958 22.180 1.00 64.62 86 THR D C 1
ATOM 6392 O O . THR D 1 57 ? 8.972 -8.197 23.106 1.00 65.27 86 THR D O 1
ATOM 6396 N N . PRO D 1 58 ? 9.570 -9.346 21.256 1.00 64.64 87 PRO D N 1
ATOM 6397 C CA . PRO D 1 58 ? 10.936 -8.829 21.353 1.00 64.65 87 PRO D CA 1
ATOM 6398 C C . PRO D 1 58 ? 10.990 -7.341 21.054 1.00 64.57 87 PRO D C 1
ATOM 6399 O O . PRO D 1 58 ? 10.234 -6.854 20.216 1.00 64.72 87 PRO D O 1
ATOM 6403 N N . ASP D 1 59 ? 11.861 -6.623 21.752 1.00 64.50 88 ASP D N 1
ATOM 6404 C CA . ASP D 1 59 ? 12.065 -5.196 21.487 1.00 64.55 88 ASP D CA 1
ATOM 6405 C C . ASP D 1 59 ? 12.413 -4.988 20.017 1.00 64.07 88 ASP D C 1
ATOM 6406 O O . ASP D 1 59 ? 13.245 -5.705 19.463 1.00 64.13 88 ASP D O 1
ATOM 6411 N N . ALA D 1 60 ? 11.775 -4.004 19.394 1.00 63.77 89 ALA D N 1
ATOM 6412 C CA . ALA D 1 60 ? 11.995 -3.704 17.975 1.00 63.41 89 ALA D CA 1
ATOM 6413 C C . ALA D 1 60 ? 13.472 -3.640 17.571 1.00 62.97 89 ALA D C 1
ATOM 6414 O O . ALA D 1 60 ? 13.813 -3.984 16.450 1.00 63.50 89 ALA D O 1
ATOM 6416 N N . ASP D 1 61 ? 14.343 -3.217 18.480 1.00 62.19 90 ASP D N 1
ATOM 6417 C CA . ASP D 1 61 ? 15.776 -3.163 18.177 1.00 61.87 90 ASP D CA 1
ATOM 6418 C C . ASP D 1 61 ? 16.543 -4.477 18.474 1.00 61.19 90 ASP D C 1
ATOM 6419 O O . ASP D 1 61 ? 17.775 -4.491 18.574 1.00 60.88 90 ASP D O 1
ATOM 6424 N N . THR D 1 62 ? 15.800 -5.574 18.611 1.00 60.45 91 THR D N 1
ATOM 6425 C CA . THR D 1 62 ? 16.386 -6.917 18.649 1.00 59.91 91 THR D CA 1
ATOM 6426 C C . THR D 1 62 ? 15.911 -7.776 17.460 1.00 59.25 91 THR D C 1
ATOM 6427 O O . THR D 1 62 ? 15.998 -9.007 17.492 1.00 59.44 91 THR D O 1
ATOM 6431 N N . THR D 1 63 ? 15.403 -7.120 16.416 1.00 57.89 92 THR D N 1
ATOM 6432 C CA . THR D 1 63 ? 15.009 -7.815 15.192 1.00 56.62 92 THR D CA 1
ATOM 6433 C C . THR D 1 63 ? 15.548 -7.128 13.937 1.00 56.07 92 THR D C 1
ATOM 6434 O O . THR D 1 63 ? 15.884 -5.937 13.966 1.00 56.03 92 THR D O 1
ATOM 6438 N N . VAL D 1 64 ? 15.639 -7.900 12.852 1.00 55.35 93 VAL D N 1
ATOM 6439 C CA . VAL D 1 64 ? 16.118 -7.410 11.560 1.00 54.47 93 VAL D CA 1
ATOM 6440 C C . VAL D 1 64 ? 14.936 -7.198 10.614 1.00 53.93 93 VAL D C 1
ATOM 6441 O O . VAL D 1 64 ? 13.989 -7.989 10.589 1.00 53.77 93 VAL D O 1
ATOM 6445 N N . CYS D 1 65 ? 14.994 -6.109 9.857 1.00 53.44 94 CYS D N 1
ATOM 6446 C CA . CYS D 1 65 ? 13.970 -5.807 8.869 1.00 53.11 94 CYS D CA 1
ATOM 6447 C C . CYS D 1 65 ? 14.540 -5.819 7.461 1.00 52.49 94 CYS D C 1
ATOM 6448 O O . CYS D 1 65 ? 15.723 -5.509 7.272 1.00 52.34 94 CYS D O 1
ATOM 6451 N N . TYR D 1 66 ? 13.701 -6.182 6.484 1.00 51.75 95 TYR D N 1
ATOM 6452 C CA . TYR D 1 66 ? 14.083 -6.114 5.075 1.00 51.32 95 TYR D CA 1
ATOM 6453 C C . TYR D 1 66 ? 14.518 -4.703 4.721 1.00 51.57 95 TYR D C 1
ATOM 6454 O O . TYR D 1 66 ? 13.773 -3.748 4.935 1.00 52.09 95 TYR D O 1
ATOM 6463 N N . SER D 1 67 ? 15.737 -4.571 4.213 1.00 51.62 96 SER D N 1
ATOM 6464 C CA . SER D 1 67 ? 16.204 -3.302 3.679 1.00 52.09 96 SER D CA 1
ATOM 6465 C C . SER D 1 67 ? 15.501 -3.073 2.354 1.00 53.10 96 SER D C 1
ATOM 6466 O O . SER D 1 67 ? 15.174 -4.030 1.643 1.00 53.41 96 SER D O 1
ATOM 6469 N N . LEU D 1 68 ? 15.232 -1.813 2.034 1.00 53.76 97 LEU D N 1
ATOM 6470 C CA . LEU D 1 68 ? 14.517 -1.494 0.813 1.00 54.24 97 LEU D CA 1
ATOM 6471 C C . LEU D 1 68 ? 15.173 -0.316 0.138 1.00 55.19 97 LEU D C 1
ATOM 6472 O O . LEU D 1 68 ? 15.422 0.701 0.767 1.00 56.08 97 LEU D O 1
ATOM 6477 N N . SER D 1 69 ? 15.477 -0.472 -1.141 1.00 56.31 98 SER D N 1
ATOM 6478 C CA . SER D 1 69 ? 16.098 0.586 -1.921 1.00 57.36 98 SER D CA 1
ATOM 6479 C C . SER D 1 69 ? 15.427 0.668 -3.276 1.00 58.51 98 SER D C 1
ATOM 6480 O O . SER D 1 69 ? 14.978 -0.340 -3.821 1.00 58.48 98 SER D O 1
ATOM 6483 N N . GLN D 1 70 ? 15.368 1.880 -3.812 1.00 60.01 99 GLN D N 1
ATOM 6484 C CA . GLN D 1 70 ? 14.626 2.154 -5.032 1.00 61.20 99 GLN D CA 1
ATOM 6485 C C . GLN D 1 70 ? 15.502 2.891 -6.040 1.00 61.53 99 GLN D C 1
ATOM 6486 O O . GLN D 1 70 ? 16.178 3.861 -5.688 1.00 61.82 99 GLN D O 1
ATOM 6492 N N . VAL D 1 71 ? 15.505 2.410 -7.282 1.00 61.92 100 VAL D N 1
ATOM 6493 C CA . VAL D 1 71 ? 16.299 3.024 -8.354 1.00 62.64 100 VAL D CA 1
ATOM 6494 C C . VAL D 1 71 ? 15.393 3.447 -9.511 1.00 63.37 100 VAL D C 1
ATOM 6495 O O . VAL D 1 71 ? 14.556 2.665 -9.968 1.00 63.48 100 VAL D O 1
ATOM 6499 N N . ALA D 1 72 ? 15.557 4.690 -9.964 1.00 64.09 101 ALA D N 1
ATOM 6500 C CA . ALA D 1 72 ? 14.792 5.223 -11.093 1.00 64.95 101 ALA D CA 1
ATOM 6501 C C . ALA D 1 72 ? 15.725 5.770 -12.184 1.00 65.96 101 ALA D C 1
ATOM 6502 O O . ALA D 1 72 ? 16.301 6.854 -12.026 1.00 66.02 101 ALA D O 1
ATOM 6504 N N . PRO D 1 73 ? 15.890 5.015 -13.293 1.00 66.97 102 PRO D N 1
ATOM 6505 C CA . PRO D 1 73 ? 16.808 5.414 -14.372 1.00 67.68 102 PRO D CA 1
ATOM 6506 C C . PRO D 1 73 ? 16.268 6.610 -15.172 1.00 68.75 102 PRO D C 1
ATOM 6507 O O . PRO D 1 73 ? 15.065 6.896 -15.102 1.00 68.59 102 PRO D O 1
ATOM 6511 N N . PRO D 1 74 ? 17.148 7.302 -15.935 1.00 69.94 103 PRO D N 1
ATOM 6512 C CA . PRO D 1 74 ? 16.779 8.522 -16.661 1.00 71.01 103 PRO D CA 1
ATOM 6513 C C . PRO D 1 74 ? 15.506 8.359 -17.474 1.00 72.67 103 PRO D C 1
ATOM 6514 O O . PRO D 1 74 ? 15.227 7.262 -17.955 1.00 73.05 103 PRO D O 1
ATOM 6518 N N . ASP D 1 75 ? 14.746 9.444 -17.623 1.00 74.27 104 ASP D N 1
ATOM 6519 C CA . ASP D 1 75 ? 13.515 9.447 -18.434 1.00 75.60 104 ASP D CA 1
ATOM 6520 C C . ASP D 1 75 ? 13.748 9.067 -19.902 1.00 76.25 104 ASP D C 1
ATOM 6521 O O . ASP D 1 75 ? 14.796 9.388 -20.489 1.00 75.96 104 ASP D O 1
ATOM 6526 N N . ILE D 1 76 ? 12.773 8.359 -20.473 1.00 78.14 105 ILE D N 1
ATOM 6527 C CA . ILE D 1 76 ? 12.823 7.962 -21.880 1.00 79.74 105 ILE D CA 1
ATOM 6528 C C . ILE D 1 76 ? 11.784 8.776 -22.653 1.00 81.09 105 ILE D C 1
ATOM 6529 O O . ILE D 1 76 ? 10.573 8.577 -22.464 1.00 81.12 105 ILE D O 1
ATOM 6534 N N . PRO D 1 77 ? 12.256 9.693 -23.528 1.00 82.20 106 PRO D N 1
ATOM 6535 C CA . PRO D 1 77 ? 11.364 10.665 -24.168 1.00 83.11 106 PRO D CA 1
ATOM 6536 C C . PRO D 1 77 ? 10.448 10.011 -25.210 1.00 84.20 106 PRO D C 1
ATOM 6537 O O . PRO D 1 77 ? 10.824 9.902 -26.381 1.00 85.23 106 PRO D O 1
ATOM 6541 N N . ASN D 1 78 ? 9.257 9.582 -24.780 1.00 84.58 107 ASN D N 1
ATOM 6542 C CA . ASN D 1 78 ? 8.335 8.823 -25.646 1.00 84.75 107 ASN D CA 1
ATOM 6543 C C . ASN D 1 78 ? 7.753 9.589 -26.830 1.00 84.41 107 ASN D C 1
ATOM 6544 O O . ASN D 1 78 ? 7.570 9.018 -27.905 1.00 84.19 107 ASN D O 1
ATOM 6549 N N . SER D 1 81 ? 5.365 7.522 -31.494 1.00 86.05 110 SER D N 1
ATOM 6550 C CA . SER D 1 81 ? 4.487 6.353 -31.592 1.00 86.37 110 SER D CA 1
ATOM 6551 C C . SER D 1 81 ? 3.693 6.139 -30.308 1.00 86.15 110 SER D C 1
ATOM 6552 O O . SER D 1 81 ? 4.245 5.686 -29.302 1.00 86.23 110 SER D O 1
ATOM 6554 N N . GLU D 1 82 ? 2.398 6.461 -30.350 1.00 85.84 111 GLU D N 1
ATOM 6555 C CA . GLU D 1 82 ? 1.496 6.283 -29.196 1.00 85.38 111 GLU D CA 1
ATOM 6556 C C . GLU D 1 82 ? 1.108 4.818 -28.996 1.00 84.16 111 GLU D C 1
ATOM 6557 O O . GLU D 1 82 ? 0.086 4.502 -28.383 1.00 83.74 111 GLU D O 1
ATOM 6563 N N . CYS D 1 83 ? 1.965 3.931 -29.489 1.00 83.09 112 CYS D N 1
ATOM 6564 C CA . CYS D 1 83 ? 1.630 2.529 -29.648 1.00 81.62 112 CYS D CA 1
ATOM 6565 C C . CYS D 1 83 ? 2.680 1.602 -29.036 1.00 80.85 112 CYS D C 1
ATOM 6566 O O . CYS D 1 83 ? 2.360 0.707 -28.245 1.00 80.46 112 CYS D O 1
ATOM 6569 N N . ASP D 1 84 ? 3.930 1.818 -29.432 1.00 80.12 113 ASP D N 1
ATOM 6570 C CA . ASP D 1 84 ? 5.062 1.140 -28.836 1.00 79.21 113 ASP D CA 1
ATOM 6571 C C . ASP D 1 84 ? 5.650 2.017 -27.733 1.00 77.47 113 ASP D C 1
ATOM 6572 O O . ASP D 1 84 ? 5.960 3.186 -27.964 1.00 77.29 113 ASP D O 1
ATOM 6577 N N . MET D 1 85 ? 5.778 1.450 -26.534 1.00 75.60 114 MET D N 1
ATOM 6578 C CA . MET D 1 85 ? 6.462 2.115 -25.414 1.00 73.40 114 MET D CA 1
ATOM 6579 C C . MET D 1 85 ? 7.922 1.653 -25.304 1.00 70.31 114 MET D C 1
ATOM 6580 O O . MET D 1 85 ? 8.290 0.603 -25.816 1.00 69.65 114 MET D O 1
ATOM 6585 N N . LEU D 1 86 ? 8.754 2.451 -24.650 1.00 67.47 115 LEU D N 1
ATOM 6586 C CA . LEU D 1 86 ? 10.080 1.994 -24.252 1.00 65.18 115 LEU D CA 1
ATOM 6587 C C . LEU D 1 86 ? 10.174 1.878 -22.727 1.00 64.31 115 LEU D C 1
ATOM 6588 O O . LEU D 1 86 ? 9.834 2.811 -21.986 1.00 64.49 115 LEU D O 1
ATOM 6593 N N . ILE D 1 87 ? 10.636 0.722 -22.262 1.00 62.72 116 ILE D N 1
ATOM 6594 C CA . ILE D 1 87 ? 10.717 0.443 -20.834 1.00 60.64 116 ILE D CA 1
ATOM 6595 C C . ILE D 1 87 ? 12.125 0.006 -20.451 1.00 59.59 116 ILE D C 1
ATOM 6596 O O . ILE D 1 87 ? 12.755 -0.751 -21.184 1.00 59.98 116 ILE D O 1
ATOM 6601 N N . TRP D 1 88 ? 12.631 0.516 -19.328 1.00 58.52 117 TRP D N 1
ATOM 6602 C CA . TRP D 1 88 ? 13.924 0.067 -18.813 1.00 55.95 117 TRP D CA 1
ATOM 6603 C C . TRP D 1 88 ? 13.869 -1.403 -18.357 1.00 54.97 117 TRP D C 1
ATOM 6604 O O . TRP D 1 88 ? 12.935 -1.818 -17.656 1.00 53.28 117 TRP D O 1
ATOM 6615 N N . GLU D 1 89 ? 14.878 -2.174 -18.766 1.00 54.81 118 GLU D N 1
ATOM 6616 C CA . GLU D 1 89 ? 14.952 -3.606 -18.470 1.00 55.27 118 GLU D CA 1
ATOM 6617 C C . GLU D 1 89 ? 16.270 -3.981 -17.787 1.00 54.72 118 GLU D C 1
ATOM 6618 O O . GLU D 1 89 ? 17.355 -3.800 -18.350 1.00 55.06 118 GLU D O 1
ATOM 6624 N N . LEU D 1 90 ? 16.168 -4.499 -16.567 1.00 53.32 119 LEU D N 1
ATOM 6625 C CA . LEU D 1 90 ? 17.340 -4.973 -15.840 1.00 51.56 119 LEU D CA 1
ATOM 6626 C C . LEU D 1 90 ? 17.644 -6.390 -16.310 1.00 51.19 119 LEU D C 1
ATOM 6627 O O . LEU D 1 90 ? 16.815 -7.290 -16.144 1.00 51.20 119 LEU D O 1
ATOM 6632 N N . TYR D 1 91 ? 18.824 -6.578 -16.899 1.00 50.50 120 TYR D N 1
ATOM 6633 C CA . TYR D 1 91 ? 19.187 -7.860 -17.514 1.00 50.53 120 TYR D CA 1
ATOM 6634 C C . TYR D 1 91 ? 20.412 -8.532 -16.878 1.00 52.65 120 TYR D C 1
ATOM 6635 O O . TYR D 1 91 ? 20.648 -9.728 -17.069 1.00 54.07 120 TYR D O 1
ATOM 6644 N N . ARG D 1 92 ? 21.177 -7.755 -16.118 1.00 53.96 121 ARG D N 1
ATOM 6645 C CA . ARG D 1 92 ? 22.418 -8.216 -15.520 1.00 54.86 121 ARG D CA 1
ATOM 6646 C C . ARG D 1 92 ? 22.644 -7.457 -14.217 1.00 55.27 121 ARG D C 1
ATOM 6647 O O . ARG D 1 92 ? 22.304 -6.268 -14.125 1.00 56.98 121 ARG D O 1
ATOM 6655 N N . MET D 1 93 ? 23.205 -8.132 -13.212 1.00 53.53 122 MET D N 1
ATOM 6656 C CA . MET D 1 93 ? 23.619 -7.450 -11.976 1.00 51.09 122 MET D CA 1
ATOM 6657 C C . MET D 1 93 ? 24.749 -8.145 -11.237 1.00 50.48 122 MET D C 1
ATOM 6658 O O . MET D 1 93 ? 24.912 -9.360 -11.326 1.00 52.59 122 MET D O 1
ATOM 6663 N N . GLU D 1 94 ? 25.532 -7.355 -10.516 1.00 48.42 123 GLU D N 1
ATOM 6664 C CA . GLU D 1 94 ? 26.479 -7.885 -9.549 1.00 47.71 123 GLU D CA 1
ATOM 6665 C C . GLU D 1 94 ? 26.013 -7.493 -8.155 1.00 48.08 123 GLU D C 1
ATOM 6666 O O . GLU D 1 94 ? 25.520 -6.382 -7.946 1.00 48.84 123 GLU D O 1
ATOM 6672 N N . THR D 1 95 ? 26.137 -8.414 -7.207 1.00 48.06 124 THR D N 1
ATOM 6673 C CA . THR D 1 95 ? 25.863 -8.085 -5.816 1.00 47.52 124 THR D CA 1
ATOM 6674 C C . THR D 1 95 ? 26.858 -8.764 -4.884 1.00 48.52 124 THR D C 1
ATOM 6675 O O . THR D 1 95 ? 27.086 -9.971 -4.973 1.00 50.55 124 THR D O 1
ATOM 6679 N N . GLU D 1 96 ? 27.470 -7.964 -4.019 1.00 48.25 125 GLU D N 1
ATOM 6680 C CA . GLU D 1 96 ? 28.431 -8.462 -3.058 1.00 48.08 125 GLU D CA 1
ATOM 6681 C C . GLU D 1 96 ? 28.123 -7.840 -1.698 1.00 48.18 125 GLU D C 1
ATOM 6682 O O . GLU D 1 96 ? 27.719 -6.681 -1.623 1.00 48.88 125 GLU D O 1
ATOM 6688 N N . VAL D 1 97 ? 28.299 -8.625 -0.634 1.00 46.96 126 VAL D N 1
ATOM 6689 C CA . VAL D 1 97 ? 28.063 -8.167 0.734 1.00 44.55 126 VAL D CA 1
ATOM 6690 C C . VAL D 1 97 ? 29.378 -7.759 1.421 1.00 45.76 126 VAL D C 1
ATOM 6691 O O . VAL D 1 97 ? 30.401 -8.428 1.272 1.00 45.60 126 VAL D O 1
ATOM 6695 N N . LEU D 1 98 ? 29.344 -6.632 2.136 1.00 47.29 127 LEU D N 1
ATOM 6696 C CA . LEU D 1 98 ? 30.485 -6.161 2.925 1.00 47.66 127 LEU D CA 1
ATOM 6697 C C . LEU D 1 98 ? 30.474 -6.859 4.271 1.00 46.98 127 LEU D C 1
ATOM 6698 O O . LEU D 1 98 ? 29.465 -6.836 4.997 1.00 47.12 127 LEU D O 1
ATOM 6703 N N . VAL D 1 99 ? 31.604 -7.465 4.611 1.00 45.85 128 VAL D N 1
ATOM 6704 C CA . VAL D 1 99 ? 31.667 -8.286 5.809 1.00 44.74 128 VAL D CA 1
ATOM 6705 C C . VAL D 1 99 ? 33.064 -8.261 6.459 1.00 44.38 128 VAL D C 1
ATOM 6706 O O . VAL D 1 99 ? 34.085 -8.281 5.780 1.00 42.89 128 VAL D O 1
ATOM 6710 N N . LEU D 1 100 ? 33.095 -8.159 7.782 1.00 45.91 129 LEU D N 1
ATOM 6711 C CA . LEU D 1 100 ? 34.356 -8.230 8.540 1.00 46.21 129 LEU D CA 1
ATOM 6712 C C . LEU D 1 100 ? 34.481 -9.578 9.256 1.00 45.92 129 LEU D C 1
ATOM 6713 O O . LEU D 1 100 ? 33.467 -10.221 9.546 1.00 47.86 129 LEU D O 1
ATOM 6718 N N . PRO D 1 101 ? 35.721 -10.021 9.534 1.00 44.63 130 PRO D N 1
ATOM 6719 C CA . PRO D 1 101 ? 35.859 -11.132 10.482 1.00 45.23 130 PRO D CA 1
ATOM 6720 C C . PRO D 1 101 ? 35.798 -10.584 11.900 1.00 47.72 130 PRO D C 1
ATOM 6721 O O . PRO D 1 101 ? 36.513 -9.627 12.213 1.00 50.17 130 PRO D O 1
ATOM 6725 N N . VAL D 1 102 ? 34.937 -11.146 12.743 1.00 48.72 131 VAL D N 1
ATOM 6726 C CA . VAL D 1 102 ? 34.930 -10.746 14.159 1.00 49.06 131 VAL D CA 1
ATOM 6727 C C . VAL D 1 102 ? 35.775 -11.695 15.004 1.00 49.96 131 VAL D C 1
ATOM 6728 O O . VAL D 1 102 ? 35.408 -12.848 15.224 1.00 49.74 131 VAL D O 1
ATOM 6732 N N . LEU D 1 103 ? 36.929 -11.203 15.434 1.00 51.55 132 LEU D N 1
ATOM 6733 C CA . LEU D 1 103 ? 37.850 -11.989 16.232 1.00 52.59 132 LEU D CA 1
ATOM 6734 C C . LEU D 1 103 ? 37.970 -11.347 17.602 1.00 54.56 132 LEU D C 1
ATOM 6735 O O . LEU D 1 103 ? 37.484 -11.897 18.593 1.00 54.74 132 LEU D O 1
ATOM 6740 N N . ASN D 1 104 ? 38.606 -10.176 17.648 1.00 56.04 133 ASN D N 1
ATOM 6741 C CA . ASN D 1 104 ? 38.785 -9.444 18.898 1.00 56.90 133 ASN D CA 1
ATOM 6742 C C . ASN D 1 104 ? 37.468 -8.901 19.444 1.00 57.04 133 ASN D C 1
ATOM 6743 O O . ASN D 1 104 ? 37.229 -8.950 20.654 1.00 59.58 133 ASN D O 1
ATOM 6748 N N . ALA D 1 105 ? 36.612 -8.412 18.548 1.00 55.26 134 ALA D N 1
ATOM 6749 C CA . ALA D 1 105 ? 35.247 -8.003 18.896 1.00 53.50 134 ALA D CA 1
ATOM 6750 C C . ALA D 1 105 ? 34.387 -9.217 19.248 1.00 53.31 134 ALA D C 1
ATOM 6751 O O . ALA D 1 105 ? 33.229 -9.089 19.671 1.00 51.01 134 ALA D O 1
ATOM 6753 N N . GLY D 1 106 ? 34.971 -10.397 19.069 1.00 55.29 135 GLY D N 1
ATOM 6754 C CA . GLY D 1 106 ? 34.288 -11.649 19.354 1.00 58.26 135 GLY D CA 1
ATOM 6755 C C . GLY D 1 106 ? 34.658 -12.234 20.700 1.00 59.62 135 GLY D C 1
ATOM 6756 O O . GLY D 1 106 ? 33.915 -13.062 21.225 1.00 60.14 135 GLY D O 1
ATOM 6757 N N . ILE D 1 107 ? 35.801 -11.811 21.257 1.00 59.43 136 ILE D N 1
ATOM 6758 C CA . ILE D 1 107 ? 36.239 -12.255 22.593 1.00 57.46 136 ILE D CA 1
ATOM 6759 C C . ILE D 1 107 ? 35.151 -11.936 23.609 1.00 58.66 136 ILE D C 1
ATOM 6760 O O . ILE D 1 107 ? 34.672 -10.795 23.672 1.00 57.79 136 ILE D O 1
ATOM 6765 N N . LEU D 1 108 ? 34.751 -12.946 24.380 1.00 60.49 137 LEU D N 1
ATOM 6766 C CA . LEU D 1 108 ? 33.660 -12.780 25.339 1.00 63.31 137 LEU D CA 1
ATOM 6767 C C . LEU D 1 108 ? 34.152 -12.830 26.791 1.00 67.47 137 LEU D C 1
ATOM 6768 O O . LEU D 1 108 ? 35.201 -13.407 27.075 1.00 68.35 137 LEU D O 1
ATOM 6773 N N . THR D 1 109 ? 33.404 -12.188 27.690 1.00 70.59 138 THR D N 1
ATOM 6774 C CA . THR D 1 109 ? 33.847 -11.945 29.079 1.00 71.16 138 THR D CA 1
ATOM 6775 C C . THR D 1 109 ? 34.211 -13.213 29.864 1.00 71.16 138 THR D C 1
ATOM 6776 O O . THR D 1 109 ? 35.139 -13.193 30.674 1.00 69.04 138 THR D O 1
ATOM 6780 N N . THR D 1 110 ? 33.498 -14.310 29.600 1.00 72.32 139 THR D N 1
ATOM 6781 C CA . THR D 1 110 ? 33.802 -15.610 30.205 1.00 74.06 139 THR D CA 1
ATOM 6782 C C . THR D 1 110 ? 35.203 -16.104 29.826 1.00 75.29 139 THR D C 1
ATOM 6783 O O . THR D 1 110 ? 35.803 -16.906 30.546 1.00 76.25 139 THR D O 1
ATOM 6787 N N . GLY D 1 111 ? 35.720 -15.621 28.698 1.00 76.26 140 GLY D N 1
ATOM 6788 C CA . GLY D 1 111 ? 37.027 -16.045 28.197 1.00 74.15 140 GLY D CA 1
ATOM 6789 C C . GLY D 1 111 ? 36.895 -16.849 26.918 1.00 71.38 140 GLY D C 1
ATOM 6790 O O . GLY D 1 111 ? 35.932 -17.608 26.737 1.00 70.91 140 GLY D O 1
ATOM 6791 N N . GLY D 1 112 ? 37.867 -16.677 26.028 1.00 68.60 141 GLY D N 1
ATOM 6792 C CA . GLY D 1 112 ? 37.869 -17.374 24.748 1.00 66.26 141 GLY D CA 1
ATOM 6793 C C . GLY D 1 112 ? 37.206 -16.570 23.644 1.00 63.63 141 GLY D C 1
ATOM 6794 O O . GLY D 1 112 ? 36.825 -15.410 23.843 1.00 62.21 141 GLY D O 1
ATOM 6795 N N . VAL D 1 113 ? 37.064 -17.197 22.479 1.00 61.35 142 VAL D N 1
ATOM 6796 C CA . VAL D 1 113 ? 36.529 -16.527 21.304 1.00 58.22 142 VAL D CA 1
ATOM 6797 C C . VAL D 1 113 ? 35.131 -17.019 20.962 1.00 57.84 142 VAL D C 1
ATOM 6798 O O . VAL D 1 113 ? 34.969 -18.053 20.330 1.00 58.57 142 VAL D O 1
ATOM 6802 N N . GLY D 1 114 ? 34.112 -16.282 21.371 1.00 58.06 143 GLY D N 1
ATOM 6803 C CA . GLY D 1 114 ? 32.803 -16.456 20.750 1.00 60.50 143 GLY D CA 1
ATOM 6804 C C . GLY D 1 114 ? 32.913 -15.804 19.383 1.00 63.30 143 GLY D C 1
ATOM 6805 O O . GLY D 1 114 ? 33.855 -15.052 19.128 1.00 68.58 143 GLY D O 1
ATOM 6806 N N . GLY D 1 115 ? 31.985 -16.078 18.481 1.00 60.77 144 GLY D N 1
ATOM 6807 C CA . GLY D 1 115 ? 31.978 -15.338 17.226 1.00 59.33 144 GLY D CA 1
ATOM 6808 C C . GLY D 1 115 ? 30.554 -15.054 16.843 1.00 57.49 144 GLY D C 1
ATOM 6809 O O . GLY D 1 115 ? 29.656 -15.132 17.683 1.00 60.23 144 GLY D O 1
ATOM 6810 N N . ILE D 1 116 ? 30.335 -14.721 15.577 1.00 52.39 145 ILE D N 1
ATOM 6811 C CA . ILE D 1 116 ? 28.979 -14.745 15.053 1.00 46.92 145 ILE D CA 1
ATOM 6812 C C . ILE D 1 116 ? 28.602 -16.211 14.790 1.00 45.20 145 ILE D C 1
ATOM 6813 O O . ILE D 1 116 ? 29.377 -16.975 14.198 1.00 47.24 145 ILE D O 1
ATOM 6818 N N . ALA D 1 117 ? 27.436 -16.611 15.275 1.00 41.79 146 ALA D N 1
ATOM 6819 C CA . ALA D 1 117 ? 26.932 -17.955 15.042 1.00 40.65 146 ALA D CA 1
ATOM 6820 C C . ALA D 1 117 ? 25.451 -18.038 15.400 1.00 41.71 146 ALA D C 1
ATOM 6821 O O . ALA D 1 117 ? 24.922 -17.176 16.110 1.00 41.70 146 ALA D O 1
ATOM 6823 N N . GLY D 1 118 ? 24.785 -19.074 14.902 1.00 43.35 147 GLY D N 1
ATOM 6824 C CA . GLY D 1 118 ? 23.360 -19.251 15.139 1.00 45.28 147 GLY D CA 1
ATOM 6825 C C . GLY D 1 118 ? 22.532 -19.147 13.873 1.00 45.63 147 GLY D C 1
ATOM 6826 O O . GLY D 1 118 ? 23.036 -19.406 12.779 1.00 45.79 147 GLY D O 1
ATOM 6827 N N . PRO D 1 119 ? 21.248 -18.773 14.012 1.00 45.18 148 PRO D N 1
ATOM 6828 C CA . PRO D 1 119 ? 20.323 -18.724 12.886 1.00 44.98 148 PRO D CA 1
ATOM 6829 C C . PRO D 1 119 ? 20.742 -17.679 11.875 1.00 45.31 148 PRO D C 1
ATOM 6830 O O . PRO D 1 119 ? 21.188 -16.591 12.263 1.00 44.68 148 PRO D O 1
ATOM 6834 N N . GLN D 1 120 ? 20.626 -18.022 10.590 1.00 45.76 149 GLN D N 1
ATOM 6835 C CA . GLN D 1 120 ? 21.005 -17.101 9.508 1.00 44.94 149 GLN D CA 1
ATOM 6836 C C . GLN D 1 120 ? 19.887 -16.959 8.483 1.00 43.52 149 GLN D C 1
ATOM 6837 O O . GLN D 1 120 ? 19.075 -17.875 8.309 1.00 42.64 149 GLN D O 1
ATOM 6843 N N . LEU D 1 121 ? 19.847 -15.811 7.810 1.00 41.96 150 LEU D N 1
ATOM 6844 C CA . LEU D 1 121 ? 18.940 -15.622 6.679 1.00 41.46 150 LEU D CA 1
ATOM 6845 C C . LEU D 1 121 ? 19.550 -14.694 5.624 1.00 42.46 150 LEU D C 1
ATOM 6846 O O . LEU D 1 121 ? 19.786 -13.507 5.877 1.00 43.11 150 LEU D O 1
ATOM 6851 N N . TYR D 1 122 ? 19.831 -15.257 4.450 1.00 42.83 151 TYR D N 1
ATOM 6852 C CA . TYR D 1 122 ? 20.326 -14.495 3.311 1.00 42.47 151 TYR D CA 1
ATOM 6853 C C . TYR D 1 122 ? 19.232 -14.423 2.267 1.00 43.02 151 TYR D C 1
ATOM 6854 O O . TYR D 1 122 ? 18.593 -15.432 1.953 1.00 44.15 151 TYR D O 1
ATOM 6863 N N . PHE D 1 123 ? 19.007 -13.219 1.747 1.00 42.66 152 PHE D N 1
ATOM 6864 C CA . PHE D 1 123 ? 17.914 -12.961 0.823 1.00 42.93 152 PHE D CA 1
ATOM 6865 C C . PHE D 1 123 ? 18.176 -11.688 0.037 1.00 43.84 152 PHE D C 1
ATOM 6866 O O . PHE D 1 123 ? 18.630 -10.698 0.598 1.00 43.94 152 PHE D O 1
ATOM 6874 N N . TRP D 1 124 ? 17.910 -11.734 -1.266 1.00 44.79 153 TRP D N 1
ATOM 6875 C CA . TRP D 1 124 ? 17.793 -10.520 -2.080 1.00 45.94 153 TRP D CA 1
ATOM 6876 C C . TRP D 1 124 ? 16.709 -10.676 -3.142 1.00 45.49 153 TRP D C 1
ATOM 6877 O O . TRP D 1 124 ? 16.360 -11.793 -3.533 1.00 45.29 153 TRP D O 1
ATOM 6888 N N . ALA D 1 125 ? 16.172 -9.546 -3.587 1.00 45.74 154 ALA D N 1
ATOM 6889 C CA . ALA D 1 125 ? 15.106 -9.520 -4.581 1.00 46.39 154 ALA D CA 1
ATOM 6890 C C . ALA D 1 125 ? 15.209 -8.262 -5.443 1.00 47.38 154 ALA D C 1
ATOM 6891 O O . ALA D 1 125 ? 15.444 -7.161 -4.932 1.00 47.87 154 ALA D O 1
ATOM 6893 N N . VAL D 1 126 ? 15.051 -8.442 -6.751 1.00 47.66 155 VAL D N 1
ATOM 6894 C CA . VAL D 1 126 ? 14.919 -7.319 -7.672 1.00 47.90 155 VAL D CA 1
ATOM 6895 C C . VAL D 1 126 ? 13.575 -7.432 -8.391 1.00 48.24 155 VAL D C 1
ATOM 6896 O O . VAL D 1 126 ? 13.142 -8.540 -8.742 1.00 46.66 155 VAL D O 1
ATOM 6900 N N . GLY D 1 127 ? 12.909 -6.291 -8.582 1.00 49.78 156 GLY D N 1
ATOM 6901 C CA . GLY D 1 127 ? 11.553 -6.270 -9.150 1.00 52.76 156 GLY D CA 1
ATOM 6902 C C . GLY D 1 127 ? 11.108 -4.948 -9.758 1.00 55.28 156 GLY D C 1
ATOM 6903 O O . GLY D 1 127 ? 11.752 -3.904 -9.564 1.00 56.61 156 GLY D O 1
ATOM 6904 N N . GLY D 1 128 ? 10.002 -4.997 -10.503 1.00 56.26 157 GLY D N 1
ATOM 6905 C CA . GLY D 1 128 ? 9.411 -3.790 -11.093 1.00 57.92 157 GLY D CA 1
ATOM 6906 C C . GLY D 1 128 ? 8.345 -3.218 -10.178 1.00 59.40 157 GLY D C 1
ATOM 6907 O O . GLY D 1 128 ? 7.726 -2.191 -10.466 1.00 60.59 157 GLY D O 1
ATOM 6908 N N . GLN D 1 129 ? 8.136 -3.907 -9.067 1.00 60.14 158 GLN D N 1
ATOM 6909 C CA . GLN D 1 129 ? 7.179 -3.515 -8.050 1.00 61.09 158 GLN D CA 1
ATOM 6910 C C . GLN D 1 129 ? 7.729 -3.968 -6.690 1.00 61.21 158 GLN D C 1
ATOM 6911 O O . GLN D 1 129 ? 8.717 -4.706 -6.638 1.00 61.29 158 GLN D O 1
ATOM 6917 N N . PRO D 1 130 ? 7.119 -3.502 -5.584 1.00 61.20 159 PRO D N 1
ATOM 6918 C CA . PRO D 1 130 ? 7.439 -4.037 -4.263 1.00 60.08 159 PRO D CA 1
ATOM 6919 C C . PRO D 1 130 ? 7.403 -5.564 -4.217 1.00 56.88 159 PRO D C 1
ATOM 6920 O O . PRO D 1 130 ? 6.656 -6.189 -4.975 1.00 57.13 159 PRO D O 1
ATOM 6924 N N . LEU D 1 131 ? 8.216 -6.144 -3.338 1.00 52.75 160 LEU D N 1
ATOM 6925 C CA . LEU D 1 131 ? 8.240 -7.575 -3.129 1.00 50.73 160 LEU D CA 1
ATOM 6926 C C . LEU D 1 131 ? 6.966 -8.018 -2.407 1.00 50.10 160 LEU D C 1
ATOM 6927 O O . LEU D 1 131 ? 6.595 -7.428 -1.394 1.00 49.97 160 LEU D O 1
ATOM 6932 N N . ASP D 1 132 ? 6.298 -9.046 -2.925 1.00 50.61 161 ASP D N 1
ATOM 6933 C CA . ASP D 1 132 ? 5.101 -9.569 -2.274 1.00 53.49 161 ASP D CA 1
ATOM 6934 C C . ASP D 1 132 ? 5.517 -10.552 -1.198 1.00 53.38 161 ASP D C 1
ATOM 6935 O O . ASP D 1 132 ? 6.343 -11.424 -1.446 1.00 53.53 161 ASP D O 1
ATOM 6940 N N . VAL D 1 133 ? 4.938 -10.409 -0.008 1.00 53.77 162 VAL D N 1
ATOM 6941 C CA . VAL D 1 133 ? 5.266 -11.269 1.136 1.00 53.69 162 VAL D CA 1
ATOM 6942 C C . VAL D 1 133 ? 4.032 -11.854 1.813 1.00 54.99 162 VAL D C 1
ATOM 6943 O O . VAL D 1 133 ? 2.908 -11.401 1.582 1.00 55.61 162 VAL D O 1
ATOM 6947 N N . LEU D 1 134 ? 4.257 -12.865 2.646 1.00 55.47 163 LEU D N 1
ATOM 6948 C CA . LEU D 1 134 ? 3.194 -13.521 3.402 1.00 55.94 163 LEU D CA 1
ATOM 6949 C C . LEU D 1 134 ? 3.489 -13.440 4.902 1.00 57.51 163 LEU D C 1
ATOM 6950 O O . LEU D 1 134 ? 4.632 -13.672 5.323 1.00 59.48 163 LEU D O 1
ATOM 6955 N N . GLY D 1 135 ? 2.463 -13.113 5.695 1.00 56.59 164 GLY D N 1
ATOM 6956 C CA . GLY D 1 135 ? 2.591 -12.994 7.142 1.00 54.26 164 GLY D CA 1
ATOM 6957 C C . GLY D 1 135 ? 2.388 -14.316 7.846 1.00 54.42 164 GLY D C 1
ATOM 6958 O O . GLY D 1 135 ? 1.284 -14.870 7.835 1.00 54.78 164 GLY D O 1
ATOM 6959 N N . LEU D 1 136 ? 3.458 -14.829 8.457 1.00 54.16 165 LEU D N 1
ATOM 6960 C CA . LEU D 1 136 ? 3.382 -16.069 9.231 1.00 54.52 165 LEU D CA 1
ATOM 6961 C C . LEU D 1 136 ? 4.046 -15.950 10.604 1.00 55.79 165 LEU D C 1
ATOM 6962 O O . LEU D 1 136 ? 4.865 -15.048 10.835 1.00 57.41 165 LEU D O 1
ATOM 6967 N N . ALA D 1 137 ? 3.680 -16.856 11.511 1.00 55.32 166 ALA D N 1
ATOM 6968 C CA . ALA D 1 137 ? 4.249 -16.882 12.854 1.00 55.31 166 ALA D CA 1
ATOM 6969 C C . ALA D 1 137 ? 5.070 -18.165 13.067 1.00 54.53 166 ALA D C 1
ATOM 6970 O O . ALA D 1 137 ? 4.634 -19.243 12.661 1.00 54.02 166 ALA D O 1
ATOM 6972 N N . PRO D 1 138 ? 6.264 -18.055 13.695 1.00 54.33 167 PRO D N 1
ATOM 6973 C CA . PRO D 1 138 ? 7.116 -19.224 13.955 1.00 54.62 167 PRO D CA 1
ATOM 6974 C C . PRO D 1 138 ? 6.428 -20.216 14.886 1.00 56.85 167 PRO D C 1
ATOM 6975 O O . PRO D 1 138 ? 6.568 -21.435 14.722 1.00 58.00 167 PRO D O 1
ATOM 6979 N N . THR D 1 139 ? 5.679 -19.677 15.845 1.00 58.74 168 THR D N 1
ATOM 6980 C CA . THR D 1 139 ? 5.059 -20.450 16.909 1.00 59.93 168 THR D CA 1
ATOM 6981 C C . THR D 1 139 ? 3.606 -19.972 17.129 1.00 58.66 168 THR D C 1
ATOM 6982 O O . THR D 1 139 ? 3.128 -19.076 16.427 1.00 57.00 168 THR D O 1
ATOM 6986 N N . GLU D 1 140 ? 2.900 -20.575 18.083 1.00 59.46 169 GLU D N 1
ATOM 6987 C CA . GLU D 1 140 ? 1.513 -20.181 18.378 1.00 60.57 169 GLU D CA 1
ATOM 6988 C C . GLU D 1 140 ? 1.361 -18.895 19.197 1.00 60.78 169 GLU D C 1
ATOM 6989 O O . GLU D 1 140 ? 0.247 -18.423 19.388 1.00 60.55 169 GLU D O 1
ATOM 6995 N N . LYS D 1 141 ? 2.465 -18.316 19.661 1.00 61.81 170 LYS D N 1
ATOM 6996 C CA . LYS D 1 141 ? 2.385 -17.127 20.519 1.00 63.53 170 LYS D CA 1
ATOM 6997 C C . LYS D 1 141 ? 3.270 -15.939 20.112 1.00 63.09 170 LYS D C 1
ATOM 6998 O O . LYS D 1 141 ? 3.268 -14.908 20.789 1.00 65.44 170 LYS D O 1
ATOM 7004 N N . TYR D 1 142 ? 4.009 -16.069 19.011 1.00 60.45 171 TYR D N 1
ATOM 7005 C CA . TYR D 1 142 ? 4.873 -14.979 18.547 1.00 57.42 171 TYR D CA 1
ATOM 7006 C C . TYR D 1 142 ? 4.049 -13.851 17.924 1.00 57.15 171 TYR D C 1
ATOM 7007 O O . TYR D 1 142 ? 3.294 -14.073 16.976 1.00 56.89 171 TYR D O 1
ATOM 7016 N N . LYS D 1 143 ? 4.206 -12.646 18.468 1.00 57.58 172 LYS D N 1
ATOM 7017 C CA . LYS D 1 143 ? 3.504 -11.456 17.977 1.00 58.29 172 LYS D CA 1
ATOM 7018 C C . LYS D 1 143 ? 4.425 -10.519 17.208 1.00 56.07 172 LYS D C 1
ATOM 7019 O O . LYS D 1 143 ? 4.010 -9.891 16.240 1.00 54.22 172 LYS D O 1
ATOM 7025 N N . GLY D 1 144 ? 5.671 -10.421 17.652 1.00 56.79 173 GLY D N 1
ATOM 7026 C CA . GLY D 1 144 ? 6.609 -9.459 17.097 1.00 60.89 173 GLY D CA 1
ATOM 7027 C C . GLY D 1 144 ? 6.678 -8.248 17.997 1.00 65.52 173 GLY D C 1
ATOM 7028 O O . GLY D 1 144 ? 5.940 -8.169 18.978 1.00 67.76 173 GLY D O 1
ATOM 7029 N N . PRO D 1 145 ? 7.570 -7.294 17.686 1.00 68.13 174 PRO D N 1
ATOM 7030 C CA . PRO D 1 145 ? 7.669 -6.080 18.492 1.00 71.16 174 PRO D CA 1
ATOM 7031 C C . PRO D 1 145 ? 6.329 -5.373 18.578 1.00 74.93 174 PRO D C 1
ATOM 7032 O O . PRO D 1 145 ? 5.627 -5.251 17.568 1.00 78.66 174 PRO D O 1
ATOM 7036 N N . ALA D 1 146 ? 5.971 -4.925 19.777 1.00 75.57 175 ALA D N 1
ATOM 7037 C CA . ALA D 1 146 ? 4.766 -4.122 19.957 1.00 74.79 175 ALA D CA 1
ATOM 7038 C C . ALA D 1 146 ? 5.049 -2.656 19.609 1.00 75.25 175 ALA D C 1
ATOM 7039 O O . ALA D 1 146 ? 4.251 -1.774 19.905 1.00 73.28 175 ALA D O 1
ATOM 7041 N N . GLN D 1 147 ? 6.175 -2.405 18.947 1.00 78.45 176 GLN D N 1
ATOM 7042 C CA . GLN D 1 147 ? 6.635 -1.045 18.738 1.00 82.29 176 GLN D CA 1
ATOM 7043 C C . GLN D 1 147 ? 6.686 -0.550 17.278 1.00 81.97 176 GLN D C 1
ATOM 7044 O O . GLN D 1 147 ? 5.769 0.145 16.839 1.00 84.82 176 GLN D O 1
ATOM 7050 N N . TYR D 1 148 ? 7.738 -0.902 16.538 1.00 78.22 177 TYR D N 1
ATOM 7051 C CA . TYR D 1 148 ? 8.090 -0.193 15.295 1.00 74.06 177 TYR D CA 1
ATOM 7052 C C . TYR D 1 148 ? 7.666 -0.915 14.029 1.00 70.99 177 TYR D C 1
ATOM 7053 O O . TYR D 1 148 ? 7.460 -0.303 12.985 1.00 69.55 177 TYR D O 1
ATOM 7062 N N . THR D 1 149 ? 7.541 -2.225 14.141 1.00 68.30 178 THR D N 1
ATOM 7063 C CA . THR D 1 149 ? 7.375 -3.076 12.990 1.00 65.30 178 THR D CA 1
ATOM 7064 C C . THR D 1 149 ? 5.915 -3.228 12.613 1.00 63.85 178 THR D C 1
ATOM 7065 O O . THR D 1 149 ? 5.029 -3.070 13.444 1.00 64.52 178 THR D O 1
ATOM 7069 N N . VAL D 1 150 ? 5.678 -3.525 11.342 1.00 61.67 179 VAL D N 1
ATOM 7070 C CA . VAL D 1 150 ? 4.359 -3.921 10.884 1.00 58.55 179 VAL D CA 1
ATOM 7071 C C . VAL D 1 150 ? 4.248 -5.411 11.158 1.00 60.00 179 VAL D C 1
ATOM 7072 O O . VAL D 1 150 ? 4.880 -6.222 10.482 1.00 61.12 179 VAL D O 1
ATOM 7076 N N . ASN D 1 151 ? 3.478 -5.772 12.172 1.00 61.22 180 ASN D N 1
ATOM 7077 C CA . ASN D 1 151 ? 3.252 -7.185 12.449 1.00 64.06 180 ASN D CA 1
ATOM 7078 C C . ASN D 1 151 ? 2.109 -7.712 11.583 1.00 64.21 180 ASN D C 1
ATOM 7079 O O . ASN D 1 151 ? 1.243 -6.942 11.167 1.00 65.01 180 ASN D O 1
ATOM 7084 N N . PRO D 1 152 ? 2.121 -9.021 11.283 1.00 64.00 181 PRO D N 1
ATOM 7085 C CA . PRO D 1 152 ? 1.011 -9.680 10.591 1.00 65.19 181 PRO D CA 1
ATOM 7086 C C . PRO D 1 152 ? -0.358 -9.414 11.227 1.00 68.14 181 PRO D C 1
ATOM 7087 O O . PRO D 1 152 ? -1.358 -9.341 10.517 1.00 66.88 181 PRO D O 1
ATOM 7091 N N . LYS D 1 153 ? -0.384 -9.294 12.554 1.00 72.72 182 LYS D N 1
ATOM 7092 C CA . LYS D 1 153 ? -1.581 -8.932 13.322 1.00 76.40 182 LYS D CA 1
ATOM 7093 C C . LYS D 1 153 ? -1.113 -8.081 14.501 1.00 80.96 182 LYS D C 1
ATOM 7094 O O . LYS D 1 153 ? -0.363 -8.562 15.359 1.00 85.07 182 LYS D O 1
ATOM 7100 N N . THR D 1 154 ? -1.552 -6.824 14.550 1.00 81.00 183 THR D N 1
ATOM 7101 C CA . THR D 1 154 ? -0.872 -5.823 15.393 1.00 80.59 183 THR D CA 1
ATOM 7102 C C . THR D 1 154 ? -0.833 -6.067 16.912 1.00 80.21 183 THR D C 1
ATOM 7103 O O . THR D 1 154 ? 0.095 -5.625 17.587 1.00 80.44 183 THR D O 1
ATOM 7107 N N . ASN D 1 155 ? -1.797 -6.800 17.445 1.00 79.68 184 ASN D N 1
ATOM 7108 C CA . ASN D 1 155 ? -1.675 -7.235 18.827 1.00 80.20 184 ASN D CA 1
ATOM 7109 C C . ASN D 1 155 ? -2.180 -8.656 18.991 1.00 80.40 184 ASN D C 1
ATOM 7110 O O . ASN D 1 155 ? -2.782 -9.017 20.009 1.00 81.00 184 ASN D O 1
ATOM 7115 N N . GLY D 1 156 ? -1.931 -9.465 17.971 1.00 80.62 185 GLY D N 1
ATOM 7116 C CA . GLY D 1 156 ? -2.274 -10.876 18.028 1.00 77.81 185 GLY D CA 1
ATOM 7117 C C . GLY D 1 156 ? -1.293 -11.745 17.275 1.00 73.58 185 GLY D C 1
ATOM 7118 O O . GLY D 1 156 ? -0.171 -11.328 16.968 1.00 72.19 185 GLY D O 1
ATOM 7119 N N . THR D 1 157 ? -1.720 -12.967 16.990 1.00 70.10 186 THR D N 1
ATOM 7120 C CA . THR D 1 157 ? -0.915 -13.889 16.213 1.00 67.43 186 THR D CA 1
ATOM 7121 C C . THR D 1 157 ? -1.688 -14.352 14.987 1.00 67.87 186 THR D C 1
ATOM 7122 O O . THR D 1 157 ? -2.914 -14.528 15.034 1.00 69.81 186 THR D O 1
ATOM 7126 N N . VAL D 1 158 ? -0.953 -14.539 13.894 1.00 65.39 187 VAL D N 1
ATOM 7127 C CA . VAL D 1 158 ? -1.471 -15.185 12.688 1.00 60.60 187 VAL D CA 1
ATOM 7128 C C . VAL D 1 158 ? -1.046 -16.665 12.710 1.00 60.01 187 VAL D C 1
ATOM 7129 O O . VAL D 1 158 ? -0.185 -17.043 13.518 1.00 59.58 187 VAL D O 1
ATOM 7133 N N . PRO D 1 159 ? -1.649 -17.511 11.846 1.00 59.65 188 PRO D N 1
ATOM 7134 C CA . PRO D 1 159 ? -1.311 -18.946 11.924 1.00 59.81 188 PRO D CA 1
ATOM 7135 C C . PRO D 1 159 ? 0.156 -19.250 11.568 1.00 60.17 188 PRO D C 1
ATOM 7136 O O . PRO D 1 159 ? 0.842 -18.425 10.938 1.00 60.38 188 PRO D O 1
ATOM 7140 N N . HIS D 1 160 ? 0.626 -20.424 11.985 1.00 59.69 189 HIS D N 1
ATOM 7141 C CA . HIS D 1 160 ? 1.994 -20.866 11.696 1.00 58.74 189 HIS D CA 1
ATOM 7142 C C . HIS D 1 160 ? 2.008 -21.797 10.475 1.00 57.44 189 HIS D C 1
ATOM 7143 O O . HIS D 1 160 ? 2.788 -22.750 10.396 1.00 56.67 189 HIS D O 1
ATOM 7150 N N . VAL D 1 161 ? 1.152 -21.461 9.510 1.00 55.73 190 VAL D N 1
ATOM 7151 C CA . VAL D 1 161 ? 0.789 -22.309 8.382 1.00 53.54 190 VAL D CA 1
ATOM 7152 C C . VAL D 1 161 ? 0.098 -21.399 7.369 1.00 56.16 190 VAL D C 1
ATOM 7153 O O . VAL D 1 161 ? -0.452 -20.360 7.755 1.00 58.36 190 VAL D O 1
ATOM 7157 N N . TYR D 1 162 ? 0.130 -21.765 6.086 1.00 56.77 191 TYR D N 1
ATOM 7158 C CA . TYR D 1 162 ? -0.587 -20.991 5.060 1.00 57.01 191 TYR D CA 1
ATOM 7159 C C . TYR D 1 162 ? -2.114 -21.105 5.172 1.00 59.71 191 TYR D C 1
ATOM 7160 O O . TYR D 1 162 ? -2.671 -22.210 5.145 1.00 59.44 191 TYR D O 1
ATOM 7169 N N . SER D 1 163 ? -2.769 -19.949 5.281 1.00 62.63 192 SER D N 1
ATOM 7170 C CA . SER D 1 163 ? -4.229 -19.855 5.289 1.00 65.48 192 SER D CA 1
ATOM 7171 C C . SER D 1 163 ? -4.705 -18.837 4.260 1.00 66.53 192 SER D C 1
ATOM 7172 O O . SER D 1 163 ? -4.275 -17.678 4.274 1.00 65.46 192 SER D O 1
ATOM 7175 N N . SER D 1 164 ? -5.602 -19.279 3.379 1.00 68.35 193 SER D N 1
ATOM 7176 C CA . SER D 1 164 ? -6.156 -18.429 2.320 1.00 69.42 193 SER D CA 1
ATOM 7177 C C . SER D 1 164 ? -6.842 -17.206 2.921 1.00 69.59 193 SER D C 1
ATOM 7178 O O . SER D 1 164 ? -6.706 -16.089 2.412 1.00 68.60 193 SER D O 1
ATOM 7181 N N . SER D 1 165 ? -7.557 -17.439 4.021 1.00 70.44 194 SER D N 1
ATOM 7182 C CA . SER D 1 165 ? -8.339 -16.414 4.712 1.00 70.70 194 SER D CA 1
ATOM 7183 C C . SER D 1 165 ? -7.541 -15.582 5.724 1.00 71.40 194 SER D C 1
ATOM 7184 O O . SER D 1 165 ? -7.734 -14.366 5.811 1.00 72.36 194 SER D O 1
ATOM 7187 N N . GLU D 1 166 ? -6.642 -16.225 6.472 1.00 70.90 195 GLU D N 1
ATOM 7188 C CA . GLU D 1 166 ? -5.987 -15.578 7.618 1.00 69.61 195 GLU D CA 1
ATOM 7189 C C . GLU D 1 166 ? -4.515 -15.178 7.442 1.00 65.67 195 GLU D C 1
ATOM 7190 O O . GLU D 1 166 ? -3.997 -14.389 8.231 1.00 64.25 195 GLU D O 1
ATOM 7196 N N . THR D 1 167 ? -3.842 -15.708 6.425 1.00 62.45 196 THR D N 1
ATOM 7197 C CA . THR D 1 167 ? -2.448 -15.325 6.164 1.00 58.94 196 THR D CA 1
ATOM 7198 C C . THR D 1 167 ? -2.397 -13.989 5.421 1.00 56.55 196 THR D C 1
ATOM 7199 O O . THR D 1 167 ? -2.759 -13.914 4.249 1.00 56.20 196 THR D O 1
ATOM 7203 N N . PRO D 1 168 ? -1.944 -12.928 6.107 1.00 55.44 197 PRO D N 1
ATOM 7204 C CA . PRO D 1 168 ? -1.914 -11.578 5.539 1.00 54.94 197 PRO D CA 1
ATOM 7205 C C . PRO D 1 168 ? -0.992 -11.491 4.339 1.00 55.30 197 PRO D C 1
ATOM 7206 O O . PRO D 1 168 ? 0.090 -12.073 4.354 1.00 56.79 197 PRO D O 1
ATOM 7210 N N . LYS D 1 169 ? -1.424 -10.768 3.312 1.00 55.04 198 LYS D N 1
ATOM 7211 C CA . LYS D 1 169 ? -0.620 -10.585 2.115 1.00 55.92 198 LYS D CA 1
ATOM 7212 C C . LYS D 1 169 ? -0.280 -9.114 1.951 1.00 55.76 198 LYS D C 1
ATOM 7213 O O . LYS D 1 169 ? -1.153 -8.299 1.671 1.00 58.14 198 LYS D O 1
ATOM 7219 N N . ALA D 1 170 ? 0.990 -8.782 2.154 1.00 54.88 199 ALA D N 1
ATOM 7220 C CA . ALA D 1 170 ? 1.459 -7.400 2.098 1.00 55.29 199 ALA D CA 1
ATOM 7221 C C . ALA D 1 170 ? 2.556 -7.213 1.056 1.00 55.38 199 ALA D C 1
ATOM 7222 O O . ALA D 1 170 ? 3.051 -8.181 0.479 1.00 55.95 199 ALA D O 1
ATOM 7224 N N . ARG D 1 171 ? 2.924 -5.959 0.818 1.00 55.55 200 ARG D N 1
ATOM 7225 C CA . ARG D 1 171 ? 4.022 -5.629 -0.077 1.00 57.63 200 ARG D CA 1
ATOM 7226 C C . ARG D 1 171 ? 5.011 -4.727 0.648 1.00 56.88 200 ARG D C 1
ATOM 7227 O O . ARG D 1 171 ? 4.621 -3.722 1.251 1.00 59.19 200 ARG D O 1
ATOM 7235 N N . VAL D 1 172 ? 6.288 -5.098 0.586 1.00 54.35 201 VAL D N 1
ATOM 7236 C CA . VAL D 1 172 ? 7.359 -4.395 1.299 1.00 52.50 201 VAL D CA 1
ATOM 7237 C C . VAL D 1 172 ? 7.575 -2.981 0.732 1.00 55.90 201 VAL D C 1
ATOM 7238 O O . VAL D 1 172 ? 8.425 -2.767 -0.139 1.00 58.11 201 VAL D O 1
ATOM 7242 N N . THR D 1 173 ? 6.799 -2.024 1.240 1.00 58.02 202 THR D N 1
ATOM 7243 C CA . THR D 1 173 ? 6.823 -0.635 0.753 1.00 59.13 202 THR D CA 1
ATOM 7244 C C . THR D 1 173 ? 7.632 0.295 1.654 1.00 61.22 202 THR D C 1
ATOM 7245 O O . THR D 1 173 ? 7.921 1.431 1.284 1.00 60.95 202 THR D O 1
ATOM 7249 N N . ASN D 1 174 ? 7.990 -0.207 2.835 1.00 63.93 203 ASN D N 1
ATOM 7250 C CA . ASN D 1 174 ? 8.807 0.515 3.816 1.00 66.34 203 ASN D CA 1
ATOM 7251 C C . ASN D 1 174 ? 9.815 -0.408 4.508 1.00 67.24 203 ASN D C 1
ATOM 7252 O O . ASN D 1 174 ? 9.819 -1.626 4.288 1.00 69.38 203 ASN D O 1
ATOM 7257 N N . GLU D 1 175 ? 10.641 0.164 5.376 1.00 65.37 204 GLU D N 1
ATOM 7258 C CA . GLU D 1 175 ? 11.664 -0.611 6.071 1.00 62.53 204 GLU D CA 1
ATOM 7259 C C . GLU D 1 175 ? 11.206 -1.120 7.441 1.00 60.96 204 GLU D C 1
ATOM 7260 O O . GLU D 1 175 ? 12.001 -1.211 8.371 1.00 58.45 204 GLU D O 1
ATOM 7266 N N . LYS D 1 176 ? 9.926 -1.468 7.550 1.00 61.14 205 LYS D N 1
ATOM 7267 C CA . LYS D 1 176 ? 9.322 -1.858 8.830 1.00 61.53 205 LYS D CA 1
ATOM 7268 C C . LYS D 1 176 ? 8.890 -3.330 8.867 1.00 60.72 205 LYS D C 1
ATOM 7269 O O . LYS D 1 176 ? 8.048 -3.717 9.688 1.00 59.39 205 LYS D O 1
ATOM 7275 N N . TYR D 1 177 ? 9.461 -4.147 7.982 1.00 60.70 206 TYR D N 1
ATOM 7276 C CA . TYR D 1 177 ? 9.047 -5.551 7.860 1.00 59.18 206 TYR D CA 1
ATOM 7277 C C . TYR D 1 177 ? 10.085 -6.519 8.411 1.00 58.99 206 TYR D C 1
ATOM 7278 O O . TYR D 1 177 ? 11.162 -6.690 7.839 1.00 58.56 206 TYR D O 1
ATOM 7287 N N . SER D 1 178 ? 9.743 -7.145 9.532 1.00 59.44 207 SER D N 1
ATOM 7288 C CA . SER D 1 178 ? 10.659 -8.039 10.234 1.00 59.94 207 SER D CA 1
ATOM 7289 C C . SER D 1 178 ? 10.807 -9.381 9.506 1.00 57.93 207 SER D C 1
ATOM 7290 O O . SER D 1 178 ? 9.809 -10.085 9.270 1.00 58.18 207 SER D O 1
ATOM 7293 N N . ILE D 1 179 ? 12.057 -9.724 9.170 1.00 53.97 208 ILE D N 1
ATOM 7294 C CA . ILE D 1 179 ? 12.395 -11.016 8.550 1.00 48.99 208 ILE D CA 1
ATOM 7295 C C . ILE D 1 179 ? 11.988 -12.208 9.407 1.00 49.88 208 ILE D C 1
ATOM 7296 O O . ILE D 1 179 ? 12.040 -13.334 8.940 1.00 51.08 208 ILE D O 1
ATOM 7301 N N . GLU D 1 180 ? 11.594 -11.951 10.656 1.00 50.16 209 GLU D N 1
ATOM 7302 C CA . GLU D 1 180 ? 11.190 -13.004 11.591 1.00 50.25 209 GLU D CA 1
ATOM 7303 C C . GLU D 1 180 ? 9.709 -13.358 11.501 1.00 50.59 209 GLU D C 1
ATOM 7304 O O . GLU D 1 180 ? 9.272 -14.311 12.150 1.00 50.85 209 GLU D O 1
ATOM 7310 N N . SER D 1 181 ? 8.942 -12.597 10.713 1.00 51.35 210 SER D N 1
ATOM 7311 C CA . SER D 1 181 ? 7.532 -12.957 10.447 1.00 53.63 210 SER D CA 1
ATOM 7312 C C . SER D 1 181 ? 7.007 -12.680 9.018 1.00 54.00 210 SER D C 1
ATOM 7313 O O . SER D 1 181 ? 5.815 -12.864 8.743 1.00 53.82 210 SER D O 1
ATOM 7316 N N . TRP D 1 182 ? 7.897 -12.282 8.110 1.00 54.99 211 TRP D N 1
ATOM 7317 C CA . TRP D 1 182 ? 7.521 -12.085 6.700 1.00 56.60 211 TRP D CA 1
ATOM 7318 C C . TRP D 1 182 ? 8.376 -12.892 5.703 1.00 55.97 211 TRP D C 1
ATOM 7319 O O . TRP D 1 182 ? 9.599 -12.715 5.621 1.00 55.26 211 TRP D O 1
ATOM 7330 N N . VAL D 1 183 ? 7.702 -13.758 4.941 1.00 55.50 212 VAL D N 1
ATOM 7331 C CA . VAL D 1 183 ? 8.319 -14.645 3.941 1.00 54.19 212 VAL D CA 1
ATOM 7332 C C . VAL D 1 183 ? 7.946 -14.184 2.537 1.00 54.59 212 VAL D C 1
ATOM 7333 O O . VAL D 1 183 ? 6.824 -13.720 2.324 1.00 56.41 212 VAL D O 1
ATOM 7337 N N . ALA D 1 184 ? 8.872 -14.308 1.582 1.00 53.38 213 ALA D N 1
ATOM 7338 C CA . ALA D 1 184 ? 8.574 -13.997 0.177 1.00 51.73 213 ALA D CA 1
ATOM 7339 C C . ALA D 1 184 ? 7.502 -14.941 -0.365 1.00 51.72 213 ALA D C 1
ATOM 7340 O O . ALA D 1 184 ? 7.512 -16.147 -0.081 1.00 50.40 213 ALA D O 1
ATOM 7342 N N . ASP D 1 185 ? 6.572 -14.370 -1.128 1.00 52.12 214 ASP D N 1
ATOM 7343 C CA . ASP D 1 185 ? 5.432 -15.105 -1.674 1.00 52.33 214 ASP D CA 1
ATOM 7344 C C . ASP D 1 185 ? 5.785 -15.768 -3.013 1.00 51.08 214 ASP D C 1
ATOM 7345 O O . ASP D 1 185 ? 5.943 -15.081 -4.028 1.00 51.25 214 ASP D O 1
ATOM 7350 N N . PRO D 1 186 ? 5.893 -17.112 -3.021 1.00 49.70 215 PRO D N 1
ATOM 7351 C CA . PRO D 1 186 ? 6.269 -17.852 -4.222 1.00 50.36 215 PRO D CA 1
ATOM 7352 C C . PRO D 1 186 ? 5.146 -17.904 -5.262 1.00 53.64 215 PRO D C 1
ATOM 7353 O O . PRO D 1 186 ? 5.364 -18.366 -6.388 1.00 56.26 215 PRO D O 1
ATOM 7357 N N . SER D 1 187 ? 3.959 -17.437 -4.888 1.00 55.83 216 SER D N 1
ATOM 7358 C CA . SER D 1 187 ? 2.806 -17.474 -5.790 1.00 57.77 216 SER D CA 1
ATOM 7359 C C . SER D 1 187 ? 2.485 -16.108 -6.397 1.00 59.58 216 SER D C 1
ATOM 7360 O O . SER D 1 187 ? 1.445 -15.954 -7.030 1.00 61.53 216 SER D O 1
ATOM 7363 N N . ARG D 1 188 ? 3.363 -15.123 -6.207 1.00 59.14 217 ARG D N 1
ATOM 7364 C CA . ARG D 1 188 ? 3.043 -13.768 -6.643 1.00 60.07 217 ARG D CA 1
ATOM 7365 C C . ARG D 1 188 ? 4.134 -12.997 -7.350 1.00 61.75 217 ARG D C 1
ATOM 7366 O O . ARG D 1 188 ? 3.827 -12.110 -8.144 1.00 68.98 217 ARG D O 1
ATOM 7374 N N . ASN D 1 189 ? 5.393 -13.301 -7.087 1.00 58.22 218 ASN D N 1
ATOM 7375 C CA . ASN D 1 189 ? 6.435 -12.370 -7.510 1.00 58.92 218 ASN D CA 1
ATOM 7376 C C . ASN D 1 189 ? 6.848 -12.417 -8.984 1.00 61.77 218 ASN D C 1
ATOM 7377 O O . ASN D 1 189 ? 7.989 -12.747 -9.319 1.00 64.16 218 ASN D O 1
ATOM 7382 N N . ASP D 1 190 ? 5.900 -12.070 -9.851 1.00 63.47 219 ASP D N 1
ATOM 7383 C CA . ASP D 1 190 ? 6.148 -11.863 -11.275 1.00 65.97 219 ASP D CA 1
ATOM 7384 C C . ASP D 1 190 ? 7.080 -10.685 -11.447 1.00 62.50 219 ASP D C 1
ATOM 7385 O O . ASP D 1 190 ? 7.272 -9.909 -10.518 1.00 63.02 219 ASP D O 1
ATOM 7390 N N . ASN D 1 191 ? 7.645 -10.541 -12.639 1.00 58.80 220 ASN D N 1
ATOM 7391 C CA . ASN D 1 191 ? 8.543 -9.424 -12.929 1.00 55.82 220 ASN D CA 1
ATOM 7392 C C . ASN D 1 191 ? 9.509 -9.170 -11.755 1.00 55.30 220 ASN D C 1
ATOM 7393 O O . ASN D 1 191 ? 9.798 -8.025 -11.389 1.00 56.56 220 ASN D O 1
ATOM 7398 N N . CYS D 1 192 ? 9.989 -10.266 -11.171 1.00 54.10 221 CYS D N 1
ATOM 7399 C CA . CYS D 1 192 ? 10.854 -10.236 -10.003 1.00 53.22 221 CYS D CA 1
ATOM 7400 C C . CYS D 1 192 ? 11.685 -11.510 -9.950 1.00 53.09 221 CYS D C 1
ATOM 7401 O O . CYS D 1 192 ? 11.171 -12.593 -10.208 1.00 53.66 221 CYS D O 1
ATOM 7404 N N . ARG D 1 193 ? 12.971 -11.376 -9.637 1.00 53.67 222 ARG D N 1
ATOM 7405 C CA . ARG D 1 193 ? 13.803 -12.533 -9.319 1.00 56.06 222 ARG D CA 1
ATOM 7406 C C . ARG D 1 193 ? 14.221 -12.434 -7.850 1.00 54.97 222 ARG D C 1
ATOM 7407 O O . ARG D 1 193 ? 14.790 -11.413 -7.425 1.00 55.35 222 ARG D O 1
ATOM 7415 N N . TYR D 1 194 ? 13.919 -13.470 -7.067 1.00 52.28 223 TYR D N 1
ATOM 7416 C CA . TYR D 1 194 ? 14.377 -13.506 -5.671 1.00 49.04 223 TYR D CA 1
ATOM 7417 C C . TYR D 1 194 ? 15.030 -14.822 -5.262 1.00 50.57 223 TYR D C 1
ATOM 7418 O O . TYR D 1 194 ? 14.823 -15.865 -5.894 1.00 50.73 223 TYR D O 1
ATOM 7427 N N . PHE D 1 195 ? 15.766 -14.764 -4.155 1.00 52.44 224 PHE D N 1
ATOM 7428 C CA . PHE D 1 195 ? 16.710 -15.804 -3.779 1.00 54.44 224 PHE D CA 1
ATOM 7429 C C . PHE D 1 195 ? 16.936 -15.789 -2.273 1.00 50.46 224 PHE D C 1
ATOM 7430 O O . PHE D 1 195 ? 17.296 -14.751 -1.717 1.00 49.30 224 PHE D O 1
ATOM 7438 N N . GLY D 1 196 ? 16.739 -16.930 -1.615 1.00 48.11 225 GLY D N 1
ATOM 7439 C CA . GLY D 1 196 ? 16.924 -17.008 -0.161 1.00 46.68 225 GLY D CA 1
ATOM 7440 C C . GLY D 1 196 ? 17.492 -18.304 0.404 1.00 46.15 225 GLY D C 1
ATOM 7441 O O . GLY D 1 196 ? 17.196 -19.388 -0.094 1.00 47.24 225 GLY D O 1
ATOM 7442 N N . ARG D 1 197 ? 18.310 -18.182 1.449 1.00 44.77 226 ARG D N 1
ATOM 7443 C CA . ARG D 1 197 ? 18.772 -19.334 2.219 1.00 44.09 226 ARG D CA 1
ATOM 7444 C C . ARG D 1 197 ? 18.616 -19.040 3.718 1.00 42.58 226 ARG D C 1
ATOM 7445 O O . ARG D 1 197 ? 18.981 -17.956 4.177 1.00 41.46 226 ARG D O 1
ATOM 7453 N N . MET D 1 198 ? 18.049 -19.988 4.466 1.00 42.15 227 MET D N 1
ATOM 7454 C CA . MET D 1 198 ? 18.023 -19.889 5.921 1.00 44.00 227 MET D CA 1
ATOM 7455 C C . MET D 1 198 ? 18.733 -21.058 6.618 1.00 45.09 227 MET D C 1
ATOM 7456 O O . MET D 1 198 ? 18.820 -22.162 6.073 1.00 45.08 227 MET D O 1
ATOM 7461 N N . VAL D 1 199 ? 19.235 -20.790 7.825 1.00 45.76 228 VAL D N 1
ATOM 7462 C CA . VAL D 1 199 ? 19.956 -21.769 8.635 1.00 45.81 228 VAL D CA 1
ATOM 7463 C C . VAL D 1 199 ? 19.318 -21.901 10.028 1.00 48.54 228 VAL D C 1
ATOM 7464 O O . VAL D 1 199 ? 18.843 -20.917 10.606 1.00 47.93 228 VAL D O 1
ATOM 7468 N N . GLY D 1 200 ? 19.318 -23.126 10.556 1.00 52.29 229 GLY D N 1
ATOM 7469 C CA . GLY D 1 200 ? 18.933 -23.412 11.947 1.00 55.39 229 GLY D CA 1
ATOM 7470 C C . GLY D 1 200 ? 19.922 -22.879 12.978 1.00 58.25 229 GLY D C 1
ATOM 7471 O O . GLY D 1 200 ? 20.856 -22.133 12.640 1.00 59.24 229 GLY D O 1
ATOM 7472 N N . GLY D 1 201 ? 19.743 -23.275 14.236 1.00 59.24 230 GLY D N 1
ATOM 7473 C CA . GLY D 1 201 ? 20.341 -22.502 15.315 1.00 62.85 230 GLY D CA 1
ATOM 7474 C C . GLY D 1 201 ? 21.160 -23.169 16.394 1.00 65.27 230 GLY D C 1
ATOM 7475 O O . GLY D 1 201 ? 21.192 -22.676 17.530 1.00 67.92 230 GLY D O 1
ATOM 7476 N N . ALA D 1 202 ? 21.841 -24.262 16.062 1.00 63.58 231 ALA D N 1
ATOM 7477 C CA . ALA D 1 202 ? 22.768 -24.863 17.022 1.00 61.57 231 ALA D CA 1
ATOM 7478 C C . ALA D 1 202 ? 24.144 -24.192 16.942 1.00 59.87 231 ALA D C 1
ATOM 7479 O O . ALA D 1 202 ? 25.164 -24.860 16.771 1.00 61.37 231 ALA D O 1
ATOM 7481 N N . ALA D 1 203 ? 24.144 -22.864 17.064 1.00 55.92 232 ALA D N 1
ATOM 7482 C CA . ALA D 1 203 ? 25.350 -22.036 17.012 1.00 52.84 232 ALA D CA 1
ATOM 7483 C C . ALA D 1 203 ? 26.345 -22.435 15.916 1.00 51.33 232 ALA D C 1
ATOM 7484 O O . ALA D 1 203 ? 27.498 -22.768 16.208 1.00 50.73 232 ALA D O 1
ATOM 7486 N N . THR D 1 204 ? 25.885 -22.404 14.664 1.00 50.04 233 THR D N 1
ATOM 7487 C CA . THR D 1 204 ? 26.754 -22.652 13.498 1.00 48.36 233 THR D CA 1
ATOM 7488 C C . THR D 1 204 ? 27.236 -21.342 12.875 1.00 45.48 233 THR D C 1
ATOM 7489 O O . THR D 1 204 ? 26.490 -20.366 12.837 1.00 45.27 233 THR D O 1
ATOM 7493 N N . PRO D 1 205 ? 28.479 -21.321 12.373 1.00 43.45 234 PRO D N 1
ATOM 7494 C CA . PRO D 1 205 ? 29.072 -20.094 11.840 1.00 42.79 234 PRO D CA 1
ATOM 7495 C C . PRO D 1 205 ? 28.555 -19.737 10.450 1.00 43.47 234 PRO D C 1
ATOM 7496 O O . PRO D 1 205 ? 28.308 -20.630 9.643 1.00 46.10 234 PRO D O 1
ATOM 7500 N N . PRO D 1 206 ? 28.390 -18.433 10.172 1.00 42.31 235 PRO D N 1
ATOM 7501 C CA . PRO D 1 206 ? 28.172 -18.005 8.805 1.00 41.20 235 PRO D CA 1
ATOM 7502 C C . PRO D 1 206 ? 29.432 -18.211 7.964 1.00 40.41 235 PRO D C 1
ATOM 7503 O O . PRO D 1 206 ? 30.552 -17.969 8.431 1.00 39.67 235 PRO D O 1
ATOM 7507 N N . VAL D 1 207 ? 29.233 -18.685 6.738 1.00 39.39 236 VAL D N 1
ATOM 7508 C CA . VAL D 1 207 ? 30.301 -18.770 5.753 1.00 37.01 236 VAL D CA 1
ATOM 7509 C C . VAL D 1 207 ? 29.879 -17.826 4.655 1.00 37.74 236 VAL D C 1
ATOM 7510 O O . VAL D 1 207 ? 28.774 -17.950 4.142 1.00 38.80 236 VAL D O 1
ATOM 7514 N N . VAL D 1 208 ? 30.734 -16.861 4.328 1.00 38.84 237 VAL D N 1
ATOM 7515 C CA . VAL D 1 208 ? 30.375 -15.794 3.391 1.00 40.58 237 VAL D CA 1
ATOM 7516 C C . VAL D 1 208 ? 31.512 -15.505 2.404 1.00 43.65 237 VAL D C 1
ATOM 7517 O O . VAL D 1 208 ? 32.625 -15.136 2.801 1.00 46.04 237 VAL D O 1
ATOM 7521 N N . SER D 1 209 ? 31.214 -15.674 1.116 1.00 44.73 238 SER D N 1
ATOM 7522 C CA . SER D 1 209 ? 32.159 -15.382 0.039 1.00 44.21 238 SER D CA 1
ATOM 7523 C C . SER D 1 209 ? 31.863 -14.053 -0.622 1.00 43.68 238 SER D C 1
ATOM 7524 O O . SER D 1 209 ? 30.718 -13.638 -0.702 1.00 44.48 238 SER D O 1
ATOM 7527 N N . PHE D 1 210 ? 32.909 -13.392 -1.097 1.00 43.23 239 PHE D N 1
ATOM 7528 C CA . PHE D 1 210 ? 32.771 -12.125 -1.800 1.00 43.97 239 PHE D CA 1
ATOM 7529 C C . PHE D 1 210 ? 33.856 -11.988 -2.841 1.00 45.55 239 PHE D C 1
ATOM 7530 O O . PHE D 1 210 ? 34.996 -12.391 -2.614 1.00 44.49 239 PHE D O 1
ATOM 7538 N N . SER D 1 211 ? 33.491 -11.438 -3.995 1.00 48.31 240 SER D N 1
ATOM 7539 C CA . SER D 1 211 ? 34.414 -11.328 -5.111 1.00 49.63 240 SER D CA 1
ATOM 7540 C C . SER D 1 211 ? 34.148 -10.061 -5.881 1.00 50.73 240 SER D C 1
ATOM 7541 O O . SER D 1 211 ? 33.402 -9.185 -5.449 1.00 51.11 240 SER D O 1
ATOM 7544 N N . ASN D 1 212 ? 34.747 -10.027 -7.059 1.00 52.05 241 ASN D N 1
ATOM 7545 C CA . ASN D 1 212 ? 34.939 -8.852 -7.873 1.00 51.97 241 ASN D CA 1
ATOM 7546 C C . ASN D 1 212 ? 34.644 -9.310 -9.289 1.00 52.88 241 ASN D C 1
ATOM 7547 O O . ASN D 1 212 ? 34.589 -8.512 -10.216 1.00 52.27 241 ASN D O 1
ATOM 7552 N N . ASN D 1 213 ? 34.444 -10.619 -9.427 1.00 54.48 242 ASN D N 1
ATOM 7553 C CA . ASN D 1 213 ? 34.445 -11.307 -10.700 1.00 58.10 242 ASN D CA 1
ATOM 7554 C C . ASN D 1 213 ? 33.309 -12.336 -10.741 1.00 55.61 242 ASN D C 1
ATOM 7555 O O . ASN D 1 213 ? 33.536 -13.525 -10.933 1.00 58.83 242 ASN D O 1
ATOM 7560 N N . SER D 1 214 ? 32.081 -11.859 -10.562 1.00 51.72 243 SER D N 1
ATOM 7561 C CA . SER D 1 214 ? 30.920 -12.724 -10.429 1.00 50.11 243 SER D CA 1
ATOM 7562 C C . SER D 1 214 ? 29.622 -11.975 -10.780 1.00 49.28 243 SER D C 1
ATOM 7563 O O . SER D 1 214 ? 29.264 -10.989 -10.114 1.00 49.98 243 SER D O 1
ATOM 7566 N N . THR D 1 215 ? 28.929 -12.448 -11.821 1.00 48.29 244 THR D N 1
ATOM 7567 C CA . THR D 1 215 ? 27.712 -11.809 -12.343 1.00 48.45 244 THR D CA 1
ATOM 7568 C C . THR D 1 215 ? 26.502 -12.690 -12.110 1.00 48.02 244 THR D C 1
ATOM 7569 O O . THR D 1 215 ? 26.626 -13.901 -11.986 1.00 48.03 244 THR D O 1
ATOM 7573 N N . ILE D 1 216 ? 25.329 -12.072 -12.059 1.00 48.72 245 ILE D N 1
ATOM 7574 C CA . ILE D 1 216 ? 24.072 -12.801 -12.073 1.00 50.55 245 ILE D CA 1
ATOM 7575 C C . ILE D 1 216 ? 23.285 -12.372 -13.312 1.00 55.51 245 ILE D C 1
ATOM 7576 O O . ILE D 1 216 ? 22.984 -11.178 -13.476 1.00 58.04 245 ILE D O 1
ATOM 7581 N N . PRO D 1 217 ? 22.968 -13.335 -14.205 1.00 57.76 246 PRO D N 1
ATOM 7582 C CA . PRO D 1 217 ? 22.071 -13.025 -15.320 1.00 57.40 246 PRO D CA 1
ATOM 7583 C C . PRO D 1 217 ? 20.650 -13.030 -14.797 1.00 56.99 246 PRO D C 1
ATOM 7584 O O . PRO D 1 217 ? 20.351 -13.774 -13.858 1.00 56.92 246 PRO D O 1
ATOM 7588 N N . LEU D 1 218 ? 19.787 -12.206 -15.387 1.00 56.40 247 LEU D N 1
ATOM 7589 C CA . LEU D 1 218 ? 18.428 -12.047 -14.877 1.00 56.09 247 LEU D CA 1
ATOM 7590 C C . LEU D 1 218 ? 17.315 -12.395 -15.871 1.00 57.37 247 LEU D C 1
ATOM 7591 O O . LEU D 1 218 ? 16.127 -12.302 -15.535 1.00 59.18 247 LEU D O 1
ATOM 7596 N N . LEU D 1 219 ? 17.701 -12.816 -17.076 1.00 56.73 248 LEU D N 1
ATOM 7597 C CA . LEU D 1 219 ? 16.740 -13.148 -18.130 1.00 56.19 248 LEU D CA 1
ATOM 7598 C C . LEU D 1 219 ? 15.970 -14.417 -17.798 1.00 58.10 248 LEU D C 1
ATOM 7599 O O . LEU D 1 219 ? 16.558 -15.395 -17.342 1.00 60.16 248 LEU D O 1
ATOM 7604 N N . ASP D 1 220 ? 14.659 -14.401 -18.018 1.00 59.14 249 ASP D N 1
ATOM 7605 C CA . ASP D 1 220 ? 13.838 -15.592 -17.800 1.00 60.44 249 ASP D CA 1
ATOM 7606 C C . ASP D 1 220 ? 13.898 -16.545 -18.995 1.00 61.26 249 ASP D C 1
ATOM 7607 O O . ASP D 1 220 ? 14.751 -16.390 -19.878 1.00 59.82 249 ASP D O 1
ATOM 7612 N N . GLU D 1 221 ? 12.982 -17.517 -19.025 1.00 63.85 250 GLU D N 1
ATOM 7613 C CA . GLU D 1 221 ? 12.914 -18.512 -20.106 1.00 66.23 250 GLU D CA 1
ATOM 7614 C C . GLU D 1 221 ? 12.820 -17.865 -21.488 1.00 64.59 250 GLU D C 1
ATOM 7615 O O . GLU D 1 221 ? 13.315 -18.422 -22.467 1.00 65.09 250 GLU D O 1
ATOM 7621 N N . ASN D 1 222 ? 12.182 -16.699 -21.557 1.00 62.05 251 ASN D N 1
ATOM 7622 C CA . ASN D 1 222 ? 11.980 -16.000 -22.825 1.00 60.89 251 ASN D CA 1
ATOM 7623 C C . ASN D 1 222 ? 13.005 -14.894 -23.090 1.00 59.56 251 ASN D C 1
ATOM 7624 O O . ASN D 1 222 ? 12.831 -14.083 -24.002 1.00 60.22 251 ASN D O 1
ATOM 7629 N N . GLY D 1 223 ? 14.070 -14.864 -22.294 1.00 57.92 252 GLY D N 1
ATOM 7630 C CA . GLY D 1 223 ? 15.114 -13.851 -22.431 1.00 57.26 252 GLY D CA 1
ATOM 7631 C C . GLY D 1 223 ? 14.679 -12.449 -22.039 1.00 58.11 252 GLY D C 1
ATOM 7632 O O . GLY D 1 223 ? 15.205 -11.460 -22.564 1.00 58.45 252 GLY D O 1
ATOM 7633 N N . ILE D 1 224 ? 13.716 -12.366 -21.121 1.00 58.62 253 ILE D N 1
ATOM 7634 C CA . ILE D 1 224 ? 13.230 -11.085 -20.599 1.00 58.98 253 ILE D CA 1
ATOM 7635 C C . ILE D 1 224 ? 13.670 -10.885 -19.143 1.00 58.20 253 ILE D C 1
ATOM 7636 O O . ILE D 1 224 ? 13.383 -11.710 -18.268 1.00 57.95 253 ILE D O 1
ATOM 7641 N N . GLY D 1 225 ? 14.370 -9.784 -18.892 1.00 57.15 254 GLY D N 1
ATOM 7642 C CA . GLY D 1 225 ? 14.794 -9.440 -17.542 1.00 57.40 254 GLY D CA 1
ATOM 7643 C C . GLY D 1 225 ? 13.678 -8.845 -16.702 1.00 56.46 254 GLY D C 1
ATOM 7644 O O . GLY D 1 225 ? 12.501 -9.180 -16.878 1.00 56.41 254 GLY D O 1
ATOM 7645 N N . ILE D 1 226 ? 14.048 -7.965 -15.776 1.00 54.89 255 ILE D N 1
ATOM 7646 C CA . ILE D 1 226 ? 13.066 -7.265 -14.964 1.00 53.77 255 ILE D CA 1
ATOM 7647 C C . ILE D 1 226 ? 12.689 -5.975 -15.670 1.00 53.77 255 ILE D C 1
ATOM 7648 O O . ILE D 1 226 ? 13.558 -5.193 -16.068 1.00 52.44 255 ILE D O 1
ATOM 7653 N N . LEU D 1 227 ? 11.385 -5.769 -15.823 1.00 54.68 256 LEU D N 1
ATOM 7654 C CA . LEU D 1 227 ? 10.852 -4.609 -16.536 1.00 55.16 256 LEU D CA 1
ATOM 7655 C C . LEU D 1 227 ? 10.363 -3.554 -15.561 1.00 56.53 256 LEU D C 1
ATOM 7656 O O . LEU D 1 227 ? 9.519 -3.830 -14.708 1.00 57.40 256 LEU D O 1
ATOM 7661 N N . CYS D 1 228 ? 10.898 -2.345 -15.690 1.00 57.02 257 CYS D N 1
ATOM 7662 C CA . CYS D 1 228 ? 10.508 -1.234 -14.827 1.00 58.61 257 CYS D CA 1
ATOM 7663 C C . CYS D 1 228 ? 9.266 -0.533 -15.384 1.00 60.32 257 CYS D C 1
ATOM 7664 O O . CYS D 1 228 ? 9.344 0.593 -15.903 1.00 60.21 257 CYS D O 1
ATOM 7667 N N . LEU D 1 229 ? 8.123 -1.209 -15.260 1.00 61.65 258 LEU D N 1
ATOM 7668 C CA . LEU D 1 229 ? 6.864 -0.743 -15.827 1.00 62.92 258 LEU D CA 1
ATOM 7669 C C . LEU D 1 229 ? 6.432 0.623 -15.305 1.00 65.64 258 LEU D C 1
ATOM 7670 O O . LEU D 1 229 ? 5.736 1.348 -16.009 1.00 67.46 258 LEU D O 1
ATOM 7675 N N . GLN D 1 230 ? 6.848 0.975 -14.087 1.00 66.74 259 GLN D N 1
ATOM 7676 C CA . GLN D 1 230 ? 6.501 2.268 -13.499 1.00 66.87 259 GLN D CA 1
ATOM 7677 C C . GLN D 1 230 ? 7.733 3.161 -13.361 1.00 65.34 259 GLN D C 1
ATOM 7678 O O . GLN D 1 230 ? 7.704 4.153 -12.630 1.00 67.59 259 GLN D O 1
ATOM 7684 N N . GLY D 1 231 ? 8.815 2.812 -14.055 1.00 62.99 260 GLY D N 1
ATOM 7685 C CA . GLY D 1 231 ? 10.027 3.639 -14.061 1.00 62.53 260 GLY D CA 1
ATOM 7686 C C . GLY D 1 231 ? 10.987 3.393 -12.909 1.00 64.07 260 GLY D C 1
ATOM 7687 O O . GLY D 1 231 ? 12.124 3.886 -12.921 1.00 62.47 260 GLY D O 1
ATOM 7688 N N . ARG D 1 232 ? 10.531 2.626 -11.917 1.00 66.92 261 ARG D N 1
ATOM 7689 C CA . ARG D 1 232 ? 11.328 2.307 -10.728 1.00 69.44 261 ARG D CA 1
ATOM 7690 C C . ARG D 1 232 ? 11.734 0.831 -10.719 1.00 64.56 261 ARG D C 1
ATOM 7691 O O . ARG D 1 232 ? 10.972 -0.027 -11.186 1.00 62.94 261 ARG D O 1
ATOM 7699 N N . LEU D 1 233 ? 12.930 0.554 -10.187 1.00 60.72 262 LEU D N 1
ATOM 7700 C CA . LEU D 1 233 ? 13.341 -0.801 -9.799 1.00 57.60 262 LEU D CA 1
ATOM 7701 C C . LEU D 1 233 ? 13.416 -0.948 -8.270 1.00 56.75 262 LEU D C 1
ATOM 7702 O O . LEU D 1 233 ? 14.003 -0.105 -7.586 1.00 56.07 262 LEU D O 1
ATOM 7707 N N . TYR D 1 234 ? 12.837 -2.032 -7.759 1.00 56.04 263 TYR D N 1
ATOM 7708 C CA . TYR D 1 234 ? 12.767 -2.293 -6.327 1.00 55.17 263 TYR D CA 1
ATOM 7709 C C . TYR D 1 234 ? 13.780 -3.333 -5.846 1.00 52.44 263 TYR D C 1
ATOM 7710 O O . TYR D 1 234 ? 13.657 -4.523 -6.160 1.00 52.30 263 TYR D O 1
ATOM 7719 N N . ILE D 1 235 ? 14.773 -2.881 -5.082 1.00 49.93 264 ILE D N 1
ATOM 7720 C CA . ILE D 1 235 ? 15.710 -3.789 -4.411 1.00 48.29 264 ILE D CA 1
ATOM 7721 C C . ILE D 1 235 ? 15.256 -4.103 -2.967 1.00 47.74 264 ILE D C 1
ATOM 7722 O O . ILE D 1 235 ? 14.944 -3.195 -2.198 1.00 48.33 264 ILE D O 1
ATOM 7727 N N . THR D 1 236 ? 15.209 -5.383 -2.610 1.00 46.38 265 THR D N 1
ATOM 7728 C CA . THR D 1 236 ? 14.834 -5.784 -1.259 1.00 46.58 265 THR D CA 1
ATOM 7729 C C . THR D 1 236 ? 15.760 -6.910 -0.801 1.00 48.76 265 THR D C 1
ATOM 7730 O O . THR D 1 236 ? 15.914 -7.923 -1.499 1.00 51.71 265 THR D O 1
ATOM 7734 N N . CYS D 1 237 ? 16.374 -6.737 0.368 1.00 47.74 266 CYS D N 1
ATOM 7735 C CA . CYS D 1 237 ? 17.338 -7.708 0.861 1.00 46.23 266 CYS D CA 1
ATOM 7736 C C . CYS D 1 237 ? 17.504 -7.715 2.386 1.00 46.80 266 CYS D C 1
ATOM 7737 O O . CYS D 1 237 ? 17.057 -6.800 3.079 1.00 47.59 266 CYS D O 1
ATOM 7740 N N . ALA D 1 238 ? 18.152 -8.772 2.881 1.00 46.94 267 ALA D N 1
ATOM 7741 C CA . ALA D 1 238 ? 18.484 -8.957 4.286 1.00 46.06 267 ALA D CA 1
ATOM 7742 C C . ALA D 1 238 ? 19.588 -10.004 4.385 1.00 47.23 267 ALA D C 1
ATOM 7743 O O . ALA D 1 238 ? 19.534 -11.039 3.721 1.00 47.59 267 ALA D O 1
ATOM 7745 N N . ASP D 1 239 ? 20.592 -9.731 5.210 1.00 48.56 268 ASP D N 1
ATOM 7746 C CA . ASP D 1 239 ? 21.654 -10.698 5.475 1.00 48.93 268 ASP D CA 1
ATOM 7747 C C . ASP D 1 239 ? 21.905 -10.901 6.968 1.00 46.48 268 ASP D C 1
ATOM 7748 O O . ASP D 1 239 ? 22.856 -10.335 7.527 1.00 46.19 268 ASP D O 1
ATOM 7753 N N . LEU D 1 240 ? 21.053 -11.714 7.600 1.00 43.64 269 LEU D N 1
ATOM 7754 C CA . LEU D 1 240 ? 21.219 -12.090 9.004 1.00 42.09 269 LEU D CA 1
ATOM 7755 C C . LEU D 1 240 ? 22.364 -13.096 9.163 1.00 42.70 269 LEU D C 1
ATOM 7756 O O . LEU D 1 240 ? 22.274 -14.238 8.706 1.00 43.36 269 LEU D O 1
ATOM 7761 N N . LEU D 1 241 ? 23.436 -12.665 9.815 1.00 42.61 270 LEU D N 1
ATOM 7762 C CA . LEU D 1 241 ? 24.638 -13.485 9.946 1.00 42.44 270 LEU D CA 1
ATOM 7763 C C . LEU D 1 241 ? 24.649 -14.405 11.179 1.00 43.36 270 LEU D C 1
ATOM 7764 O O . LEU D 1 241 ? 25.425 -15.368 11.237 1.00 43.11 270 LEU D O 1
ATOM 7769 N N . GLY D 1 242 ? 23.797 -14.107 12.161 1.00 44.65 271 GLY D N 1
ATOM 7770 C CA . GLY D 1 242 ? 23.770 -14.845 13.428 1.00 45.41 271 GLY D CA 1
ATOM 7771 C C . GLY D 1 242 ? 23.936 -13.961 14.652 1.00 46.61 271 GLY D C 1
ATOM 7772 O O . GLY D 1 242 ? 23.659 -12.758 14.607 1.00 47.18 271 GLY D O 1
ATOM 7773 N N . VAL D 1 243 ? 24.392 -14.553 15.753 1.00 47.38 272 VAL D N 1
ATOM 7774 C CA . VAL D 1 243 ? 24.505 -13.832 17.021 1.00 48.74 272 VAL D CA 1
ATOM 7775 C C . VAL D 1 243 ? 25.943 -13.833 17.552 1.00 49.26 272 VAL D C 1
ATOM 7776 O O . VAL D 1 243 ? 26.634 -14.842 17.473 1.00 48.40 272 VAL D O 1
ATOM 7780 N N . ASN D 1 244 ? 26.388 -12.684 18.059 1.00 50.62 273 ASN D N 1
ATOM 7781 C CA . ASN D 1 244 ? 27.669 -12.560 18.743 1.00 51.60 273 ASN D CA 1
ATOM 7782 C C . ASN D 1 244 ? 27.530 -11.778 20.040 1.00 52.12 273 ASN D C 1
ATOM 7783 O O . ASN D 1 244 ? 27.128 -10.609 20.029 1.00 52.67 273 ASN D O 1
ATOM 7788 N N . LYS D 1 245 ? 27.890 -12.434 21.144 1.00 51.18 274 LYS D N 1
ATOM 7789 C CA . LYS D 1 245 ? 27.806 -11.871 22.490 1.00 49.78 274 LYS D CA 1
ATOM 7790 C C . LYS D 1 245 ? 26.385 -11.392 22.768 1.00 50.63 274 LYS D C 1
ATOM 7791 O O . LYS D 1 245 ? 26.161 -10.223 23.088 1.00 49.86 274 LYS D O 1
ATOM 7797 N N . ASN D 1 246 ? 25.429 -12.306 22.617 1.00 52.22 275 ASN D N 1
ATOM 7798 C CA . ASN D 1 246 ? 24.009 -11.998 22.773 1.00 52.78 275 ASN D CA 1
ATOM 7799 C C . ASN D 1 246 ? 23.515 -10.759 22.003 1.00 53.18 275 ASN D C 1
ATOM 7800 O O . ASN D 1 246 ? 22.602 -10.064 22.450 1.00 52.59 275 ASN D O 1
ATOM 7805 N N . ARG D 1 247 ? 24.117 -10.497 20.844 1.00 54.35 276 ARG D N 1
ATOM 7806 C CA . ARG D 1 247 ? 23.648 -9.435 19.940 1.00 55.27 276 ARG D CA 1
ATOM 7807 C C . ARG D 1 247 ? 23.566 -9.872 18.464 1.00 55.70 276 ARG D C 1
ATOM 7808 O O . ARG D 1 247 ? 24.478 -10.528 17.941 1.00 56.15 276 ARG D O 1
ATOM 7816 N N . VAL D 1 248 ? 22.464 -9.506 17.808 1.00 54.27 277 VAL D N 1
ATOM 7817 C CA . VAL D 1 248 ? 22.203 -9.898 16.423 1.00 51.68 277 VAL D CA 1
ATOM 7818 C C . VAL D 1 248 ? 23.076 -9.118 15.445 1.00 52.34 277 VAL D C 1
ATOM 7819 O O . VAL D 1 248 ? 23.078 -7.886 15.451 1.00 53.21 277 VAL D O 1
ATOM 7823 N N . HIS D 1 249 ? 23.814 -9.846 14.608 1.00 51.78 278 HIS D N 1
ATOM 7824 C CA . HIS D 1 249 ? 24.624 -9.233 13.559 1.00 51.09 278 HIS D CA 1
ATOM 7825 C C . HIS D 1 249 ? 24.090 -9.481 12.146 1.00 50.07 278 HIS D C 1
ATOM 7826 O O . HIS D 1 249 ? 23.512 -10.540 11.854 1.00 50.76 278 HIS D O 1
ATOM 7833 N N . THR D 1 250 ? 24.273 -8.484 11.281 1.00 47.57 279 THR D N 1
ATOM 7834 C CA . THR D 1 250 ? 23.952 -8.617 9.866 1.00 44.88 279 THR D CA 1
ATOM 7835 C C . THR D 1 250 ? 25.206 -8.305 9.070 1.00 46.15 279 THR D C 1
ATOM 7836 O O . THR D 1 250 ? 26.243 -7.969 9.644 1.00 47.02 279 THR D O 1
ATOM 7840 N N . GLY D 1 251 ? 25.114 -8.422 7.748 1.00 46.17 280 GLY D N 1
ATOM 7841 C CA . GLY D 1 251 ? 26.174 -7.941 6.876 1.00 46.06 280 GLY D CA 1
ATOM 7842 C C . GLY D 1 251 ? 26.279 -6.448 7.089 1.00 47.23 280 GLY D C 1
ATOM 7843 O O . GLY D 1 251 ? 25.276 -5.787 7.392 1.00 47.62 280 GLY D O 1
ATOM 7844 N N . LEU D 1 252 ? 27.493 -5.922 6.957 1.00 48.20 281 LEU D N 1
ATOM 7845 C CA . LEU D 1 252 ? 27.742 -4.495 7.164 1.00 49.25 281 LEU D CA 1
ATOM 7846 C C . LEU D 1 252 ? 26.908 -3.629 6.218 1.00 51.46 281 LEU D C 1
ATOM 7847 O O . LEU D 1 252 ? 26.283 -2.656 6.644 1.00 50.94 281 LEU D O 1
ATOM 7852 N N . SER D 1 253 ? 26.916 -4.006 4.937 1.00 54.52 282 SER D N 1
ATOM 7853 C CA . SER D 1 253 ? 26.102 -3.391 3.881 1.00 56.35 282 SER D CA 1
ATOM 7854 C C . SER D 1 253 ? 26.258 -4.221 2.608 1.00 56.41 282 SER D C 1
ATOM 7855 O O . SER D 1 253 ? 27.250 -4.933 2.455 1.00 57.64 282 SER D O 1
ATOM 7858 N N . ARG D 1 254 ? 25.283 -4.136 1.705 1.00 54.37 283 ARG D N 1
ATOM 7859 C CA . ARG D 1 254 ? 25.316 -4.908 0.465 1.00 51.77 283 ARG D CA 1
ATOM 7860 C C . ARG D 1 254 ? 25.472 -4.002 -0.755 1.00 50.78 283 ARG D C 1
ATOM 7861 O O . ARG D 1 254 ? 24.774 -2.998 -0.899 1.00 50.44 283 ARG D O 1
ATOM 7869 N N . PHE D 1 255 ? 26.399 -4.376 -1.627 1.00 50.36 284 PHE D N 1
ATOM 7870 C CA . PHE D 1 255 ? 26.667 -3.653 -2.867 1.00 49.77 284 PHE D CA 1
ATOM 7871 C C . PHE D 1 255 ? 25.813 -4.166 -4.033 1.00 48.74 284 PHE D C 1
ATOM 7872 O O . PHE D 1 255 ? 25.450 -5.346 -4.085 1.00 47.85 284 PHE D O 1
ATOM 7880 N N . PHE D 1 256 ? 25.495 -3.264 -4.959 1.00 48.15 285 PHE D N 1
ATOM 7881 C CA . PHE D 1 256 ? 24.716 -3.597 -6.148 1.00 47.57 285 PHE D CA 1
ATOM 7882 C C . PHE D 1 256 ? 25.214 -2.809 -7.354 1.00 48.49 285 PHE D C 1
ATOM 7883 O O . PHE D 1 256 ? 25.329 -1.586 -7.291 1.00 50.22 285 PHE D O 1
ATOM 7891 N N . ARG D 1 257 ? 25.519 -3.508 -8.444 1.00 47.99 286 ARG D N 1
ATOM 7892 C CA . ARG D 1 257 ? 25.720 -2.850 -9.726 1.00 47.30 286 ARG D CA 1
ATOM 7893 C C . ARG D 1 257 ? 24.646 -3.331 -10.693 1.00 48.70 286 ARG D C 1
ATOM 7894 O O . ARG D 1 257 ? 24.568 -4.516 -11.008 1.00 50.06 286 ARG D O 1
ATOM 7902 N N . LEU D 1 258 ? 23.803 -2.404 -11.137 1.00 49.04 287 LEU D N 1
ATOM 7903 C CA . LEU D 1 258 ? 22.660 -2.734 -11.983 1.00 49.61 287 LEU D CA 1
ATOM 7904 C C . LEU D 1 258 ? 22.897 -2.355 -13.444 1.00 52.73 287 LEU D C 1
ATOM 7905 O O . LEU D 1 258 ? 23.349 -1.245 -13.739 1.00 54.61 287 LEU D O 1
ATOM 7910 N N . HIS D 1 259 ? 22.596 -3.291 -14.346 1.00 54.11 288 HIS D N 1
ATOM 7911 C CA . HIS D 1 259 ? 22.763 -3.089 -15.790 1.00 53.75 288 HIS D CA 1
ATOM 7912 C C . HIS D 1 259 ? 21.413 -3.057 -16.509 1.00 54.48 288 HIS D C 1
ATOM 7913 O O . HIS D 1 259 ? 20.672 -4.059 -16.550 1.00 53.86 288 HIS D O 1
ATOM 7920 N N . PHE D 1 260 ? 21.105 -1.889 -17.067 1.00 55.07 289 PHE D N 1
ATOM 7921 C CA . PHE D 1 260 ? 19.838 -1.661 -17.757 1.00 55.00 289 PHE D CA 1
ATOM 7922 C C . PHE D 1 260 ? 19.998 -1.508 -19.273 1.00 55.00 289 PHE D C 1
ATOM 7923 O O . PHE D 1 260 ? 21.038 -1.058 -19.770 1.00 54.56 289 PHE D O 1
ATOM 7931 N N . ARG D 1 261 ? 18.946 -1.896 -19.986 1.00 55.07 290 ARG D N 1
ATOM 7932 C CA . ARG D 1 261 ? 18.784 -1.620 -21.407 1.00 55.88 290 ARG D CA 1
ATOM 7933 C C . ARG D 1 261 ? 17.313 -1.272 -21.650 1.00 58.35 290 ARG D C 1
ATOM 7934 O O . ARG D 1 261 ? 16.479 -1.425 -20.750 1.00 59.13 290 ARG D O 1
ATOM 7942 N N . GLN D 1 262 ? 16.989 -0.807 -22.854 1.00 59.58 291 GLN D N 1
ATOM 7943 C CA . GLN D 1 262 ? 15.608 -0.465 -23.181 1.00 59.85 291 GLN D CA 1
ATOM 7944 C C . GLN D 1 262 ? 14.868 -1.596 -23.899 1.00 58.06 291 GLN D C 1
ATOM 7945 O O . GLN D 1 262 ? 15.470 -2.395 -24.611 1.00 56.52 291 GLN D O 1
ATOM 7951 N N . ARG D 1 263 ? 13.559 -1.670 -23.694 1.00 58.81 292 ARG D N 1
ATOM 7952 C CA . ARG D 1 263 ? 12.753 -2.704 -24.329 1.00 62.84 292 ARG D CA 1
ATOM 7953 C C . ARG D 1 263 ? 11.361 -2.228 -24.760 1.00 67.24 292 ARG D C 1
ATOM 7954 O O . ARG D 1 263 ? 10.699 -1.486 -24.031 1.00 70.49 292 ARG D O 1
ATOM 7962 N N . ARG D 1 264 ? 10.922 -2.685 -25.934 1.00 69.54 293 ARG D N 1
ATOM 7963 C CA . ARG D 1 264 ? 9.613 -2.338 -26.493 1.00 71.89 293 ARG D CA 1
ATOM 7964 C C . ARG D 1 264 ? 8.453 -3.112 -25.883 1.00 70.74 293 ARG D C 1
ATOM 7965 O O . ARG D 1 264 ? 8.544 -4.317 -25.692 1.00 69.86 293 ARG D O 1
ATOM 7973 N N . VAL D 1 265 ? 7.361 -2.401 -25.601 1.00 72.06 294 VAL D N 1
ATOM 7974 C CA . VAL D 1 265 ? 6.133 -2.978 -25.036 1.00 75.11 294 VAL D CA 1
ATOM 7975 C C . VAL D 1 265 ? 4.894 -2.326 -25.689 1.00 79.28 294 VAL D C 1
ATOM 7976 O O . VAL D 1 265 ? 4.888 -1.113 -25.937 1.00 82.78 294 VAL D O 1
ATOM 7980 N N . ARG D 1 266 ? 3.872 -3.139 -25.985 1.00 78.90 295 ARG D N 1
ATOM 7981 C CA . ARG D 1 266 ? 2.587 -2.663 -26.530 1.00 78.72 295 ARG D CA 1
ATOM 7982 C C . ARG D 1 266 ? 1.581 -2.284 -25.418 1.00 79.02 295 ARG D C 1
ATOM 7983 O O . ARG D 1 266 ? 1.563 -2.913 -24.349 1.00 79.15 295 ARG D O 1
ATOM 7985 N N . ASN D 1 267 ? 0.744 -1.274 -25.699 1.00 78.75 296 ASN D N 1
ATOM 7986 C CA . ASN D 1 267 ? -0.147 -0.593 -24.721 1.00 78.16 296 ASN D CA 1
ATOM 7987 C C . ASN D 1 267 ? -1.090 -1.395 -23.798 1.00 77.65 296 ASN D C 1
ATOM 7988 O O . ASN D 1 267 ? -0.788 -1.620 -22.617 1.00 76.92 296 ASN D O 1
ATOM 7994 N N . ASP E 1 8 ? 42.598 3.365 -23.157 1.00 79.40 37 ASP E N 1
ATOM 7995 C CA . ASP E 1 8 ? 42.164 2.794 -24.459 1.00 78.96 37 ASP E CA 1
ATOM 7996 C C . ASP E 1 8 ? 42.993 1.561 -24.810 1.00 77.71 37 ASP E C 1
ATOM 7997 O O . ASP E 1 8 ? 44.145 1.670 -25.243 1.00 77.43 37 ASP E O 1
ATOM 8002 N N . VAL E 1 9 ? 42.386 0.391 -24.630 1.00 76.45 38 VAL E N 1
ATOM 8003 C CA . VAL E 1 9 ? 43.098 -0.887 -24.724 1.00 75.09 38 VAL E CA 1
ATOM 8004 C C . VAL E 1 9 ? 43.062 -1.481 -26.131 1.00 74.13 38 VAL E C 1
ATOM 8005 O O . VAL E 1 9 ? 41.993 -1.709 -26.692 1.00 73.99 38 VAL E O 1
ATOM 8009 N N . LEU E 1 10 ? 44.238 -1.743 -26.689 1.00 73.32 39 LEU E N 1
ATOM 8010 C CA . LEU E 1 10 ? 44.332 -2.309 -28.031 1.00 72.81 39 LEU E CA 1
ATOM 8011 C C . LEU E 1 10 ? 44.766 -3.769 -27.985 1.00 72.68 39 LEU E C 1
ATOM 8012 O O . LEU E 1 10 ? 44.599 -4.441 -26.974 1.00 72.74 39 LEU E O 1
ATOM 8017 N N . ALA E 1 11 ? 45.323 -4.249 -29.089 1.00 73.02 40 ALA E N 1
ATOM 8018 C CA . ALA E 1 11 ? 45.688 -5.650 -29.236 1.00 73.52 40 ALA E CA 1
ATOM 8019 C C . ALA E 1 11 ? 46.805 -6.064 -28.290 1.00 74.01 40 ALA E C 1
ATOM 8020 O O . ALA E 1 11 ? 47.724 -5.291 -28.014 1.00 73.76 40 ALA E O 1
ATOM 8022 N N . ALA E 1 12 ? 46.701 -7.291 -27.789 1.00 74.91 41 ALA E N 1
ATOM 8023 C CA . ALA E 1 12 ? 47.773 -7.902 -27.029 1.00 75.75 41 ALA E CA 1
ATOM 8024 C C . ALA E 1 12 ? 48.878 -8.286 -27.997 1.00 76.56 41 ALA E C 1
ATOM 8025 O O . ALA E 1 12 ? 48.603 -8.810 -29.078 1.00 76.65 41 ALA E O 1
ATOM 8027 N N . VAL E 1 13 ? 50.122 -8.005 -27.622 1.00 77.68 42 VAL E N 1
ATOM 8028 C CA . VAL E 1 13 ? 51.274 -8.421 -28.417 1.00 79.05 42 VAL E CA 1
ATOM 8029 C C . VAL E 1 13 ? 51.354 -9.951 -28.398 1.00 81.02 42 VAL E C 1
ATOM 8030 O O . VAL E 1 13 ? 51.365 -10.553 -27.321 1.00 80.98 42 VAL E O 1
ATOM 8034 N N . PRO E 1 14 ? 51.378 -10.585 -29.590 1.00 83.26 43 PRO E N 1
ATOM 8035 C CA . PRO E 1 14 ? 51.520 -12.044 -29.663 1.00 84.92 43 PRO E CA 1
ATOM 8036 C C . PRO E 1 14 ? 52.729 -12.489 -28.852 1.00 86.91 43 PRO E C 1
ATOM 8037 O O . PRO E 1 14 ? 53.843 -11.992 -29.071 1.00 87.09 43 PRO E O 1
ATOM 8041 N N . LEU E 1 15 ? 52.497 -13.400 -27.910 1.00 89.12 44 LEU E N 1
ATOM 8042 C CA . LEU E 1 15 ? 53.510 -13.767 -26.911 1.00 91.25 44 LEU E CA 1
ATOM 8043 C C . LEU E 1 15 ? 54.692 -14.586 -27.453 1.00 92.53 44 LEU E C 1
ATOM 8044 O O . LEU E 1 15 ? 54.530 -15.709 -27.933 1.00 92.49 44 LEU E O 1
ATOM 8049 N N . SER E 1 16 ? 55.876 -13.981 -27.385 1.00 94.14 45 SER E N 1
ATOM 8050 C CA . SER E 1 16 ? 57.131 -14.650 -27.705 1.00 95.72 45 SER E CA 1
ATOM 8051 C C . SER E 1 16 ? 58.092 -14.494 -26.527 1.00 96.91 45 SER E C 1
ATOM 8052 O O . SER E 1 16 ? 57.836 -13.709 -25.607 1.00 97.07 45 SER E O 1
ATOM 8055 N N . GLU E 1 17 ? 59.197 -15.235 -26.570 1.00 98.05 46 GLU E N 1
ATOM 8056 C CA . GLU E 1 17 ? 60.213 -15.226 -25.512 1.00 99.04 46 GLU E CA 1
ATOM 8057 C C . GLU E 1 17 ? 60.651 -13.814 -25.098 1.00 98.57 46 GLU E C 1
ATOM 8058 O O . GLU E 1 17 ? 61.090 -13.598 -23.969 1.00 98.76 46 GLU E O 1
ATOM 8064 N N . GLU E 1 18 ? 60.517 -12.862 -26.015 1.00 97.78 47 GLU E N 1
ATOM 8065 C CA . GLU E 1 18 ? 60.935 -11.485 -25.777 1.00 96.85 47 GLU E CA 1
ATOM 8066 C C . GLU E 1 18 ? 59.826 -10.628 -25.151 1.00 94.59 47 GLU E C 1
ATOM 8067 O O . GLU E 1 18 ? 60.098 -9.557 -24.603 1.00 94.40 47 GLU E O 1
ATOM 8073 N N . THR E 1 19 ? 58.585 -11.104 -25.226 1.00 91.94 48 THR E N 1
ATOM 8074 C CA . THR E 1 19 ? 57.428 -10.302 -24.830 1.00 89.42 48 THR E CA 1
ATOM 8075 C C . THR E 1 19 ? 56.777 -10.755 -23.521 1.00 87.42 48 THR E C 1
ATOM 8076 O O . THR E 1 19 ? 55.896 -10.068 -22.993 1.00 87.30 48 THR E O 1
ATOM 8080 N N . GLU E 1 20 ? 57.207 -11.907 -23.005 1.00 85.05 49 GLU E N 1
ATOM 8081 C CA . GLU E 1 20 ? 56.612 -12.485 -21.793 1.00 82.57 49 GLU E CA 1
ATOM 8082 C C . GLU E 1 20 ? 57.558 -12.500 -20.587 1.00 79.62 49 GLU E C 1
ATOM 8083 O O . GLU E 1 20 ? 58.775 -12.596 -20.745 1.00 79.34 49 GLU E O 1
ATOM 8089 N N . PHE E 1 21 ? 56.982 -12.414 -19.387 1.00 76.30 50 PHE E N 1
ATOM 8090 C CA . PHE E 1 21 ? 57.758 -12.387 -18.142 1.00 73.05 50 PHE E CA 1
ATOM 8091 C C . PHE E 1 21 ? 57.105 -13.183 -17.005 1.00 70.90 50 PHE E C 1
ATOM 8092 O O . PHE E 1 21 ? 55.894 -13.079 -16.780 1.00 70.63 50 PHE E O 1
ATOM 8100 N N . LYS E 1 22 ? 57.917 -13.964 -16.290 1.00 68.36 51 LYS E N 1
ATOM 8101 C CA . LYS E 1 22 ? 57.437 -14.774 -15.163 1.00 66.12 51 LYS E CA 1
ATOM 8102 C C . LYS E 1 22 ? 58.219 -14.541 -13.864 1.00 64.47 51 LYS E C 1
ATOM 8103 O O . LYS E 1 22 ? 59.446 -14.415 -13.891 1.00 64.64 51 LYS E O 1
ATOM 8109 N N . VAL E 1 23 ? 57.507 -14.477 -12.737 1.00 62.33 52 VAL E N 1
ATOM 8110 C CA . VAL E 1 23 ? 58.149 -14.462 -11.414 1.00 60.64 52 VAL E CA 1
ATOM 8111 C C . VAL E 1 23 ? 57.446 -15.362 -10.420 1.00 59.43 52 VAL E C 1
ATOM 8112 O O . VAL E 1 23 ? 56.211 -15.427 -10.394 1.00 59.50 52 VAL E O 1
ATOM 8116 N N . GLU E 1 24 ? 58.248 -16.048 -9.608 1.00 57.81 53 GLU E N 1
ATOM 8117 C CA . GLU E 1 24 ? 57.759 -16.759 -8.432 1.00 56.03 53 GLU E CA 1
ATOM 8118 C C . GLU E 1 24 ? 58.156 -15.954 -7.196 1.00 54.95 53 GLU E C 1
ATOM 8119 O O . GLU E 1 24 ? 59.245 -15.395 -7.145 1.00 55.55 53 GLU E O 1
ATOM 8125 N N . LEU E 1 25 ? 57.274 -15.863 -6.211 1.00 53.62 54 LEU E N 1
ATOM 8126 C CA . LEU E 1 25 ? 57.620 -15.213 -4.941 1.00 52.12 54 LEU E CA 1
ATOM 8127 C C . LEU E 1 25 ? 56.754 -15.703 -3.773 1.00 51.37 54 LEU E C 1
ATOM 8128 O O . LEU E 1 25 ? 55.665 -16.251 -3.983 1.00 51.40 54 LEU E O 1
ATOM 8133 N N . PHE E 1 26 ? 57.258 -15.509 -2.551 1.00 50.36 55 PHE E N 1
ATOM 8134 C CA . PHE E 1 26 ? 56.496 -15.771 -1.326 1.00 48.95 55 PHE E CA 1
ATOM 8135 C C . PHE E 1 26 ? 56.097 -14.465 -0.664 1.00 49.07 55 PHE E C 1
ATOM 8136 O O . PHE E 1 26 ? 56.841 -13.491 -0.711 1.00 49.48 55 PHE E O 1
ATOM 8144 N N . VAL E 1 27 ? 54.915 -14.451 -0.060 1.00 49.24 56 VAL E N 1
ATOM 8145 C CA . VAL E 1 27 ? 54.418 -13.289 0.675 1.00 49.57 56 VAL E CA 1
ATOM 8146 C C . VAL E 1 27 ? 54.241 -13.685 2.145 1.00 50.49 56 VAL E C 1
ATOM 8147 O O . VAL E 1 27 ? 53.602 -14.699 2.441 1.00 51.10 56 VAL E O 1
ATOM 8151 N N . LYS E 1 28 ? 54.809 -12.893 3.053 1.00 50.86 57 LYS E N 1
ATOM 8152 C CA . LYS E 1 28 ? 54.750 -13.183 4.484 1.00 51.32 57 LYS E CA 1
ATOM 8153 C C . LYS E 1 28 ? 53.489 -12.604 5.119 1.00 51.63 57 LYS E C 1
ATOM 8154 O O . LYS E 1 28 ? 53.054 -11.520 4.730 1.00 51.62 57 LYS E O 1
ATOM 8160 N N . PRO E 1 29 ? 52.892 -13.323 6.099 1.00 51.89 58 PRO E N 1
ATOM 8161 C CA . PRO E 1 29 ? 51.765 -12.775 6.850 1.00 52.00 58 PRO E CA 1
ATOM 8162 C C . PRO E 1 29 ? 52.228 -11.651 7.759 1.00 52.91 58 PRO E C 1
ATOM 8163 O O . PRO E 1 29 ? 53.397 -11.598 8.124 1.00 52.78 58 PRO E O 1
ATOM 8167 N N . VAL E 1 30 ? 51.310 -10.759 8.114 1.00 54.30 59 VAL E N 1
ATOM 8168 C CA . VAL E 1 30 ? 51.632 -9.608 8.949 1.00 55.43 59 VAL E CA 1
ATOM 8169 C C . VAL E 1 30 ? 50.772 -9.553 10.218 1.00 56.77 59 VAL E C 1
ATOM 8170 O O . VAL E 1 30 ? 49.544 -9.489 10.155 1.00 56.51 59 VAL E O 1
ATOM 8174 N N . ILE E 1 31 ? 51.449 -9.607 11.362 1.00 58.64 60 ILE E N 1
ATOM 8175 C CA . ILE E 1 31 ? 50.858 -9.305 12.665 1.00 60.15 60 ILE E CA 1
ATOM 8176 C C . ILE E 1 31 ? 51.326 -7.903 13.084 1.00 61.56 60 ILE E C 1
ATOM 8177 O O . ILE E 1 31 ? 52.480 -7.530 12.850 1.00 61.23 60 ILE E O 1
ATOM 8182 N N . GLY E 1 32 ? 50.431 -7.137 13.701 1.00 63.68 61 GLY E N 1
ATOM 8183 C CA . GLY E 1 32 ? 50.738 -5.770 14.122 1.00 66.49 61 GLY E CA 1
ATOM 8184 C C . GLY E 1 32 ? 51.815 -5.697 15.188 1.00 68.77 61 GLY E C 1
ATOM 8185 O O . GLY E 1 32 ? 52.137 -6.707 15.819 1.00 68.97 61 GLY E O 1
ATOM 8186 N N . ASN E 1 33 ? 52.367 -4.499 15.390 1.00 70.70 62 ASN E N 1
ATOM 8187 C CA . ASN E 1 33 ? 53.495 -4.300 16.309 1.00 72.59 62 ASN E CA 1
ATOM 8188 C C . ASN E 1 33 ? 53.151 -3.476 17.553 1.00 73.81 62 ASN E C 1
ATOM 8189 O O . ASN E 1 33 ? 52.827 -2.295 17.451 1.00 73.70 62 ASN E O 1
ATOM 8194 N N . ALA E 1 34 ? 53.259 -4.104 18.724 1.00 75.17 63 ALA E N 1
ATOM 8195 C CA . ALA E 1 34 ? 52.794 -3.501 19.981 1.00 76.04 63 ALA E CA 1
ATOM 8196 C C . ALA E 1 34 ? 53.630 -2.313 20.458 1.00 76.44 63 ALA E C 1
ATOM 8197 O O . ALA E 1 34 ? 53.128 -1.444 21.169 1.00 76.41 63 ALA E O 1
ATOM 8199 N N . GLU E 1 35 ? 54.901 -2.280 20.075 1.00 77.04 64 GLU E N 1
ATOM 8200 C CA . GLU E 1 35 ? 55.776 -1.156 20.397 1.00 77.56 64 GLU E CA 1
ATOM 8201 C C . GLU E 1 35 ? 56.794 -0.957 19.284 1.00 77.56 64 GLU E C 1
ATOM 8202 O O . GLU E 1 35 ? 57.927 -1.431 19.368 1.00 78.25 64 GLU E O 1
ATOM 8208 N N . GLY E 1 36 ? 56.372 -0.260 18.234 1.00 77.08 65 GLY E N 1
ATOM 8209 C CA . GLY E 1 36 ? 57.214 -0.030 17.065 1.00 76.30 65 GLY E CA 1
ATOM 8210 C C . GLY E 1 36 ? 56.398 0.287 15.827 1.00 75.73 65 GLY E C 1
ATOM 8211 O O . GLY E 1 36 ? 55.165 0.401 15.893 1.00 75.81 65 GLY E O 1
ATOM 8212 N N . THR E 1 37 ? 57.089 0.429 14.695 1.00 74.82 66 THR E N 1
ATOM 8213 C CA . THR E 1 37 ? 56.446 0.804 13.434 1.00 74.00 66 THR E CA 1
ATOM 8214 C C . THR E 1 37 ? 56.777 -0.135 12.264 1.00 73.33 66 THR E C 1
ATOM 8215 O O . THR E 1 37 ? 56.238 0.032 11.171 1.00 73.34 66 THR E O 1
ATOM 8219 N N . THR E 1 38 ? 57.658 -1.108 12.490 1.00 72.70 67 THR E N 1
ATOM 8220 C CA . THR E 1 38 ? 57.918 -2.150 11.496 1.00 72.32 67 THR E CA 1
ATOM 8221 C C . THR E 1 38 ? 56.953 -3.314 11.717 1.00 71.58 67 THR E C 1
ATOM 8222 O O . THR E 1 38 ? 56.570 -3.585 12.851 1.00 71.58 67 THR E O 1
ATOM 8226 N N . PRO E 1 39 ? 56.552 -4.003 10.631 1.00 70.69 68 PRO E N 1
ATOM 8227 C CA . PRO E 1 39 ? 55.614 -5.121 10.768 1.00 69.59 68 PRO E CA 1
ATOM 8228 C C . PRO E 1 39 ? 56.274 -6.383 11.330 1.00 67.97 68 PRO E C 1
ATOM 8229 O O . PRO E 1 39 ? 57.457 -6.624 11.086 1.00 68.04 68 PRO E O 1
ATOM 8233 N N . HIS E 1 40 ? 55.512 -7.176 12.075 1.00 66.21 69 HIS E N 1
ATOM 8234 C CA . HIS E 1 40 ? 55.967 -8.499 12.478 1.00 64.79 69 HIS E CA 1
ATOM 8235 C C . HIS E 1 40 ? 55.587 -9.513 11.407 1.00 63.66 69 HIS E C 1
ATOM 8236 O O . HIS E 1 40 ? 54.400 -9.698 11.118 1.00 63.68 69 HIS E O 1
ATOM 8243 N N . TYR E 1 41 ? 56.581 -10.169 10.813 1.00 62.09 70 TYR E N 1
ATOM 8244 C CA . TYR E 1 41 ? 56.280 -11.253 9.888 1.00 60.98 70 TYR E CA 1
ATOM 8245 C C . TYR E 1 41 ? 56.106 -12.541 10.680 1.00 60.52 70 TYR E C 1
ATOM 8246 O O . TYR E 1 41 ? 57.015 -13.361 10.772 1.00 60.71 70 TYR E O 1
ATOM 8255 N N . TRP E 1 42 ? 54.924 -12.690 11.271 1.00 59.94 71 TRP E N 1
ATOM 8256 C CA . TRP E 1 42 ? 54.593 -13.856 12.085 1.00 59.49 71 TRP E CA 1
ATOM 8257 C C . TRP E 1 42 ? 53.380 -14.625 11.563 1.00 59.02 71 TRP E C 1
ATOM 8258 O O . TRP E 1 42 ? 52.389 -14.030 11.140 1.00 59.02 71 TRP E O 1
ATOM 8269 N N . SER E 1 43 ? 53.456 -15.950 11.630 1.00 58.58 72 SER E N 1
ATOM 8270 C CA . SER E 1 43 ? 52.300 -16.818 11.412 1.00 58.19 72 SER E CA 1
ATOM 8271 C C . SER E 1 43 ? 51.452 -16.956 12.679 1.00 58.25 72 SER E C 1
ATOM 8272 O O . SER E 1 43 ? 50.284 -17.355 12.607 1.00 58.40 72 SER E O 1
ATOM 8275 N N . ILE E 1 44 ? 52.051 -16.630 13.831 1.00 58.08 73 ILE E N 1
ATOM 8276 C CA . ILE E 1 44 ? 51.401 -16.752 15.150 1.00 57.12 73 ILE E CA 1
ATOM 8277 C C . ILE E 1 44 ? 51.505 -15.449 15.952 1.00 56.99 73 ILE E C 1
ATOM 8278 O O . ILE E 1 44 ? 52.577 -14.838 16.029 1.00 57.16 73 ILE E O 1
ATOM 8283 N N . SER E 1 45 ? 50.389 -15.028 16.544 1.00 56.88 74 SER E N 1
ATOM 8284 C CA . SER E 1 45 ? 50.341 -13.765 17.284 1.00 56.90 74 SER E CA 1
ATOM 8285 C C . SER E 1 45 ? 50.650 -13.944 18.768 1.00 57.25 74 SER E C 1
ATOM 8286 O O . SER E 1 45 ? 50.819 -15.061 19.247 1.00 57.56 74 SER E O 1
ATOM 8289 N N . SER E 1 46 ? 50.718 -12.828 19.486 1.00 57.50 75 SER E N 1
ATOM 8290 C CA . SER E 1 46 ? 50.803 -12.831 20.947 1.00 57.52 75 SER E CA 1
ATOM 8291 C C . SER E 1 46 ? 49.431 -13.189 21.539 1.00 57.64 75 SER E C 1
ATOM 8292 O O . SER E 1 46 ? 48.412 -13.032 20.858 1.00 57.75 75 SER E O 1
ATOM 8295 N N . PRO E 1 47 ? 49.393 -13.670 22.800 1.00 57.67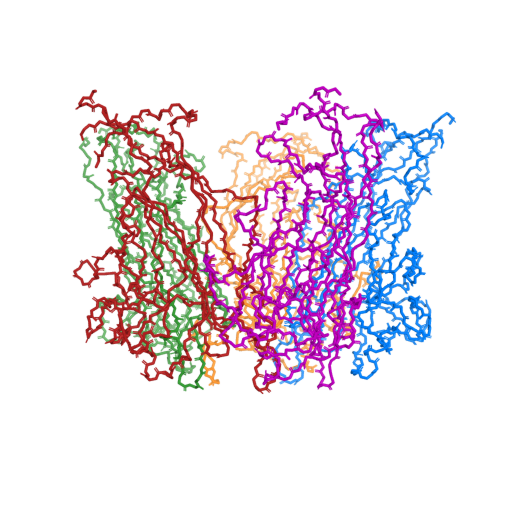 76 PRO E N 1
ATOM 8296 C CA . PRO E 1 47 ? 48.117 -14.071 23.399 1.00 57.55 76 PRO E CA 1
ATOM 8297 C C . PRO E 1 47 ? 47.057 -12.982 23.322 1.00 57.56 76 PRO E C 1
ATOM 8298 O O . PRO E 1 47 ? 47.359 -11.815 23.553 1.00 57.40 76 PRO E O 1
ATOM 8302 N N . LEU E 1 48 ? 45.834 -13.378 22.983 1.00 57.96 77 LEU E N 1
ATOM 8303 C CA . LEU E 1 48 ? 44.694 -12.467 22.900 1.00 58.69 77 LEU E CA 1
ATOM 8304 C C . LEU E 1 48 ? 44.368 -11.870 24.261 1.00 59.31 77 LEU E C 1
ATOM 8305 O O . LEU E 1 48 ? 44.339 -12.582 25.263 1.00 59.57 77 LEU E O 1
ATOM 8310 N N . LYS E 1 49 ? 44.111 -10.567 24.296 1.00 59.93 78 LYS E N 1
ATOM 8311 C CA . LYS E 1 49 ? 43.678 -9.903 25.528 1.00 60.95 78 LYS E CA 1
ATOM 8312 C C . LYS E 1 49 ? 42.259 -10.328 25.911 1.00 61.35 78 LYS E C 1
ATOM 8313 O O . LYS E 1 49 ? 41.590 -11.027 25.145 1.00 61.68 78 LYS E O 1
ATOM 8319 N N . THR E 1 50 ? 41.808 -9.932 27.101 1.00 61.71 79 THR E N 1
ATOM 8320 C CA . THR E 1 50 ? 40.459 -10.291 27.548 1.00 61.85 79 THR E CA 1
ATOM 8321 C C . THR E 1 50 ? 39.446 -9.282 27.032 1.00 62.24 79 THR E C 1
ATOM 8322 O O . THR E 1 50 ? 39.808 -8.173 26.638 1.00 61.88 79 THR E O 1
ATOM 8326 N N . ALA E 1 51 ? 38.181 -9.689 27.042 1.00 63.25 80 ALA E N 1
ATOM 8327 C CA . ALA E 1 51 ? 37.075 -8.915 26.486 1.00 64.39 80 ALA E CA 1
ATOM 8328 C C . ALA E 1 51 ? 37.237 -7.396 26.620 1.00 65.59 80 ALA E C 1
ATOM 8329 O O . ALA E 1 51 ? 37.381 -6.701 25.613 1.00 65.93 80 ALA E O 1
ATOM 8331 N N . GLU E 1 52 ? 37.244 -6.895 27.855 1.00 66.74 81 GLU E N 1
ATOM 8332 C CA . GLU E 1 52 ? 37.290 -5.458 28.128 1.00 67.58 81 GLU E CA 1
ATOM 8333 C C . GLU E 1 52 ? 38.274 -4.704 27.231 1.00 67.11 81 GLU E C 1
ATOM 8334 O O . GLU E 1 52 ? 37.932 -3.654 26.686 1.00 67.05 81 GLU E O 1
ATOM 8340 N N . ALA E 1 53 ? 39.483 -5.249 27.077 1.00 66.40 82 ALA E N 1
ATOM 8341 C CA . ALA E 1 53 ? 40.510 -4.662 26.204 1.00 65.73 82 ALA E CA 1
ATOM 8342 C C . ALA E 1 53 ? 40.283 -5.005 24.726 1.00 65.46 82 ALA E C 1
ATOM 8343 O O . ALA E 1 53 ? 40.128 -4.098 23.893 1.00 65.64 82 ALA E O 1
ATOM 8345 N N . ALA E 1 54 ? 40.250 -6.306 24.414 1.00 64.54 83 ALA E N 1
ATOM 8346 C CA . ALA E 1 54 ? 40.137 -6.804 23.034 1.00 63.37 83 ALA E CA 1
ATOM 8347 C C . ALA E 1 54 ? 38.936 -6.239 22.266 1.00 62.65 83 ALA E C 1
ATOM 8348 O O . ALA E 1 54 ? 39.056 -5.895 21.089 1.00 62.43 83 ALA E O 1
ATOM 8350 N N . ASN E 1 55 ? 37.795 -6.130 22.944 1.00 61.92 84 ASN E N 1
ATOM 8351 C CA . ASN E 1 55 ? 36.569 -5.624 22.330 1.00 61.70 84 ASN E CA 1
ATOM 8352 C C . ASN E 1 55 ? 36.646 -4.194 21.783 1.00 62.28 84 ASN E C 1
ATOM 8353 O O . ASN E 1 55 ? 35.871 -3.834 20.894 1.00 62.78 84 ASN E O 1
ATOM 8358 N N . VAL E 1 56 ? 37.563 -3.383 22.317 1.00 62.73 85 VAL E N 1
ATOM 8359 C CA . VAL E 1 56 ? 37.703 -1.984 21.870 1.00 63.09 85 VAL E CA 1
ATOM 8360 C C . VAL E 1 56 ? 39.130 -1.618 21.411 1.00 63.67 85 VAL E C 1
ATOM 8361 O O . VAL E 1 56 ? 39.300 -0.986 20.361 1.00 63.66 85 VAL E O 1
ATOM 8365 N N . THR E 1 57 ? 40.140 -2.020 22.187 1.00 63.94 86 THR E N 1
ATOM 8366 C CA . THR E 1 57 ? 41.534 -1.683 21.881 1.00 64.33 86 THR E CA 1
ATOM 8367 C C . THR E 1 57 ? 42.470 -2.883 22.033 1.00 64.61 86 THR E C 1
ATOM 8368 O O . THR E 1 57 ? 43.281 -2.935 22.963 1.00 65.21 86 THR E O 1
ATOM 8372 N N . PRO E 1 58 ? 42.379 -3.848 21.109 1.00 64.65 87 PRO E N 1
ATOM 8373 C CA . PRO E 1 58 ? 43.291 -4.981 21.219 1.00 64.70 87 PRO E CA 1
ATOM 8374 C C . PRO E 1 58 ? 44.724 -4.568 20.913 1.00 64.60 87 PRO E C 1
ATOM 8375 O O . PRO E 1 58 ? 44.944 -3.709 20.064 1.00 64.76 87 PRO E O 1
ATOM 8379 N N . ASP E 1 59 ? 45.683 -5.165 21.613 1.00 64.52 88 ASP E N 1
ATOM 8380 C CA . ASP E 1 59 ? 47.103 -4.915 21.358 1.00 64.50 88 ASP E CA 1
ATOM 8381 C C . ASP E 1 59 ? 47.413 -5.175 19.894 1.00 64.03 88 ASP E C 1
ATOM 8382 O O . ASP E 1 59 ? 46.983 -6.180 19.341 1.00 64.23 88 ASP E O 1
ATOM 8387 N N . ALA E 1 60 ? 48.157 -4.271 19.270 1.00 63.67 89 ALA E N 1
ATOM 8388 C CA . ALA E 1 60 ? 48.499 -4.392 17.849 1.00 63.41 89 ALA E CA 1
ATOM 8389 C C . ALA E 1 60 ? 49.004 -5.781 17.439 1.00 63.04 89 ALA E C 1
ATOM 8390 O O . ALA E 1 60 ? 48.763 -6.215 16.314 1.00 63.51 89 ALA E O 1
ATOM 8392 N N . ASP E 1 61 ? 49.682 -6.478 18.349 1.00 62.29 90 ASP E N 1
ATOM 8393 C CA . ASP E 1 61 ? 50.183 -7.824 18.060 1.00 61.85 90 ASP E CA 1
ATOM 8394 C C . ASP E 1 61 ? 49.180 -8.954 18.368 1.00 61.09 90 ASP E C 1
ATOM 8395 O O . ASP E 1 61 ? 49.556 -10.124 18.478 1.00 60.84 90 ASP E O 1
ATOM 8400 N N . THR E 1 62 ? 47.907 -8.589 18.503 1.00 60.28 91 THR E N 1
ATOM 8401 C CA . THR E 1 62 ? 46.818 -9.564 18.548 1.00 59.85 91 THR E CA 1
ATOM 8402 C C . THR E 1 62 ? 45.861 -9.386 17.362 1.00 59.23 91 THR E C 1
ATOM 8403 O O . THR E 1 62 ? 44.709 -9.830 17.414 1.00 59.55 91 THR E O 1
ATOM 8407 N N . THR E 1 63 ? 46.334 -8.731 16.301 1.00 57.77 92 THR E N 1
ATOM 8408 C CA . THR E 1 63 ? 45.542 -8.588 15.084 1.00 56.58 92 THR E CA 1
ATOM 8409 C C . THR E 1 63 ? 46.361 -8.902 13.838 1.00 56.00 92 THR E C 1
ATOM 8410 O O . THR E 1 63 ? 47.596 -8.857 13.871 1.00 55.95 92 THR E O 1
ATOM 8414 N N . VAL E 1 64 ? 45.654 -9.234 12.755 1.00 55.28 93 VAL E N 1
ATOM 8415 C CA . VAL E 1 64 ? 46.268 -9.536 11.462 1.00 54.45 93 VAL E CA 1
ATOM 8416 C C . VAL E 1 64 ? 46.083 -8.361 10.502 1.00 53.97 93 VAL E C 1
ATOM 8417 O O . VAL E 1 64 ? 45.020 -7.739 10.474 1.00 53.81 93 VAL E O 1
ATOM 8421 N N . CYS E 1 65 ? 47.132 -8.058 9.737 1.00 53.51 94 CYS E N 1
ATOM 8422 C CA . CYS E 1 65 ? 47.101 -6.989 8.743 1.00 53.07 94 CYS E CA 1
ATOM 8423 C C . CYS E 1 65 ? 47.272 -7.550 7.347 1.00 52.45 94 CYS E C 1
ATOM 8424 O O . CYS E 1 65 ? 47.918 -8.591 7.175 1.00 52.43 94 CYS E O 1
ATOM 8427 N N . TYR E 1 66 ? 46.691 -6.867 6.360 1.00 51.68 95 TYR E N 1
ATOM 8428 C CA . TYR E 1 66 ? 46.881 -7.233 4.957 1.00 51.32 95 TYR E CA 1
ATOM 8429 C C . TYR E 1 66 ? 48.357 -7.204 4.608 1.00 51.53 95 TYR E C 1
ATOM 8430 O O . TYR E 1 66 ? 49.022 -6.185 4.784 1.00 52.07 95 TYR E O 1
ATOM 8439 N N . SER E 1 67 ? 48.871 -8.335 4.141 1.00 51.59 96 SER E N 1
ATOM 8440 C CA . SER E 1 67 ? 50.212 -8.389 3.577 1.00 52.17 96 SER E CA 1
ATOM 8441 C C . SER E 1 67 ? 50.217 -7.662 2.234 1.00 53.14 96 SER E C 1
ATOM 8442 O O . SER E 1 67 ? 49.217 -7.661 1.504 1.00 53.39 96 SER E O 1
ATOM 8445 N N . LEU E 1 68 ? 51.332 -7.022 1.917 1.00 53.76 97 LEU E N 1
ATOM 8446 C CA . LEU E 1 68 ? 51.409 -6.254 0.690 1.00 54.30 97 LEU E CA 1
ATOM 8447 C C . LEU E 1 68 ? 52.737 -6.508 0.013 1.00 55.24 97 LEU E C 1
ATOM 8448 O O . LEU E 1 68 ? 53.787 -6.403 0.634 1.00 56.07 97 LEU E O 1
ATOM 8453 N N . SER E 1 69 ? 52.678 -6.870 -1.259 1.00 56.32 98 SER E N 1
ATOM 8454 C CA . SER E 1 69 ? 53.873 -7.140 -2.034 1.00 57.35 98 SER E CA 1
ATOM 8455 C C . SER E 1 69 ? 53.759 -6.479 -3.400 1.00 58.57 98 SER E C 1
ATOM 8456 O O . SER E 1 69 ? 52.664 -6.372 -3.965 1.00 58.50 98 SER E O 1
ATOM 8459 N N . GLN E 1 70 ? 54.898 -6.038 -3.926 1.00 60.01 99 GLN E N 1
ATOM 8460 C CA . GLN E 1 70 ? 54.923 -5.265 -5.154 1.00 61.17 99 GLN E CA 1
ATOM 8461 C C . GLN E 1 70 ? 55.877 -5.884 -6.157 1.00 61.53 99 GLN E C 1
ATOM 8462 O O . GLN E 1 70 ? 57.012 -6.214 -5.810 1.00 61.90 99 GLN E O 1
ATOM 8468 N N . VAL E 1 71 ? 55.414 -6.052 -7.393 1.00 61.92 100 VAL E N 1
ATOM 8469 C CA . VAL E 1 71 ? 56.250 -6.617 -8.466 1.00 62.66 100 VAL E CA 1
ATOM 8470 C C . VAL E 1 71 ? 56.387 -5.643 -9.643 1.00 63.35 100 VAL E C 1
ATOM 8471 O O . VAL E 1 71 ? 55.385 -5.107 -10.132 1.00 63.47 100 VAL E O 1
ATOM 8475 N N . ALA E 1 72 ? 57.625 -5.412 -10.080 1.00 64.03 101 ALA E N 1
ATOM 8476 C CA . ALA E 1 72 ? 57.897 -4.533 -11.219 1.00 64.93 101 ALA E CA 1
ATOM 8477 C C . ALA E 1 72 ? 58.711 -5.255 -12.299 1.00 65.91 101 ALA E C 1
ATOM 8478 O O . ALA E 1 72 ? 59.921 -5.451 -12.145 1.00 65.90 101 ALA E O 1
ATOM 8480 N N . PRO E 1 73 ? 58.047 -5.661 -13.398 1.00 66.86 102 PRO E N 1
ATOM 8481 C CA . PRO E 1 73 ? 58.706 -6.401 -14.474 1.00 67.65 102 PRO E CA 1
ATOM 8482 C C . PRO E 1 73 ? 59.686 -5.518 -15.266 1.00 68.74 102 PRO E C 1
ATOM 8483 O O . PRO E 1 73 ? 59.593 -4.288 -15.189 1.00 68.59 102 PRO E O 1
ATOM 8487 N N . PRO E 1 74 ? 60.618 -6.138 -16.025 1.00 69.91 103 PRO E N 1
ATOM 8488 C CA . PRO E 1 74 ? 61.665 -5.410 -16.760 1.00 71.03 103 PRO E CA 1
ATOM 8489 C C . PRO E 1 74 ? 61.115 -4.265 -17.611 1.00 72.74 103 PRO E C 1
ATOM 8490 O O . PRO E 1 74 ? 59.985 -4.359 -18.112 1.00 73.06 103 PRO E O 1
ATOM 8494 N N . ASP E 1 75 ? 61.915 -3.207 -17.778 1.00 74.29 104 ASP E N 1
ATOM 8495 C CA . ASP E 1 75 ? 61.535 -2.034 -18.585 1.00 75.56 104 ASP E CA 1
ATOM 8496 C C . ASP E 1 75 ? 61.293 -2.394 -20.047 1.00 76.24 104 ASP E C 1
ATOM 8497 O O . ASP E 1 75 ? 61.901 -3.329 -20.565 1.00 75.99 104 ASP E O 1
ATOM 8502 N N . ILE E 1 76 ? 60.422 -1.642 -20.715 1.00 78.30 105 ILE E N 1
ATOM 8503 C CA . ILE E 1 76 ? 60.154 -1.873 -22.138 1.00 80.25 105 ILE E CA 1
ATOM 8504 C C . ILE E 1 76 ? 60.899 -0.890 -23.074 1.00 81.46 105 ILE E C 1
ATOM 8505 O O . ILE E 1 76 ? 60.776 0.334 -22.914 1.00 81.85 105 ILE E O 1
ATOM 8510 N N . PRO E 1 77 ? 61.681 -1.426 -24.046 1.00 82.03 106 PRO E N 1
ATOM 8511 C CA . PRO E 1 77 ? 62.424 -0.596 -25.003 1.00 82.27 106 PRO E CA 1
ATOM 8512 C C . PRO E 1 77 ? 61.618 -0.341 -26.281 1.00 82.76 106 PRO E C 1
ATOM 8513 O O . PRO E 1 77 ? 61.585 0.784 -26.783 1.00 83.13 106 PRO E O 1
ATOM 8517 N N . GLU E 1 82 ? 55.731 7.264 -29.195 1.00 81.65 111 GLU E N 1
ATOM 8518 C CA . GLU E 1 82 ? 54.754 7.038 -30.255 1.00 81.89 111 GLU E CA 1
ATOM 8519 C C . GLU E 1 82 ? 53.321 7.296 -29.752 1.00 82.09 111 GLU E C 1
ATOM 8520 O O . GLU E 1 82 ? 53.124 7.770 -28.627 1.00 81.65 111 GLU E O 1
ATOM 8522 N N . CYS E 1 83 ? 52.329 6.995 -30.594 1.00 82.48 112 CYS E N 1
ATOM 8523 C CA . CYS E 1 83 ? 50.910 7.096 -30.214 1.00 82.26 112 CYS E CA 1
ATOM 8524 C C . CYS E 1 83 ? 50.391 5.809 -29.530 1.00 81.41 112 CYS E C 1
ATOM 8525 O O . CYS E 1 83 ? 49.425 5.845 -28.766 1.00 81.08 112 CYS E O 1
ATOM 8528 N N . ASP E 1 84 ? 51.036 4.679 -29.813 1.00 80.68 113 ASP E N 1
ATOM 8529 C CA . ASP E 1 84 ? 50.788 3.442 -29.077 1.00 79.90 113 ASP E CA 1
ATOM 8530 C C . ASP E 1 84 ? 51.877 3.244 -28.007 1.00 79.49 113 ASP E C 1
ATOM 8531 O O . ASP E 1 84 ? 53.037 3.628 -28.207 1.00 79.58 113 ASP E O 1
ATOM 8533 N N . MET E 1 85 ? 51.491 2.671 -26.868 1.00 78.59 114 MET E N 1
ATOM 8534 C CA . MET E 1 85 ? 52.432 2.323 -25.802 1.00 77.56 114 MET E CA 1
ATOM 8535 C C . MET E 1 85 ? 52.273 0.844 -25.426 1.00 75.38 114 MET E C 1
ATOM 8536 O O . MET E 1 85 ? 51.153 0.330 -25.403 1.00 75.44 114 MET E O 1
ATOM 8541 N N . LEU E 1 86 ? 53.394 0.172 -25.152 1.00 72.85 115 LEU E N 1
ATOM 8542 C CA . LEU E 1 86 ? 53.406 -1.227 -24.695 1.00 70.59 115 LEU E CA 1
ATOM 8543 C C . LEU E 1 86 ? 53.469 -1.334 -23.169 1.00 68.44 115 LEU E C 1
ATOM 8544 O O . LEU E 1 86 ? 54.316 -0.709 -22.527 1.00 68.72 115 LEU E O 1
ATOM 8549 N N . ILE E 1 87 ? 52.586 -2.152 -22.602 1.00 65.71 116 ILE E N 1
ATOM 8550 C CA . ILE E 1 87 ? 52.417 -2.262 -21.150 1.00 63.12 116 ILE E CA 1
ATOM 8551 C C . ILE E 1 87 ? 52.344 -3.721 -20.694 1.00 61.26 116 ILE E C 1
ATOM 8552 O O . ILE E 1 87 ? 51.904 -4.587 -21.452 1.00 61.66 116 ILE E O 1
ATOM 8557 N N . TRP E 1 88 ? 52.782 -3.996 -19.465 1.00 58.70 117 TRP E N 1
ATOM 8558 C CA . TRP E 1 88 ? 52.737 -5.360 -18.931 1.00 55.90 117 TRP E CA 1
ATOM 8559 C C . TRP E 1 88 ? 51.331 -5.753 -18.487 1.00 54.90 117 TRP E C 1
ATOM 8560 O O . TRP E 1 88 ? 50.642 -4.981 -17.808 1.00 53.37 117 TRP E O 1
ATOM 8571 N N . GLU E 1 89 ? 50.917 -6.958 -18.874 1.00 54.79 118 GLU E N 1
ATOM 8572 C CA . GLU E 1 89 ? 49.574 -7.469 -18.577 1.00 55.25 118 GLU E CA 1
ATOM 8573 C C . GLU E 1 89 ? 49.637 -8.835 -17.885 1.00 54.76 118 GLU E C 1
ATOM 8574 O O . GLU E 1 89 ? 50.156 -9.808 -18.447 1.00 55.11 118 GLU E O 1
ATOM 8580 N N . LEU E 1 90 ? 49.114 -8.897 -16.661 1.00 53.35 119 LEU E N 1
ATOM 8581 C CA . LEU E 1 90 ? 49.018 -10.153 -15.924 1.00 51.50 119 LEU E CA 1
ATOM 8582 C C . LEU E 1 90 ? 47.771 -10.881 -16.386 1.00 51.10 119 LEU E C 1
ATOM 8583 O O . LEU E 1 90 ? 46.661 -10.373 -16.218 1.00 51.17 119 LEU E O 1
ATOM 8588 N N . TYR E 1 91 ? 47.955 -12.063 -16.969 1.00 50.44 120 TYR E N 1
ATOM 8589 C CA . TYR E 1 91 ? 46.842 -12.810 -17.577 1.00 50.56 120 TYR E CA 1
ATOM 8590 C C . TYR E 1 91 ? 46.579 -14.170 -16.929 1.00 52.66 120 TYR E C 1
ATOM 8591 O O . TYR E 1 91 ? 45.515 -14.755 -17.111 1.00 54.13 120 TYR E O 1
ATOM 8600 N N . ARG E 1 92 ? 47.554 -14.657 -16.171 1.00 54.02 121 ARG E N 1
ATOM 8601 C CA . ARG E 1 92 ? 47.504 -15.983 -15.564 1.00 54.86 121 ARG E CA 1
ATOM 8602 C C . ARG E 1 92 ? 48.301 -15.953 -14.260 1.00 55.26 121 ARG E C 1
ATOM 8603 O O . ARG E 1 92 ? 49.331 -15.269 -14.167 1.00 57.05 121 ARG E O 1
ATOM 8611 N N . MET E 1 93 ? 47.837 -16.685 -13.251 1.00 53.52 122 MET E N 1
ATOM 8612 C CA . MET E 1 93 ? 48.621 -16.857 -12.019 1.00 51.05 122 MET E CA 1
ATOM 8613 C C . MET E 1 93 ? 48.278 -18.140 -11.268 1.00 50.51 122 MET E C 1
ATOM 8614 O O . MET E 1 93 ? 47.164 -18.668 -11.370 1.00 52.53 122 MET E O 1
ATOM 8619 N N . GLU E 1 94 ? 49.259 -18.644 -10.529 1.00 48.51 123 GLU E N 1
ATOM 8620 C CA . GLU E 1 94 ? 49.028 -19.705 -9.564 1.00 47.66 123 GLU E CA 1
ATOM 8621 C C . GLU E 1 94 ? 49.280 -19.122 -8.186 1.00 47.97 123 GLU E C 1
ATOM 8622 O O . GLU E 1 94 ? 50.196 -18.324 -8.001 1.00 48.71 123 GLU E O 1
ATOM 8628 N N . THR E 1 95 ? 48.450 -19.502 -7.225 1.00 48.00 124 THR E N 1
ATOM 8629 C CA . THR E 1 95 ? 48.691 -19.136 -5.838 1.00 47.42 124 THR E CA 1
ATOM 8630 C C . THR E 1 95 ? 48.341 -20.257 -4.879 1.00 48.38 124 THR E C 1
ATOM 8631 O O . THR E 1 95 ? 47.257 -20.822 -4.936 1.00 50.51 124 THR E O 1
ATOM 8635 N N . GLU E 1 96 ? 49.294 -20.600 -4.025 1.00 48.28 125 GLU E N 1
ATOM 8636 C CA . GLU E 1 96 ? 49.120 -21.675 -3.056 1.00 48.07 125 GLU E CA 1
ATOM 8637 C C . GLU E 1 96 ? 49.605 -21.186 -1.694 1.00 48.14 125 GLU E C 1
ATOM 8638 O O . GLU E 1 96 ? 50.570 -20.424 -1.608 1.00 48.86 125 GLU E O 1
ATOM 8644 N N . VAL E 1 97 ? 48.914 -21.597 -0.636 1.00 46.86 126 VAL E N 1
ATOM 8645 C CA . VAL E 1 97 ? 49.279 -21.204 0.732 1.00 44.60 126 VAL E CA 1
ATOM 8646 C C . VAL E 1 97 ? 50.092 -22.313 1.442 1.00 45.81 126 VAL E C 1
ATOM 8647 O O . VAL E 1 97 ? 49.795 -23.511 1.301 1.00 45.59 126 VAL E O 1
ATOM 8651 N N . LEU E 1 98 ? 51.132 -21.905 2.172 1.00 47.26 127 LEU E N 1
ATOM 8652 C CA . LEU E 1 98 ? 51.942 -22.834 2.958 1.00 47.61 127 LEU E CA 1
ATOM 8653 C C . LEU E 1 98 ? 51.267 -23.047 4.287 1.00 46.93 127 LEU E C 1
ATOM 8654 O O . LEU E 1 98 ? 50.960 -22.092 4.997 1.00 47.16 127 LEU E O 1
ATOM 8659 N N . VAL E 1 99 ? 51.044 -24.306 4.632 1.00 45.83 128 VAL E N 1
ATOM 8660 C CA . VAL E 1 99 ? 50.279 -24.615 5.827 1.00 44.74 128 VAL E CA 1
ATOM 8661 C C . VAL E 1 99 ? 50.743 -25.926 6.484 1.00 44.46 128 VAL E C 1
ATOM 8662 O O . VAL E 1 99 ? 51.038 -26.903 5.797 1.00 43.10 128 VAL E O 1
ATOM 8666 N N . LEU E 1 100 ? 50.853 -25.928 7.810 1.00 45.89 129 LEU E N 1
ATOM 8667 C CA . LEU E 1 100 ? 51.175 -27.152 8.565 1.00 46.12 129 LEU E CA 1
ATOM 8668 C C . LEU E 1 100 ? 49.945 -27.666 9.298 1.00 45.92 129 LEU E C 1
ATOM 8669 O O . LEU E 1 100 ? 49.040 -26.883 9.596 1.00 48.01 129 LEU E O 1
ATOM 8674 N N . PRO E 1 101 ? 49.891 -28.984 9.585 1.00 44.70 130 PRO E N 1
ATOM 8675 C CA . PRO E 1 101 ? 48.880 -29.451 10.543 1.00 45.20 130 PRO E CA 1
ATOM 8676 C C . PRO E 1 101 ? 49.376 -29.208 11.965 1.00 47.67 130 PRO E C 1
ATOM 8677 O O . PRO E 1 101 ? 50.512 -29.562 12.283 1.00 50.04 130 PRO E O 1
ATOM 8681 N N . VAL E 1 102 ? 48.558 -28.574 12.800 1.00 48.70 131 VAL E N 1
ATOM 8682 C CA . VAL E 1 102 ? 48.914 -28.428 14.218 1.00 49.04 131 VAL E CA 1
ATOM 8683 C C . VAL E 1 102 ? 48.264 -29.517 15.069 1.00 49.99 131 VAL E C 1
ATOM 8684 O O . VAL E 1 102 ? 47.052 -29.534 15.287 1.00 49.65 131 VAL E O 1
ATOM 8688 N N . LEU E 1 103 ? 49.099 -30.452 15.507 1.00 51.70 132 LEU E N 1
ATOM 8689 C CA . LEU E 1 103 ? 48.660 -31.574 16.316 1.00 52.68 132 LEU E CA 1
ATOM 8690 C C . LEU E 1 103 ? 49.315 -31.477 17.692 1.00 54.56 132 LEU E C 1
ATOM 8691 O O . LEU E 1 103 ? 48.655 -31.178 18.686 1.00 54.71 132 LEU E O 1
ATOM 8696 N N . ASN E 1 104 ? 50.622 -31.721 17.735 1.00 56.08 133 ASN E N 1
ATOM 8697 C CA . ASN E 1 104 ? 51.376 -31.650 18.978 1.00 56.91 133 ASN E CA 1
ATOM 8698 C C . ASN E 1 104 ? 51.487 -30.231 19.515 1.00 56.99 133 ASN E C 1
ATOM 8699 O O . ASN E 1 104 ? 51.375 -30.016 20.723 1.00 59.47 133 ASN E O 1
ATOM 8704 N N . ALA E 1 105 ? 51.686 -29.267 18.614 1.00 55.32 134 ALA E N 1
ATOM 8705 C CA . ALA E 1 105 ? 51.653 -27.839 18.960 1.00 53.50 134 ALA E CA 1
ATOM 8706 C C . ALA E 1 105 ? 50.222 -27.401 19.296 1.00 53.31 134 ALA E C 1
ATOM 8707 O O . ALA E 1 105 ? 49.984 -26.271 19.729 1.00 51.16 134 ALA E O 1
ATOM 8709 N N . GLY E 1 106 ? 49.276 -28.315 19.104 1.00 55.22 135 GLY E N 1
ATOM 8710 C CA . GLY E 1 106 ? 47.878 -28.047 19.395 1.00 58.21 135 GLY E CA 1
ATOM 8711 C C . GLY E 1 106 ? 47.412 -28.589 20.731 1.00 59.58 135 GLY E C 1
ATOM 8712 O O . GLY E 1 106 ? 46.367 -28.168 21.228 1.00 60.05 135 GLY E O 1
ATOM 8713 N N . ILE E 1 107 ? 48.177 -29.524 21.305 1.00 59.44 136 ILE E N 1
ATOM 8714 C CA . ILE E 1 107 ? 47.895 -30.065 22.646 1.00 57.47 136 ILE E CA 1
ATOM 8715 C C . ILE E 1 107 ? 47.864 -28.931 23.656 1.00 58.56 136 ILE E C 1
ATOM 8716 O O . ILE E 1 107 ? 48.796 -28.121 23.722 1.00 57.62 136 ILE E O 1
ATOM 8721 N N . LEU E 1 108 ? 46.784 -28.873 24.427 1.00 60.46 137 LEU E N 1
ATOM 8722 C CA . LEU E 1 108 ? 46.601 -27.787 25.382 1.00 63.31 137 LEU E CA 1
ATOM 8723 C C . LEU E 1 108 ? 46.716 -28.258 26.839 1.00 67.46 137 LEU E C 1
ATOM 8724 O O . LEU E 1 108 ? 46.485 -29.432 27.133 1.00 68.29 137 LEU E O 1
ATOM 8729 N N . THR E 1 109 ? 47.110 -27.345 27.729 1.00 70.60 138 THR E N 1
ATOM 8730 C CA . THR E 1 109 ? 47.471 -27.676 29.121 1.00 71.12 138 THR E CA 1
ATOM 8731 C C . THR E 1 109 ? 46.361 -28.369 29.915 1.00 71.09 138 THR E C 1
ATOM 8732 O O . THR E 1 109 ? 46.644 -29.235 30.737 1.00 69.05 138 THR E O 1
ATOM 8736 N N . THR E 1 110 ? 45.112 -27.984 29.653 1.00 72.06 139 THR E N 1
ATOM 8737 C CA . THR E 1 110 ? 43.923 -28.692 30.141 1.00 73.33 139 THR E CA 1
ATOM 8738 C C . THR E 1 110 ? 43.965 -30.195 29.870 1.00 74.34 139 THR E C 1
ATOM 8739 O O . THR E 1 110 ? 43.489 -30.985 30.677 1.00 74.92 139 THR E O 1
ATOM 8743 N N . GLY E 1 111 ? 44.537 -30.576 28.731 1.00 76.11 140 GLY E N 1
ATOM 8744 C CA . GLY E 1 111 ? 44.535 -31.961 28.272 1.00 74.12 140 GLY E CA 1
ATOM 8745 C C . GLY E 1 111 ? 43.736 -32.099 26.990 1.00 71.34 140 GLY E C 1
ATOM 8746 O O . GLY E 1 111 ? 42.723 -31.417 26.799 1.00 70.86 140 GLY E O 1
ATOM 8747 N N . GLY E 1 112 ? 44.193 -32.981 26.108 1.00 68.60 141 GLY E N 1
ATOM 8748 C CA . GLY E 1 112 ? 43.534 -33.193 24.818 1.00 66.26 141 GLY E CA 1
ATOM 8749 C C . GLY E 1 112 ? 44.100 -32.332 23.701 1.00 63.66 141 GLY E C 1
ATOM 8750 O O . GLY E 1 112 ? 45.100 -31.617 23.883 1.00 62.21 141 GLY E O 1
ATOM 8751 N N . VAL E 1 113 ? 43.455 -32.404 22.539 1.00 61.36 142 VAL E N 1
ATOM 8752 C CA . VAL E 1 113 ? 43.935 -31.702 21.354 1.00 58.23 142 VAL E CA 1
ATOM 8753 C C . VAL E 1 113 ? 43.026 -30.536 20.982 1.00 57.89 142 VAL E C 1
ATOM 8754 O O . VAL E 1 113 ? 41.992 -30.716 20.345 1.00 58.54 142 VAL E O 1
ATOM 8758 N N . GLY E 1 114 ? 43.407 -29.330 21.375 1.00 58.19 143 GLY E N 1
ATOM 8759 C CA . GLY E 1 114 ? 42.815 -28.154 20.759 1.00 60.54 143 GLY E CA 1
ATOM 8760 C C . GLY E 1 114 ? 43.505 -28.049 19.417 1.00 63.27 143 GLY E C 1
ATOM 8761 O O . GLY E 1 114 ? 44.531 -28.691 19.196 1.00 68.57 143 GLY E O 1
ATOM 8762 N N . GLY E 1 115 ? 42.959 -27.268 18.504 1.00 60.75 144 GLY E N 1
ATOM 8763 C CA . GLY E 1 115 ? 43.680 -27.006 17.265 1.00 59.40 144 GLY E CA 1
ATOM 8764 C C . GLY E 1 115 ? 43.502 -25.561 16.868 1.00 57.51 144 GLY E C 1
ATOM 8765 O O . GLY E 1 115 ? 43.159 -24.723 17.702 1.00 60.23 144 GLY E O 1
ATOM 8766 N N . ILE E 1 116 ? 43.734 -25.261 15.597 1.00 52.39 145 ILE E N 1
ATOM 8767 C CA . ILE E 1 116 ? 43.307 -23.985 15.070 1.00 46.84 145 ILE E CA 1
ATOM 8768 C C . ILE E 1 116 ? 41.812 -24.112 14.788 1.00 45.26 145 ILE E C 1
ATOM 8769 O O . ILE E 1 116 ? 41.360 -25.109 14.200 1.00 47.27 145 ILE E O 1
ATOM 8774 N N . ALA E 1 117 ? 41.047 -23.127 15.253 1.00 42.01 146 ALA E N 1
ATOM 8775 C CA . ALA E 1 117 ? 39.599 -23.084 15.045 1.00 40.67 146 ALA E CA 1
ATOM 8776 C C . ALA E 1 117 ? 39.078 -21.694 15.350 1.00 41.72 146 ALA E C 1
ATOM 8777 O O . ALA E 1 117 ? 39.764 -20.903 16.007 1.00 41.66 146 ALA E O 1
ATOM 8779 N N . GLY E 1 118 ? 37.869 -21.404 14.863 1.00 43.43 147 GLY E N 1
ATOM 8780 C CA . GLY E 1 118 ? 37.229 -20.106 15.074 1.00 45.39 147 GLY E CA 1
ATOM 8781 C C . GLY E 1 118 ? 37.086 -19.276 13.801 1.00 45.69 147 GLY E C 1
ATOM 8782 O O . GLY E 1 118 ? 37.003 -19.832 12.703 1.00 45.69 147 GLY E O 1
ATOM 8783 N N . PRO E 1 119 ? 37.046 -17.934 13.944 1.00 45.24 148 PRO E N 1
ATOM 8784 C CA . PRO E 1 119 ? 36.839 -17.033 12.818 1.00 44.99 148 PRO E CA 1
ATOM 8785 C C . PRO E 1 119 ? 37.971 -17.095 11.808 1.00 45.26 148 PRO E C 1
ATOM 8786 O O . PRO E 1 119 ? 39.147 -17.116 12.184 1.00 44.63 148 PRO E O 1
ATOM 8790 N N . GLN E 1 120 ? 37.603 -17.137 10.529 1.00 45.77 149 GLN E N 1
ATOM 8791 C CA . GLN E 1 120 ? 38.585 -17.209 9.439 1.00 44.94 149 GLN E CA 1
ATOM 8792 C C . GLN E 1 120 ? 38.358 -16.113 8.396 1.00 43.55 149 GLN E C 1
ATOM 8793 O O . GLN E 1 120 ? 37.237 -15.627 8.222 1.00 42.64 149 GLN E O 1
ATOM 8799 N N . LEU E 1 121 ? 39.432 -15.735 7.709 1.00 42.05 150 LEU E N 1
ATOM 8800 C CA . LEU E 1 121 ? 39.349 -14.799 6.599 1.00 41.47 150 LEU E CA 1
ATOM 8801 C C . LEU E 1 121 ? 40.422 -15.097 5.540 1.00 42.36 150 LEU E C 1
ATOM 8802 O O . LEU E 1 121 ? 41.620 -14.917 5.764 1.00 43.01 150 LEU E O 1
ATOM 8807 N N . TYR E 1 122 ? 39.981 -15.563 4.380 1.00 42.75 151 TYR E N 1
ATOM 8808 C CA . TYR E 1 122 ? 40.878 -15.795 3.252 1.00 42.51 151 TYR E CA 1
ATOM 8809 C C . TYR E 1 122 ? 40.611 -14.739 2.206 1.00 42.96 151 TYR E C 1
ATOM 8810 O O . TYR E 1 122 ? 39.457 -14.461 1.874 1.00 44.10 151 TYR E O 1
ATOM 8819 N N . PHE E 1 123 ? 41.682 -14.139 1.703 1.00 42.54 152 PHE E N 1
ATOM 8820 C CA . PHE E 1 123 ? 41.571 -13.046 0.754 1.00 42.89 152 PHE E CA 1
ATOM 8821 C C . PHE E 1 123 ? 42.851 -12.901 -0.049 1.00 43.88 152 PHE E C 1
ATOM 8822 O O . PHE E 1 123 ? 43.947 -12.984 0.507 1.00 44.01 152 PHE E O 1
ATOM 8830 N N . TRP E 1 124 ? 42.712 -12.695 -1.357 1.00 44.75 153 TRP E N 1
ATOM 8831 C CA . TRP E 1 124 ? 43.826 -12.211 -2.172 1.00 45.92 153 TRP E CA 1
ATOM 8832 C C . TRP E 1 124 ? 43.354 -11.246 -3.254 1.00 45.47 153 TRP E C 1
ATOM 8833 O O . TRP E 1 124 ? 42.193 -11.286 -3.669 1.00 45.18 153 TRP E O 1
ATOM 8844 N N . ALA E 1 125 ? 44.269 -10.385 -3.694 1.00 45.72 154 ALA E N 1
ATOM 8845 C CA . ALA E 1 125 ? 43.979 -9.356 -4.686 1.00 46.41 154 ALA E CA 1
ATOM 8846 C C . ALA E 1 125 ? 45.204 -9.054 -5.552 1.00 47.35 154 ALA E C 1
ATOM 8847 O O . ALA E 1 125 ? 46.320 -8.913 -5.041 1.00 47.89 154 ALA E O 1
ATOM 8849 N N . VAL E 1 126 ? 44.984 -8.978 -6.862 1.00 47.59 155 VAL E N 1
ATOM 8850 C CA . VAL E 1 126 ? 46.005 -8.506 -7.797 1.00 47.94 155 VAL E CA 1
ATOM 8851 C C . VAL E 1 126 ? 45.481 -7.276 -8.546 1.00 48.28 155 VAL E C 1
ATOM 8852 O O . VAL E 1 126 ? 44.303 -7.230 -8.927 1.00 46.72 155 VAL E O 1
ATOM 8856 N N . GLY E 1 127 ? 46.354 -6.286 -8.741 1.00 49.71 156 GLY E N 1
ATOM 8857 C CA . GLY E 1 127 ? 45.948 -5.001 -9.311 1.00 52.70 156 GLY E CA 1
ATOM 8858 C C . GLY E 1 127 ? 47.071 -4.160 -9.897 1.00 55.23 156 GLY E C 1
ATOM 8859 O O . GLY E 1 127 ? 48.252 -4.430 -9.666 1.00 56.63 156 GLY E O 1
ATOM 8860 N N . GLY E 1 128 ? 46.697 -3.137 -10.665 1.00 56.20 157 GLY E N 1
ATOM 8861 C CA . GLY E 1 128 ? 47.666 -2.210 -11.253 1.00 57.87 157 GLY E CA 1
ATOM 8862 C C . GLY E 1 128 ? 47.885 -1.013 -10.351 1.00 59.36 157 GLY E C 1
ATOM 8863 O O . GLY E 1 128 ? 48.675 -0.115 -10.654 1.00 60.52 157 GLY E O 1
ATOM 8864 N N . GLN E 1 129 ? 47.168 -1.019 -9.236 1.00 60.18 158 GLN E N 1
ATOM 8865 C CA . GLN E 1 129 ? 47.223 0.022 -8.224 1.00 61.09 158 GLN E CA 1
ATOM 8866 C C . GLN E 1 129 ? 46.946 -0.633 -6.861 1.00 61.25 158 GLN E C 1
ATOM 8867 O O . GLN E 1 129 ? 46.527 -1.799 -6.808 1.00 61.24 158 GLN E O 1
ATOM 8873 N N . PRO E 1 130 ? 47.205 0.098 -5.754 1.00 61.23 159 PRO E N 1
ATOM 8874 C CA . PRO E 1 130 ? 46.791 -0.362 -4.433 1.00 60.04 159 PRO E CA 1
ATOM 8875 C C . PRO E 1 130 ? 45.328 -0.802 -4.384 1.00 56.83 159 PRO E C 1
ATOM 8876 O O . PRO E 1 130 ? 44.496 -0.308 -5.150 1.00 57.06 159 PRO E O 1
ATOM 8880 N N . LEU E 1 131 ? 45.035 -1.736 -3.488 1.00 52.79 160 LEU E N 1
ATOM 8881 C CA . LEU E 1 131 ? 43.677 -2.196 -3.273 1.00 50.78 160 LEU E CA 1
ATOM 8882 C C . LEU E 1 131 ? 42.857 -1.115 -2.567 1.00 50.07 160 LEU E C 1
ATOM 8883 O O . LEU E 1 131 ? 43.278 -0.581 -1.546 1.00 49.94 160 LEU E O 1
ATOM 8888 N N . ASP E 1 132 ? 41.689 -0.792 -3.106 1.00 50.57 161 ASP E N 1
ATOM 8889 C CA . ASP E 1 132 ? 40.811 0.168 -2.450 1.00 53.50 161 ASP E CA 1
ATOM 8890 C C . ASP E 1 132 ? 40.012 -0.539 -1.366 1.00 53.45 161 ASP E C 1
ATOM 8891 O O . ASP E 1 132 ? 39.431 -1.604 -1.608 1.00 53.64 161 ASP E O 1
ATOM 8896 N N . VAL E 1 133 ? 39.979 0.061 -0.178 1.00 53.81 162 VAL E N 1
ATOM 8897 C CA . VAL E 1 133 ? 39.250 -0.501 0.973 1.00 53.76 162 VAL E CA 1
ATOM 8898 C C . VAL E 1 133 ? 38.297 0.500 1.623 1.00 55.01 162 VAL E C 1
ATOM 8899 O O . VAL E 1 133 ? 38.373 1.707 1.362 1.00 55.63 162 VAL E O 1
ATOM 8903 N N . LEU E 1 134 ? 37.400 -0.016 2.461 1.00 55.44 163 LEU E N 1
ATOM 8904 C CA . LEU E 1 134 ? 36.447 0.802 3.212 1.00 55.91 163 LEU E CA 1
ATOM 8905 C C . LEU E 1 134 ? 36.611 0.552 4.707 1.00 57.43 163 LEU E C 1
ATOM 8906 O O . LEU E 1 134 ? 36.711 -0.598 5.135 1.00 59.46 163 LEU E O 1
ATOM 8911 N N . GLY E 1 135 ? 36.641 1.628 5.493 1.00 56.58 164 GLY E N 1
ATOM 8912 C CA . GLY E 1 135 ? 36.780 1.536 6.945 1.00 54.32 164 GLY E CA 1
ATOM 8913 C C . GLY E 1 135 ? 35.455 1.330 7.658 1.00 54.45 164 GLY E C 1
ATOM 8914 O O . GLY E 1 135 ? 34.589 2.212 7.648 1.00 54.85 164 GLY E O 1
ATOM 8915 N N . LEU E 1 136 ? 35.295 0.164 8.283 1.00 54.20 165 LEU E N 1
ATOM 8916 C CA . LEU E 1 136 ? 34.079 -0.138 9.046 1.00 54.58 165 LEU E CA 1
ATOM 8917 C C . LEU E 1 136 ? 34.391 -0.733 10.415 1.00 55.72 165 LEU E C 1
ATOM 8918 O O . LEU E 1 136 ? 35.487 -1.254 10.635 1.00 57.37 165 LEU E O 1
ATOM 8923 N N . ALA E 1 137 ? 33.421 -0.648 11.326 1.00 55.33 166 ALA E N 1
ATOM 8924 C CA . ALA E 1 137 ? 33.566 -1.195 12.676 1.00 55.32 166 ALA E CA 1
ATOM 8925 C C . ALA E 1 137 ? 32.607 -2.356 12.888 1.00 54.46 166 ALA E C 1
ATOM 8926 O O . ALA E 1 137 ? 31.454 -2.268 12.469 1.00 53.88 166 ALA E O 1
ATOM 8928 N N . PRO E 1 138 ? 33.079 -3.446 13.540 1.00 54.36 167 PRO E N 1
ATOM 8929 C CA . PRO E 1 138 ? 32.246 -4.628 13.811 1.00 54.69 167 PRO E CA 1
ATOM 8930 C C . PRO E 1 138 ? 31.088 -4.292 14.729 1.00 56.77 167 PRO E C 1
ATOM 8931 O O . PRO E 1 138 ? 29.980 -4.817 14.564 1.00 57.89 167 PRO E O 1
ATOM 8935 N N . THR E 1 139 ? 31.363 -3.404 15.679 1.00 58.65 168 THR E N 1
ATOM 8936 C CA . THR E 1 139 ? 30.432 -3.047 16.738 1.00 59.94 168 THR E CA 1
ATOM 8937 C C . THR E 1 139 ? 30.430 -1.519 16.957 1.00 58.68 168 THR E C 1
ATOM 8938 O O . THR E 1 139 ? 31.159 -0.793 16.273 1.00 57.11 168 THR E O 1
ATOM 8942 N N . GLU E 1 140 ? 29.620 -1.031 17.897 1.00 59.45 169 GLU E N 1
ATOM 8943 C CA . GLU E 1 140 ? 29.561 0.414 18.187 1.00 60.57 169 GLU E CA 1
ATOM 8944 C C . GLU E 1 140 ? 30.735 0.973 19.005 1.00 60.81 169 GLU E C 1
ATOM 8945 O O . GLU E 1 140 ? 30.842 2.185 19.175 1.00 60.54 169 GLU E O 1
ATOM 8951 N N . LYS E 1 141 ? 31.625 0.104 19.482 1.00 61.87 170 LYS E N 1
ATOM 8952 C CA . LYS E 1 141 ? 32.739 0.553 20.325 1.00 63.54 170 LYS E CA 1
ATOM 8953 C C . LYS E 1 141 ? 34.151 0.085 19.916 1.00 63.07 170 LYS E C 1
ATOM 8954 O O . LYS E 1 141 ? 35.132 0.415 20.588 1.00 65.39 170 LYS E O 1
ATOM 8960 N N . TYR E 1 142 ? 34.263 -0.658 18.816 1.00 60.45 171 TYR E N 1
ATOM 8961 C CA . TYR E 1 142 ? 35.574 -1.143 18.363 1.00 57.44 171 TYR E CA 1
ATOM 8962 C C . TYR E 1 142 ? 36.402 -0.029 17.726 1.00 57.09 171 TYR E C 1
ATOM 8963 O O . TYR E 1 142 ? 35.969 0.600 16.766 1.00 56.93 171 TYR E O 1
ATOM 8972 N N . LYS E 1 143 ? 37.594 0.199 18.265 1.00 57.45 172 LYS E N 1
ATOM 8973 C CA . LYS E 1 143 ? 38.487 1.244 17.775 1.00 58.22 172 LYS E CA 1
ATOM 8974 C C . LYS E 1 143 ? 39.665 0.661 17.012 1.00 56.13 172 LYS E C 1
ATOM 8975 O O . LYS E 1 143 ? 40.140 1.237 16.025 1.00 54.20 172 LYS E O 1
ATOM 8981 N N . GLY E 1 144 ? 40.143 -0.483 17.486 1.00 56.93 173 GLY E N 1
ATOM 8982 C CA . GLY E 1 144 ? 41.355 -1.095 16.954 1.00 61.00 173 GLY E CA 1
ATOM 8983 C C . GLY E 1 144 ? 42.539 -0.757 17.835 1.00 65.56 173 GLY E C 1
ATOM 8984 O O . GLY E 1 144 ? 42.394 0.010 18.793 1.00 67.71 173 GLY E O 1
ATOM 8985 N N . PRO E 1 145 ? 43.719 -1.325 17.528 1.00 68.12 174 PRO E N 1
ATOM 8986 C CA . PRO E 1 145 ? 44.903 -1.042 18.325 1.00 71.16 174 PRO E CA 1
ATOM 8987 C C . PRO E 1 145 ? 45.163 0.449 18.403 1.00 74.92 174 PRO E C 1
ATOM 8988 O O . PRO E 1 145 ? 45.080 1.143 17.391 1.00 78.66 174 PRO E O 1
ATOM 8992 N N . ALA E 1 146 ? 45.459 0.936 19.603 1.00 75.54 175 ALA E N 1
ATOM 8993 C CA . ALA E 1 146 ? 45.850 2.326 19.786 1.00 74.75 175 ALA E CA 1
ATOM 8994 C C . ALA E 1 146 ? 47.324 2.517 19.419 1.00 75.25 175 ALA E C 1
ATOM 8995 O O . ALA E 1 146 ? 47.907 3.565 19.699 1.00 73.26 175 ALA E O 1
ATOM 8997 N N . GLN E 1 147 ? 47.911 1.518 18.761 1.00 78.46 176 GLN E N 1
ATOM 8998 C CA . GLN E 1 147 ? 49.351 1.501 18.550 1.00 82.28 176 GLN E CA 1
ATOM 8999 C C . GLN E 1 147 ? 49.842 1.602 17.096 1.00 81.96 176 GLN E C 1
ATOM 9000 O O . GLN E 1 147 ? 50.219 2.684 16.652 1.00 84.82 176 GLN E O 1
ATOM 9006 N N . TYR E 1 148 ? 49.841 0.491 16.364 1.00 78.24 177 TYR E N 1
ATOM 9007 C CA . TYR E 1 148 ? 50.633 0.380 15.124 1.00 74.10 177 TYR E CA 1
ATOM 9008 C C . TYR E 1 148 ? 49.816 0.546 13.853 1.00 71.04 177 TYR E C 1
ATOM 9009 O O . TYR E 1 148 ? 50.337 0.940 12.804 1.00 69.57 177 TYR E O 1
ATOM 9018 N N . THR E 1 149 ? 48.535 0.234 13.964 1.00 68.29 178 THR E N 1
ATOM 9019 C CA . THR E 1 149 ? 47.673 0.131 12.813 1.00 65.31 178 THR E CA 1
ATOM 9020 C C . THR E 1 149 ? 47.062 1.478 12.440 1.00 63.90 178 THR E C 1
ATOM 9021 O O . THR E 1 149 ? 46.908 2.363 13.284 1.00 64.53 178 THR E O 1
ATOM 9025 N N . VAL E 1 150 ? 46.731 1.619 11.160 1.00 61.74 179 VAL E N 1
ATOM 9026 C CA . VAL E 1 150 ? 45.922 2.733 10.682 1.00 58.54 179 VAL E CA 1
ATOM 9027 C C . VAL E 1 150 ? 44.468 2.371 10.953 1.00 59.98 179 VAL E C 1
ATOM 9028 O O . VAL E 1 150 ? 43.896 1.507 10.285 1.00 61.04 179 VAL E O 1
ATOM 9032 N N . ASN E 1 151 ? 43.884 2.996 11.962 1.00 61.21 180 ASN E N 1
ATOM 9033 C CA . ASN E 1 151 ? 42.485 2.760 12.245 1.00 64.04 180 ASN E CA 1
ATOM 9034 C C . ASN E 1 151 ? 41.643 3.670 11.367 1.00 64.19 180 ASN E C 1
ATOM 9035 O O . ASN E 1 151 ? 42.123 4.717 10.939 1.00 64.95 180 ASN E O 1
ATOM 9040 N N . PRO E 1 152 ? 40.395 3.259 11.069 1.00 64.01 181 PRO E N 1
ATOM 9041 C CA . PRO E 1 152 ? 39.415 4.108 10.373 1.00 65.22 181 PRO E CA 1
ATOM 9042 C C . PRO E 1 152 ? 39.225 5.499 11.004 1.00 68.18 181 PRO E C 1
ATOM 9043 O O . PRO E 1 152 ? 38.983 6.473 10.285 1.00 66.90 181 PRO E O 1
ATOM 9047 N N . LYS E 1 153 ? 39.324 5.566 12.333 1.00 72.73 182 LYS E N 1
ATOM 9048 C CA . LYS E 1 153 ? 39.318 6.824 13.093 1.00 76.41 182 LYS E CA 1
ATOM 9049 C C . LYS E 1 153 ? 40.295 6.670 14.259 1.00 80.85 182 LYS E C 1
ATOM 9050 O O . LYS E 1 153 ? 40.073 5.844 15.151 1.00 84.99 182 LYS E O 1
ATOM 9056 N N . THR E 1 154 ? 41.367 7.465 14.246 1.00 80.46 183 THR E N 1
ATOM 9057 C CA . THR E 1 154 ? 42.564 7.156 15.052 1.00 80.14 183 THR E CA 1
ATOM 9058 C C . THR E 1 154 ? 42.394 7.084 16.575 1.00 79.98 183 THR E C 1
ATOM 9059 O O . THR E 1 154 ? 43.235 6.492 17.250 1.00 79.91 183 THR E O 1
ATOM 9063 N N . ASN E 1 155 ? 41.316 7.642 17.116 1.00 79.75 184 ASN E N 1
ATOM 9064 C CA . ASN E 1 155 ? 40.967 7.312 18.499 1.00 79.96 184 ASN E CA 1
ATOM 9065 C C . ASN E 1 155 ? 39.467 7.217 18.760 1.00 79.83 184 ASN E C 1
ATOM 9066 O O . ASN E 1 155 ? 39.012 7.272 19.903 1.00 79.91 184 ASN E O 1
ATOM 9071 N N . GLY E 1 156 ? 38.704 7.051 17.689 1.00 80.53 185 GLY E N 1
ATOM 9072 C CA . GLY E 1 156 ? 37.258 6.917 17.796 1.00 77.81 185 GLY E CA 1
ATOM 9073 C C . GLY E 1 156 ? 36.729 5.703 17.059 1.00 73.60 185 GLY E C 1
ATOM 9074 O O . GLY E 1 156 ? 37.474 4.764 16.761 1.00 72.19 185 GLY E O 1
ATOM 9075 N N . THR E 1 157 ? 35.431 5.722 16.781 1.00 70.14 186 THR E N 1
ATOM 9076 C CA . THR E 1 157 ? 34.799 4.670 16.005 1.00 67.44 186 THR E CA 1
ATOM 9077 C C . THR E 1 157 ? 34.129 5.252 14.766 1.00 67.83 186 THR E C 1
ATOM 9078 O O . THR E 1 157 ? 33.607 6.374 14.793 1.00 69.75 186 THR E O 1
ATOM 9082 N N . VAL E 1 158 ? 34.167 4.476 13.684 1.00 65.35 187 VAL E N 1
ATOM 9083 C CA . VAL E 1 158 ? 33.409 4.758 12.467 1.00 60.57 187 VAL E CA 1
ATOM 9084 C C . VAL E 1 158 ? 32.132 3.899 12.487 1.00 59.98 187 VAL E C 1
ATOM 9085 O O . VAL E 1 158 ? 32.037 2.975 13.299 1.00 59.57 187 VAL E O 1
ATOM 9089 N N . PRO E 1 159 ? 31.139 4.205 11.621 1.00 59.66 188 PRO E N 1
ATOM 9090 C CA . PRO E 1 159 ? 29.876 3.449 11.718 1.00 59.77 188 PRO E CA 1
ATOM 9091 C C . PRO E 1 159 ? 30.041 1.968 11.373 1.00 60.07 188 PRO E C 1
ATOM 9092 O O . PRO E 1 159 ? 31.051 1.574 10.771 1.00 60.28 188 PRO E O 1
ATOM 9096 N N . HIS E 1 160 ? 29.063 1.160 11.773 1.00 59.63 189 HIS E N 1
ATOM 9097 C CA . HIS E 1 160 ? 29.083 -0.280 11.500 1.00 58.78 189 HIS E CA 1
ATOM 9098 C C . HIS E 1 160 ? 28.194 -0.589 10.297 1.00 57.40 189 HIS E C 1
ATOM 9099 O O . HIS E 1 160 ? 27.484 -1.594 10.263 1.00 56.70 189 HIS E O 1
ATOM 9106 N N . VAL E 1 161 ? 28.283 0.288 9.301 1.00 55.65 190 VAL E N 1
ATOM 9107 C CA . VAL E 1 161 ? 27.364 0.367 8.179 1.00 53.52 190 VAL E CA 1
ATOM 9108 C C . VAL E 1 161 ? 28.015 1.311 7.155 1.00 56.19 190 VAL E C 1
ATOM 9109 O O . VAL E 1 161 ? 28.843 2.149 7.526 1.00 58.21 190 VAL E O 1
ATOM 9113 N N . TYR E 1 162 ? 27.662 1.168 5.874 1.00 56.84 191 TYR E N 1
ATOM 9114 C CA . TYR E 1 162 ? 28.184 2.075 4.845 1.00 56.99 191 TYR E CA 1
ATOM 9115 C C . TYR E 1 162 ? 27.602 3.490 4.960 1.00 59.70 191 TYR E C 1
ATOM 9116 O O . TYR E 1 162 ? 26.379 3.684 4.961 1.00 59.45 191 TYR E O 1
ATOM 9125 N N . SER E 1 163 ? 28.500 4.469 5.051 1.00 62.61 192 SER E N 1
ATOM 9126 C CA . SER E 1 163 ? 28.129 5.885 5.041 1.00 65.51 192 SER E CA 1
ATOM 9127 C C . SER E 1 163 ? 28.946 6.633 3.994 1.00 66.54 192 SER E C 1
ATOM 9128 O O . SER E 1 163 ? 30.180 6.584 4.005 1.00 65.50 192 SER E O 1
ATOM 9131 N N . SER E 1 164 ? 28.249 7.321 3.093 1.00 68.32 193 SER E N 1
ATOM 9132 C CA . SER E 1 164 ? 28.886 8.116 2.043 1.00 69.39 193 SER E CA 1
ATOM 9133 C C . SER E 1 164 ? 29.815 9.180 2.643 1.00 69.58 193 SER E C 1
ATOM 9134 O O . SER E 1 164 ? 30.914 9.421 2.130 1.00 68.59 193 SER E O 1
ATOM 9137 N N . SER E 1 165 ? 29.365 9.786 3.744 1.00 70.43 194 SER E N 1
ATOM 9138 C CA . SER E 1 165 ? 30.095 10.852 4.435 1.00 70.71 194 SER E CA 1
ATOM 9139 C C . SER E 1 165 ? 31.129 10.368 5.456 1.00 71.41 194 SER E C 1
ATOM 9140 O O . SER E 1 165 ? 32.217 10.938 5.548 1.00 72.40 194 SER E O 1
ATOM 9143 N N . GLU E 1 166 ? 30.800 9.318 6.208 1.00 70.94 195 GLU E N 1
ATOM 9144 C CA . GLU E 1 166 ? 31.629 8.907 7.352 1.00 69.65 195 GLU E CA 1
ATOM 9145 C C . GLU E 1 166 ? 32.473 7.628 7.189 1.00 65.71 195 GLU E C 1
ATOM 9146 O O . GLU E 1 166 ? 33.390 7.400 7.976 1.00 64.32 195 GLU E O 1
ATOM 9152 N N . THR E 1 167 ? 32.168 6.796 6.193 1.00 62.40 196 THR E N 1
ATOM 9153 C CA . THR E 1 167 ? 32.966 5.595 5.940 1.00 58.88 196 THR E CA 1
ATOM 9154 C C . THR E 1 167 ? 34.250 5.963 5.194 1.00 56.60 196 THR E C 1
ATOM 9155 O O . THR E 1 167 ? 34.203 6.310 4.014 1.00 56.34 196 THR E O 1
ATOM 9159 N N . PRO E 1 168 ? 35.404 5.883 5.878 1.00 55.43 197 PRO E N 1
ATOM 9160 C CA . PRO E 1 168 ? 36.692 6.275 5.298 1.00 54.84 197 PRO E CA 1
ATOM 9161 C C . PRO E 1 168 ? 37.063 5.402 4.106 1.00 55.28 197 PRO E C 1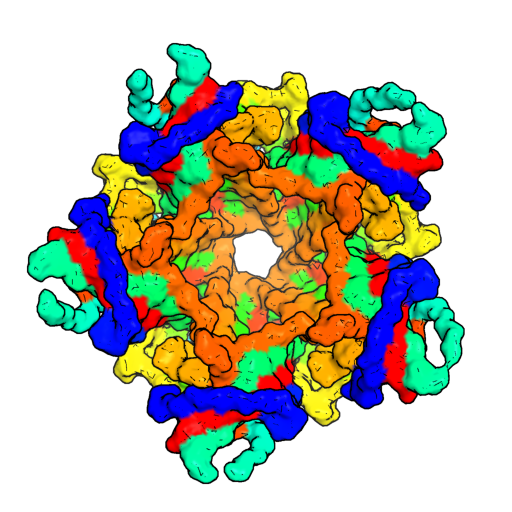
ATOM 9162 O O . PRO E 1 168 ? 36.820 4.197 4.114 1.00 56.80 197 PRO E O 1
ATOM 9166 N N . LYS E 1 169 ? 37.643 6.016 3.087 1.00 55.07 198 LYS E N 1
ATOM 9167 C CA . LYS E 1 169 ? 38.054 5.297 1.890 1.00 55.94 198 LYS E CA 1
ATOM 9168 C C . LYS E 1 169 ? 39.566 5.415 1.734 1.00 55.84 198 LYS E C 1
ATOM 9169 O O . LYS E 1 169 ? 40.086 6.494 1.449 1.00 58.26 198 LYS E O 1
ATOM 9175 N N . ALA E 1 170 ? 40.266 4.306 1.946 1.00 54.84 199 ALA E N 1
ATOM 9176 C CA . ALA E 1 170 ? 41.721 4.307 1.893 1.00 55.31 199 ALA E CA 1
ATOM 9177 C C . ALA E 1 170 ? 42.237 3.318 0.859 1.00 55.47 199 ALA E C 1
ATOM 9178 O O . ALA E 1 170 ? 41.465 2.539 0.291 1.00 56.01 199 ALA E O 1
ATOM 9180 N N . ARG E 1 171 ? 43.543 3.370 0.611 1.00 55.62 200 ARG E N 1
ATOM 9181 C CA . ARG E 1 171 ? 44.214 2.424 -0.269 1.00 57.71 200 ARG E CA 1
ATOM 9182 C C . ARG E 1 171 ? 45.380 1.767 0.485 1.00 56.96 200 ARG E C 1
ATOM 9183 O O . ARG E 1 171 ? 46.219 2.453 1.090 1.00 59.09 200 ARG E O 1
ATOM 9191 N N . VAL E 1 172 ? 45.413 0.436 0.444 1.00 54.41 201 VAL E N 1
ATOM 9192 C CA . VAL E 1 172 ? 46.420 -0.363 1.141 1.00 52.49 201 VAL E CA 1
ATOM 9193 C C . VAL E 1 172 ? 47.817 -0.132 0.548 1.00 55.89 201 VAL E C 1
ATOM 9194 O O . VAL E 1 172 ? 48.253 -0.860 -0.347 1.00 57.99 201 VAL E O 1
ATOM 9198 N N . THR E 1 173 ? 48.502 0.894 1.063 1.00 58.12 202 THR E N 1
ATOM 9199 C CA . THR E 1 173 ? 49.827 1.314 0.571 1.00 59.16 202 THR E CA 1
ATOM 9200 C C . THR E 1 173 ? 50.959 0.830 1.463 1.00 61.23 202 THR E C 1
ATOM 9201 O O . THR E 1 173 ? 52.129 0.896 1.083 1.00 60.89 202 THR E O 1
ATOM 9205 N N . ASN E 1 174 ? 50.590 0.344 2.649 1.00 63.98 203 ASN E N 1
ATOM 9206 C CA . ASN E 1 174 ? 51.531 -0.179 3.649 1.00 66.41 203 ASN E CA 1
ATOM 9207 C C . ASN E 1 174 ? 50.973 -1.422 4.339 1.00 67.20 203 ASN E C 1
ATOM 9208 O O . ASN E 1 174 ? 49.833 -1.820 4.089 1.00 69.28 203 ASN E O 1
ATOM 9213 N N . GLU E 1 175 ? 51.765 -2.009 5.230 1.00 65.38 204 GLU E N 1
ATOM 9214 C CA . GLU E 1 175 ? 51.357 -3.224 5.930 1.00 62.61 204 GLU E CA 1
ATOM 9215 C C . GLU E 1 175 ? 50.709 -2.945 7.298 1.00 61.01 204 GLU E C 1
ATOM 9216 O O . GLU E 1 175 ? 50.815 -3.752 8.221 1.00 58.57 204 GLU E O 1
ATOM 9222 N N . LYS E 1 176 ? 50.013 -1.815 7.405 1.00 61.13 205 LYS E N 1
ATOM 9223 C CA . LYS E 1 176 ? 49.439 -1.365 8.677 1.00 61.55 205 LYS E CA 1
ATOM 9224 C C . LYS E 1 176 ? 47.907 -1.419 8.711 1.00 60.71 205 LYS E C 1
ATOM 9225 O O . LYS E 1 176 ? 47.287 -0.765 9.552 1.00 59.41 205 LYS E O 1
ATOM 9231 N N . TYR E 1 177 ? 47.300 -2.189 7.805 1.00 60.65 206 TYR E N 1
ATOM 9232 C CA . TYR E 1 177 ? 45.834 -2.254 7.699 1.00 59.09 206 TYR E CA 1
ATOM 9233 C C . TYR E 1 177 ? 45.223 -3.543 8.265 1.00 58.99 206 TYR E C 1
ATOM 9234 O O . TYR E 1 177 ? 45.391 -4.632 7.710 1.00 58.57 206 TYR E O 1
ATOM 9243 N N . SER E 1 178 ? 44.518 -3.406 9.380 1.00 59.40 207 SER E N 1
ATOM 9244 C CA . SER E 1 178 ? 43.969 -4.552 10.091 1.00 59.85 207 SER E CA 1
ATOM 9245 C C . SER E 1 178 ? 42.753 -5.110 9.362 1.00 57.86 207 SER E C 1
ATOM 9246 O O . SER E 1 178 ? 41.797 -4.381 9.081 1.00 58.14 207 SER E O 1
ATOM 9249 N N . ILE E 1 179 ? 42.802 -6.409 9.069 1.00 54.02 208 ILE E N 1
ATOM 9250 C CA . ILE E 1 179 ? 41.689 -7.129 8.442 1.00 49.07 208 ILE E CA 1
ATOM 9251 C C . ILE E 1 179 ? 40.430 -7.096 9.294 1.00 49.89 208 ILE E C 1
ATOM 9252 O O . ILE E 1 179 ? 39.366 -7.489 8.827 1.00 51.10 208 ILE E O 1
ATOM 9257 N N . GLU E 1 180 ? 40.563 -6.627 10.535 1.00 50.11 209 GLU E N 1
ATOM 9258 C CA . GLU E 1 180 ? 39.440 -6.554 11.476 1.00 50.26 209 GLU E CA 1
ATOM 9259 C C . GLU E 1 180 ? 38.625 -5.267 11.370 1.00 50.57 209 GLU E C 1
ATOM 9260 O O . GLU E 1 180 ? 37.568 -5.153 11.994 1.00 50.89 209 GLU E O 1
ATOM 9266 N N . SER E 1 181 ? 39.105 -4.306 10.581 1.00 51.34 210 SER E N 1
ATOM 9267 C CA . SER E 1 181 ? 38.314 -3.096 10.297 1.00 53.63 210 SER E CA 1
ATOM 9268 C C . SER E 1 181 ? 38.423 -2.527 8.852 1.00 54.01 210 SER E C 1
ATOM 9269 O O . SER E 1 181 ? 37.881 -1.456 8.558 1.00 53.83 210 SER E O 1
ATOM 9272 N N . TRP E 1 182 ? 39.082 -3.255 7.954 1.00 54.98 211 TRP E N 1
ATOM 9273 C CA . TRP E 1 182 ? 39.149 -2.850 6.544 1.00 56.60 211 TRP E CA 1
ATOM 9274 C C . TRP E 1 182 ? 38.650 -3.925 5.560 1.00 55.94 211 TRP E C 1
ATOM 9275 O O . TRP E 1 182 ? 39.175 -5.043 5.512 1.00 55.24 211 TRP E O 1
ATOM 9286 N N . VAL E 1 183 ? 37.638 -3.553 4.778 1.00 55.44 212 VAL E N 1
ATOM 9287 C CA . VAL E 1 183 ? 36.996 -4.429 3.792 1.00 54.26 212 VAL E CA 1
ATOM 9288 C C . VAL E 1 183 ? 37.312 -3.938 2.385 1.00 54.59 212 VAL E C 1
ATOM 9289 O O . VAL E 1 183 ? 37.408 -2.730 2.159 1.00 56.34 212 VAL E O 1
ATOM 9293 N N . ALA E 1 184 ? 37.452 -4.872 1.443 1.00 53.35 213 ALA E N 1
ATOM 9294 C CA . ALA E 1 184 ? 37.641 -4.517 0.033 1.00 51.81 213 ALA E CA 1
ATOM 9295 C C . ALA E 1 184 ? 36.416 -3.790 -0.514 1.00 51.70 213 ALA E C 1
ATOM 9296 O O . ALA E 1 184 ? 35.276 -4.185 -0.247 1.00 50.29 213 ALA E O 1
ATOM 9298 N N . ASP E 1 185 ? 36.678 -2.723 -1.265 1.00 52.07 214 ASP E N 1
ATOM 9299 C CA . ASP E 1 185 ? 35.641 -1.881 -1.841 1.00 52.30 214 ASP E CA 1
ATOM 9300 C C . ASP E 1 185 ? 35.132 -2.450 -3.175 1.00 50.99 214 ASP E C 1
ATOM 9301 O O . ASP E 1 185 ? 35.852 -2.431 -4.174 1.00 51.25 214 ASP E O 1
ATOM 9306 N N . PRO E 1 186 ? 33.879 -2.943 -3.196 1.00 49.57 215 PRO E N 1
ATOM 9307 C CA . PRO E 1 186 ? 33.291 -3.539 -4.395 1.00 50.32 215 PRO E CA 1
ATOM 9308 C C . PRO E 1 186 ? 32.884 -2.500 -5.457 1.00 53.69 215 PRO E C 1
ATOM 9309 O O . PRO E 1 186 ? 32.483 -2.859 -6.571 1.00 56.19 215 PRO E O 1
ATOM 9313 N N . SER E 1 187 ? 32.996 -1.223 -5.110 1.00 55.89 216 SER E N 1
ATOM 9314 C CA . SER E 1 187 ? 32.594 -0.147 -6.000 1.00 57.72 216 SER E CA 1
ATOM 9315 C C . SER E 1 187 ? 33.794 0.590 -6.587 1.00 59.57 216 SER E C 1
ATOM 9316 O O . SER E 1 187 ? 33.627 1.628 -7.229 1.00 61.55 216 SER E O 1
ATOM 9319 N N . ARG E 1 188 ? 34.999 0.067 -6.372 1.00 59.14 217 ARG E N 1
ATOM 9320 C CA . ARG E 1 188 ? 36.187 0.780 -6.819 1.00 60.09 217 ARG E CA 1
ATOM 9321 C C . ARG E 1 188 ? 37.258 -0.026 -7.523 1.00 61.76 217 ARG E C 1
ATOM 9322 O O . ARG E 1 188 ? 38.016 0.539 -8.312 1.00 68.98 217 ARG E O 1
ATOM 9330 N N . ASN E 1 189 ? 37.345 -1.320 -7.263 1.00 58.24 218 ASN E N 1
ATOM 9331 C CA . ASN E 1 189 ? 38.552 -2.030 -7.673 1.00 58.93 218 ASN E CA 1
ATOM 9332 C C . ASN E 1 189 ? 38.627 -2.442 -9.150 1.00 61.82 218 ASN E C 1
ATOM 9333 O O . ASN E 1 189 ? 38.626 -3.633 -9.481 1.00 64.19 218 ASN E O 1
ATOM 9338 N N . ASP E 1 190 ? 38.703 -1.433 -10.021 1.00 63.53 219 ASP E N 1
ATOM 9339 C CA . ASP E 1 190 ? 38.976 -1.603 -11.445 1.00 65.95 219 ASP E CA 1
ATOM 9340 C C . ASP E 1 190 ? 40.383 -2.115 -11.614 1.00 62.48 219 ASP E C 1
ATOM 9341 O O . ASP E 1 190 ? 41.186 -1.994 -10.699 1.00 62.98 219 ASP E O 1
ATOM 9346 N N . ASN E 1 191 ? 40.686 -2.668 -12.788 1.00 58.79 220 ASN E N 1
ATOM 9347 C CA . ASN E 1 191 ? 42.027 -3.171 -13.094 1.00 55.79 220 ASN E CA 1
ATOM 9348 C C . ASN E 1 191 ? 42.580 -4.025 -11.926 1.00 55.35 220 ASN E C 1
ATOM 9349 O O . ASN E 1 191 ? 43.769 -3.979 -11.585 1.00 56.60 220 ASN E O 1
ATOM 9354 N N . CYS E 1 192 ? 41.686 -4.798 -11.316 1.00 54.12 221 CYS E N 1
ATOM 9355 C CA . CYS E 1 192 ? 41.992 -5.588 -10.135 1.00 53.22 221 CYS E CA 1
ATOM 9356 C C . CYS E 1 192 ? 41.037 -6.762 -10.061 1.00 53.15 221 CYS E C 1
ATOM 9357 O O . CYS E 1 192 ? 39.841 -6.596 -10.295 1.00 53.77 221 CYS E O 1
ATOM 9360 N N . ARG E 1 193 ? 41.561 -7.944 -9.748 1.00 53.70 222 ARG E N 1
ATOM 9361 C CA . ARG E 1 193 ? 40.712 -9.087 -9.427 1.00 56.04 222 ARG E CA 1
ATOM 9362 C C . ARG E 1 193 ? 40.937 -9.432 -7.956 1.00 54.93 222 ARG E C 1
ATOM 9363 O O . ARG E 1 193 ? 42.079 -9.617 -7.529 1.00 55.37 222 ARG E O 1
ATOM 9371 N N . TYR E 1 194 ? 39.861 -9.482 -7.174 1.00 52.26 223 TYR E N 1
ATOM 9372 C CA . TYR E 1 194 ? 39.970 -9.906 -5.776 1.00 48.98 223 TYR E CA 1
ATOM 9373 C C . TYR E 1 194 ? 38.921 -10.943 -5.369 1.00 50.56 223 TYR E C 1
ATOM 9374 O O . TYR E 1 194 ? 37.893 -11.107 -6.031 1.00 50.72 223 TYR E O 1
ATOM 9383 N N . PHE E 1 195 ? 39.188 -11.604 -4.242 1.00 52.42 224 PHE E N 1
ATOM 9384 C CA . PHE E 1 195 ? 38.507 -12.829 -3.860 1.00 54.39 224 PHE E CA 1
ATOM 9385 C C . PHE E 1 195 ? 38.612 -13.020 -2.353 1.00 50.44 224 PHE E C 1
ATOM 9386 O O . PHE E 1 195 ? 39.715 -12.991 -1.808 1.00 49.29 224 PHE E O 1
ATOM 9394 N N . GLY E 1 196 ? 37.477 -13.217 -1.684 1.00 48.08 225 GLY E N 1
ATOM 9395 C CA . GLY E 1 196 ? 37.462 -13.399 -0.234 1.00 46.53 225 GLY E CA 1
ATOM 9396 C C . GLY E 1 196 ? 36.394 -14.333 0.312 1.00 46.04 225 GLY E C 1
ATOM 9397 O O . GLY E 1 196 ? 35.281 -14.398 -0.207 1.00 47.13 225 GLY E O 1
ATOM 9398 N N . ARG E 1 197 ? 36.742 -15.061 1.368 1.00 44.78 226 ARG E N 1
ATOM 9399 C CA . ARG E 1 197 ? 35.772 -15.845 2.142 1.00 44.14 226 ARG E CA 1
ATOM 9400 C C . ARG E 1 197 ? 35.984 -15.596 3.635 1.00 42.59 226 ARG E C 1
ATOM 9401 O O . ARG E 1 197 ? 37.129 -15.594 4.096 1.00 41.52 226 ARG E O 1
ATOM 9409 N N . MET E 1 198 ? 34.901 -15.368 4.383 1.00 42.18 227 MET E N 1
ATOM 9410 C CA . MET E 1 198 ? 35.004 -15.272 5.846 1.00 44.03 227 MET E CA 1
ATOM 9411 C C . MET E 1 198 ? 34.125 -16.287 6.552 1.00 45.09 227 MET E C 1
ATOM 9412 O O . MET E 1 198 ? 33.102 -16.716 5.998 1.00 45.21 227 MET E O 1
ATOM 9417 N N . VAL E 1 199 ? 34.547 -16.674 7.763 1.00 45.69 228 VAL E N 1
ATOM 9418 C CA . VAL E 1 199 ? 33.836 -17.669 8.582 1.00 45.82 228 VAL E CA 1
ATOM 9419 C C . VAL E 1 199 ? 33.503 -17.123 9.975 1.00 48.49 228 VAL E C 1
ATOM 9420 O O . VAL E 1 199 ? 34.289 -16.380 10.559 1.00 47.84 228 VAL E O 1
ATOM 9424 N N . GLY E 1 200 ? 32.333 -17.505 10.490 1.00 52.21 229 GLY E N 1
ATOM 9425 C CA . GLY E 1 200 ? 31.923 -17.212 11.868 1.00 55.38 229 GLY E CA 1
ATOM 9426 C C . GLY E 1 200 ? 32.745 -17.964 12.905 1.00 58.28 229 GLY E C 1
ATOM 9427 O O . GLY E 1 200 ? 33.747 -18.607 12.568 1.00 59.33 229 GLY E O 1
ATOM 9428 N N . GLY E 1 201 ? 32.319 -17.912 14.166 1.00 59.30 230 GLY E N 1
ATOM 9429 C CA . GLY E 1 201 ? 33.238 -18.249 15.250 1.00 62.90 230 GLY E CA 1
ATOM 9430 C C . GLY E 1 201 ? 32.841 -19.212 16.349 1.00 65.24 230 GLY E C 1
ATOM 9431 O O . GLY E 1 201 ? 33.297 -19.068 17.491 1.00 67.84 230 GLY E O 1
ATOM 9432 N N . ALA E 1 202 ? 32.020 -20.205 16.027 1.00 63.52 231 ALA E N 1
ATOM 9433 C CA . ALA E 1 202 ? 31.739 -21.258 17.005 1.00 61.52 231 ALA E CA 1
ATOM 9434 C C . ALA E 1 202 ? 32.808 -22.356 16.932 1.00 59.92 231 ALA E C 1
ATOM 9435 O O . ALA E 1 202 ? 32.498 -23.540 16.752 1.00 61.36 231 ALA E O 1
ATOM 9437 N N . ALA E 1 203 ? 34.069 -21.938 17.073 1.00 56.06 232 ALA E N 1
ATOM 9438 C CA . ALA E 1 203 ? 35.228 -22.827 17.002 1.00 52.87 232 ALA E CA 1
ATOM 9439 C C . ALA E 1 203 ? 35.123 -23.907 15.903 1.00 51.32 232 ALA E C 1
ATOM 9440 O O . ALA E 1 203 ? 35.107 -25.107 16.194 1.00 50.88 232 ALA E O 1
ATOM 9442 N N . THR E 1 204 ? 35.041 -23.471 14.648 1.00 49.95 233 THR E N 1
ATOM 9443 C CA . THR E 1 204 ? 35.070 -24.383 13.496 1.00 48.29 233 THR E CA 1
ATOM 9444 C C . THR E 1 204 ? 36.463 -24.425 12.878 1.00 45.43 233 THR E C 1
ATOM 9445 O O . THR E 1 204 ? 37.160 -23.412 12.853 1.00 45.21 233 THR E O 1
ATOM 9449 N N . PRO E 1 205 ? 36.875 -25.601 12.376 1.00 43.55 234 PRO E N 1
ATOM 9450 C CA . PRO E 1 205 ? 38.232 -25.789 11.841 1.00 42.80 234 PRO E CA 1
ATOM 9451 C C . PRO E 1 205 ? 38.421 -25.192 10.455 1.00 43.39 234 PRO E C 1
ATOM 9452 O O . PRO E 1 205 ? 37.502 -25.235 9.640 1.00 46.05 234 PRO E O 1
ATOM 9456 N N . PRO E 1 206 ? 39.606 -24.635 10.183 1.00 42.19 235 PRO E N 1
ATOM 9457 C CA . PRO E 1 206 ? 39.946 -24.294 8.815 1.00 41.12 235 PRO E CA 1
ATOM 9458 C C . PRO E 1 206 ? 40.143 -25.552 7.971 1.00 40.41 235 PRO E C 1
ATOM 9459 O O . PRO E 1 206 ? 40.736 -26.527 8.438 1.00 39.90 235 PRO E O 1
ATOM 9463 N N . VAL E 1 207 ? 39.620 -25.532 6.748 1.00 39.37 236 VAL E N 1
ATOM 9464 C CA . VAL E 1 207 ? 39.882 -26.579 5.759 1.00 36.95 236 VAL E CA 1
ATOM 9465 C C . VAL E 1 207 ? 40.674 -25.912 4.643 1.00 37.83 236 VAL E C 1
ATOM 9466 O O . VAL E 1 207 ? 40.233 -24.919 4.080 1.00 38.84 236 VAL E O 1
ATOM 9470 N N . VAL E 1 208 ? 41.865 -26.423 4.352 1.00 38.90 237 VAL E N 1
ATOM 9471 C CA . VAL E 1 208 ? 42.755 -25.748 3.412 1.00 40.57 237 VAL E CA 1
ATOM 9472 C C . VAL E 1 208 ? 43.382 -26.733 2.424 1.00 43.63 237 VAL E C 1
ATOM 9473 O O . VAL E 1 208 ? 44.072 -27.671 2.824 1.00 46.18 237 VAL E O 1
ATOM 9477 N N . SER E 1 209 ? 43.128 -26.513 1.136 1.00 44.72 238 SER E N 1
ATOM 9478 C CA . SER E 1 209 ? 43.698 -27.338 0.069 1.00 44.30 238 SER E CA 1
ATOM 9479 C C . SER E 1 209 ? 44.877 -26.646 -0.595 1.00 43.81 238 SER E C 1
ATOM 9480 O O . SER E 1 209 ? 44.926 -25.416 -0.666 1.00 44.55 238 SER E O 1
ATOM 9483 N N . PHE E 1 210 ? 45.825 -27.447 -1.067 1.00 43.26 239 PHE E N 1
ATOM 9484 C CA . PHE E 1 210 ? 46.992 -26.940 -1.771 1.00 43.99 239 PHE E CA 1
ATOM 9485 C C . PHE E 1 210 ? 47.446 -27.952 -2.806 1.00 45.57 239 PHE E C 1
ATOM 9486 O O . PHE E 1 210 ? 47.408 -29.163 -2.571 1.00 44.34 239 PHE E O 1
ATOM 9494 N N . SER E 1 211 ? 47.850 -27.442 -3.965 1.00 48.34 240 SER E N 1
ATOM 9495 C CA . SER E 1 211 ? 48.266 -28.284 -5.074 1.00 49.64 240 SER E CA 1
ATOM 9496 C C . SER E 1 211 ? 49.395 -27.636 -5.852 1.00 50.73 240 SER E C 1
ATOM 9497 O O . SER E 1 211 ? 50.018 -26.669 -5.419 1.00 51.13 240 SER E O 1
ATOM 9500 N N . ASN E 1 212 ? 49.601 -28.177 -7.038 1.00 52.03 241 ASN E N 1
ATOM 9501 C CA . ASN E 1 212 ? 50.784 -27.999 -7.841 1.00 52.03 241 ASN E CA 1
ATOM 9502 C C . ASN E 1 212 ? 50.267 -27.883 -9.270 1.00 52.96 241 ASN E C 1
ATOM 9503 O O . ASN E 1 212 ? 51.014 -27.585 -10.204 1.00 52.25 241 ASN E O 1
ATOM 9508 N N . ASN E 1 213 ? 48.957 -28.098 -9.405 1.00 54.50 242 ASN E N 1
ATOM 9509 C CA . ASN E 1 213 ? 48.302 -28.325 -10.671 1.00 58.08 242 ASN E CA 1
ATOM 9510 C C . ASN E 1 213 ? 46.969 -27.574 -10.711 1.00 55.61 242 ASN E C 1
ATOM 9511 O O . ASN E 1 213 ? 45.907 -28.168 -10.869 1.00 58.85 242 ASN E O 1
ATOM 9516 N N . SER E 1 214 ? 47.039 -26.254 -10.572 1.00 51.77 243 SER E N 1
ATOM 9517 C CA . SER E 1 214 ? 45.856 -25.424 -10.431 1.00 50.12 243 SER E CA 1
ATOM 9518 C C . SER E 1 214 ? 46.179 -23.968 -10.783 1.00 49.20 243 SER E C 1
ATOM 9519 O O . SER E 1 214 ? 47.012 -23.332 -10.130 1.00 49.79 243 SER E O 1
ATOM 9522 N N . THR E 1 215 ? 45.518 -23.455 -11.825 1.00 48.36 244 THR E N 1
ATOM 9523 C CA . THR E 1 215 ? 45.757 -22.099 -12.346 1.00 48.47 244 THR E CA 1
ATOM 9524 C C . THR E 1 215 ? 44.547 -21.217 -12.097 1.00 48.07 244 THR E C 1
ATOM 9525 O O . THR E 1 215 ? 43.426 -21.714 -11.940 1.00 48.12 244 THR E O 1
ATOM 9529 N N . ILE E 1 216 ? 44.778 -19.909 -12.072 1.00 48.67 245 ILE E N 1
ATOM 9530 C CA . ILE E 1 216 ? 43.694 -18.946 -12.115 1.00 50.55 245 ILE E CA 1
ATOM 9531 C C . ILE E 1 216 ? 43.845 -18.091 -13.374 1.00 55.40 245 ILE E C 1
ATOM 9532 O O . ILE E 1 216 ? 44.882 -17.451 -13.563 1.00 57.90 245 ILE E O 1
ATOM 9537 N N . PRO E 1 217 ? 42.822 -18.101 -14.257 1.00 57.70 246 PRO E N 1
ATOM 9538 C CA . PRO E 1 217 ? 42.829 -17.152 -15.370 1.00 57.44 246 PRO E CA 1
ATOM 9539 C C . PRO E 1 217 ? 42.377 -15.782 -14.860 1.00 57.03 246 PRO E C 1
ATOM 9540 O O . PRO E 1 217 ? 41.582 -15.703 -13.915 1.00 56.98 246 PRO E O 1
ATOM 9544 N N . LEU E 1 218 ? 42.886 -14.718 -15.471 1.00 56.39 247 LEU E N 1
ATOM 9545 C CA . LEU E 1 218 ? 42.628 -13.369 -14.973 1.00 56.15 247 LEU E CA 1
ATOM 9546 C C . LEU E 1 218 ? 41.953 -12.427 -15.982 1.00 57.36 247 LEU E C 1
ATOM 9547 O O . LEU E 1 218 ? 41.680 -11.267 -15.662 1.00 59.21 247 LEU E O 1
ATOM 9552 N N . LEU E 1 219 ? 41.669 -12.931 -17.181 1.00 56.73 248 LEU E N 1
ATOM 9553 C CA . LEU E 1 219 ? 41.049 -12.131 -18.241 1.00 56.18 248 LEU E CA 1
ATOM 9554 C C . LEU E 1 219 ? 39.595 -11.807 -17.922 1.00 58.12 248 LEU E C 1
ATOM 9555 O O . LEU E 1 219 ? 38.848 -12.676 -17.486 1.00 60.16 248 LEU E O 1
ATOM 9560 N N . ASP E 1 220 ? 39.196 -10.557 -18.140 1.00 59.26 249 ASP E N 1
ATOM 9561 C CA . ASP E 1 220 ? 37.809 -10.139 -17.911 1.00 60.50 249 ASP E CA 1
ATOM 9562 C C . ASP E 1 220 ? 36.923 -10.502 -19.103 1.00 61.23 249 ASP E C 1
ATOM 9563 O O . ASP E 1 220 ? 37.342 -11.261 -19.980 1.00 59.86 249 ASP E O 1
ATOM 9568 N N . GLU E 1 221 ? 35.713 -9.945 -19.140 1.00 63.73 250 GLU E N 1
ATOM 9569 C CA . GLU E 1 221 ? 34.758 -10.194 -20.225 1.00 66.17 250 GLU E CA 1
ATOM 9570 C C . GLU E 1 221 ? 35.350 -9.915 -21.609 1.00 64.57 250 GLU E C 1
ATOM 9571 O O . GLU E 1 221 ? 34.978 -10.562 -22.592 1.00 65.05 250 GLU E O 1
ATOM 9577 N N . ASN E 1 222 ? 36.262 -8.949 -21.678 1.00 62.11 251 ASN E N 1
ATOM 9578 C CA . ASN E 1 222 ? 36.873 -8.536 -22.944 1.00 60.90 251 ASN E CA 1
ATOM 9579 C C . ASN E 1 222 ? 38.250 -9.152 -23.191 1.00 59.52 251 ASN E C 1
ATOM 9580 O O . ASN E 1 222 ? 38.978 -8.716 -24.083 1.00 60.17 251 ASN E O 1
ATOM 9585 N N . GLY E 1 223 ? 38.606 -10.159 -22.398 1.00 57.93 252 GLY E N 1
ATOM 9586 C CA . GLY E 1 223 ? 39.898 -10.834 -22.533 1.00 57.28 252 GLY E CA 1
ATOM 9587 C C . GLY E 1 223 ? 41.093 -9.978 -22.147 1.00 58.09 252 GLY E C 1
ATOM 9588 O O . GLY E 1 223 ? 42.198 -10.171 -22.661 1.00 58.40 252 GLY E O 1
ATOM 9589 N N . ILE E 1 224 ? 40.865 -9.034 -21.238 1.00 58.60 253 ILE E N 1
ATOM 9590 C CA . ILE E 1 224 ? 41.922 -8.172 -20.721 1.00 58.97 253 ILE E CA 1
ATOM 9591 C C . ILE E 1 224 ? 42.234 -8.515 -19.260 1.00 58.20 253 ILE E C 1
ATOM 9592 O O . ILE E 1 224 ? 41.352 -8.481 -18.389 1.00 57.94 253 ILE E O 1
ATOM 9597 N N . GLY E 1 225 ? 43.495 -8.837 -18.997 1.00 57.14 254 GLY E N 1
ATOM 9598 C CA . GLY E 1 225 ? 43.939 -9.109 -17.637 1.00 57.48 254 GLY E CA 1
ATOM 9599 C C . GLY E 1 225 ? 44.188 -7.854 -16.821 1.00 56.43 254 GLY E C 1
ATOM 9600 O O . GLY E 1 225 ? 43.538 -6.827 -17.018 1.00 56.28 254 GLY E O 1
ATOM 9601 N N . ILE E 1 226 ? 45.133 -7.941 -15.893 1.00 54.92 255 ILE E N 1
ATOM 9602 C CA . ILE E 1 226 ? 45.506 -6.789 -15.089 1.00 53.81 255 ILE E CA 1
ATOM 9603 C C . ILE E 1 226 ? 46.612 -6.039 -15.807 1.00 53.77 255 ILE E C 1
ATOM 9604 O O . ILE E 1 226 ? 47.624 -6.629 -16.196 1.00 52.42 255 ILE E O 1
ATOM 9609 N N . LEU E 1 227 ? 46.401 -4.736 -15.973 1.00 54.66 256 LEU E N 1
ATOM 9610 C CA . LEU E 1 227 ? 47.336 -3.863 -16.677 1.00 55.11 256 LEU E CA 1
ATOM 9611 C C . LEU E 1 227 ? 48.201 -3.079 -15.698 1.00 56.55 256 LEU E C 1
ATOM 9612 O O . LEU E 1 227 ? 47.687 -2.362 -14.836 1.00 57.43 256 LEU E O 1
ATOM 9617 N N . CYS E 1 228 ? 49.515 -3.213 -15.834 1.00 56.94 257 CYS E N 1
ATOM 9618 C CA . CYS E 1 228 ? 50.441 -2.492 -14.977 1.00 58.53 257 CYS E CA 1
ATOM 9619 C C . CYS E 1 228 ? 50.711 -1.099 -15.529 1.00 60.27 257 CYS E C 1
ATOM 9620 O O . CYS E 1 228 ? 51.790 -0.832 -16.060 1.00 60.26 257 CYS E O 1
ATOM 9623 N N . LEU E 1 229 ? 49.725 -0.214 -15.392 1.00 61.67 258 LEU E N 1
ATOM 9624 C CA . LEU E 1 229 ? 49.773 1.124 -15.995 1.00 63.01 258 LEU E CA 1
ATOM 9625 C C . LEU E 1 229 ? 50.947 1.971 -15.504 1.00 65.70 258 LEU E C 1
ATOM 9626 O O . LEU E 1 229 ? 51.427 2.838 -16.235 1.00 67.42 258 LEU E O 1
ATOM 9631 N N . GLN E 1 230 ? 51.406 1.714 -14.278 1.00 66.85 259 GLN E N 1
ATOM 9632 C CA . GLN E 1 230 ? 52.527 2.460 -13.694 1.00 66.91 259 GLN E CA 1
ATOM 9633 C C . GLN E 1 230 ? 53.759 1.570 -13.550 1.00 65.33 259 GLN E C 1
ATOM 9634 O O . GLN E 1 230 ? 54.680 1.911 -12.816 1.00 67.58 259 GLN E O 1
ATOM 9640 N N . GLY E 1 231 ? 53.771 0.426 -14.232 1.00 63.02 260 GLY E N 1
ATOM 9641 C CA . GLY E 1 231 ? 54.926 -0.477 -14.209 1.00 62.55 260 GLY E CA 1
ATOM 9642 C C . GLY E 1 231 ? 54.988 -1.453 -13.041 1.00 64.06 260 GLY E C 1
ATOM 9643 O O . GLY E 1 231 ? 55.835 -2.351 -13.030 1.00 62.53 260 GLY E O 1
ATOM 9644 N N . ARG E 1 232 ? 54.100 -1.281 -12.060 1.00 66.85 261 ARG E N 1
ATOM 9645 C CA . ARG E 1 232 ? 54.058 -2.145 -10.877 1.00 69.33 261 ARG E CA 1
ATOM 9646 C C . ARG E 1 232 ? 52.782 -2.984 -10.860 1.00 64.55 261 ARG E C 1
ATOM 9647 O O . ARG E 1 232 ? 51.723 -2.539 -11.330 1.00 62.85 261 ARG E O 1
ATOM 9655 N N . LEU E 1 233 ? 52.895 -4.192 -10.308 1.00 60.79 262 LEU E N 1
ATOM 9656 C CA . LEU E 1 233 ? 51.732 -4.998 -9.921 1.00 57.63 262 LEU E CA 1
ATOM 9657 C C . LEU E 1 233 ? 51.624 -5.092 -8.391 1.00 56.74 262 LEU E C 1
ATOM 9658 O O . LEU E 1 233 ? 52.618 -5.339 -7.705 1.00 56.06 262 LEU E O 1
ATOM 9663 N N . TYR E 1 234 ? 50.409 -4.904 -7.878 1.00 56.08 263 TYR E N 1
ATOM 9664 C CA . TYR E 1 234 ? 50.140 -4.901 -6.444 1.00 55.20 263 TYR E CA 1
ATOM 9665 C C . TYR E 1 234 ? 49.452 -6.172 -5.958 1.00 52.43 263 TYR E C 1
ATOM 9666 O O . TYR E 1 234 ? 48.285 -6.424 -6.283 1.00 52.28 263 TYR E O 1
ATOM 9675 N N . ILE E 1 235 ? 50.178 -6.964 -5.173 1.00 49.96 264 ILE E N 1
ATOM 9676 C CA . ILE E 1 235 ? 49.597 -8.129 -4.500 1.00 48.27 264 ILE E CA 1
ATOM 9677 C C . ILE E 1 235 ? 49.152 -7.770 -3.070 1.00 47.66 264 ILE E C 1
ATOM 9678 O O . ILE E 1 235 ? 49.907 -7.170 -2.307 1.00 48.19 264 ILE E O 1
ATOM 9683 N N . THR E 1 236 ? 47.923 -8.131 -2.718 1.00 46.39 265 THR E N 1
ATOM 9684 C CA . THR E 1 236 ? 47.410 -7.890 -1.369 1.00 46.61 265 THR E CA 1
ATOM 9685 C C . THR E 1 236 ? 46.623 -9.110 -0.898 1.00 48.69 265 THR E C 1
ATOM 9686 O O . THR E 1 236 ? 45.712 -9.569 -1.592 1.00 51.64 265 THR E O 1
ATOM 9690 N N . CYS E 1 237 ? 46.966 -9.626 0.283 1.00 47.72 266 CYS E N 1
ATOM 9691 C CA . CYS E 1 237 ? 46.363 -10.869 0.776 1.00 46.25 266 CYS E CA 1
ATOM 9692 C C . CYS E 1 237 ? 46.399 -11.029 2.293 1.00 46.73 266 CYS E C 1
ATOM 9693 O O . CYS E 1 237 ? 47.109 -10.313 2.997 1.00 47.57 266 CYS E O 1
ATOM 9696 N N . ALA E 1 238 ? 45.618 -11.991 2.771 1.00 46.87 267 ALA E N 1
ATOM 9697 C CA . ALA E 1 238 ? 45.517 -12.331 4.185 1.00 46.20 267 ALA E CA 1
ATOM 9698 C C . ALA E 1 238 ? 44.862 -13.708 4.319 1.00 47.28 267 ALA E C 1
ATOM 9699 O O . ALA E 1 238 ? 43.847 -13.984 3.675 1.00 47.68 267 ALA E O 1
ATOM 9701 N N . ASP E 1 239 ? 45.442 -14.566 5.152 1.00 48.66 268 ASP E N 1
ATOM 9702 C CA . ASP E 1 239 ? 44.869 -15.888 5.422 1.00 48.94 268 ASP E CA 1
ATOM 9703 C C . ASP E 1 239 ? 44.755 -16.179 6.907 1.00 46.35 268 ASP E C 1
ATOM 9704 O O . ASP E 1 239 ? 45.575 -16.893 7.462 1.00 46.12 268 ASP E O 1
ATOM 9709 N N . LEU E 1 240 ? 43.734 -15.610 7.539 1.00 43.61 269 LEU E N 1
ATOM 9710 C CA . LEU E 1 240 ? 43.442 -15.859 8.945 1.00 42.06 269 LEU E CA 1
ATOM 9711 C C . LEU E 1 240 ? 42.854 -17.255 9.087 1.00 42.75 269 LEU E C 1
ATOM 9712 O O . LEU E 1 240 ? 41.751 -17.533 8.591 1.00 43.42 269 LEU E O 1
ATOM 9717 N N . LEU E 1 241 ? 43.590 -18.125 9.772 1.00 42.62 270 LEU E N 1
ATOM 9718 C CA . LEU E 1 241 ? 43.183 -19.517 9.921 1.00 42.50 270 LEU E CA 1
ATOM 9719 C C . LEU E 1 241 ? 42.285 -19.807 11.128 1.00 43.29 270 LEU E C 1
ATOM 9720 O O . LEU E 1 241 ? 41.601 -20.827 11.154 1.00 43.14 270 LEU E O 1
ATOM 9725 N N . GLY E 1 242 ? 42.290 -18.914 12.115 1.00 44.61 271 GLY E N 1
ATOM 9726 C CA . GLY E 1 242 ? 41.580 -19.128 13.380 1.00 45.42 271 GLY E CA 1
ATOM 9727 C C . GLY E 1 242 ? 42.470 -18.982 14.605 1.00 46.59 271 GLY E C 1
ATOM 9728 O O . GLY E 1 242 ? 43.532 -18.343 14.552 1.00 47.01 271 GLY E O 1
ATOM 9729 N N . VAL E 1 243 ? 42.039 -19.581 15.714 1.00 47.44 272 VAL E N 1
ATOM 9730 C CA . VAL E 1 243 ? 42.756 -19.459 16.994 1.00 48.81 272 VAL E CA 1
ATOM 9731 C C . VAL E 1 243 ? 43.195 -20.820 17.541 1.00 49.24 272 VAL E C 1
ATOM 9732 O O . VAL E 1 243 ? 42.440 -21.786 17.483 1.00 48.28 272 VAL E O 1
ATOM 9736 N N . ASN E 1 244 ? 44.428 -20.878 18.045 1.00 50.64 273 ASN E N 1
ATOM 9737 C CA . ASN E 1 244 ? 44.952 -22.053 18.749 1.00 51.67 273 ASN E CA 1
ATOM 9738 C C . ASN E 1 244 ? 45.651 -21.677 20.048 1.00 52.11 273 ASN E C 1
ATOM 9739 O O . ASN E 1 244 ? 46.648 -20.940 20.034 1.00 52.58 273 ASN E O 1
ATOM 9744 N N . LYS E 1 245 ? 45.129 -22.211 21.156 1.00 51.17 274 LYS E N 1
ATOM 9745 C CA . LYS E 1 245 ? 45.637 -21.940 22.506 1.00 49.75 274 LYS E CA 1
ATOM 9746 C C . LYS E 1 245 ? 45.664 -20.437 22.762 1.00 50.59 274 LYS E C 1
ATOM 9747 O O . LYS E 1 245 ? 46.712 -19.849 23.060 1.00 49.75 274 LYS E O 1
ATOM 9753 N N . ASN E 1 246 ? 44.497 -19.818 22.607 1.00 52.27 275 ASN E N 1
ATOM 9754 C CA . ASN E 1 246 ? 44.345 -18.367 22.741 1.00 52.82 275 ASN E CA 1
ATOM 9755 C C . ASN E 1 246 ? 45.372 -17.515 21.956 1.00 53.21 275 ASN E C 1
ATOM 9756 O O . ASN E 1 246 ? 45.757 -16.424 22.384 1.00 52.59 275 ASN E O 1
ATOM 9761 N N . ARG E 1 247 ? 45.807 -18.023 20.805 1.00 54.34 276 ARG E N 1
ATOM 9762 C CA . ARG E 1 247 ? 46.669 -17.261 19.896 1.00 55.24 276 ARG E CA 1
ATOM 9763 C C . ARG E 1 247 ? 46.208 -17.328 18.428 1.00 55.67 276 ARG E C 1
ATOM 9764 O O . ARG E 1 247 ? 45.812 -18.395 17.932 1.00 56.07 276 ARG E O 1
ATOM 9772 N N . VAL E 1 248 ? 46.242 -16.176 17.754 1.00 54.31 277 VAL E N 1
ATOM 9773 C CA . VAL E 1 248 ? 45.784 -16.059 16.368 1.00 51.71 277 VAL E CA 1
ATOM 9774 C C . VAL E 1 248 ? 46.805 -16.647 15.398 1.00 52.34 277 VAL E C 1
ATOM 9775 O O . VAL E 1 248 ? 47.983 -16.271 15.421 1.00 53.19 277 VAL E O 1
ATOM 9779 N N . HIS E 1 249 ? 46.343 -17.573 14.556 1.00 51.71 278 HIS E N 1
ATOM 9780 C CA . HIS E 1 249 ? 47.183 -18.178 13.526 1.00 51.04 278 HIS E CA 1
ATOM 9781 C C . HIS E 1 249 ? 46.791 -17.763 12.104 1.00 50.04 278 HIS E C 1
ATOM 9782 O O . HIS E 1 249 ? 45.606 -17.606 11.779 1.00 50.81 278 HIS E O 1
ATOM 9789 N N . THR E 1 250 ? 47.801 -17.585 11.259 1.00 47.60 279 THR E N 1
ATOM 9790 C CA . THR E 1 250 ? 47.592 -17.356 9.833 1.00 44.87 279 THR E CA 1
ATOM 9791 C C . THR E 1 250 ? 48.274 -18.461 9.027 1.00 46.10 279 THR E C 1
ATOM 9792 O O . THR E 1 250 ? 48.943 -19.330 9.596 1.00 47.07 279 THR E O 1
ATOM 9796 N N . GLY E 1 251 ? 48.106 -18.434 7.709 1.00 46.01 280 GLY E N 1
ATOM 9797 C CA . GLY E 1 251 ? 48.901 -19.277 6.834 1.00 45.95 280 GLY E CA 1
ATOM 9798 C C . GLY E 1 251 ? 50.358 -18.930 7.046 1.00 47.11 280 GLY E C 1
ATOM 9799 O O . GLY E 1 251 ? 50.684 -17.785 7.340 1.00 47.64 280 GLY E O 1
ATOM 9800 N N . LEU E 1 252 ? 51.233 -19.917 6.919 1.00 48.09 281 LEU E N 1
ATOM 9801 C CA . LEU E 1 252 ? 52.658 -19.706 7.137 1.00 49.19 281 LEU E CA 1
ATOM 9802 C C . LEU E 1 252 ? 53.220 -18.652 6.185 1.00 51.43 281 LEU E C 1
ATOM 9803 O O . LEU E 1 252 ? 53.937 -17.744 6.608 1.00 50.98 281 LEU E O 1
ATOM 9808 N N . SER E 1 253 ? 52.879 -18.790 4.904 1.00 54.51 282 SER E N 1
ATOM 9809 C CA . SER E 1 253 ? 53.211 -17.831 3.840 1.00 56.32 282 SER E CA 1
ATOM 9810 C C . SER E 1 253 ? 52.471 -18.242 2.566 1.00 56.41 282 SER E C 1
ATOM 9811 O O . SER E 1 253 ? 52.100 -19.410 2.407 1.00 57.66 282 SER E O 1
ATOM 9814 N N . ARG E 1 254 ? 52.253 -17.287 1.664 1.00 54.34 283 ARG E N 1
ATOM 9815 C CA . ARG E 1 254 ? 51.526 -17.559 0.427 1.00 51.78 283 ARG E CA 1
ATOM 9816 C C . ARG E 1 254 ? 52.427 -17.422 -0.793 1.00 50.81 283 ARG E C 1
ATOM 9817 O O . ARG E 1 254 ? 53.144 -16.434 -0.938 1.00 50.40 283 ARG E O 1
ATOM 9825 N N . PHE E 1 255 ? 52.373 -18.429 -1.661 1.00 50.45 284 PHE E N 1
ATOM 9826 C CA . PHE E 1 255 ? 53.155 -18.477 -2.893 1.00 49.75 284 PHE E CA 1
ATOM 9827 C C . PHE E 1 255 ? 52.404 -17.825 -4.053 1.00 48.67 284 PHE E C 1
ATOM 9828 O O . PHE E 1 255 ? 51.173 -17.821 -4.089 1.00 47.82 284 PHE E O 1
ATOM 9836 N N . PHE E 1 256 ? 53.160 -17.268 -4.994 1.00 48.06 285 PHE E N 1
ATOM 9837 C CA . PHE E 1 256 ? 52.589 -16.652 -6.186 1.00 47.49 285 PHE E CA 1
ATOM 9838 C C . PHE E 1 256 ? 53.478 -16.887 -7.392 1.00 48.39 285 PHE E C 1
ATOM 9839 O O . PHE E 1 256 ? 54.666 -16.593 -7.348 1.00 50.22 285 PHE E O 1
ATOM 9847 N N . ARG E 1 257 ? 52.909 -17.418 -8.468 1.00 47.96 286 ARG E N 1
ATOM 9848 C CA . ARG E 1 257 ? 53.594 -17.415 -9.759 1.00 47.35 286 ARG E CA 1
ATOM 9849 C C . ARG E 1 257 ? 52.821 -16.550 -10.748 1.00 48.73 286 ARG E C 1
ATOM 9850 O O . ARG E 1 257 ? 51.689 -16.869 -11.110 1.00 50.11 286 ARG E O 1
ATOM 9858 N N . LEU E 1 258 ? 53.436 -15.448 -11.167 1.00 49.03 287 LEU E N 1
ATOM 9859 C CA . LEU E 1 258 ? 52.771 -14.469 -12.024 1.00 49.62 287 LEU E CA 1
ATOM 9860 C C . LEU E 1 258 ? 53.199 -14.590 -13.489 1.00 52.74 287 LEU E C 1
ATOM 9861 O O . LEU E 1 258 ? 54.399 -14.651 -13.791 1.00 54.66 287 LEU E O 1
ATOM 9866 N N . HIS E 1 259 ? 52.215 -14.623 -14.390 1.00 53.99 288 HIS E N 1
ATOM 9867 C CA . HIS E 1 259 ? 52.477 -14.724 -15.828 1.00 53.74 288 HIS E CA 1
ATOM 9868 C C . HIS E 1 259 ? 52.111 -13.438 -16.576 1.00 54.49 288 HIS E C 1
ATOM 9869 O O . HIS E 1 259 ? 50.935 -13.048 -16.639 1.00 54.01 288 HIS E O 1
ATOM 9876 N N . PHE E 1 260 ? 53.126 -12.789 -17.143 1.00 55.00 289 PHE E N 1
ATOM 9877 C CA . PHE E 1 260 ? 52.942 -11.516 -17.836 1.00 54.99 289 PHE E CA 1
ATOM 9878 C C . PHE E 1 260 ? 53.119 -11.629 -19.349 1.00 54.99 289 PHE E C 1
ATOM 9879 O O . PHE E 1 260 ? 53.880 -12.467 -19.840 1.00 54.57 289 PHE E O 1
ATOM 9887 N N . ARG E 1 261 ? 52.406 -10.768 -20.070 1.00 55.07 290 ARG E N 1
ATOM 9888 C CA . ARG E 1 261 ? 52.639 -10.527 -21.490 1.00 55.83 290 ARG E CA 1
ATOM 9889 C C . ARG E 1 261 ? 52.525 -9.023 -21.748 1.00 58.30 290 ARG E C 1
ATOM 9890 O O . ARG E 1 261 ? 52.148 -8.264 -20.848 1.00 59.09 290 ARG E O 1
ATOM 9898 N N . GLN E 1 262 ? 52.840 -8.589 -22.966 1.00 59.59 291 GLN E N 1
ATOM 9899 C CA . GLN E 1 262 ? 52.754 -7.162 -23.298 1.00 59.90 291 GLN E CA 1
ATOM 9900 C C . GLN E 1 262 ? 51.461 -6.808 -24.021 1.00 58.08 291 GLN E C 1
ATOM 9901 O O . GLN E 1 262 ? 50.901 -7.637 -24.735 1.00 56.55 291 GLN E O 1
ATOM 9907 N N . ARG E 1 263 ? 50.978 -5.585 -23.814 1.00 58.82 292 ARG E N 1
ATOM 9908 C CA . ARG E 1 263 ? 49.741 -5.134 -24.448 1.00 62.85 292 ARG E CA 1
ATOM 9909 C C . ARG E 1 263 ? 49.750 -3.671 -24.884 1.00 67.25 292 ARG E C 1
ATOM 9910 O O . ARG E 1 263 ? 50.239 -2.805 -24.156 1.00 70.48 292 ARG E O 1
ATOM 9918 N N . ARG E 1 264 ? 49.178 -3.405 -26.060 1.00 69.58 293 ARG E N 1
ATOM 9919 C CA . ARG E 1 264 ? 49.132 -2.055 -26.629 1.00 71.94 293 ARG E CA 1
ATOM 9920 C C . ARG E 1 264 ? 48.033 -1.191 -26.030 1.00 70.81 293 ARG E C 1
ATOM 9921 O O . ARG E 1 264 ? 46.913 -1.660 -25.820 1.00 69.89 293 ARG E O 1
ATOM 9929 N N . VAL E 1 265 ? 48.370 0.074 -25.774 1.00 72.09 294 VAL E N 1
ATOM 9930 C CA . VAL E 1 265 ? 47.441 1.057 -25.204 1.00 75.15 294 VAL E CA 1
ATOM 9931 C C . VAL E 1 265 ? 47.680 2.436 -25.836 1.00 79.37 294 VAL E C 1
ATOM 9932 O O . VAL E 1 265 ? 48.828 2.809 -26.104 1.00 82.83 294 VAL E O 1
#

Secondary structure (DSSP, 8-state):
--SSS-EEEEEPPP-TTT-EEEEEEE--EE--SS-SSPB--SB-PPPPPHHHHTT---GGGSEE-EEEEE-PPPPP---EEEEEEEEEEEEEEE----SGGGB-TTSSB--SBS-EEEEEEEESSPPEEEE--SSSS----SSSS--SSSSS---SS--TTTS-EEE--SS--BTTTEEE-TTT-TTEEEEEEEE--SSPPPEEEEESS--EE---TTS--EE-TTS-EEEEEEEEEEESSS-EEE-SEEEEEEEEEEEEEE-/--TT--EEEEPP--TTT-EEEEEEE--EE--TT-SSPB--SB-PPPPPHHHHTT---GGGSEE-EEEEE-PPP----EEEEEEEEEEEEEEE----SGGGB-TTSSB--SBS-EEEEEEEESSPPEEEE--SSSS----SSSS--SSTTS---SS--TTTS-EEE--SS--BTTTEEE-TTT-TTEEEEEEEE--SSPPPEEEEESS--EE---TTS--EE-TTS-EEEEEEEEEEESSS-EEE-SEEEEEEEEEEEEEE-/--STT--EEEEPP--TTT-EEEEEEE--EE--TT-SSPB--SB-PPPPPHHHHTT---GGGSEE-EEEEE-PPP-----EEEEEEEEEEEEEEE----STTTB-TTSSB--SBS-EEEEEEEESSPPEEEE--SSSS----SSSS--SSTTS---SS--TTTS-EEE--SS--BTTTEEE-TTT-TTEEEEEEEE--SSPPPEEEEESS--EE---TTS--EE-TTS-EEEEEEEEEEESSS-EEE-SEEEEEEEEEEEEEE-/--EEEEEPP--TTT-EEEEEEE--EE--TT-SSPB--SB-PPPPPHHHHTT---GGGSEE-EEEEE-PPP-----SEEEEEEEEEEEEEEE----SGGGB-TTSSB--SBS-EEEEEEEESSPPEEEE--SSSS----SSSS--SSTTS---SS--TTTS-EEE--SS--BTTTEEE-TTT-TTEEEEEEEE--SSPPPEEEEESS--EE---TTS--EE-TTS-EEEEEEEEEEESSS-EEE-SEEEEEEEEEEEEEE-/---PBPP--TTT-EEEEEEE--EE--TTSSSPB--SB-PPPPPHHHHTT---GGGSEE-EEEEE-PPPP---S-EEEEEEEEEEEEE----SGGGB-TTSSB--SBS-EEEEEEEESSPPEEEE--SSSS----SSSS--SSTTS---SS--TTTS-EEE--SS--BTTTEEE-TTT-TTEEEEEEEE--SSPPPEEEEESS--EE---TTS--EE-TTS-EEEEEEEEEEESSS-EEE-SEEEEEEEEEEEE-

Solvent-accessible surface area: 49061 Å² total; per-residue (Å²): 99,62,44,60,89,40,86,44,76,69,33,19,112,104,58,166,152,18,63,49,109,40,85,39,30,9,67,14,0,0,0,10,29,146,24,99,98,35,37,91,70,0,6,0,25,84,11,96,106,4,160,39,0,8,42,46,0,52,1,17,1,0,4,1,7,3,29,22,97,17,59,12,70,144,49,101,196,206,103,53,75,64,13,20,0,0,35,63,0,11,17,21,14,2,4,4,2,9,2,0,8,0,4,55,123,135,46,36,33,16,8,5,10,3,0,5,5,27,3,26,2,0,1,0,19,17,3,4,1,0,0,0,2,3,11,75,89,6,78,1,2,87,93,10,15,51,12,22,117,115,128,19,50,14,37,23,10,23,16,88,104,115,5,35,92,23,133,0,80,49,35,51,15,2,2,2,4,5,6,4,1,10,31,98,10,54,8,3,34,5,115,5,92,2,10,2,1,42,55,38,20,0,77,9,75,16,12,39,104,60,60,48,100,1,82,55,140,115,27,29,4,0,0,3,48,110,27,104,0,35,0,1,4,6,13,0,3,0,17,7,68,65,42,0,6,2,3,8,3,26,2,0,54,0,7,1,30,13,22,102,0,34,129,117,45,74,88,42,81,48,75,70,33,20,110,101,58,166,153,18,64,49,110,40,85,37,32,9,68,15,0,0,0,8,28,136,29,104,97,36,37,91,72,0,7,0,27,82,11,94,104,5,161,38,0,9,43,44,0,54,1,16,1,0,4,1,7,4,28,22,95,16,59,12,70,150,53,178,155,108,59,73,64,11,18,0,0,33,59,0,14,17,21,15,3,4,5,2,10,2,0,9,0,4,55,123,133,44,35,32,16,8,5,11,4,1,5,5,26,5,26,2,0,2,0,25,17,4,7,1,0,0,0,2,3,10,74,89,6,74,1,2,73,94,10,11,52,11,21,117,102,120,17,50,14,36,22,9,23,16,90,104,115,5,36,90,25,139,0,80,48,34,53,15,2,2,2,3,6,5,3,1,10,32,112,11,63,11,3,34,6,117,6,92,2,11,3,1,41,57,38,21,0,77,10,74,14,12,39,101,60,60,48,103,1,81,56,142,116,27,30,4,0,0,3,54,113,27,105,0,35,0,1,4,6,12,0,3,0,16,7,71,65,44,0,7,2,3,8,2,24,1,0,55,0,6,1,29,12,22,97,0,40,145,120,52,46,57,93,40,84,44,75,68,34,20,109,103,58,169,153,17,64,49,108,41,84,38,32,9,67,14,0,0,0,10,28,148,22,96,98,37,38,88,71,0,6,0,26,82,12,97,106,6,160,39,0,9,42,45,0,52,1,16,1,0,3,1,7,4,29,22,98,16,59,12,72,146,30,136,117,123,101,61,83,45,18,18,0,0,34,58,0,12,17,21,14,2,4,5,3,8,2,0,8,0,4,51,124,131,47,36,34,17,9,4,12,3,0,4,5,26,4,27,2,0,1,0,16,18,4,5,1,0,0,0,2,4,11,72,92,5,73,1,2,75,93,9,15,56,14,22,118,115,112,18,48,15,37,24,10,23,17,89,106,117,4,35,93,23,132,0,79,47,36,54,15,3,2,2,4,6,6,3,1,9,33,110,10,57,7,3,33,5,117,6,90,1,10,2,1,40,56,37,22,0,79,9,75,15,12,40,103,58,62,49,102,0,82,48,140,113,26,22,3,0,0,2,45,113,28,107,0,35,1,1,4,6,12,0,3,0,16,7,67,65,44,0,7,3,3,8,2,27,2,0,58,0,6,1,31,12,22,95,2,40,141,140,70,84,50,67,70,33,20,110,101,60,168,154,18,64,50,108,39,85,38,31,10,67,14,0,0,0,12,33,172,28,95,100,35,42,89,71,0,6,0,27,82,12,95,106,5,158,39,0,9,43,45,0,53,0,19,1,0,3,1,7,4,28,22,96,16,60,12,73,146,36,133,122,107,174,89,52,54,47,15,16,0,0,33,59,0,13,17,22,16,3,4,4,2,10,2,0,9,0,4,56,123,136,46,37,33,16,8,4,12,3,0,5,4,27,4,26,2,0,1,0,51,18,4,19,1,0,0,0,2,3,11,75,90,6,72,1,2,86,94,10,12,52,12,21,117,110,127,15,49,13,38,23,9,23,18,89,106,115,5,35,92,22,139,0,81,48,35,57,15,2,2,2,4,6,5,3,1,12,32,127,10,118,32,4,34,5,116,6,92,2,10,2,1,42,56,38,20,0,78,10,74,15,12,40,103,59,63,48,102,1,81,54,138,113,25,29,4,0,10,4,74,112,27,105,0,34,0,1,4,6,12,0,3,0,16,8,69,64,41,0,6,2,3,8,2,26,1,0,58,0,6,1,30,15,22,94,0,32,140,153,63,86,69,32,20,109,102,59,167,153,17,64,49,108,40,83,38,30,9,66,14,0,0,0,10,30,139,29,104,97,36,38,90,72,0,7,0,27,84,11,94,105,4,161,39,0,8,43,43,0,53,1,17,1,0,4,0,7,3,27,21,95,17,60,12,69,145,44,173,147,140,44,105,53,24,20,0,0,34,59,0,12,16,23,15,3,4,4,1,8,1,0,8,0,5,55,123,133,42,37,34,16,8,4,12,2,0,5,5,26,4,27,2,0,1,0,50,17,4,20,0,0,0,0,2,3,11,73,89,6,71,1,2,76,94,11,13,51,12,22,118,105,113,18,50,14,38,23,9,22,16,90,104,115,5,36,92,23,138,0,79,48,34,52,15,1,2,2,4,5,5,3,1,10,32,126,10,117,31,3,33,5,115,6,90,1,10,3,1,40,56,37,21,0,79,9,76,15,11,39,101,60,61,50,101,1,81,55,139,113,26,30,4,0,15,3,93,111,27,1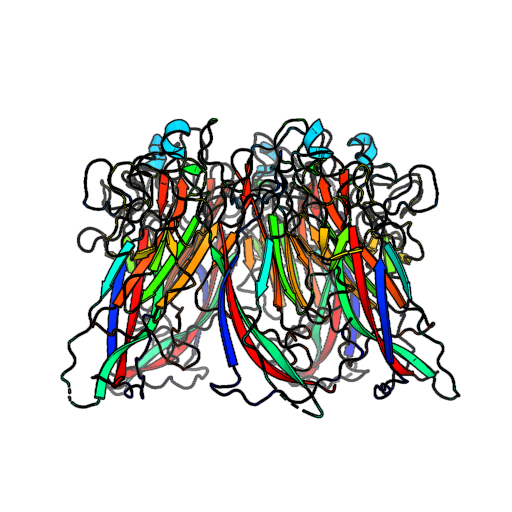07,0,34,1,1,5,6,12,0,2,0,16,8,70,66,41,0,6,2,3,8,2,24,2,0,56,0,6,1,29,14,22,99,42

Sequence (1301 aa):
SHMGGVDVLAAVPLSEETEFKVELFVKPVIGNAEGTTPHYWSISSPLKTAEAANVTPDADTTVCYSLSQVAPPDIPNECDMLIWELYRMETEVLVLPVLNAGILTTGGVGGIAGPQLYFWAVGGQPLDVLGLAPTEKYKGPAQYTVNPKTNGTVPHVYSSSETPKARVTNEKYSIESWVADPSRNDNCRYFGRMVGGAATPPVVSFSNNSTIPLLDENGIGILCLQGRLYITCADLLGVNKNRVHTGLSRFFRLHFRQRRVRNHMGGVDVLAAVPLSEETEFKVELFVKPVIGNAEGTTPHYWSISSPLKTAEAANVTPDADTTVCYSLSQVAPPDIPECDMLIWELYRMETEVLVLPVLNAGILTTGGVGGIAGPQLYFWAVGGQPLDVLGLAPTEKYKGPAQYTVNPKTNGTVPHVYSSSETPKARVTNEKYSIESWVADPSRNDNCRYFGRMVGGAATPPVVSFSNNSTIPLLDENGIGILCLQGRLYITCADLLGVNKNRVHTGLSRFFRLHFRQRRVRNSHMGGVDVLAAVPLSEETEFKVELFVKPVIGNAEGTTPHYWSISSPLKTAEAANVTPDADTTVCYSLSQVAPPDIPNECDMLIWELYRMETEVLVLPVLNAGILTTGGVGGIAGPQLYFWAVGGQPLDVLGLAPTEKYKGPAQYTVNPKTNGTVPHVYSSSETPKARVTNEKYSIESWVADPSRNDNCRYFGRMVGGAATPPVVSFSNNSTIPLLDENGIGILCLQGRLYITCADLLGVNKNRVHTGLSRFFRLHFRQRRVRNGVDVLAAVPLSEETEFKVELFVKPVIGNAEGTTPHYWSISSPLKTAEAANVTPDADTTVCYSLSQVAPPDIPNSECDMLIWELYRMETEVLVLPVLNAGILTTGGVGGIAGPQLYFWAVGGQPLDVLGLAPTEKYKGPAQYTVNPKTNGTVPHVYSSSETPKARVTNEKYSIESWVADPSRNDNCRYFGRMVGGAATPPVVSFSNNSTIPLLDENGIGILCLQGRLYITCADLLGVNKNRVHTGLSRFFRLHFRQRRVRNDVLAAVPLSEETEFKVELFVKPVIGNAEGTTPHYWSISSPLKTAEAANVTPDADTTVCYSLSQVAPPDIPECDMLIWELYRMETEVLVLPVLNAGILTTGGVGGIAGPQLYFWAVGGQPLDVLGLAPTEKYKGPAQYTVNPKTNGTVPHVYSSSETPKARVTNEKYSIESWVADPSRNDNCRYFGRMVGGAATPPVVSFSNNSTIPLLDENGIGILCLQGRLYITCADLLGVNKNRVHTGLSRFFRLHFRQRRV

InterPro domains:
  IPR000662 Capsid protein VP1,Polyomavirus [PF00718] (32-317)
  IPR011222 Double-stranded DNA virus, group I, capsid [SSF88648] (23-336)
  IPR036931 Polyomavirus capsid protein VP1 superfamily [G3DSA:2.60.175.10] (21-343)

Organism: WU polyomavirus (NCBI:txid440266)

B-factor: mean 60.24, std 12.54, range [32.47, 110.92]

Nearest PDB structures (foldseek):
  3s7x-assembly1_D  TM=1.004E+00  e=1.477E-54  WU Polyomavirus
  3s7x-assembly1_C  TM=1.003E+00  e=2.688E-53  WU Polyomavirus
  3s7x-assembly1_E  TM=1.003E+00  e=4.395E-52  WU Polyomavirus
  3s7v-assembly1_C  TM=9.503E-01  e=6.994E-41  Betapolyomavirus tertihominis
  3s7v-assembly2_G  TM=9.451E-01  e=2.851E-39  Betapolyomavirus tertihominis

CATH classification: 2.60.175.10

Foldseek 3Di:
DVPPPWFFDDFDPDDPVFKDKDKDWWFWWQFDQADQDTDRDQWFDFWDDCVCNVAATRSRQFTFKTKDKDFDDDDDDPQKDKFKFFFKKDKFFAADFDFVVQADPVGDGHGFFFKKKWKKKKALFFFKKKFAACDQRHFYHLPHADHLDNPGHFYNDDDPPGIDIDGCPDRRHTPNTIDGDPVDGPLMDMDMDIDGGPGHFDDGDGDDDDMDGAADPVGGHRTNPVRMMMMIIWIFGHDGNSMTGGTRIMMMMTMIGMTMIGD/DCPPWFFDDFDDDDPVFKDKDKDWWFWWQFDQPDQDTDRDQWFDFWDDCVCNVAATRSRQFTFKTKDKDFDDDDDPFWDKFKFFFKKDKFFAADFDFVVQADPVGDGHGFFFKKKWKKKKALFFFKKKFAACDQRHFYHLPHADHLDNPGHFYNDDDPPGIDIDGCPDRRHTPNTIDGDPPDGPLMDMDMDIDGGPGHFDDGDGDDDDMDGAADPVGGHRTNPVRMMMMIIWTFGHDGNSMTGGGRIMMMMTMIGMTIIGD/DVCPPWFFDDFDDDDPVFKDKDKDWWFWWQFDQADQDTDRDQWFDFWDDCVCNVAATRSRQFTFKTKDKDFDDDDDDPQKDKFKFFFKKDKFFAADFDFVVQADPVGDGHGFFFKKKWKKKKALFFFKKKFAACDQRHFYHLPHADHLDNRHHFYNDDDPPGIDIDGCPDRRHTPNTIDGDPVDGPLMDMDMDIDGGPGHFDDGDGDDDDMDGAADPVGGGRTNPVRMMMMIIWTFGHDGNSMTGGGRIMMMMTMIGMTMIGD/DFFFDDFDPDDPVFKDKDKDWWFWWQFDQPDADTDRDQWFDFWDDCVCNVAATRSRQFTFKTKDKDFDDDDPAVPWKDKWKFFFKKDKFFAADFDFVVQADPVGDGHGFFFKKKWKKKKALFFFKKKFAACDQRHFYHLPHADHLDNPHHFYNDDDPPGIDIDGCPDRRHTPNTIDGDPVDGPLMDMDMDIDGGPGHFDDGDGDDPDMDGAADPVGGHRTNPVRMMMMIIWIFGHDGNSMTGGGRIMMMMTMIGMTITTD/DFDDFDDDDPVFKDKDKDWWFWWQFDQADADTDRDQWFDFWDDCVCNVAATRSRQFTFKTKDKDFDDDDDPPKDKFKFWFKKDKFFAADFDFVVQADPVGDGHGFFFKKKWKKKKALFFFKKKFAACDQRHFYHLPHADHLDNRGHFYNDDDPPGTDIDGCPDRRHTPNTIDGDPVDGPLMDMDMDIDGGPGHFDDGDGDDPDMDGAADPVGGGRTNPVRMMMMIIWIFGHDGNSMTGGGRIMMMMTMIGMTMD